Protein AF-A0A1Y3RC05-F1 (afdb_monomer_lite)

Secondary structure (DSSP, 8-state):
------------------PPPPPPP-PPBHHHHHHHHHHHTT-HHHHHHHHTS--SSTTS-TT-TTHHHHHHHHHTTSS--SSTT---TTSBPPHHHHHHHHHHHHT--HHHH-STTHHHHHHHHHTT---SSS--HHHHHHHHHHHHHHHHHHT-SS--PPEETTEE---S-GGG-EEEEEEEE-S--TT-SSB--EEEEEEEE-GGGTTT--EEEEEEE-GGGG---S---HHHHHHHHEEE-----SS-----GGGS-STTT-------B-----EE-PPB--TTHHHHSPP-GGGHHHHTTT-EEEEE--TTSTTS-S---SS-HHHHHHHHHHHHHHHT-TTS-EESSTTT-EEE--TTEEEEEEEEEETHHHHHHHHHHTTT-BTEEEEEEES--SBSHHHHEETTEEB-STT-TT--HHHHHHHH-GGGGSHHHHTTTHHHHHHHHHHHHHHS-TTT----HHHHHTBGGGGGGG--SEEEEEEETT--SS-THHHHHHHHHHHHHT--EEEEEES-SSS--TTBTT--HHHHHHHHHHHHHH---SSSTTS-SEEEE-TTT-PEEEESSSS-S-EEEEE--SSEEEEE--GGGSS--GGGSSSSS-HHHHHHHHHHHHHHHHHTT-SSS-EEEEEE-SS-EEEEE--EEEEEEEESSSS-EEEEEEEEE--TT-EEE--BPTTSSSB-EEEEEEEEE---TTPPPEEEEEE--EEESEEEEEEEEEETT-SSBTTB-----TT--EEEEEE---EEEEEPTT-EEEEEEES--TTTB-EESS--EEEEEGGG-EEEEEB--

Sequence (809 aa):
MRKLLSCGLTLALCGSLLTPAFAADQGLTRGELAQQLVELCGYTQELETYEAQPSVYTDVADDAACQGAANLLQAKGLMQGSGGGAFQPQRTATPLEAATALMRWAGLSDKQIGAWPNDYSALAHSLTLAGGDVLTESSLKEMAELAAQYRETIQAETPAPLFVNGEAQPIFPYDTIIREVVYVETPVDTDSDGKADLVKVLIQRPAATEEGMKAATIFEARPYSAGCTDAYDLDTWNAHIVDAKLTQAQQSTTTTKEDWDWTAAETEEAQLTRQTATGTGEAGDGGDVWTTTENVDSYDYWLVRGYAYVSCAGPGTLGSDGFETCASADETAAFAAVVQWLAGDESVKAYTDKTSGIEVKADWSNGNVAMTGQSYAGSTAFAVASTGVEGLKTIVPRAGIASWYDYYRSQGTAAGGLYYPGDDCNILADYCMSRQLEPADYSTIQLDYERYLSGMVEEQDALSGDYNFFWDERNYTNGAENLNCSALIIHGLNDFNVRPKQFNLMYDAFQSAGQEAKLVLHQGAHMTPDQIDGLDLNGILGRWYAHYLYGVDNGAEDEANVRIQSNTDLSWASYDSWGSDTTVRFDAGEGQAAFSSDLSATSFDTSLADVDEGWIEYCTDMAYAWENDVISGSTSASKVFTFDVEEDLHINGTPTVTIKASADQPTGILSAMLVDLAPEGGMKAVMLEQYSEAVATETLESGAVWQGGGLTAKDLQQFALTQTDHKIITRGWMDIQNRTSIYNVDTVTPGEFYTFQLELQPMDYTVEAGHQLALVLYSVDPEVTYWPETVTNFTVDCTGTYVTIPVME

Foldseek 3Di:
DDDDDDDDDDDDDDDDDDDDDPDDAAFAFLLRLLVLCCVLLPNPVVLVVQLPDAAQAPPAGNPHSSRSSQSVLVVLVLADDPPPRHNRRGHRDALLSLLSSLCVSLPADCLQQADPPVSSVVLCVQLVSHDDGGHDPVSSNVSSVSSVVSSCQLVPLQHEFDDDLLFTGLRFFLVQKQKFKWWKFFLDDQLVPQATKTWIKIKTFGPSLVSVAAAEEAEFAALPQLDWDPLPDLVVQLVDQPQHFFDFDPFWDPFDVVNFQLVVVDDDRRPGDYQDAPEADDAHSCPCSVVVTDDPVVCSLVRSRGHMYMYTSADLGAQIHHFQQFLFPRRLRRVLLVLCQLLFPPVMWIANHPPPNHTYGNSSHPLAYEQEDFECSLASNLSNLLQLRGSYAEYERELYAQFVLVAQAFAFAGFHFFLRARDDRLSVRNGSSNNVVVVVRCVVRVVVNVVSSVVRVVQCPNSGSFDHNVRSSNRSLVSLLSRDHEYEYEYALLARRSFQVRVVSSVVSCVVNVHHYAYHYFNKYRDDCPQEPPDPPVVLVRSVCSCRRVVRPNCNSVPARYWYQAFAPRHIDGHNDAFFPDKDKDFLDFDKDKAKLPCVQFQADSVPSPDPDDSLLNSLVSQVRRCCCQAVVVTRQKDKDKDAFQAKFWFTWKKKKKFKKFKQDFKFKKKKFKKWFADDPFGWGFDADRSDSTFDKDFPAALPQDSGSNDGRGTRIHTGTDGDRMDTSKMWMHMPQSQPHSRMGHTHDGPDIDIHITIIGGHGHIRHRGIMMMMMIGTDDPRTGRRHSDMMMMMTRSRRIMMMTTGDD

Structure (mmCIF, N/CA/C/O backbone):
data_AF-A0A1Y3RC05-F1
#
_entry.id   AF-A0A1Y3RC05-F1
#
loop_
_atom_site.group_PDB
_atom_site.id
_atom_site.type_symbol
_atom_site.label_atom_id
_atom_site.label_alt_id
_atom_site.label_comp_id
_atom_site.label_asym_id
_atom_site.label_entity_id
_atom_site.label_seq_id
_atom_site.pdbx_PDB_ins_code
_atom_site.Cartn_x
_atom_site.Cartn_y
_atom_site.Cartn_z
_atom_site.occupancy
_atom_site.B_iso_or_equiv
_atom_site.auth_seq_id
_atom_site.auth_comp_id
_atom_site.auth_asym_id
_atom_site.auth_atom_id
_atom_site.pdbx_PDB_model_num
ATOM 1 N N . MET A 1 1 ? 21.174 -61.731 10.246 1.00 33.72 1 MET A N 1
ATOM 2 C CA . MET A 1 1 ? 22.024 -62.952 10.185 1.00 33.72 1 MET A CA 1
ATOM 3 C C . MET A 1 1 ? 22.209 -63.390 8.724 1.00 33.72 1 MET A C 1
ATOM 5 O O . MET A 1 1 ? 21.554 -62.831 7.860 1.00 33.72 1 MET A O 1
ATOM 9 N N . ARG A 1 2 ? 23.117 -64.350 8.475 1.00 28.72 2 ARG A N 1
ATOM 10 C CA . ARG A 1 2 ? 23.464 -65.047 7.203 1.00 28.72 2 ARG A CA 1
ATOM 11 C C . ARG A 1 2 ? 22.252 -65.316 6.275 1.00 28.72 2 ARG A C 1
ATOM 13 O O . ARG A 1 2 ? 21.197 -65.636 6.801 1.00 28.72 2 ARG A O 1
ATOM 20 N N . LYS A 1 3 ? 22.303 -65.161 4.937 1.00 34.38 3 LYS A N 1
ATOM 21 C CA . LYS A 1 3 ? 23.173 -65.744 3.864 1.00 34.38 3 LYS A CA 1
ATOM 22 C C . LYS A 1 3 ? 23.036 -67.265 3.629 1.00 34.38 3 LYS A C 1
ATOM 24 O O . LYS A 1 3 ? 23.543 -68.025 4.445 1.00 34.38 3 LYS A O 1
ATOM 29 N N . LEU A 1 4 ? 22.507 -67.643 2.453 1.00 33.00 4 LEU A N 1
ATOM 30 C CA . LEU A 1 4 ? 22.664 -68.877 1.630 1.00 33.00 4 LEU A CA 1
ATOM 31 C C . LEU A 1 4 ? 21.842 -68.652 0.324 1.00 33.00 4 LEU A C 1
ATOM 33 O O . LEU A 1 4 ? 20.854 -67.935 0.418 1.00 33.00 4 LEU A O 1
ATOM 37 N N . LEU A 1 5 ? 22.066 -69.215 -0.878 1.00 33.94 5 LEU A N 1
ATOM 38 C CA . LEU A 1 5 ? 23.216 -69.698 -1.696 1.00 33.94 5 LEU A CA 1
ATOM 39 C C . LEU A 1 5 ? 22.642 -69.913 -3.149 1.00 33.94 5 LEU A C 1
ATOM 41 O O . LEU A 1 5 ? 21.427 -69.845 -3.291 1.00 33.94 5 LEU A O 1
ATOM 45 N N . SER A 1 6 ? 23.331 -70.161 -4.278 1.00 28.53 6 SER A N 1
ATOM 46 C CA . SER A 1 6 ? 24.737 -70.440 -4.645 1.00 28.53 6 SER A CA 1
ATOM 47 C C . SER A 1 6 ? 25.027 -70.093 -6.132 1.00 28.53 6 SER A C 1
ATOM 49 O O . SER A 1 6 ? 24.109 -69.878 -6.914 1.00 28.53 6 SER A O 1
ATOM 51 N N . CYS A 1 7 ? 26.303 -70.103 -6.541 1.00 26.36 7 CYS A N 1
ATOM 52 C CA . CYS A 1 7 ? 26.800 -69.909 -7.922 1.00 26.36 7 CYS A CA 1
ATOM 53 C C . CYS A 1 7 ? 26.493 -71.084 -8.893 1.00 26.36 7 CYS A C 1
ATOM 55 O O . CYS A 1 7 ? 26.211 -72.182 -8.415 1.00 26.36 7 CYS A O 1
ATOM 57 N N . GLY A 1 8 ? 26.636 -70.904 -10.229 1.00 26.89 8 GLY A N 1
ATOM 58 C CA . GLY A 1 8 ? 26.230 -71.951 -11.203 1.00 26.89 8 GLY A CA 1
ATOM 59 C C . GLY A 1 8 ? 26.753 -72.011 -12.666 1.00 26.89 8 GLY A C 1
ATOM 60 O O . GLY A 1 8 ? 26.197 -72.805 -13.408 1.00 26.89 8 GLY A O 1
ATOM 61 N N . LEU A 1 9 ? 27.812 -71.290 -13.072 1.00 26.89 9 LEU A N 1
ATOM 62 C CA . LEU A 1 9 ? 28.620 -71.501 -14.312 1.00 26.89 9 LEU A CA 1
ATOM 63 C C . LEU A 1 9 ? 27.999 -71.361 -15.739 1.00 26.89 9 LEU A C 1
ATOM 65 O O . LEU A 1 9 ? 26.819 -71.558 -15.994 1.00 26.89 9 LEU A O 1
ATOM 69 N N . THR A 1 10 ? 28.877 -71.023 -16.691 1.00 29.64 10 THR A N 1
ATOM 70 C CA . THR A 1 10 ? 28.657 -70.728 -18.122 1.00 29.64 10 THR A CA 1
ATOM 71 C C . THR A 1 10 ? 28.796 -71.935 -19.063 1.00 29.64 10 THR A C 1
ATOM 73 O O . THR A 1 10 ? 29.634 -72.802 -18.828 1.00 29.64 10 THR A O 1
ATOM 76 N N . LEU A 1 11 ? 28.123 -71.891 -20.228 1.00 27.81 11 LEU A N 1
ATOM 77 C CA . LEU A 1 11 ? 28.790 -71.987 -21.544 1.00 27.81 11 LEU A CA 1
ATOM 78 C C . LEU A 1 11 ? 27.911 -71.422 -22.685 1.00 27.81 11 LEU A C 1
ATOM 80 O O . LEU A 1 11 ? 26.720 -71.195 -22.498 1.00 27.81 11 LEU A O 1
ATOM 84 N N . ALA A 1 12 ? 28.517 -71.144 -23.844 1.00 29.00 12 ALA A N 1
ATOM 85 C CA . ALA A 1 12 ? 27.933 -70.336 -24.920 1.00 29.00 12 ALA A CA 1
ATOM 86 C C . ALA A 1 12 ? 27.252 -71.135 -26.050 1.00 29.00 12 ALA A C 1
ATOM 88 O O . ALA A 1 12 ? 27.621 -72.276 -26.330 1.00 29.00 12 ALA A O 1
ATOM 89 N N . LEU A 1 13 ? 26.368 -70.459 -26.793 1.00 28.64 13 LEU A N 1
ATOM 90 C CA . LEU A 1 13 ? 26.094 -70.737 -28.207 1.00 28.64 13 LEU A CA 1
ATOM 91 C C . LEU A 1 13 ? 25.874 -69.410 -28.962 1.00 28.64 13 LEU A C 1
ATOM 93 O O . LEU A 1 13 ? 25.354 -68.455 -28.389 1.00 28.64 13 LEU A O 1
ATOM 97 N N . CYS A 1 14 ? 26.277 -69.340 -30.231 1.00 29.83 14 CYS A N 1
ATOM 98 C CA . CYS A 1 14 ? 26.144 -68.140 -31.068 1.00 29.83 14 CYS A CA 1
ATOM 99 C C . CYS A 1 14 ? 24.806 -68.127 -31.830 1.00 29.83 14 CYS A C 1
ATOM 101 O O . CYS A 1 14 ? 24.337 -69.187 -32.241 1.00 29.83 14 CYS A O 1
ATOM 103 N N . GLY A 1 15 ? 24.244 -66.947 -32.117 1.00 28.45 15 GLY A N 1
ATOM 104 C CA . GLY A 1 15 ? 23.068 -66.840 -32.993 1.00 28.45 15 GLY A CA 1
ATOM 105 C C . GLY A 1 15 ? 22.367 -65.484 -32.944 1.00 28.45 15 GLY A C 1
ATOM 106 O O . GLY A 1 15 ? 21.428 -65.297 -32.183 1.00 28.45 15 GLY A O 1
ATOM 107 N N . SER A 1 16 ? 22.818 -64.554 -33.781 1.00 36.59 16 SER A N 1
ATOM 108 C CA . SER A 1 16 ? 22.232 -63.227 -34.012 1.00 36.59 16 SER A CA 1
ATOM 109 C C . SER A 1 16 ? 20.701 -63.203 -34.175 1.00 36.59 16 SER A C 1
ATOM 111 O O . SER A 1 16 ? 20.177 -63.773 -35.134 1.00 36.59 16 SER A O 1
ATOM 113 N N . LEU A 1 17 ? 20.021 -62.400 -33.354 1.00 33.72 17 LEU A N 1
ATOM 114 C CA . LEU A 1 17 ? 18.792 -61.696 -33.733 1.00 33.72 17 LEU A CA 1
ATOM 115 C C . LEU A 1 17 ? 18.920 -60.232 -33.303 1.00 33.72 17 LEU A C 1
ATOM 117 O O . LEU A 1 17 ? 19.327 -59.944 -32.181 1.00 33.72 17 LEU A O 1
ATOM 121 N N . LEU A 1 18 ? 18.614 -59.320 -34.225 1.00 35.19 18 LEU A N 1
ATOM 122 C CA . LEU A 1 18 ? 18.697 -57.878 -34.012 1.00 35.19 18 LEU A CA 1
ATOM 123 C C . LEU A 1 18 ? 17.422 -57.381 -33.327 1.00 35.19 18 LEU A C 1
ATOM 125 O O . LEU A 1 18 ? 16.377 -57.278 -33.964 1.00 35.19 18 LEU A O 1
ATOM 129 N N . THR A 1 19 ? 17.525 -57.008 -32.056 1.00 33.00 19 THR A N 1
ATOM 130 C CA . THR A 1 19 ? 16.739 -55.887 -31.530 1.00 33.00 19 THR A CA 1
ATOM 131 C C . THR A 1 19 ? 17.508 -54.606 -31.851 1.00 33.00 19 THR A C 1
ATOM 133 O O . THR A 1 19 ? 18.704 -54.566 -31.541 1.00 33.00 19 THR A O 1
ATOM 136 N N . PRO A 1 20 ? 16.897 -53.562 -32.439 1.00 36.47 20 PRO A N 1
ATOM 137 C CA . PRO A 1 20 ? 17.531 -52.253 -32.435 1.00 36.47 20 PRO A CA 1
ATOM 138 C C . PRO A 1 20 ? 17.707 -51.838 -30.972 1.00 36.47 20 PRO A C 1
ATOM 140 O O . PRO A 1 20 ? 16.750 -51.863 -30.197 1.00 36.47 20 PRO A O 1
ATOM 143 N N . ALA A 1 21 ? 18.933 -51.505 -30.577 1.00 34.91 21 ALA A N 1
ATOM 144 C CA . ALA A 1 21 ? 19.109 -50.737 -29.358 1.00 34.91 21 ALA A CA 1
ATOM 145 C C . ALA A 1 21 ? 18.466 -49.369 -29.602 1.00 34.91 21 ALA A C 1
ATOM 147 O O . ALA A 1 21 ? 18.705 -48.768 -30.651 1.00 34.91 21 ALA A O 1
ATOM 148 N N . PHE A 1 22 ? 17.677 -48.878 -28.646 1.00 36.16 22 PHE A N 1
ATOM 149 C CA . PHE A 1 22 ? 17.455 -47.441 -28.567 1.00 36.16 22 PHE A CA 1
ATOM 150 C C . PHE A 1 22 ? 18.836 -46.809 -28.393 1.00 36.16 22 PHE A C 1
ATOM 152 O O . PHE A 1 22 ? 19.544 -47.127 -27.433 1.00 36.16 22 PHE A O 1
ATOM 159 N N . ALA A 1 23 ? 19.246 -45.982 -29.352 1.00 37.84 23 ALA A N 1
ATOM 160 C CA . ALA A 1 23 ? 20.326 -45.052 -29.093 1.00 37.84 23 ALA A CA 1
ATOM 161 C C . ALA A 1 23 ? 19.828 -44.120 -27.984 1.00 37.84 23 ALA A C 1
ATOM 163 O O . ALA A 1 23 ? 18.715 -43.608 -28.074 1.00 37.84 23 ALA A O 1
ATOM 164 N N . ALA A 1 24 ? 20.618 -43.948 -26.928 1.00 44.50 24 ALA A N 1
ATOM 165 C CA . ALA A 1 24 ? 20.463 -42.758 -26.109 1.00 44.50 24 ALA A CA 1
ATOM 166 C C . ALA A 1 24 ? 20.921 -41.583 -26.976 1.00 44.50 24 ALA A C 1
ATOM 168 O O . ALA A 1 24 ? 21.998 -41.680 -27.577 1.00 44.50 24 ALA A O 1
ATOM 169 N N . ASP A 1 25 ? 20.114 -40.527 -27.063 1.00 55.59 25 ASP A N 1
ATOM 170 C CA . ASP A 1 25 ? 20.472 -39.339 -27.830 1.00 55.59 25 ASP A CA 1
ATOM 171 C C . ASP A 1 25 ? 21.789 -38.773 -27.294 1.00 55.59 25 ASP A C 1
ATOM 173 O O . ASP A 1 25 ? 21.925 -38.428 -26.118 1.00 55.59 25 ASP A O 1
ATOM 177 N N . GLN A 1 26 ? 22.807 -38.767 -28.154 1.00 71.81 26 GLN A N 1
ATOM 178 C CA . GLN A 1 26 ? 24.117 -38.246 -27.801 1.00 71.81 26 GLN A CA 1
ATOM 179 C C . GLN A 1 26 ? 24.061 -36.733 -27.968 1.00 71.81 26 GLN A C 1
ATOM 181 O O . GLN A 1 26 ? 23.965 -36.240 -29.089 1.00 71.81 26 GLN A O 1
ATOM 186 N N . GLY A 1 27 ? 24.080 -36.015 -26.844 1.00 87.50 27 GLY A N 1
ATOM 187 C CA . GLY A 1 27 ? 24.058 -34.556 -26.848 1.00 87.50 27 GLY A CA 1
ATOM 188 C C . GLY A 1 27 ? 25.209 -33.972 -27.663 1.00 87.50 27 GLY A C 1
ATOM 189 O O . GLY A 1 27 ? 26.328 -34.495 -27.616 1.00 87.50 27 GLY A O 1
ATOM 190 N N . LEU A 1 28 ? 24.918 -32.891 -28.389 1.00 93.94 28 LEU A N 1
ATOM 191 C CA . LEU A 1 28 ? 25.830 -32.266 -29.348 1.00 93.94 28 LEU A CA 1
ATOM 192 C C . LEU A 1 28 ? 27.196 -31.975 -28.719 1.00 93.94 28 LEU A C 1
ATOM 194 O O . LEU A 1 28 ? 27.288 -31.441 -27.610 1.00 93.94 28 LEU A O 1
ATOM 198 N N . THR A 1 29 ? 28.280 -32.250 -29.440 1.00 95.44 29 THR A N 1
ATOM 199 C CA . THR A 1 29 ? 29.593 -31.710 -29.072 1.00 95.44 29 THR A CA 1
ATOM 200 C C . THR A 1 29 ? 29.649 -30.206 -29.339 1.00 95.44 29 THR A C 1
ATOM 202 O O . THR A 1 29 ? 28.922 -29.669 -30.176 1.00 95.44 29 THR A O 1
ATOM 205 N N . ARG A 1 30 ? 30.560 -29.490 -28.672 1.00 94.56 30 ARG A N 1
ATOM 206 C CA . ARG A 1 30 ? 30.775 -28.054 -28.911 1.00 94.56 30 ARG A CA 1
ATOM 207 C C . ARG A 1 30 ? 31.158 -27.750 -30.364 1.00 94.56 30 ARG A C 1
ATOM 209 O O . ARG A 1 30 ? 30.813 -26.689 -30.876 1.00 94.56 30 ARG A O 1
ATOM 216 N N . GLY A 1 31 ? 31.854 -28.674 -31.031 1.00 95.50 31 GLY A N 1
ATOM 217 C CA . GLY A 1 31 ? 32.166 -28.569 -32.454 1.00 95.50 31 GLY A CA 1
ATOM 218 C C . GLY A 1 31 ? 30.926 -28.662 -33.348 1.00 95.50 31 GLY A C 1
ATOM 219 O O . GLY A 1 31 ? 30.837 -27.931 -34.331 1.00 95.50 31 GLY A O 1
ATOM 220 N N . GLU A 1 32 ? 29.960 -29.518 -33.014 1.00 96.38 32 GLU A N 1
ATOM 221 C CA . GLU A 1 32 ? 28.683 -29.641 -33.739 1.00 96.38 32 GLU A CA 1
ATOM 222 C C . GLU A 1 32 ? 27.758 -28.452 -33.453 1.00 96.38 32 GLU A C 1
ATOM 224 O O . GLU A 1 32 ? 27.237 -27.863 -34.396 1.00 96.38 32 GLU A O 1
ATOM 229 N N . LEU A 1 33 ? 27.657 -28.017 -32.189 1.00 96.50 33 LEU A N 1
ATOM 230 C CA . LEU A 1 33 ? 26.951 -26.789 -31.801 1.00 96.50 33 LEU A CA 1
ATOM 231 C C . LEU A 1 33 ? 27.443 -25.576 -32.609 1.00 96.50 33 LEU A C 1
ATOM 233 O O . LEU A 1 33 ? 26.633 -24.822 -33.138 1.00 96.50 33 LEU A O 1
ATOM 237 N N . ALA A 1 34 ? 28.761 -25.404 -32.752 1.00 97.12 34 ALA A N 1
ATOM 238 C CA . ALA A 1 34 ? 29.317 -24.298 -33.528 1.00 97.12 34 ALA A CA 1
ATOM 239 C C . ALA A 1 34 ? 28.928 -24.355 -35.016 1.00 97.12 34 ALA A C 1
ATOM 241 O O . ALA A 1 34 ? 28.617 -23.325 -35.606 1.00 97.12 34 ALA A O 1
ATOM 242 N N . GLN A 1 35 ? 28.915 -25.546 -35.624 1.00 96.50 35 GLN A N 1
ATOM 243 C CA . GLN A 1 35 ? 28.485 -25.716 -37.017 1.00 96.50 35 GLN A CA 1
ATOM 244 C C . GLN A 1 35 ? 26.987 -25.403 -37.178 1.00 96.50 35 GLN A C 1
ATOM 246 O O . GLN A 1 35 ? 26.628 -24.621 -38.056 1.00 96.50 35 GLN A O 1
ATOM 251 N N . GLN A 1 36 ? 26.126 -25.937 -36.302 1.00 96.94 36 GLN A N 1
ATOM 252 C CA . GLN A 1 36 ? 24.679 -25.699 -36.370 1.00 96.94 36 GLN A CA 1
ATOM 253 C C . GLN A 1 36 ? 24.316 -24.231 -36.090 1.00 96.94 36 GLN A C 1
ATOM 255 O O . GLN A 1 36 ? 23.483 -23.675 -36.798 1.00 96.94 36 GLN A O 1
ATOM 260 N N . LEU A 1 37 ? 24.984 -23.554 -35.148 1.00 97.56 37 LEU A N 1
ATOM 261 C CA . LEU A 1 37 ? 24.777 -22.118 -34.908 1.00 97.56 37 LEU A CA 1
ATOM 262 C C . LEU A 1 37 ? 25.151 -21.245 -36.115 1.00 97.56 37 LEU A C 1
ATOM 264 O O . LEU A 1 37 ? 24.493 -20.238 -36.344 1.00 97.56 37 LEU A O 1
ATOM 268 N N . VAL A 1 38 ? 26.161 -21.604 -36.917 1.00 97.44 38 VAL A N 1
ATOM 269 C CA . VAL A 1 38 ? 26.484 -20.837 -38.139 1.00 97.44 38 VAL A CA 1
ATOM 270 C C . VAL A 1 38 ? 25.359 -20.917 -39.176 1.00 97.44 38 VAL A C 1
ATOM 272 O O . VAL A 1 38 ? 25.088 -19.916 -39.838 1.00 97.44 38 VAL A O 1
ATOM 275 N N . GLU A 1 39 ? 24.676 -22.059 -39.292 1.00 95.81 39 GLU A N 1
ATOM 276 C CA . GLU A 1 39 ? 23.506 -22.207 -40.166 1.00 95.81 39 GLU A CA 1
ATOM 277 C C . GLU A 1 39 ? 22.265 -21.517 -39.579 1.00 95.81 39 GLU A C 1
ATOM 279 O O . GLU A 1 39 ? 21.673 -20.659 -40.236 1.00 95.81 39 GLU A O 1
ATOM 284 N N . LEU A 1 40 ? 21.914 -21.825 -38.326 1.00 97.00 40 LEU A N 1
ATOM 285 C CA . LEU A 1 40 ? 20.719 -21.315 -37.642 1.00 97.00 40 LEU A CA 1
ATOM 286 C C . LEU A 1 40 ? 20.738 -19.786 -37.472 1.00 97.00 40 LEU A C 1
ATOM 288 O O . LEU A 1 40 ? 19.717 -19.135 -37.674 1.00 97.00 40 LEU A O 1
ATOM 292 N N . CYS A 1 41 ? 21.899 -19.192 -37.174 1.00 96.62 41 CYS A N 1
ATOM 293 C CA . CYS A 1 41 ? 22.060 -17.738 -37.071 1.00 96.62 41 CYS A CA 1
ATOM 294 C C . CYS A 1 41 ? 22.239 -17.026 -38.431 1.00 96.62 41 CYS A C 1
ATOM 296 O O . CYS A 1 41 ? 22.441 -15.809 -38.461 1.00 96.62 41 CYS A O 1
ATOM 298 N N . GLY A 1 42 ? 22.185 -17.758 -39.553 1.00 95.44 42 GLY A N 1
ATOM 299 C CA . GLY A 1 42 ? 22.214 -17.208 -40.914 1.00 95.44 42 GLY A CA 1
ATOM 300 C C . GLY A 1 42 ? 23.599 -16.835 -41.467 1.00 95.44 42 GLY A C 1
ATOM 301 O O . GLY A 1 42 ? 23.682 -16.153 -42.489 1.00 95.44 42 GLY A O 1
ATOM 302 N N . TYR A 1 43 ? 24.693 -17.270 -40.834 1.00 96.00 43 TYR A N 1
ATOM 303 C CA . TYR A 1 43 ? 26.064 -16.859 -41.175 1.00 96.00 43 TYR A CA 1
ATOM 304 C C . TYR A 1 43 ? 26.790 -17.762 -42.189 1.00 96.00 43 TYR A C 1
ATOM 306 O O . TYR A 1 43 ? 27.970 -17.540 -42.466 1.00 96.00 43 TYR A O 1
ATOM 314 N N . THR A 1 44 ? 26.115 -18.739 -42.802 1.00 94.19 44 THR A N 1
ATOM 315 C CA . THR A 1 44 ? 26.704 -19.697 -43.763 1.00 94.19 44 THR A CA 1
ATOM 316 C C . THR A 1 44 ? 27.494 -19.037 -44.904 1.00 94.19 44 THR A C 1
ATOM 318 O O . THR A 1 44 ? 28.487 -19.594 -45.360 1.00 94.19 44 THR A O 1
ATOM 321 N N . GLN A 1 45 ? 27.106 -17.835 -45.353 1.00 92.75 45 GLN A N 1
ATOM 322 C CA . GLN A 1 45 ? 27.816 -17.103 -46.419 1.00 92.75 45 GLN A CA 1
ATOM 323 C C . GLN A 1 45 ? 29.144 -16.468 -45.966 1.00 92.75 45 GLN A C 1
ATOM 325 O O . GLN A 1 45 ? 29.977 -16.134 -46.805 1.00 92.75 45 GLN A O 1
ATOM 330 N N . GLU A 1 46 ? 29.363 -16.290 -44.661 1.00 94.31 46 GLU A N 1
ATOM 331 C CA . GLU A 1 46 ? 30.619 -15.754 -44.117 1.00 94.31 46 GLU A CA 1
ATOM 332 C C . GLU A 1 46 ? 31.643 -16.862 -43.821 1.00 94.31 46 GLU A C 1
ATOM 334 O O . GLU A 1 46 ? 32.848 -16.596 -43.798 1.00 94.31 46 GLU A O 1
ATOM 339 N N . LEU A 1 47 ? 31.179 -18.105 -43.636 1.00 93.62 47 LEU A N 1
ATOM 340 C CA . LEU A 1 47 ? 31.972 -19.258 -43.196 1.00 93.62 47 LEU A CA 1
ATOM 341 C C . LEU A 1 47 ? 33.211 -19.527 -44.068 1.00 93.62 47 LEU A C 1
ATOM 343 O O . LEU A 1 47 ? 34.299 -19.700 -43.517 1.00 93.62 47 LEU A O 1
ATOM 347 N N . GLU A 1 48 ? 33.083 -19.456 -45.400 1.00 90.19 48 GLU A N 1
ATOM 348 C CA . GLU A 1 48 ? 34.191 -19.677 -46.354 1.00 90.19 48 GLU A CA 1
ATOM 349 C C . GLU A 1 48 ? 35.425 -18.800 -46.050 1.00 90.19 48 GLU A C 1
ATOM 351 O O . GLU A 1 48 ? 36.569 -19.193 -46.287 1.00 90.19 48 GLU A O 1
ATOM 356 N N . THR A 1 49 ? 35.214 -17.599 -45.495 1.00 91.75 49 THR A N 1
ATOM 357 C CA . THR A 1 49 ? 36.302 -16.663 -45.161 1.00 91.75 49 THR A CA 1
ATOM 358 C C . THR A 1 49 ? 37.073 -17.089 -43.907 1.00 91.75 49 THR A C 1
ATOM 360 O O . THR A 1 49 ? 38.240 -16.725 -43.763 1.00 91.75 49 THR A O 1
ATOM 363 N N . TYR A 1 50 ? 36.462 -17.864 -43.007 1.00 93.19 50 TYR A N 1
ATOM 364 C CA . TYR A 1 50 ? 37.063 -18.317 -41.745 1.00 93.19 50 TYR A CA 1
ATOM 365 C C . TYR A 1 50 ? 37.627 -19.742 -41.826 1.00 93.19 50 TYR A C 1
ATOM 367 O O . TYR A 1 50 ? 38.629 -20.022 -41.169 1.00 93.19 50 TYR A O 1
ATOM 375 N N . GLU A 1 51 ? 37.075 -20.603 -42.687 1.00 90.56 51 GLU A N 1
ATOM 376 C CA . GLU A 1 51 ? 37.686 -21.890 -43.081 1.00 90.56 51 GLU A CA 1
ATOM 377 C C . GLU A 1 51 ? 39.042 -21.704 -43.791 1.00 90.56 51 GLU A C 1
ATOM 379 O O . GLU A 1 51 ? 39.920 -22.558 -43.732 1.00 90.56 51 GLU A O 1
ATOM 384 N N . ALA A 1 52 ? 39.250 -20.558 -44.448 1.00 89.38 52 ALA A N 1
ATOM 385 C CA . ALA A 1 52 ? 40.517 -20.207 -45.091 1.00 89.38 52 ALA A CA 1
ATOM 386 C C . ALA A 1 52 ? 41.600 -19.676 -44.120 1.00 89.38 52 ALA A C 1
ATOM 388 O O . ALA A 1 52 ? 42.701 -19.328 -44.560 1.00 89.38 52 ALA A O 1
ATOM 389 N N . GLN A 1 53 ? 41.301 -19.568 -42.820 1.00 92.75 53 GLN A N 1
ATOM 390 C CA . GLN A 1 53 ? 42.197 -19.039 -41.786 1.00 92.75 53 GLN A CA 1
ATOM 391 C C . GLN A 1 53 ? 42.649 -20.156 -40.832 1.00 92.75 53 GLN A C 1
ATOM 393 O O . GLN A 1 53 ? 41.865 -21.062 -40.572 1.00 92.75 53 GLN A O 1
ATOM 398 N N . PRO A 1 54 ? 43.860 -20.091 -40.244 1.00 92.69 54 PRO A N 1
ATOM 399 C CA . PRO A 1 54 ? 44.242 -20.991 -39.156 1.00 92.69 54 PRO A CA 1
ATOM 400 C C . PRO A 1 54 ? 43.290 -20.879 -37.958 1.00 92.69 54 PRO A C 1
ATOM 402 O O . PRO A 1 54 ? 42.662 -19.839 -37.740 1.00 92.69 54 PRO A O 1
ATOM 405 N N . SER A 1 55 ? 43.212 -21.927 -37.147 1.00 92.06 55 SER A N 1
ATOM 406 C CA . SER A 1 55 ? 42.418 -21.929 -35.917 1.00 92.06 55 SER A CA 1
ATOM 407 C C . SER A 1 55 ? 42.890 -20.859 -34.922 1.00 92.06 55 SER A C 1
ATOM 409 O O . SER A 1 55 ? 44.086 -20.742 -34.642 1.00 92.06 55 SER A O 1
ATOM 411 N N . VAL A 1 56 ? 41.956 -20.113 -34.318 1.00 93.75 56 VAL A N 1
ATOM 412 C CA . VAL A 1 56 ? 42.258 -19.222 -33.176 1.00 93.75 56 VAL A CA 1
ATOM 413 C C . VAL A 1 56 ? 42.422 -19.991 -31.854 1.00 93.75 56 VAL A C 1
ATOM 415 O O . VAL A 1 56 ? 42.796 -19.400 -30.839 1.00 93.75 56 VAL A O 1
ATOM 418 N N . TYR A 1 57 ? 42.169 -21.306 -31.860 1.00 94.75 57 TYR A N 1
ATOM 419 C CA . TYR A 1 57 ? 42.184 -22.180 -30.688 1.00 94.75 57 TYR A CA 1
ATOM 420 C C . TYR A 1 57 ? 43.245 -23.283 -30.782 1.00 94.75 57 TYR A C 1
ATOM 422 O O . TYR A 1 57 ? 43.384 -23.970 -31.790 1.00 94.75 57 TYR A O 1
ATOM 430 N N . THR A 1 58 ? 43.959 -23.495 -29.679 1.00 93.75 58 THR A N 1
ATOM 431 C CA . THR A 1 58 ? 45.138 -24.375 -29.568 1.00 93.75 58 THR A CA 1
ATOM 432 C C . THR A 1 58 ? 44.855 -25.881 -29.653 1.00 93.75 58 THR A C 1
ATOM 434 O O . THR A 1 58 ? 45.791 -26.661 -29.824 1.00 93.75 58 THR A O 1
ATOM 437 N N . ASP A 1 59 ? 43.593 -26.297 -29.532 1.00 93.81 59 ASP A N 1
ATOM 438 C CA . ASP A 1 59 ? 43.131 -27.692 -29.531 1.00 93.81 59 ASP A CA 1
ATOM 439 C C . ASP A 1 59 ? 42.156 -28.025 -30.680 1.00 93.81 59 ASP A C 1
ATOM 441 O O . ASP A 1 59 ? 41.639 -29.141 -30.756 1.00 93.81 59 ASP A O 1
ATOM 445 N N . VAL A 1 60 ? 41.934 -27.077 -31.594 1.00 92.25 60 VAL A N 1
ATOM 446 C CA . VAL A 1 60 ? 41.176 -27.258 -32.840 1.00 92.25 60 VAL A CA 1
ATOM 447 C C . VAL A 1 60 ? 42.179 -27.221 -33.991 1.00 92.25 60 VAL A C 1
ATOM 449 O O . VAL A 1 60 ? 42.891 -26.234 -34.155 1.00 92.25 60 VAL A O 1
ATOM 452 N N . ALA A 1 61 ? 42.261 -28.303 -34.766 1.00 89.62 61 ALA A N 1
ATOM 453 C CA . ALA A 1 61 ? 43.165 -28.391 -35.911 1.00 89.62 61 ALA A CA 1
ATOM 454 C C . ALA A 1 61 ? 42.666 -27.558 -37.105 1.00 89.62 61 ALA A C 1
ATOM 456 O O . ALA A 1 61 ? 41.458 -27.424 -37.302 1.00 89.62 61 ALA A O 1
ATOM 457 N N . ASP A 1 62 ? 43.597 -27.077 -37.935 1.00 85.44 62 ASP A N 1
ATOM 458 C CA . ASP A 1 62 ? 43.316 -26.291 -39.151 1.00 85.44 62 ASP A CA 1
ATOM 459 C C . ASP A 1 62 ? 42.515 -27.067 -40.228 1.00 85.44 62 ASP A C 1
ATOM 461 O O . ASP A 1 62 ? 42.105 -26.485 -41.226 1.00 85.44 62 ASP A O 1
ATOM 465 N N . ASP A 1 63 ? 42.303 -28.378 -40.054 1.00 83.31 63 ASP A N 1
ATOM 466 C CA . ASP A 1 63 ? 41.504 -29.256 -40.921 1.00 83.31 63 ASP A CA 1
ATOM 467 C C . ASP A 1 63 ? 40.273 -29.876 -40.219 1.00 83.31 63 ASP A C 1
ATOM 469 O O . ASP A 1 63 ? 39.616 -30.764 -40.768 1.00 83.31 63 ASP A O 1
ATOM 473 N N . ALA A 1 64 ? 39.931 -29.423 -39.007 1.00 88.19 64 ALA A N 1
ATOM 474 C CA . ALA A 1 64 ? 38.763 -29.907 -38.272 1.00 88.19 64 ALA A CA 1
ATOM 475 C C . ALA A 1 64 ? 37.456 -29.282 -38.798 1.00 88.19 64 ALA A C 1
ATOM 477 O O . ALA A 1 64 ? 37.365 -28.070 -38.944 1.00 88.19 64 ALA A O 1
ATOM 478 N N . ALA A 1 65 ? 36.393 -30.079 -38.969 1.00 88.12 65 ALA A N 1
ATOM 479 C CA . ALA A 1 65 ? 35.110 -29.618 -39.533 1.00 88.12 65 ALA A CA 1
ATOM 480 C C . ALA A 1 65 ? 34.461 -28.419 -38.799 1.00 88.12 65 ALA A C 1
ATOM 482 O O . ALA A 1 65 ? 33.729 -27.641 -39.397 1.00 88.12 65 ALA A O 1
ATOM 483 N N . CYS A 1 66 ? 34.753 -28.236 -37.508 1.00 93.06 66 CYS A N 1
ATOM 484 C CA . CYS A 1 66 ? 34.266 -27.100 -36.720 1.00 93.06 66 CYS A CA 1
ATOM 485 C C . CYS A 1 66 ? 35.185 -25.862 -36.721 1.00 93.06 66 CYS A C 1
ATOM 487 O O . CYS A 1 66 ? 34.841 -24.873 -36.082 1.00 93.06 66 CYS A O 1
ATOM 489 N N . GLN A 1 67 ? 36.345 -25.892 -37.388 1.00 95.25 67 GLN A N 1
ATOM 490 C CA . GLN A 1 67 ? 37.376 -24.850 -37.289 1.00 95.25 67 GLN A CA 1
ATOM 491 C C . GLN A 1 67 ? 36.889 -23.490 -37.806 1.00 95.25 67 GLN A C 1
ATOM 493 O O . GLN A 1 67 ? 36.930 -22.510 -37.059 1.00 95.25 67 GLN A O 1
ATOM 498 N N . GLY A 1 68 ? 36.374 -23.428 -39.040 1.00 95.62 68 GLY A N 1
ATOM 499 C CA . GLY A 1 68 ? 35.854 -22.182 -39.610 1.00 95.62 68 GLY A CA 1
ATOM 500 C C . GLY A 1 68 ? 34.686 -21.621 -38.798 1.00 95.62 68 GLY A C 1
ATOM 501 O O . GLY A 1 68 ? 34.628 -20.420 -38.544 1.00 95.62 68 GLY A O 1
ATOM 502 N N . ALA A 1 69 ? 33.807 -22.500 -38.307 1.00 96.44 69 ALA A N 1
ATOM 503 C CA . ALA A 1 69 ? 32.659 -22.126 -37.487 1.00 96.44 69 ALA A CA 1
ATOM 504 C C . ALA A 1 69 ? 33.065 -21.591 -36.102 1.00 96.44 69 ALA A C 1
ATOM 506 O O . ALA A 1 69 ? 32.553 -20.563 -35.665 1.00 96.44 69 ALA A O 1
ATOM 507 N N . ALA A 1 70 ? 34.028 -22.230 -35.431 1.00 95.50 70 ALA A N 1
ATOM 508 C CA . ALA A 1 70 ? 34.558 -21.770 -34.150 1.00 95.50 70 ALA A CA 1
ATOM 509 C C . ALA A 1 70 ? 35.276 -20.414 -34.288 1.00 95.50 70 ALA A C 1
ATOM 511 O O . ALA A 1 70 ? 35.058 -19.525 -33.468 1.00 95.50 70 ALA A O 1
ATOM 512 N N . ASN A 1 71 ? 36.065 -20.222 -35.354 1.00 95.94 71 ASN A N 1
ATOM 513 C CA . ASN A 1 71 ? 36.681 -18.933 -35.684 1.00 95.94 71 ASN A CA 1
ATOM 514 C C . ASN A 1 71 ? 35.622 -17.838 -35.949 1.00 95.94 71 ASN A C 1
ATOM 516 O O . ASN A 1 71 ? 35.728 -16.732 -35.420 1.00 95.94 71 ASN A O 1
ATOM 520 N N . LEU A 1 72 ? 34.588 -18.140 -36.742 1.00 96.88 72 LEU A N 1
ATOM 521 C CA . LEU A 1 72 ? 33.509 -17.208 -37.094 1.00 96.88 72 LEU A CA 1
ATOM 522 C C . LEU A 1 72 ? 32.676 -16.795 -35.870 1.00 96.88 72 LEU A C 1
ATOM 524 O O . LEU A 1 72 ? 32.477 -15.604 -35.639 1.00 96.88 72 LEU A O 1
ATOM 528 N N . LEU A 1 73 ? 32.224 -17.747 -35.049 1.00 96.56 73 LEU A N 1
ATOM 529 C CA . LEU A 1 73 ? 31.425 -17.444 -33.855 1.00 96.56 73 LEU A CA 1
ATOM 530 C C . LEU A 1 73 ? 32.235 -16.725 -32.765 1.00 96.56 73 LEU A C 1
ATOM 532 O O . LEU A 1 73 ? 31.654 -15.950 -32.005 1.00 96.56 73 LEU A O 1
ATOM 536 N N . GLN A 1 74 ? 33.559 -16.913 -32.727 1.00 95.38 74 GLN A N 1
ATOM 537 C CA . GLN A 1 74 ? 34.470 -16.124 -31.893 1.00 95.38 74 GLN A CA 1
ATOM 538 C C . GLN A 1 74 ? 34.580 -14.677 -32.389 1.00 95.38 74 GLN A C 1
ATOM 540 O O . GLN A 1 74 ? 34.449 -13.749 -31.590 1.00 95.38 74 GLN A O 1
ATOM 545 N N . ALA A 1 75 ? 34.732 -14.470 -33.701 1.00 95.25 75 ALA A N 1
ATOM 546 C CA . ALA A 1 75 ? 34.793 -13.139 -34.309 1.00 95.25 75 ALA A CA 1
ATOM 547 C C . ALA A 1 75 ? 33.459 -12.369 -34.215 1.00 95.25 75 ALA A C 1
ATOM 549 O O . ALA A 1 75 ? 33.460 -11.142 -34.129 1.00 95.25 75 ALA A O 1
ATOM 550 N N . LYS A 1 76 ? 32.325 -13.083 -34.183 1.00 94.94 76 LYS A N 1
ATOM 551 C CA . LYS A 1 76 ? 30.981 -12.540 -33.904 1.00 94.94 76 LYS A CA 1
ATOM 552 C C . LYS A 1 76 ? 30.695 -12.353 -32.404 1.00 94.94 76 LYS A C 1
ATOM 554 O O . LYS A 1 76 ? 29.633 -11.853 -32.057 1.00 94.94 76 LYS A O 1
ATOM 559 N N . GLY A 1 77 ? 31.593 -12.787 -31.514 1.00 93.88 77 GLY A N 1
ATOM 560 C CA . GLY A 1 77 ? 31.436 -12.723 -30.053 1.00 93.88 77 GLY A CA 1
ATOM 561 C C . GLY A 1 77 ? 30.484 -13.759 -29.434 1.00 93.88 77 GLY A C 1
ATOM 562 O O . GLY A 1 77 ? 30.435 -13.875 -28.211 1.00 93.88 77 GLY A O 1
ATOM 563 N N . LEU A 1 78 ? 29.765 -14.535 -30.251 1.00 94.38 78 LEU A N 1
ATOM 564 C CA . LEU A 1 78 ? 28.690 -15.438 -29.824 1.00 94.38 78 LEU A CA 1
ATOM 565 C C . LEU A 1 78 ? 29.211 -16.611 -28.979 1.00 94.38 78 LEU A C 1
ATOM 567 O O . LEU A 1 78 ? 28.637 -16.924 -27.936 1.00 94.38 78 LEU A O 1
ATOM 571 N N . MET A 1 79 ? 30.330 -17.221 -29.386 1.00 93.50 79 MET A N 1
ATOM 572 C CA . MET A 1 79 ? 30.987 -18.302 -28.640 1.00 93.50 79 MET A CA 1
ATOM 573 C C . MET A 1 79 ? 32.420 -17.933 -28.258 1.00 93.50 79 MET A C 1
ATOM 575 O O . MET A 1 79 ? 33.159 -17.349 -29.042 1.00 93.50 79 MET A O 1
ATOM 579 N N . GLN A 1 80 ? 32.835 -18.331 -27.054 1.00 88.06 80 GLN A N 1
ATOM 580 C CA . GLN A 1 80 ? 34.189 -18.112 -26.535 1.00 88.06 80 GLN A CA 1
ATOM 581 C C . GLN A 1 80 ? 34.908 -19.437 -26.237 1.00 88.06 80 GLN A C 1
ATOM 583 O O . GLN A 1 80 ? 34.295 -20.508 -26.200 1.00 88.06 80 GLN A O 1
ATOM 588 N N . GLY A 1 81 ? 36.226 -19.371 -26.030 1.00 86.38 81 GLY A N 1
ATOM 589 C CA . GLY A 1 81 ? 37.032 -20.526 -25.617 1.00 86.38 81 GLY A CA 1
ATOM 590 C C . GLY A 1 81 ? 36.855 -20.883 -24.136 1.00 86.38 81 GLY A C 1
ATOM 591 O O . GLY A 1 81 ? 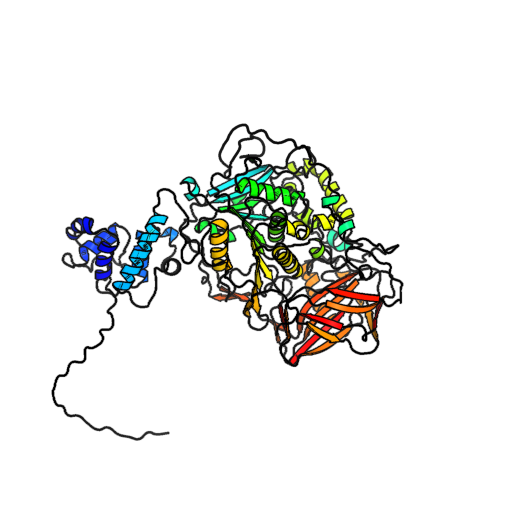36.480 -20.041 -23.325 1.00 86.38 81 GLY A O 1
ATOM 592 N N . SER A 1 82 ? 37.198 -22.113 -23.754 1.00 80.06 82 SER A N 1
ATOM 593 C CA . SER A 1 82 ? 37.119 -22.634 -22.377 1.00 80.06 82 SER A CA 1
ATOM 594 C C . SER A 1 82 ? 38.266 -22.149 -21.466 1.00 80.06 82 SER A C 1
ATOM 596 O O . SER A 1 82 ? 38.748 -22.898 -20.615 1.00 80.06 82 SER A O 1
ATOM 598 N N . GLY A 1 83 ? 38.788 -20.943 -21.700 1.00 77.81 83 GLY A N 1
ATOM 599 C CA . GLY A 1 83 ? 40.058 -20.481 -21.134 1.00 77.81 83 GLY A CA 1
ATOM 600 C C . GLY A 1 83 ? 41.294 -21.167 -21.741 1.00 77.81 83 GLY A C 1
ATOM 601 O O . GLY A 1 83 ? 41.202 -22.089 -22.552 1.00 77.81 83 GLY A O 1
ATOM 602 N N . GLY A 1 84 ? 42.486 -20.669 -21.395 1.00 80.06 84 GLY A N 1
ATOM 603 C CA . GLY A 1 84 ? 43.776 -21.238 -21.829 1.00 80.06 84 GLY A CA 1
ATOM 604 C C . GLY A 1 84 ? 44.070 -21.198 -23.339 1.00 80.06 84 GLY A C 1
ATOM 605 O O . GLY A 1 84 ? 45.092 -21.728 -23.761 1.00 80.06 84 GLY A O 1
ATOM 606 N N . GLY A 1 85 ? 43.198 -20.584 -24.147 1.00 84.81 85 GLY A N 1
ATOM 607 C CA . GLY A 1 85 ? 43.260 -20.637 -25.611 1.00 84.81 85 GLY A CA 1
ATOM 608 C C . GLY A 1 85 ? 42.690 -21.926 -26.215 1.00 84.81 85 GLY A C 1
ATOM 609 O O . GLY A 1 85 ? 42.985 -22.219 -27.370 1.00 84.81 85 GLY A O 1
ATOM 610 N N . ALA A 1 86 ? 41.921 -22.715 -25.460 1.00 92.88 86 ALA A N 1
ATOM 611 C CA . ALA A 1 86 ? 41.261 -23.933 -25.936 1.00 92.88 86 ALA A CA 1
ATOM 612 C C . ALA A 1 86 ? 39.771 -23.695 -26.245 1.00 92.88 86 ALA A C 1
ATOM 614 O O . ALA A 1 86 ? 39.147 -22.795 -25.680 1.00 92.88 86 ALA A O 1
ATOM 615 N N . PHE A 1 87 ? 39.192 -24.523 -27.112 1.00 93.75 87 PHE A N 1
ATOM 616 C CA . PHE A 1 87 ? 37.763 -24.556 -27.434 1.00 93.75 87 PHE A CA 1
ATOM 617 C C . PHE A 1 87 ? 37.068 -25.810 -26.893 1.00 93.75 87 PHE A C 1
ATOM 619 O O . PHE A 1 87 ? 35.903 -25.736 -26.519 1.00 93.75 87 PHE A O 1
ATOM 626 N N . GLN A 1 88 ? 37.771 -26.944 -26.801 1.00 93.94 88 GLN A N 1
ATOM 627 C CA . GLN A 1 88 ? 37.239 -28.267 -26.452 1.00 93.94 88 GLN A CA 1
ATOM 628 C C . GLN A 1 88 ? 36.165 -28.777 -27.438 1.00 93.94 88 GLN A C 1
ATOM 630 O O . GLN A 1 88 ? 35.050 -29.102 -27.023 1.00 93.94 88 GLN A O 1
ATOM 635 N N . PRO A 1 89 ? 36.476 -28.911 -28.746 1.00 93.69 89 PRO A N 1
ATOM 636 C CA . PRO A 1 89 ? 35.490 -29.249 -29.783 1.00 93.69 89 PRO A CA 1
ATOM 637 C C . PRO A 1 89 ? 34.781 -30.596 -29.574 1.00 93.69 89 PRO A C 1
ATOM 639 O O . PRO A 1 89 ? 33.703 -30.795 -30.117 1.00 93.69 89 PRO A O 1
ATOM 642 N N . GLN A 1 90 ? 35.376 -31.519 -28.812 1.00 93.62 90 GLN A N 1
ATOM 643 C CA . GLN A 1 90 ? 34.852 -32.867 -28.546 1.00 93.62 90 GLN A CA 1
ATOM 644 C C . GLN A 1 90 ? 34.113 -32.995 -27.200 1.00 93.62 90 GLN A C 1
ATOM 646 O O . GLN A 1 90 ? 33.660 -34.085 -26.857 1.00 93.62 90 GLN A O 1
ATOM 651 N N . ARG A 1 91 ? 34.002 -31.920 -26.406 1.00 93.44 91 ARG A N 1
ATOM 652 C CA . ARG A 1 91 ? 33.181 -31.929 -25.186 1.00 93.44 91 ARG A CA 1
ATOM 653 C C . ARG A 1 91 ? 31.710 -31.752 -25.567 1.00 93.44 91 ARG A C 1
ATOM 655 O O . ARG A 1 91 ? 31.408 -30.893 -26.391 1.00 93.44 91 ARG A O 1
ATOM 662 N N . THR A 1 92 ? 30.807 -32.498 -24.933 1.00 93.56 92 THR A N 1
ATOM 663 C CA . THR A 1 92 ? 29.355 -32.247 -24.979 1.00 93.56 92 THR A CA 1
ATOM 664 C C . THR A 1 92 ? 29.046 -30.810 -24.551 1.00 93.56 92 THR A C 1
ATOM 666 O O . THR A 1 92 ? 29.485 -30.370 -23.484 1.00 93.56 92 THR A O 1
ATOM 669 N N . ALA A 1 93 ? 28.333 -30.068 -25.392 1.00 93.25 93 ALA A N 1
ATOM 670 C CA . ALA A 1 93 ? 27.868 -28.721 -25.097 1.00 93.25 93 ALA A CA 1
ATOM 671 C C . ALA A 1 93 ? 26.664 -28.754 -24.144 1.00 93.25 93 ALA A C 1
ATOM 673 O O . ALA A 1 93 ? 25.894 -29.715 -24.144 1.00 93.25 93 ALA A O 1
ATOM 674 N N . THR A 1 94 ? 26.493 -27.707 -23.337 1.00 92.31 94 THR A N 1
ATOM 675 C CA . THR A 1 94 ? 25.304 -27.566 -22.480 1.00 92.31 94 THR A CA 1
ATOM 676 C C . THR A 1 94 ? 24.242 -26.680 -23.146 1.00 92.31 94 THR A C 1
ATOM 678 O O . THR A 1 94 ? 24.596 -25.832 -23.973 1.00 92.31 94 THR A O 1
ATOM 681 N N . PRO A 1 95 ? 22.953 -26.803 -22.771 1.00 93.19 95 PRO A N 1
ATOM 682 C CA . PRO A 1 95 ? 21.914 -25.877 -23.223 1.00 93.19 95 PRO A CA 1
ATOM 683 C C . PRO A 1 95 ? 22.252 -24.413 -22.926 1.00 93.19 95 PRO A C 1
ATOM 685 O O . PRO A 1 95 ? 22.104 -23.569 -23.802 1.00 93.19 95 PRO A O 1
ATOM 688 N N . LEU A 1 96 ? 22.830 -24.117 -21.755 1.00 93.31 96 LEU A N 1
ATOM 689 C CA . LEU A 1 96 ? 23.271 -22.764 -21.395 1.00 93.31 96 LEU A CA 1
ATOM 690 C C . LEU A 1 96 ? 24.328 -22.195 -22.359 1.00 93.31 96 LEU A C 1
ATOM 692 O O . LEU A 1 96 ? 24.324 -20.999 -22.644 1.00 93.31 96 LEU A O 1
ATOM 696 N N . GLU A 1 97 ? 25.223 -23.023 -22.905 1.00 93.12 97 GLU A N 1
ATOM 697 C CA . GLU A 1 97 ? 26.229 -22.568 -23.876 1.00 93.12 97 GLU A CA 1
ATOM 698 C C . GLU A 1 97 ? 25.617 -22.222 -25.240 1.00 93.12 97 GLU A C 1
ATOM 700 O O . GLU A 1 97 ? 26.085 -21.292 -25.899 1.00 93.12 97 GLU A O 1
ATOM 705 N N . ALA A 1 98 ? 24.552 -22.920 -25.639 1.00 95.38 98 ALA A N 1
ATOM 706 C CA . ALA A 1 98 ? 23.761 -22.570 -26.812 1.00 95.38 98 ALA A CA 1
ATOM 707 C C . ALA A 1 98 ? 22.891 -21.327 -26.563 1.00 95.38 98 ALA A C 1
ATOM 709 O O . ALA A 1 98 ? 22.928 -20.391 -27.359 1.00 95.38 98 ALA A O 1
ATOM 710 N N . ALA A 1 99 ? 22.186 -21.268 -25.429 1.00 96.19 99 ALA A N 1
ATOM 711 C CA . ALA A 1 99 ? 21.371 -20.123 -25.028 1.00 96.19 99 ALA A CA 1
ATOM 712 C C . ALA A 1 99 ? 22.205 -18.836 -24.947 1.00 96.19 99 ALA A C 1
ATOM 714 O O . ALA A 1 99 ? 21.798 -17.805 -25.462 1.00 96.19 99 ALA A O 1
ATOM 715 N N . THR A 1 100 ? 23.424 -18.908 -24.404 1.00 94.88 100 THR A N 1
ATOM 716 C CA . THR A 1 100 ? 24.377 -17.785 -24.366 1.00 94.88 100 THR A CA 1
ATOM 717 C C . THR A 1 100 ? 24.716 -17.256 -25.763 1.00 94.88 100 THR A C 1
ATOM 719 O O . THR A 1 100 ? 24.717 -16.045 -25.986 1.00 94.88 100 THR A O 1
ATOM 722 N N . ALA A 1 101 ? 24.995 -18.149 -26.718 1.00 96.06 101 ALA A N 1
ATOM 723 C CA . ALA A 1 101 ? 25.282 -17.753 -28.095 1.00 96.06 101 ALA A CA 1
ATOM 724 C C . ALA A 1 101 ? 24.045 -17.155 -28.787 1.00 96.06 101 ALA A C 1
ATOM 726 O O . ALA A 1 101 ? 24.173 -16.199 -29.551 1.00 96.06 101 ALA A O 1
ATOM 727 N N . LEU A 1 102 ? 22.854 -17.676 -28.481 1.00 97.56 102 LEU A N 1
ATOM 728 C CA . LEU A 1 102 ? 21.582 -17.219 -29.036 1.00 97.56 102 LEU A CA 1
ATOM 729 C C . LEU A 1 102 ? 21.089 -15.897 -28.425 1.00 97.56 102 LEU A C 1
ATOM 731 O O . LEU A 1 102 ? 20.596 -15.060 -29.171 1.00 97.56 102 LEU A O 1
ATOM 735 N N . MET A 1 103 ? 21.297 -15.639 -27.130 1.00 96.88 103 MET A N 1
ATOM 736 C CA . MET A 1 103 ? 21.022 -14.341 -26.489 1.00 96.88 103 MET A CA 1
ATOM 737 C C . MET A 1 103 ? 21.911 -13.231 -27.068 1.00 96.88 103 MET A C 1
ATOM 739 O O . MET A 1 103 ? 21.416 -12.172 -27.460 1.00 96.88 103 MET A O 1
ATOM 743 N N . ARG A 1 104 ? 23.217 -13.499 -27.223 1.00 96.31 104 ARG A N 1
ATOM 744 C CA . ARG A 1 104 ? 24.138 -12.579 -27.914 1.00 96.31 104 ARG A CA 1
ATOM 745 C C . ARG A 1 104 ? 23.769 -12.380 -29.384 1.00 96.31 104 ARG A C 1
ATOM 747 O O . ARG A 1 104 ? 23.925 -11.282 -29.910 1.00 96.31 104 ARG A O 1
ATOM 754 N N . TRP A 1 105 ? 23.251 -13.412 -30.053 1.00 97.25 105 TRP A N 1
ATOM 755 C CA . TRP A 1 105 ? 22.754 -13.290 -31.424 1.00 97.25 105 TRP A CA 1
ATOM 756 C C . TRP A 1 105 ? 21.439 -12.505 -31.503 1.00 97.25 105 TRP A C 1
ATOM 758 O O . TRP A 1 105 ? 21.263 -11.733 -32.445 1.00 97.25 105 TRP A O 1
ATOM 768 N N . ALA A 1 106 ? 20.555 -12.624 -30.510 1.00 96.75 106 ALA A N 1
ATOM 769 C CA . ALA A 1 106 ? 19.360 -11.795 -30.384 1.00 96.75 106 ALA A CA 1
ATOM 770 C C . ALA A 1 106 ? 19.707 -10.313 -30.164 1.00 96.75 106 ALA A C 1
ATOM 772 O O . ALA A 1 106 ? 18.969 -9.444 -30.612 1.00 96.75 106 ALA A O 1
ATOM 773 N N . GLY A 1 107 ? 20.887 -10.017 -29.610 1.00 94.94 107 GLY A N 1
ATOM 774 C CA . GLY A 1 107 ? 21.475 -8.672 -29.525 1.00 94.94 107 GLY A CA 1
ATOM 775 C C . GLY A 1 107 ? 21.892 -8.261 -28.114 1.00 94.94 107 GLY A C 1
ATOM 776 O O . GLY A 1 107 ? 22.443 -7.179 -27.936 1.00 94.94 107 GLY A O 1
ATOM 777 N N . LEU A 1 108 ? 21.653 -9.117 -27.119 1.00 93.75 108 LEU A N 1
ATOM 778 C CA . LEU A 1 108 ? 21.941 -8.829 -25.718 1.00 93.75 108 LEU A CA 1
ATOM 779 C C . LEU A 1 108 ? 23.453 -8.831 -25.470 1.00 93.75 108 LEU A C 1
ATOM 781 O O . LEU A 1 108 ? 24.146 -9.813 -25.749 1.00 93.75 108 LEU A O 1
ATOM 785 N N . SER A 1 109 ? 23.966 -7.728 -24.932 1.00 90.69 109 SER A N 1
ATOM 786 C CA . SER A 1 109 ? 25.357 -7.626 -24.499 1.00 90.69 109 SER A CA 1
ATOM 787 C C . SER A 1 109 ? 25.569 -8.284 -23.136 1.00 90.69 109 SER A C 1
ATOM 789 O O . SER A 1 109 ? 24.657 -8.360 -22.314 1.00 90.69 109 SER A O 1
ATOM 791 N N . ASP A 1 110 ? 26.812 -8.669 -22.847 1.00 87.12 110 ASP A N 1
ATOM 792 C CA . ASP A 1 110 ? 27.217 -9.224 -21.549 1.00 87.12 110 ASP A CA 1
ATOM 793 C C . ASP A 1 110 ? 26.850 -8.315 -20.352 1.00 87.12 110 ASP A C 1
ATOM 795 O O . ASP A 1 110 ? 26.704 -8.820 -19.245 1.00 87.12 110 ASP A O 1
ATOM 799 N N . LYS A 1 111 ? 26.649 -7.000 -20.558 1.00 84.06 111 LYS A N 1
ATOM 800 C CA . LYS A 1 111 ? 26.116 -6.083 -19.531 1.00 84.06 111 LYS A CA 1
ATOM 801 C C . LYS A 1 111 ? 24.638 -6.325 -19.218 1.00 84.06 111 LYS A C 1
ATOM 803 O O . LYS A 1 111 ? 24.276 -6.359 -18.052 1.00 84.06 111 LYS A O 1
ATOM 808 N N . GLN A 1 112 ? 23.801 -6.459 -20.250 1.00 88.62 112 GLN A N 1
ATOM 809 C CA . GLN A 1 112 ? 22.362 -6.718 -20.095 1.00 88.62 112 GLN A CA 1
ATOM 810 C C . GLN A 1 112 ? 22.126 -8.128 -19.537 1.00 88.62 112 GLN A C 1
ATOM 812 O O . GLN A 1 112 ? 21.213 -8.332 -18.745 1.00 88.62 112 GLN A O 1
ATOM 817 N N . ILE A 1 113 ? 22.976 -9.088 -19.927 1.00 89.56 113 ILE A N 1
ATOM 818 C CA . ILE A 1 113 ? 22.895 -10.472 -19.449 1.00 89.56 113 ILE A CA 1
ATOM 819 C C . ILE A 1 113 ? 23.367 -10.600 -17.991 1.00 89.56 113 ILE A C 1
ATOM 821 O O . ILE A 1 113 ? 22.765 -11.367 -17.253 1.00 89.56 113 ILE A O 1
ATOM 825 N N . GLY A 1 114 ? 24.403 -9.869 -17.560 1.00 89.38 114 GLY A N 1
ATOM 826 C CA . GLY A 1 114 ? 24.888 -9.868 -16.172 1.00 89.38 114 GLY A CA 1
ATOM 827 C C . GLY A 1 114 ? 26.121 -10.751 -15.925 1.00 89.38 114 GLY A C 1
ATOM 828 O O . GLY A 1 114 ? 27.001 -10.890 -16.779 1.00 89.38 114 GLY A O 1
ATOM 829 N N . ALA A 1 115 ? 26.235 -11.325 -14.726 1.00 89.56 115 ALA A N 1
ATOM 830 C CA . ALA A 1 115 ? 27.382 -12.112 -14.289 1.00 89.56 115 ALA A CA 1
ATOM 831 C C . ALA A 1 115 ? 27.287 -13.595 -14.694 1.00 89.56 115 ALA A C 1
ATOM 833 O O . ALA A 1 115 ? 26.276 -14.280 -14.522 1.00 89.56 115 ALA A O 1
ATOM 834 N N . TRP A 1 116 ? 28.398 -14.139 -15.200 1.00 87.19 116 TRP A N 1
ATOM 835 C CA . TRP A 1 116 ? 28.512 -15.564 -15.516 1.00 87.19 116 TRP A CA 1
ATOM 836 C C . TRP A 1 116 ? 28.817 -16.402 -14.255 1.00 87.19 116 TRP A C 1
ATOM 838 O O . TRP A 1 116 ? 29.758 -16.058 -13.534 1.00 87.19 116 TRP A O 1
ATOM 848 N N . PRO A 1 117 ? 28.146 -17.552 -14.026 1.00 89.50 117 PRO A N 1
ATOM 849 C CA . PRO A 1 117 ? 27.126 -18.174 -14.878 1.00 89.50 117 PRO A CA 1
ATOM 850 C C . PRO A 1 117 ? 25.676 -17.826 -14.498 1.00 89.50 117 PRO A C 1
ATOM 852 O O . PRO A 1 117 ? 24.781 -18.124 -15.284 1.00 89.50 117 PRO A O 1
ATOM 855 N N . ASN A 1 118 ? 25.437 -17.260 -13.311 1.00 90.31 118 ASN A N 1
ATOM 856 C CA . ASN A 1 118 ? 24.109 -17.227 -12.694 1.00 90.31 118 ASN A CA 1
ATOM 857 C C . ASN A 1 118 ? 23.092 -16.432 -13.522 1.00 90.31 118 ASN A C 1
ATOM 859 O O . ASN A 1 118 ? 22.071 -16.997 -13.908 1.00 90.31 118 ASN A O 1
ATOM 863 N N . ASP A 1 119 ? 23.392 -15.178 -13.873 1.00 91.62 119 ASP A N 1
ATOM 864 C CA . ASP A 1 119 ? 22.444 -14.333 -14.611 1.00 91.62 119 ASP A CA 1
ATOM 865 C C . ASP A 1 119 ? 22.246 -14.817 -16.054 1.00 91.62 119 ASP A C 1
ATOM 867 O O . ASP A 1 119 ? 21.141 -14.759 -16.587 1.00 91.62 119 ASP A O 1
ATOM 871 N N . TYR A 1 120 ? 23.284 -15.411 -16.659 1.00 93.00 120 TYR A N 1
ATOM 872 C CA . TYR A 1 120 ? 23.166 -16.094 -17.953 1.00 93.00 120 TYR A CA 1
ATOM 873 C C . TYR A 1 120 ? 22.183 -17.265 -17.881 1.00 93.00 120 TYR A C 1
ATOM 875 O O . TYR A 1 120 ? 21.458 -17.501 -18.844 1.00 93.00 120 TYR A O 1
ATOM 883 N N . SER A 1 121 ? 22.166 -18.014 -16.773 1.00 93.38 121 SER A N 1
ATOM 884 C CA . SER A 1 121 ? 21.227 -19.121 -16.586 1.00 93.38 121 SER A CA 1
ATOM 885 C C . SER A 1 121 ? 19.820 -18.609 -16.298 1.00 93.38 121 SER A C 1
ATOM 887 O O . SER A 1 121 ? 18.876 -19.075 -16.927 1.00 93.38 121 SER A O 1
ATOM 889 N N . ALA A 1 122 ? 19.677 -17.624 -15.408 1.00 93.69 122 ALA A N 1
ATOM 890 C CA . ALA A 1 122 ? 18.385 -17.050 -15.048 1.00 93.69 122 ALA A CA 1
ATOM 891 C C . ALA A 1 122 ? 17.697 -16.378 -16.251 1.00 93.69 122 ALA A C 1
ATOM 893 O O . ALA A 1 122 ? 16.561 -16.727 -16.567 1.00 93.69 122 ALA A O 1
ATOM 894 N N . LEU A 1 123 ? 18.411 -15.533 -17.006 1.00 94.94 123 LEU A N 1
ATOM 895 C CA . LEU A 1 123 ? 17.887 -14.910 -18.225 1.00 94.94 123 LEU A CA 1
ATOM 896 C C . LEU A 1 123 ? 17.604 -15.938 -19.329 1.00 94.94 123 LEU A C 1
ATOM 898 O O . LEU A 1 123 ? 16.611 -15.822 -20.042 1.00 94.94 123 LEU A O 1
ATOM 902 N N . ALA A 1 124 ? 18.427 -16.983 -19.465 1.00 95.12 124 ALA A N 1
ATOM 903 C CA . ALA A 1 124 ? 18.128 -18.060 -20.405 1.00 95.12 124 ALA A CA 1
ATOM 904 C C . ALA A 1 124 ? 16.874 -18.859 -20.002 1.00 95.12 124 ALA A C 1
ATOM 906 O O . ALA A 1 124 ? 16.170 -19.344 -20.886 1.00 95.12 124 ALA A O 1
ATOM 907 N N . HIS A 1 125 ? 16.564 -18.989 -18.709 1.00 93.94 125 HIS A N 1
ATOM 908 C CA . HIS A 1 125 ? 15.319 -19.605 -18.247 1.00 93.94 125 HIS A CA 1
ATOM 909 C C . HIS A 1 125 ? 14.108 -18.672 -18.403 1.00 93.94 125 HIS A C 1
ATOM 911 O O . HIS A 1 125 ? 13.082 -19.139 -18.894 1.00 93.94 125 HIS A O 1
ATOM 917 N N . SER A 1 126 ? 14.214 -17.372 -18.091 1.00 93.81 126 SER A N 1
ATOM 918 C CA . SER A 1 126 ? 13.102 -16.418 -18.271 1.00 93.81 126 SER A CA 1
ATOM 919 C C . SER A 1 126 ? 12.743 -16.226 -19.751 1.00 93.81 126 SER A C 1
ATOM 921 O O . SER A 1 126 ? 11.571 -16.215 -20.115 1.00 93.81 126 SER A O 1
ATOM 923 N N . LEU A 1 127 ? 13.749 -16.220 -20.633 1.00 95.50 127 LEU A N 1
ATOM 924 C CA . LEU A 1 127 ? 13.580 -16.263 -22.088 1.00 95.50 127 LEU A CA 1
ATOM 925 C C . LEU A 1 127 ? 13.174 -17.652 -22.624 1.00 95.50 127 LEU A C 1
ATOM 927 O O . LEU A 1 127 ? 13.024 -17.807 -23.834 1.00 95.50 127 LEU A O 1
ATOM 931 N N . THR A 1 128 ? 13.019 -18.673 -21.773 1.00 94.19 128 THR A N 1
ATOM 932 C CA . THR A 1 128 ? 12.760 -20.091 -22.123 1.00 94.19 128 THR A CA 1
ATOM 933 C C . THR A 1 128 ? 13.751 -20.718 -23.127 1.00 94.19 128 THR A C 1
ATOM 935 O O . THR A 1 128 ? 13.495 -21.762 -23.723 1.00 94.19 128 THR A O 1
ATOM 938 N N . LEU A 1 129 ? 14.946 -20.130 -23.254 1.00 92.31 129 LEU A N 1
ATOM 939 C CA . LEU A 1 129 ? 16.069 -20.611 -24.068 1.00 92.31 129 LEU A CA 1
ATOM 940 C C . LEU A 1 129 ? 16.914 -21.698 -23.377 1.00 92.31 129 LEU A C 1
ATOM 942 O O . LEU A 1 129 ? 17.776 -22.287 -24.025 1.00 92.31 129 LEU A O 1
ATOM 946 N N . ALA A 1 130 ? 16.713 -21.978 -22.088 1.00 80.62 130 ALA A N 1
ATOM 947 C CA . ALA A 1 130 ? 17.390 -23.063 -21.375 1.00 80.62 130 ALA A CA 1
ATOM 948 C C . ALA A 1 130 ? 16.390 -24.063 -20.776 1.00 80.62 130 ALA A C 1
ATOM 950 O O . ALA A 1 130 ? 15.610 -23.727 -19.884 1.00 80.62 130 ALA A O 1
ATOM 951 N N . GLY A 1 131 ? 16.473 -25.321 -21.219 1.00 69.56 131 GLY A N 1
ATOM 952 C CA . GLY A 1 131 ? 15.691 -26.438 -20.694 1.00 69.56 131 GLY A CA 1
ATOM 953 C C . GLY A 1 131 ? 16.312 -27.799 -21.032 1.00 69.56 131 GLY A C 1
ATOM 954 O O . GLY A 1 131 ? 16.993 -27.946 -22.047 1.00 69.56 131 GLY A O 1
ATOM 955 N N . GLY A 1 132 ? 16.064 -28.791 -20.170 1.00 72.00 132 GLY A N 1
ATOM 956 C CA . GLY A 1 132 ? 16.562 -30.167 -20.301 1.00 72.00 132 GLY A CA 1
ATOM 957 C C . GLY A 1 132 ? 18.037 -30.370 -19.914 1.00 72.00 132 GLY A C 1
ATOM 958 O O . GLY A 1 132 ? 18.840 -29.443 -19.919 1.00 72.00 132 GLY A O 1
ATOM 959 N N . ASP A 1 133 ? 18.407 -31.616 -19.598 1.00 78.19 133 ASP A N 1
ATOM 960 C CA . ASP A 1 133 ? 19.776 -31.979 -19.181 1.00 78.19 133 ASP A CA 1
ATOM 961 C C . ASP A 1 133 ? 20.779 -32.078 -20.350 1.00 78.19 133 ASP A C 1
ATOM 963 O O . ASP A 1 133 ? 21.996 -32.064 -20.147 1.00 78.19 133 ASP A O 1
ATOM 967 N N . VAL A 1 134 ? 20.285 -32.254 -21.581 1.00 87.56 134 VAL A N 1
ATOM 968 C CA . VAL A 1 134 ? 21.085 -32.642 -22.753 1.00 87.56 134 VAL A CA 1
ATOM 969 C C . VAL A 1 134 ? 20.684 -31.807 -23.964 1.00 87.56 134 VAL A C 1
ATOM 971 O O . VAL A 1 134 ? 19.541 -31.862 -24.409 1.00 87.56 134 VAL A O 1
ATOM 974 N N . LEU A 1 135 ? 21.643 -31.080 -24.542 1.00 93.00 135 LEU A N 1
ATOM 975 C CA . LEU A 1 135 ? 21.421 -30.316 -25.768 1.00 93.00 135 LEU A CA 1
ATOM 976 C C . LEU A 1 135 ? 21.375 -31.242 -26.994 1.00 93.00 135 LEU A C 1
ATOM 978 O O . LEU A 1 135 ? 22.360 -31.908 -27.316 1.00 93.00 135 LEU A O 1
ATOM 982 N N . THR A 1 136 ? 20.250 -31.234 -27.705 1.00 93.06 136 THR A N 1
ATOM 983 C CA . THR A 1 136 ? 20.033 -31.960 -28.968 1.00 93.06 136 THR A CA 1
ATOM 984 C C . THR A 1 136 ? 19.945 -31.000 -30.159 1.00 93.06 136 THR A C 1
ATOM 986 O O . THR A 1 136 ? 19.757 -29.798 -29.981 1.00 93.06 136 THR A O 1
ATOM 989 N N . GLU A 1 137 ? 20.033 -31.529 -31.383 1.00 92.38 137 GLU A N 1
ATOM 990 C CA . GLU A 1 137 ? 19.774 -30.775 -32.623 1.00 92.38 137 GLU A CA 1
ATOM 991 C C . GLU A 1 137 ? 18.344 -30.203 -32.666 1.00 92.38 137 GLU A C 1
ATOM 993 O O . GLU A 1 137 ? 18.150 -29.049 -33.042 1.00 92.38 137 GLU A O 1
ATOM 998 N N . SER A 1 138 ? 17.346 -30.972 -32.211 1.00 92.19 138 SER A N 1
ATOM 999 C CA . SER A 1 138 ? 15.949 -30.524 -32.132 1.00 92.19 138 SER A CA 1
ATOM 1000 C C . SER A 1 138 ? 15.784 -29.346 -31.172 1.00 92.19 138 SER A C 1
ATOM 1002 O O . SER A 1 138 ? 15.314 -28.290 -31.586 1.00 92.19 138 SER A O 1
ATOM 1004 N N . SER A 1 139 ? 16.261 -29.488 -29.932 1.00 92.69 139 SER A N 1
ATOM 1005 C CA . SER A 1 139 ? 16.162 -28.425 -28.925 1.00 92.69 139 SER A CA 1
ATOM 1006 C C . SER A 1 139 ? 16.985 -27.190 -29.305 1.00 92.69 139 SER A C 1
ATOM 1008 O O . SER A 1 139 ? 16.541 -26.071 -29.080 1.00 92.69 139 SER A O 1
ATOM 1010 N N . LEU A 1 140 ? 18.159 -27.356 -29.934 1.00 95.25 140 LEU A N 1
ATOM 1011 C CA . LEU A 1 140 ? 18.946 -26.221 -30.433 1.00 95.25 140 LEU A CA 1
ATOM 1012 C C . LEU A 1 140 ? 18.186 -25.438 -31.514 1.00 95.25 140 LEU A C 1
ATOM 1014 O O . LEU A 1 140 ? 18.243 -24.209 -31.538 1.00 95.25 140 LEU A O 1
ATOM 1018 N N . LYS A 1 141 ? 17.472 -26.140 -32.399 1.00 95.31 141 LYS A N 1
ATOM 1019 C CA . LYS A 1 141 ? 16.658 -25.521 -33.446 1.00 95.31 141 LYS A CA 1
ATOM 1020 C C . LYS A 1 141 ? 15.441 -24.795 -32.868 1.00 95.31 141 LYS A C 1
ATOM 1022 O O . LYS A 1 141 ? 15.177 -23.675 -33.286 1.00 95.31 141 LYS A O 1
ATOM 1027 N N . GLU A 1 142 ? 14.760 -25.382 -31.885 1.00 94.75 142 GLU A N 1
ATOM 1028 C CA . GLU A 1 142 ? 13.656 -24.744 -31.148 1.00 94.75 142 GLU A CA 1
ATOM 1029 C C . GLU A 1 142 ? 14.133 -23.465 -30.432 1.00 94.75 142 GLU A C 1
ATOM 1031 O O . GLU A 1 142 ? 13.552 -22.396 -30.617 1.00 94.75 142 GLU A O 1
ATOM 1036 N N . MET A 1 143 ? 15.263 -23.533 -29.718 1.00 96.25 143 MET A N 1
ATOM 1037 C CA . MET A 1 143 ? 15.904 -22.367 -29.096 1.00 96.25 143 MET A CA 1
ATOM 1038 C C . MET A 1 143 ? 16.283 -21.287 -30.123 1.00 96.25 143 MET A C 1
ATOM 1040 O O . MET A 1 143 ? 16.151 -20.098 -29.842 1.00 96.25 143 MET A O 1
ATOM 1044 N N . ALA A 1 144 ? 16.766 -21.669 -31.309 1.00 96.69 144 ALA A N 1
ATOM 1045 C CA . ALA A 1 144 ? 17.149 -20.717 -32.351 1.00 96.69 144 ALA A CA 1
ATOM 1046 C C . ALA A 1 144 ? 15.938 -20.059 -33.033 1.00 96.69 144 ALA A C 1
ATOM 1048 O O . ALA A 1 144 ? 15.973 -18.859 -33.297 1.00 96.69 144 ALA A O 1
ATOM 1049 N N . GLU A 1 145 ? 14.857 -20.807 -33.274 1.00 96.19 145 GLU A N 1
ATOM 1050 C CA . GLU A 1 145 ? 13.584 -20.270 -33.779 1.00 96.19 145 GLU A CA 1
ATOM 1051 C C . GLU A 1 145 ? 12.942 -19.299 -32.779 1.00 96.19 145 GLU A C 1
ATOM 1053 O O . GLU A 1 145 ? 12.340 -18.304 -33.183 1.00 96.19 145 GLU A O 1
ATOM 1058 N N . LEU A 1 146 ? 13.122 -19.536 -31.478 1.00 96.19 146 LEU A N 1
ATOM 1059 C CA . LEU A 1 146 ? 12.674 -18.643 -30.413 1.00 96.19 146 LEU A CA 1
ATOM 1060 C C . LEU A 1 146 ? 13.553 -17.384 -30.294 1.00 96.19 146 LEU A C 1
ATOM 1062 O O . LEU A 1 146 ? 13.050 -16.263 -30.330 1.00 96.19 146 LEU A O 1
ATOM 1066 N N . ALA A 1 147 ? 14.879 -17.544 -30.265 1.00 97.50 147 ALA A N 1
ATOM 1067 C CA . ALA A 1 147 ? 15.816 -16.419 -30.242 1.00 97.50 147 ALA A CA 1
ATOM 1068 C C . ALA A 1 147 ? 15.728 -15.533 -31.499 1.00 97.50 147 ALA A C 1
ATOM 1070 O O . ALA A 1 147 ? 16.010 -14.338 -31.422 1.00 97.50 147 ALA A O 1
ATOM 1071 N N . ALA A 1 148 ? 15.310 -16.089 -32.643 1.00 97.12 148 ALA A N 1
ATOM 1072 C CA . ALA A 1 148 ? 15.040 -15.324 -33.857 1.00 97.12 148 ALA A CA 1
ATOM 1073 C C . ALA A 1 148 ? 13.870 -14.344 -33.672 1.00 97.12 148 ALA A C 1
ATOM 1075 O O . ALA A 1 148 ? 13.980 -13.199 -34.095 1.00 97.12 148 ALA A O 1
ATOM 1076 N N . GLN A 1 149 ? 12.798 -14.756 -32.986 1.00 95.81 149 GLN A N 1
ATOM 1077 C CA . GLN A 1 149 ? 11.664 -13.879 -32.662 1.00 95.81 149 GLN A CA 1
ATOM 1078 C C . GLN A 1 149 ? 12.102 -12.758 -31.709 1.00 95.81 149 GLN A C 1
ATOM 1080 O O . GLN A 1 149 ? 11.832 -11.588 -31.958 1.00 95.81 149 GLN A O 1
ATOM 1085 N N . TYR A 1 150 ? 12.877 -13.084 -30.669 1.00 97.00 150 TYR A N 1
ATOM 1086 C CA . TYR A 1 150 ? 13.413 -12.076 -29.745 1.00 97.00 150 TYR A CA 1
ATOM 1087 C C . TYR A 1 150 ? 14.355 -11.081 -30.435 1.00 97.00 150 TYR A C 1
ATOM 1089 O O . TYR A 1 150 ? 14.367 -9.900 -30.091 1.00 97.00 150 TYR A O 1
ATOM 1097 N N . ARG A 1 151 ? 15.116 -11.538 -31.439 1.00 96.62 151 ARG A N 1
ATOM 1098 C CA . ARG A 1 151 ? 15.989 -10.693 -32.263 1.00 96.62 151 ARG A CA 1
ATOM 1099 C C . ARG A 1 151 ? 15.211 -9.627 -33.043 1.00 96.62 151 ARG A C 1
ATOM 1101 O O . ARG A 1 151 ? 15.758 -8.548 -33.250 1.00 96.62 151 ARG A O 1
ATOM 1108 N N . GLU A 1 152 ? 13.974 -9.902 -33.466 1.00 95.38 152 GLU A N 1
ATOM 1109 C CA . GLU A 1 152 ? 13.138 -8.918 -34.172 1.00 95.38 152 GLU A CA 1
ATOM 1110 C C . GLU A 1 152 ? 12.756 -7.739 -33.261 1.00 95.38 152 GLU A C 1
ATOM 1112 O O . GLU A 1 152 ? 12.822 -6.597 -33.708 1.00 95.38 152 GLU A O 1
ATOM 1117 N N . THR A 1 153 ? 12.464 -7.986 -31.977 1.00 95.00 153 THR A N 1
ATOM 1118 C CA . THR A 1 153 ? 12.207 -6.925 -30.983 1.00 95.00 153 THR A CA 1
ATOM 1119 C C . THR A 1 153 ? 13.494 -6.229 -30.530 1.00 95.00 153 THR A C 1
ATOM 1121 O O . THR A 1 153 ? 13.576 -5.004 -30.547 1.00 95.00 153 THR A O 1
ATOM 1124 N N . ILE A 1 154 ? 14.525 -6.994 -30.149 1.00 95.25 154 ILE A N 1
ATOM 1125 C CA . ILE A 1 154 ? 15.772 -6.464 -29.558 1.00 95.25 154 ILE A CA 1
ATOM 1126 C C . ILE A 1 154 ? 16.603 -5.652 -30.575 1.00 95.25 154 ILE A C 1
ATOM 1128 O O . ILE A 1 154 ? 17.414 -4.820 -30.175 1.00 95.25 154 ILE A O 1
ATOM 1132 N N . GLN A 1 155 ? 16.413 -5.867 -31.884 1.00 94.38 155 GLN A N 1
ATOM 1133 C CA . GLN A 1 155 ? 17.102 -5.130 -32.959 1.00 94.38 155 GLN A CA 1
ATOM 1134 C C . GLN A 1 155 ? 16.134 -4.358 -33.874 1.00 94.38 155 GLN A C 1
ATOM 1136 O O . GLN A 1 155 ? 16.448 -4.112 -35.042 1.00 94.38 155 GLN A O 1
ATOM 1141 N N . ALA A 1 156 ? 14.963 -3.976 -33.356 1.00 94.62 156 ALA A N 1
ATOM 1142 C CA . ALA A 1 156 ? 14.048 -3.060 -34.031 1.00 94.62 156 ALA A CA 1
ATOM 1143 C C . ALA A 1 156 ? 14.662 -1.651 -34.193 1.00 94.62 156 ALA A C 1
ATOM 1145 O O . ALA A 1 156 ? 15.487 -1.223 -33.391 1.00 94.62 156 ALA A O 1
ATOM 1146 N N . GLU A 1 157 ? 14.236 -0.905 -35.222 1.00 94.12 157 GLU A N 1
ATOM 1147 C CA . GLU A 1 157 ? 14.668 0.493 -35.455 1.00 94.12 157 GLU A CA 1
ATOM 1148 C C . GLU A 1 157 ? 14.120 1.469 -34.395 1.00 94.12 157 GLU A C 1
ATOM 1150 O O . GLU A 1 157 ? 14.696 2.526 -34.162 1.00 94.12 157 GLU A O 1
ATOM 1155 N N . THR A 1 158 ? 13.027 1.095 -33.727 1.00 95.75 158 THR A N 1
ATOM 1156 C CA . THR A 1 158 ? 12.507 1.751 -32.524 1.00 95.75 158 THR A CA 1
ATOM 1157 C C . THR A 1 158 ? 12.435 0.686 -31.431 1.00 95.75 158 THR A C 1
ATOM 1159 O O . THR A 1 158 ? 11.724 -0.303 -31.637 1.00 95.75 158 THR A O 1
ATOM 1162 N N . PRO A 1 159 ? 13.151 0.831 -30.302 1.00 95.12 159 PRO A N 1
ATOM 1163 C CA . PRO A 1 159 ? 13.115 -0.164 -29.237 1.00 95.12 159 PRO A CA 1
ATOM 1164 C C . PRO A 1 159 ? 11.722 -0.312 -28.612 1.00 95.12 159 PRO A C 1
ATOM 1166 O O . PRO A 1 159 ? 10.929 0.631 -28.580 1.00 95.12 159 PRO A O 1
ATOM 1169 N N . ALA A 1 160 ? 11.451 -1.494 -28.063 1.00 95.75 160 ALA A N 1
ATOM 1170 C CA . ALA A 1 160 ? 10.250 -1.801 -27.293 1.00 95.75 160 ALA A CA 1
ATOM 1171 C C . ALA A 1 160 ? 10.560 -2.884 -26.241 1.00 95.75 160 ALA A C 1
ATOM 1173 O O . ALA A 1 160 ? 11.505 -3.656 -26.438 1.00 95.75 160 ALA A O 1
ATOM 1174 N N . PRO A 1 161 ? 9.784 -2.987 -25.145 1.00 96.94 161 PRO A N 1
ATOM 1175 C CA . PRO A 1 161 ? 9.902 -4.104 -24.214 1.00 96.94 161 PRO A CA 1
ATOM 1176 C C . PRO A 1 161 ? 9.655 -5.448 -24.911 1.00 96.94 161 PRO A C 1
ATOM 1178 O O . PRO A 1 161 ? 8.738 -5.591 -25.722 1.00 96.94 161 PRO A O 1
ATOM 1181 N N . LEU A 1 162 ? 10.467 -6.451 -24.576 1.00 97.38 162 LEU A N 1
ATOM 1182 C CA . LEU A 1 162 ? 10.245 -7.835 -24.989 1.00 97.38 162 LEU A CA 1
ATOM 1183 C C . LEU A 1 162 ? 9.407 -8.545 -23.924 1.00 97.38 162 LEU A C 1
ATOM 1185 O O . LEU A 1 162 ? 9.829 -8.607 -22.774 1.00 97.38 162 LEU A O 1
ATOM 1189 N N . PHE A 1 163 ? 8.276 -9.131 -24.315 1.00 97.38 163 PHE A N 1
ATOM 1190 C CA . PHE A 1 163 ? 7.442 -9.948 -23.432 1.00 97.38 163 PHE A CA 1
ATOM 1191 C C . PHE A 1 163 ? 7.657 -11.441 -23.703 1.00 97.38 163 PHE A C 1
ATOM 1193 O O . PHE A 1 163 ? 7.607 -11.878 -24.853 1.00 97.38 163 PHE A O 1
ATOM 1200 N N . VAL A 1 164 ? 7.879 -12.224 -22.646 1.00 95.69 164 VAL A N 1
ATOM 1201 C CA . VAL A 1 164 ? 7.981 -13.695 -22.680 1.00 95.69 164 VAL A CA 1
ATOM 1202 C C . VAL A 1 164 ? 7.194 -14.248 -21.498 1.00 95.69 164 VAL A C 1
ATOM 1204 O O . VAL A 1 164 ? 7.243 -13.675 -20.415 1.00 95.69 164 VAL A O 1
ATOM 1207 N N . ASN A 1 165 ? 6.420 -15.317 -21.713 1.00 91.38 165 ASN A N 1
ATOM 1208 C CA . ASN A 1 165 ? 5.479 -15.879 -20.728 1.00 91.38 165 ASN A CA 1
ATOM 1209 C C . ASN A 1 165 ? 4.502 -14.845 -20.121 1.00 91.38 165 ASN A C 1
ATOM 1211 O O . ASN A 1 165 ? 3.999 -15.037 -19.021 1.00 91.38 165 ASN A O 1
ATOM 1215 N N . GLY A 1 166 ? 4.229 -13.751 -20.843 1.00 93.56 166 GLY A N 1
ATOM 1216 C CA . GLY A 1 166 ? 3.381 -12.652 -20.376 1.00 93.56 166 GLY A CA 1
ATOM 1217 C C . GLY A 1 166 ? 4.104 -11.532 -19.620 1.00 93.56 166 GLY A C 1
ATOM 1218 O O . GLY A 1 166 ? 3.449 -10.559 -19.265 1.00 93.56 166 GLY A O 1
ATOM 1219 N N . GLU A 1 167 ? 5.422 -11.631 -19.413 1.00 95.62 167 GLU A N 1
ATOM 1220 C CA . GLU A 1 167 ? 6.214 -10.715 -18.579 1.00 95.62 167 GLU A CA 1
ATOM 1221 C C . GLU A 1 167 ? 7.298 -9.977 -19.369 1.00 95.62 167 GLU A C 1
ATOM 1223 O O . GLU A 1 167 ? 7.990 -10.560 -20.212 1.00 95.62 167 GLU A O 1
ATOM 1228 N N . ALA A 1 168 ? 7.492 -8.695 -19.047 1.00 97.44 168 ALA A N 1
ATOM 1229 C CA . ALA A 1 168 ? 8.550 -7.870 -19.620 1.00 97.44 168 ALA A CA 1
ATOM 1230 C C . ALA A 1 168 ? 9.943 -8.361 -19.182 1.00 97.44 168 ALA A C 1
ATOM 1232 O O . ALA A 1 168 ? 10.226 -8.524 -17.995 1.00 97.44 168 ALA A O 1
ATOM 1233 N N . GLN A 1 169 ? 10.828 -8.586 -20.148 1.00 96.88 169 GLN A N 1
ATOM 1234 C CA . GLN A 1 169 ? 12.155 -9.159 -19.933 1.00 96.88 169 GLN A CA 1
ATOM 1235 C C . GLN A 1 169 ? 13.214 -8.067 -19.704 1.00 96.88 169 GLN A C 1
ATOM 1237 O O . GLN A 1 169 ? 13.125 -6.999 -20.317 1.00 96.88 169 GLN A O 1
ATOM 1242 N N . PRO A 1 170 ? 14.237 -8.305 -18.857 1.00 95.62 170 PRO A N 1
ATOM 1243 C CA . PRO A 1 170 ? 15.193 -7.278 -18.444 1.00 95.62 170 PRO A CA 1
ATOM 1244 C C . PRO A 1 170 ? 16.268 -7.017 -19.515 1.00 95.62 170 PRO A C 1
ATOM 1246 O O . PRO A 1 170 ? 17.437 -7.372 -19.357 1.00 95.62 170 PRO A O 1
ATOM 1249 N N . ILE A 1 171 ? 15.856 -6.439 -20.646 1.00 94.25 171 ILE A N 1
ATOM 1250 C CA . ILE A 1 171 ? 16.706 -6.206 -21.823 1.00 94.25 171 ILE A CA 1
ATOM 1251 C C . ILE A 1 171 ? 17.348 -4.809 -21.862 1.00 94.25 171 ILE A C 1
ATOM 1253 O O . ILE A 1 171 ? 18.186 -4.565 -22.731 1.00 94.25 171 ILE A O 1
ATOM 1257 N N . PHE A 1 172 ? 17.005 -3.896 -20.948 1.00 93.06 172 PHE A N 1
ATOM 1258 C CA . PHE A 1 172 ? 17.532 -2.525 -20.925 1.00 93.06 172 PHE A CA 1
ATOM 1259 C C . PHE A 1 172 ? 18.668 -2.376 -19.891 1.00 93.06 172 PHE A C 1
ATOM 1261 O O . PHE A 1 172 ? 18.513 -2.810 -18.750 1.00 93.06 172 PHE A O 1
ATOM 1268 N N . PRO A 1 173 ? 19.828 -1.788 -20.252 1.00 88.19 173 PRO A N 1
ATOM 1269 C CA . PRO A 1 173 ? 20.979 -1.703 -19.354 1.00 88.19 173 PRO A CA 1
ATOM 1270 C C . PRO A 1 173 ? 20.826 -0.589 -18.310 1.00 88.19 173 PRO A C 1
ATOM 1272 O O . PRO A 1 173 ? 20.702 0.590 -18.655 1.00 88.19 173 PRO A O 1
ATOM 1275 N N . TYR A 1 174 ? 20.917 -0.957 -17.029 1.00 88.75 174 TYR A N 1
ATOM 1276 C CA . TYR A 1 174 ? 20.720 -0.035 -15.905 1.00 88.75 174 TYR A CA 1
ATOM 1277 C C . TYR A 1 174 ? 21.683 1.166 -15.891 1.00 88.75 174 TYR A C 1
ATOM 1279 O O . TYR A 1 174 ? 21.304 2.276 -15.522 1.00 88.75 174 TYR A O 1
ATOM 1287 N N . ASP A 1 175 ? 22.917 0.999 -16.377 1.00 88.62 175 ASP A N 1
ATOM 1288 C CA . ASP A 1 175 ? 23.910 2.082 -16.415 1.00 88.62 175 ASP A CA 1
ATOM 1289 C C . ASP A 1 175 ? 23.650 3.154 -17.494 1.00 88.62 175 ASP A C 1
ATOM 1291 O O . ASP A 1 175 ? 24.512 3.987 -17.770 1.00 88.62 175 ASP A O 1
ATOM 1295 N N . THR A 1 176 ? 22.448 3.144 -18.084 1.00 90.81 176 THR A N 1
ATOM 1296 C CA . THR A 1 176 ? 21.953 4.138 -19.047 1.00 90.81 176 THR A CA 1
ATOM 1297 C C . THR A 1 176 ? 20.650 4.829 -18.628 1.00 90.81 176 THR A C 1
ATOM 1299 O O . THR A 1 176 ? 20.155 5.653 -19.392 1.00 90.81 176 THR A O 1
ATOM 1302 N N . ILE A 1 177 ? 20.074 4.528 -17.454 1.00 92.44 177 ILE A N 1
ATOM 1303 C CA . ILE A 1 177 ? 18.810 5.152 -17.020 1.00 92.44 177 ILE A CA 1
ATOM 1304 C C . ILE A 1 177 ? 18.942 6.682 -16.967 1.00 92.44 177 ILE A C 1
ATOM 1306 O O . ILE A 1 177 ? 19.800 7.227 -16.267 1.00 92.44 177 ILE A O 1
ATOM 1310 N N . ILE A 1 178 ? 18.062 7.355 -17.710 1.00 94.75 178 ILE A N 1
ATOM 1311 C CA . ILE A 1 178 ? 17.905 8.809 -17.730 1.00 94.75 178 ILE A CA 1
ATOM 1312 C C . ILE A 1 178 ? 17.180 9.228 -16.453 1.00 94.75 178 ILE A C 1
ATOM 1314 O O . ILE A 1 178 ? 16.235 8.562 -16.025 1.00 94.75 178 ILE A O 1
ATOM 1318 N N . ARG A 1 179 ? 17.643 10.324 -15.852 1.00 94.25 179 ARG A N 1
ATOM 1319 C CA . ARG A 1 179 ? 17.164 10.866 -14.581 1.00 94.25 179 ARG A CA 1
ATOM 1320 C C . ARG A 1 179 ? 16.886 12.355 -14.747 1.00 94.25 179 ARG A C 1
ATOM 1322 O O . ARG A 1 179 ? 17.780 13.100 -15.139 1.00 94.25 179 ARG A O 1
ATOM 1329 N N . GLU A 1 180 ? 15.641 12.755 -14.512 1.00 94.88 180 GLU A N 1
ATOM 1330 C CA . GLU A 1 180 ? 15.098 14.063 -14.895 1.00 94.88 180 GLU A CA 1
ATOM 1331 C C . GLU A 1 180 ? 14.143 14.641 -13.841 1.00 94.88 180 GLU A C 1
ATOM 1333 O O . GLU A 1 180 ? 13.477 13.902 -13.117 1.00 94.88 180 GLU A O 1
ATOM 1338 N N . VAL A 1 181 ? 14.043 15.970 -13.780 1.00 96.06 181 VAL A N 1
ATOM 1339 C CA . VAL A 1 181 ? 13.099 16.704 -12.925 1.00 96.06 181 VAL A CA 1
ATOM 1340 C C . VAL A 1 181 ? 12.291 17.701 -13.750 1.00 96.06 181 VAL A C 1
ATOM 1342 O O . VAL A 1 181 ? 12.840 18.436 -14.575 1.00 96.06 181 VAL A O 1
ATOM 1345 N N . VAL A 1 182 ? 10.988 17.751 -13.476 1.00 98.12 182 VAL A N 1
ATOM 1346 C CA . VAL A 1 182 ? 10.045 18.759 -13.984 1.00 98.12 182 VAL A CA 1
ATOM 1347 C C . VAL A 1 182 ? 9.158 19.276 -12.847 1.00 98.12 182 VAL A C 1
ATOM 1349 O O . VAL A 1 182 ? 9.122 18.697 -11.761 1.00 98.12 182 VAL A O 1
ATOM 1352 N N . TYR A 1 183 ? 8.424 20.357 -13.102 1.00 98.38 183 TYR A N 1
ATOM 1353 C CA . TYR A 1 183 ? 7.463 20.942 -12.163 1.00 98.38 183 TYR A CA 1
ATOM 1354 C C . TYR A 1 183 ? 6.071 20.943 -12.798 1.00 98.38 183 TYR A C 1
ATOM 1356 O O . TYR A 1 183 ? 5.866 21.677 -13.764 1.00 98.38 183 TYR A O 1
ATOM 1364 N N . VAL A 1 184 ? 5.152 20.106 -12.304 1.00 98.69 184 VAL A N 1
ATOM 1365 C CA . VAL A 1 184 ? 3.779 19.958 -12.828 1.00 98.69 184 VAL A CA 1
ATOM 1366 C C . VAL A 1 184 ? 2.854 21.004 -12.204 1.00 98.69 184 VAL A C 1
ATOM 1368 O O . VAL A 1 184 ? 2.876 21.216 -10.997 1.00 98.69 184 VAL A O 1
ATOM 1371 N N . GLU A 1 185 ? 2.033 21.645 -13.032 1.00 98.19 185 GLU A N 1
ATOM 1372 C CA . GLU A 1 185 ? 1.074 22.687 -12.660 1.00 98.19 185 GLU A CA 1
ATOM 1373 C C . GLU A 1 185 ? -0.286 22.076 -12.290 1.00 98.19 185 GLU A C 1
ATOM 1375 O O . GLU A 1 185 ? -1.073 21.693 -13.158 1.00 98.19 185 GLU A O 1
ATOM 1380 N N . THR A 1 186 ? -0.547 21.981 -10.988 1.00 97.44 186 THR A N 1
ATOM 1381 C CA . THR A 1 186 ? -1.724 21.322 -10.392 1.00 97.44 186 THR A CA 1
ATOM 1382 C C . THR A 1 186 ? -3.024 22.125 -10.573 1.00 97.44 186 THR A C 1
ATOM 1384 O O . THR A 1 186 ? -2.995 23.259 -11.059 1.00 97.44 186 THR A O 1
ATOM 1387 N N . PRO A 1 187 ? -4.205 21.587 -10.216 1.00 95.69 187 PRO A N 1
ATOM 1388 C CA . PRO A 1 187 ? -5.439 22.367 -10.149 1.00 95.69 187 PRO A CA 1
ATOM 1389 C C . PRO A 1 187 ? -5.625 23.217 -8.878 1.00 95.69 187 PRO A C 1
ATOM 1391 O O . PRO A 1 187 ? -6.636 23.911 -8.818 1.00 95.69 187 PRO A O 1
ATOM 1394 N N . VAL A 1 188 ? -4.687 23.203 -7.919 1.00 95.62 188 VAL A N 1
ATOM 1395 C CA . VAL A 1 188 ? -4.897 23.677 -6.532 1.00 95.62 188 VAL A CA 1
ATOM 1396 C C . VAL A 1 188 ? -4.050 24.906 -6.156 1.00 95.62 188 VAL A C 1
ATOM 1398 O O . VAL A 1 188 ? -3.115 25.259 -6.875 1.00 95.62 188 VAL A O 1
ATOM 1401 N N . ASP A 1 189 ? -4.416 25.568 -5.053 1.00 95.62 189 ASP A N 1
ATOM 1402 C CA . ASP A 1 189 ? -3.823 26.809 -4.500 1.00 95.62 189 ASP A CA 1
ATOM 1403 C C . ASP A 1 189 ? -3.750 26.683 -2.968 1.00 95.62 189 ASP A C 1
ATOM 1405 O O . ASP A 1 189 ? -4.410 27.406 -2.216 1.00 95.62 189 ASP A O 1
ATOM 1409 N N . THR A 1 190 ? -3.018 25.670 -2.500 1.00 95.38 190 THR A N 1
ATOM 1410 C CA . THR A 1 190 ? -3.050 25.224 -1.095 1.00 95.38 190 THR A CA 1
ATOM 1411 C C . THR A 1 190 ? -2.429 26.237 -0.130 1.00 95.38 190 THR A C 1
ATOM 1413 O O . THR A 1 190 ? -2.857 26.302 1.021 1.00 95.38 190 THR A O 1
ATOM 1416 N N . ASP A 1 191 ? -1.494 27.084 -0.592 1.00 94.56 191 ASP A N 1
ATOM 1417 C CA . ASP A 1 191 ? -0.988 28.234 0.180 1.00 94.56 191 ASP A CA 1
ATOM 1418 C C . ASP A 1 191 ? -1.782 29.551 -0.027 1.00 94.56 191 ASP A C 1
ATOM 1420 O O . ASP A 1 191 ? -1.491 30.566 0.614 1.00 94.56 191 ASP A O 1
ATOM 1424 N N . SER A 1 192 ? -2.882 29.506 -0.800 1.00 92.06 192 SER A N 1
ATOM 1425 C CA . SER A 1 192 ? -3.877 30.583 -0.986 1.00 92.06 192 SER A CA 1
ATOM 1426 C C . SER A 1 192 ? -3.306 31.918 -1.495 1.00 92.06 192 SER A C 1
ATOM 1428 O O . SER A 1 192 ? -3.789 33.006 -1.146 1.00 92.06 192 SER A O 1
ATOM 1430 N N . ASP A 1 193 ? -2.276 31.857 -2.337 1.00 93.62 193 ASP A N 1
ATOM 1431 C CA . ASP A 1 193 ? -1.592 33.018 -2.917 1.00 93.62 193 ASP A CA 1
ATOM 1432 C C . ASP A 1 193 ? -2.243 33.512 -4.231 1.00 93.62 193 ASP A C 1
ATOM 1434 O O . ASP A 1 193 ? -2.007 34.654 -4.654 1.00 93.62 193 ASP A O 1
ATOM 1438 N N . GLY A 1 194 ? -3.126 32.708 -4.837 1.00 93.50 194 GLY A N 1
ATOM 1439 C CA . GLY A 1 194 ? -3.857 33.032 -6.065 1.00 93.50 194 GLY A CA 1
ATOM 1440 C C . GLY A 1 194 ? -3.232 32.471 -7.347 1.00 93.50 194 GLY A C 1
ATOM 1441 O O . GLY A 1 194 ? -3.606 32.907 -8.449 1.00 93.50 194 GLY A O 1
ATOM 1442 N N . LYS A 1 195 ? -2.273 31.548 -7.233 1.00 95.00 195 LYS A N 1
ATOM 1443 C CA . LYS A 1 195 ? -1.622 30.815 -8.335 1.00 95.00 195 LYS A CA 1
ATOM 1444 C C . LYS A 1 195 ? -1.979 29.327 -8.275 1.00 95.00 195 LYS A C 1
ATOM 1446 O O . LYS A 1 195 ? -2.571 28.867 -7.317 1.00 95.00 195 LYS A O 1
ATOM 1451 N N . ALA A 1 196 ? -1.644 28.587 -9.330 1.00 96.50 196 ALA A N 1
ATOM 1452 C CA . ALA A 1 196 ? -1.641 27.128 -9.265 1.00 96.50 196 ALA A CA 1
ATOM 1453 C C . ALA A 1 196 ? -0.324 26.628 -8.654 1.00 96.50 196 ALA A C 1
ATOM 1455 O O . ALA A 1 196 ? 0.744 27.099 -9.060 1.00 96.50 196 ALA A O 1
ATOM 1456 N N . ASP A 1 197 ? -0.397 25.666 -7.734 1.00 97.62 197 ASP A N 1
ATOM 1457 C CA . ASP A 1 197 ? 0.779 25.046 -7.126 1.00 97.62 197 ASP A CA 1
ATOM 1458 C C . ASP A 1 197 ? 1.590 24.262 -8.169 1.00 97.62 197 ASP A C 1
ATOM 1460 O O . ASP A 1 197 ? 1.043 23.475 -8.954 1.00 97.62 197 ASP A O 1
ATOM 1464 N N . LEU A 1 198 ? 2.912 24.454 -8.160 1.00 98.38 198 LEU A N 1
ATOM 1465 C CA . LEU A 1 198 ? 3.860 23.682 -8.961 1.00 98.38 198 LEU A CA 1
ATOM 1466 C C . LEU A 1 198 ? 4.480 22.572 -8.110 1.00 98.38 198 LEU A C 1
ATOM 1468 O O . LEU A 1 198 ? 5.303 22.845 -7.235 1.00 98.38 198 LEU A O 1
ATOM 1472 N N . VAL A 1 199 ? 4.139 21.315 -8.393 1.00 98.44 199 VAL A N 1
ATOM 1473 C CA . VAL A 1 199 ? 4.696 20.155 -7.680 1.00 98.44 199 VAL A CA 1
ATOM 1474 C C . VAL A 1 199 ? 5.919 19.591 -8.395 1.00 98.44 199 VAL A C 1
ATOM 1476 O O . VAL A 1 199 ? 5.925 19.390 -9.612 1.00 98.44 199 VAL A O 1
ATOM 1479 N N . LYS A 1 200 ? 6.986 19.339 -7.634 1.00 97.50 200 LYS A N 1
ATOM 1480 C CA . LYS A 1 200 ? 8.243 18.774 -8.141 1.00 97.50 200 LYS A CA 1
ATOM 1481 C C . LYS A 1 200 ? 8.064 17.281 -8.449 1.00 97.50 200 LYS A C 1
ATOM 1483 O O . LYS A 1 200 ? 7.711 16.500 -7.564 1.00 97.50 200 LYS A O 1
ATOM 1488 N N . VAL A 1 201 ? 8.361 16.875 -9.682 1.00 97.69 201 VAL A N 1
ATOM 1489 C CA . VAL A 1 201 ? 8.251 15.487 -10.160 1.00 97.69 201 VAL A CA 1
ATOM 1490 C C . VAL A 1 201 ? 9.619 14.975 -10.606 1.00 97.69 201 VAL A C 1
ATOM 1492 O O . VAL A 1 201 ? 10.294 15.605 -11.421 1.00 97.69 201 VAL A O 1
ATOM 1495 N N . LEU A 1 202 ? 10.020 13.824 -10.065 1.00 95.81 202 LEU A N 1
ATOM 1496 C CA . LEU A 1 202 ? 11.245 13.094 -10.389 1.00 95.81 202 LEU A CA 1
ATOM 1497 C C . LEU A 1 202 ? 10.917 11.965 -11.373 1.00 95.81 202 LEU A C 1
ATOM 1499 O O . LEU A 1 202 ? 9.973 11.209 -11.160 1.00 95.81 202 LEU A O 1
ATOM 1503 N N . ILE A 1 203 ? 11.719 11.819 -12.424 1.00 96.56 203 ILE A N 1
ATOM 1504 C CA . ILE A 1 203 ? 11.521 10.849 -13.506 1.00 96.56 203 ILE A CA 1
ATOM 1505 C C . ILE A 1 203 ? 12.786 9.999 -13.655 1.00 96.56 203 ILE A C 1
ATOM 1507 O O . ILE A 1 203 ? 13.885 10.531 -13.811 1.00 96.56 203 ILE A O 1
ATOM 1511 N N . GLN A 1 204 ? 12.630 8.676 -13.661 1.00 95.94 204 GLN A N 1
ATOM 1512 C CA . GLN A 1 204 ? 13.649 7.713 -14.076 1.00 95.94 204 GLN A CA 1
ATOM 1513 C C . GLN A 1 204 ? 13.121 6.942 -15.295 1.00 95.94 204 GLN A C 1
ATOM 1515 O O . GLN A 1 204 ? 12.078 6.295 -15.206 1.00 95.94 204 GLN A O 1
ATOM 1520 N N . ARG A 1 205 ? 13.813 6.984 -16.442 1.00 96.81 205 ARG A N 1
ATOM 1521 C CA . ARG A 1 205 ? 13.351 6.314 -17.678 1.00 96.81 205 ARG A CA 1
ATOM 1522 C C . ARG A 1 205 ? 14.470 5.602 -18.454 1.00 96.81 205 ARG A C 1
ATOM 1524 O O . ARG A 1 205 ? 15.614 6.058 -18.436 1.00 96.81 205 ARG A O 1
ATOM 1531 N N . PRO A 1 206 ? 14.180 4.501 -19.174 1.00 95.88 206 PRO A N 1
ATOM 1532 C CA . PRO A 1 206 ? 15.173 3.822 -20.009 1.00 95.88 206 PRO A CA 1
ATOM 1533 C C . PRO A 1 206 ? 15.658 4.717 -21.158 1.00 95.88 206 PRO A C 1
ATOM 1535 O O . PRO A 1 206 ? 14.835 5.324 -21.846 1.00 95.88 206 PRO A O 1
ATOM 1538 N N . ALA A 1 207 ? 16.969 4.734 -21.439 1.00 95.44 207 ALA A N 1
ATOM 1539 C CA . ALA A 1 207 ? 17.561 5.527 -22.533 1.00 95.44 207 ALA A CA 1
ATOM 1540 C C . ALA A 1 207 ? 16.912 5.285 -23.907 1.00 95.44 207 ALA A C 1
ATOM 1542 O O . ALA A 1 207 ? 16.820 6.198 -24.720 1.00 95.44 207 ALA A O 1
ATOM 1543 N N . ALA A 1 208 ? 16.387 4.078 -24.130 1.00 95.62 208 ALA A N 1
ATOM 1544 C CA . ALA A 1 208 ? 15.625 3.690 -25.313 1.00 95.62 208 ALA A CA 1
ATOM 1545 C C . ALA A 1 208 ? 14.429 4.614 -25.645 1.00 95.62 208 ALA A C 1
ATOM 1547 O O . ALA A 1 208 ? 13.950 4.619 -26.780 1.00 95.62 208 ALA A O 1
ATOM 1548 N N . THR A 1 209 ? 13.948 5.411 -24.686 1.00 97.56 209 THR A N 1
ATOM 1549 C CA . THR A 1 209 ? 12.919 6.437 -24.924 1.00 97.56 209 THR A CA 1
ATOM 1550 C C . THR A 1 209 ? 13.411 7.597 -25.808 1.00 97.56 209 THR A C 1
ATOM 1552 O O . THR A 1 209 ? 12.626 8.115 -26.600 1.00 97.56 209 THR A O 1
ATOM 1555 N N . GLU A 1 210 ? 14.711 7.926 -25.795 1.00 96.12 210 GLU A N 1
ATOM 1556 C CA . GLU A 1 210 ? 15.342 8.848 -26.765 1.00 96.12 210 GLU A CA 1
ATOM 1557 C C . GLU A 1 210 ? 15.402 8.254 -28.183 1.00 96.12 210 GLU A C 1
ATOM 1559 O O . GLU A 1 210 ? 15.383 8.973 -29.181 1.00 96.12 210 GLU A O 1
ATOM 1564 N N . GLU A 1 211 ? 15.420 6.924 -28.285 1.00 95.88 211 GLU A N 1
ATOM 1565 C CA . GLU A 1 211 ? 15.359 6.172 -29.546 1.00 95.88 211 GLU A CA 1
ATOM 1566 C C . GLU A 1 211 ? 13.903 5.938 -30.013 1.00 95.88 211 GLU A C 1
ATOM 1568 O O . GLU A 1 211 ? 13.642 5.183 -30.950 1.00 95.88 211 GLU A O 1
ATOM 1573 N N . GLY A 1 212 ? 12.939 6.622 -29.384 1.00 96.62 212 GLY A N 1
ATOM 1574 C CA . GLY A 1 212 ? 11.533 6.665 -29.782 1.00 96.62 212 GLY A CA 1
ATOM 1575 C C . GLY A 1 212 ? 10.612 5.678 -29.061 1.00 96.62 212 GLY A C 1
ATOM 1576 O O . GLY A 1 212 ? 9.402 5.726 -29.303 1.00 96.62 212 GLY A O 1
ATOM 1577 N N . MET A 1 213 ? 11.137 4.825 -28.171 1.00 97.75 213 MET A N 1
ATOM 1578 C CA . MET A 1 213 ? 10.316 3.940 -27.336 1.00 97.75 213 MET A CA 1
ATOM 1579 C C . MET A 1 213 ? 9.318 4.756 -26.503 1.00 97.75 213 MET A C 1
ATOM 1581 O O . MET A 1 213 ? 9.663 5.813 -25.975 1.00 97.75 213 MET A O 1
ATOM 1585 N N . LYS A 1 214 ? 8.091 4.246 -26.350 1.00 98.00 214 LYS A N 1
ATOM 1586 C CA . LYS A 1 214 ? 7.092 4.800 -25.426 1.00 98.00 214 LYS A CA 1
ATOM 1587 C C . LYS A 1 214 ? 6.981 3.906 -24.198 1.00 98.00 214 LYS A C 1
ATOM 1589 O O . LYS A 1 214 ? 6.601 2.739 -24.313 1.00 98.00 214 LYS A O 1
ATOM 1594 N N . ALA A 1 215 ? 7.370 4.438 -23.045 1.00 98.50 215 ALA A N 1
ATOM 1595 C CA . ALA A 1 215 ? 7.379 3.708 -21.784 1.00 98.50 215 ALA A CA 1
ATOM 1596 C C . ALA A 1 215 ? 6.035 3.856 -21.058 1.00 98.50 215 ALA A C 1
ATOM 1598 O O . ALA A 1 215 ? 5.488 4.954 -20.978 1.00 98.50 215 ALA A O 1
ATOM 1599 N N . ALA A 1 216 ? 5.523 2.759 -20.506 1.00 98.62 216 ALA A N 1
ATOM 1600 C CA . ALA A 1 216 ? 4.510 2.819 -19.461 1.00 98.62 216 ALA A CA 1
ATOM 1601 C C . ALA A 1 216 ? 5.118 3.380 -18.174 1.00 98.62 216 ALA A C 1
ATOM 1603 O O . ALA A 1 216 ? 6.299 3.144 -17.905 1.00 98.62 216 ALA A O 1
ATOM 1604 N N . THR A 1 217 ? 4.316 4.077 -17.369 1.00 98.75 217 THR A N 1
ATOM 1605 C CA . THR A 1 217 ? 4.792 4.681 -16.118 1.00 98.75 217 THR A CA 1
ATOM 1606 C C . THR A 1 217 ? 4.285 3.927 -14.895 1.00 98.75 217 THR A C 1
ATOM 1608 O O . THR A 1 217 ? 3.090 3.667 -14.773 1.00 98.75 217 THR A O 1
ATOM 1611 N N . ILE A 1 218 ? 5.194 3.636 -13.967 1.00 98.62 218 ILE A N 1
ATOM 1612 C CA . ILE A 1 218 ? 4.894 3.279 -12.579 1.00 98.62 218 ILE A CA 1
ATOM 1613 C C . ILE A 1 218 ? 5.136 4.541 -11.741 1.00 98.62 218 ILE A C 1
ATOM 1615 O O . ILE A 1 218 ? 6.258 5.045 -11.696 1.00 98.62 218 ILE A O 1
ATOM 1619 N N . PHE A 1 219 ? 4.082 5.083 -11.135 1.00 98.50 219 PHE A N 1
ATOM 1620 C CA . PHE A 1 219 ? 4.092 6.346 -10.396 1.00 98.50 219 PHE A CA 1
ATOM 1621 C C . PHE A 1 219 ? 3.926 6.101 -8.888 1.00 98.50 219 PHE A C 1
ATOM 1623 O O . PHE A 1 219 ? 2.983 5.432 -8.472 1.00 98.50 219 PHE A O 1
ATOM 1630 N N . GLU A 1 220 ? 4.824 6.658 -8.073 1.00 96.75 220 GLU A N 1
ATOM 1631 C CA . GLU A 1 220 ? 4.733 6.665 -6.609 1.00 96.75 220 GLU A CA 1
ATOM 1632 C C . GLU A 1 220 ? 4.542 8.104 -6.089 1.00 96.75 220 GLU A C 1
ATOM 1634 O O . GLU A 1 220 ? 5.446 8.943 -6.156 1.00 96.75 220 GLU A O 1
ATOM 1639 N N . ALA A 1 221 ? 3.343 8.388 -5.575 1.00 96.31 221 ALA A N 1
ATOM 1640 C CA . ALA A 1 221 ? 2.985 9.650 -4.931 1.00 96.31 221 ALA A CA 1
ATOM 1641 C C . ALA A 1 221 ? 3.249 9.538 -3.420 1.00 96.31 221 ALA A C 1
ATOM 1643 O O . ALA A 1 221 ? 2.475 8.906 -2.704 1.00 96.31 221 ALA A O 1
ATOM 1644 N N . ARG A 1 222 ? 4.378 10.077 -2.947 1.00 92.38 222 ARG A N 1
ATOM 1645 C CA . ARG A 1 222 ? 4.939 9.792 -1.615 1.00 92.38 222 ARG A CA 1
ATOM 1646 C C . ARG A 1 222 ? 5.502 11.058 -0.954 1.00 92.38 222 ARG A C 1
ATOM 1648 O O . ARG A 1 222 ? 6.667 11.373 -1.208 1.00 92.38 222 ARG A O 1
ATOM 1655 N N . PRO A 1 223 ? 4.735 11.740 -0.082 1.00 93.88 223 PRO A N 1
ATOM 1656 C CA . PRO A 1 223 ? 5.168 12.978 0.577 1.00 93.88 223 PRO A CA 1
ATOM 1657 C C . PRO A 1 223 ? 6.524 12.885 1.291 1.00 93.88 223 PRO A C 1
ATOM 1659 O O . PRO A 1 223 ? 7.379 13.756 1.124 1.00 93.88 223 PRO A O 1
ATOM 1662 N N . TYR A 1 224 ? 6.792 11.759 1.964 1.00 90.62 224 TYR A N 1
ATOM 1663 C CA . TYR A 1 224 ? 8.057 11.497 2.664 1.00 90.62 224 TYR A CA 1
ATOM 1664 C C . TYR A 1 224 ? 9.328 11.623 1.802 1.00 90.62 224 TYR A C 1
ATOM 1666 O O . TYR A 1 224 ? 10.405 11.908 2.327 1.00 90.62 224 TYR A O 1
ATOM 1674 N N . SER A 1 225 ? 9.251 11.378 0.486 1.00 90.25 225 SER A N 1
ATOM 1675 C CA . SER A 1 225 ? 10.454 11.139 -0.327 1.00 90.25 225 SER A CA 1
ATOM 1676 C C . SER A 1 225 ? 11.328 12.389 -0.503 1.00 90.25 225 SER A C 1
ATOM 1678 O O . SER A 1 225 ? 12.525 12.278 -0.773 1.00 90.25 225 SER A O 1
ATOM 1680 N N . ALA A 1 226 ? 10.756 13.580 -0.289 1.00 90.31 226 ALA A N 1
ATOM 1681 C CA . ALA A 1 226 ? 11.445 14.870 -0.297 1.00 90.31 226 ALA A CA 1
ATOM 1682 C C . ALA A 1 226 ? 12.212 15.198 1.007 1.00 90.31 226 ALA A C 1
ATOM 1684 O O . ALA A 1 226 ? 12.829 16.265 1.089 1.00 90.31 226 ALA A O 1
ATOM 1685 N N . GLY A 1 227 ? 12.193 14.298 1.995 1.00 90.69 227 GLY A N 1
ATOM 1686 C CA . GLY A 1 227 ? 12.630 14.542 3.370 1.00 90.69 227 GLY A CA 1
ATOM 1687 C C . GLY A 1 227 ? 11.440 14.802 4.298 1.00 90.69 227 GLY A C 1
ATOM 1688 O O . GLY A 1 227 ? 10.323 15.028 3.837 1.00 90.69 227 GLY A O 1
ATOM 1689 N N . CYS A 1 228 ? 11.685 14.784 5.608 1.00 92.75 228 CYS A N 1
ATOM 1690 C CA . CYS A 1 228 ? 10.669 15.008 6.642 1.00 92.75 228 CYS A CA 1
ATOM 1691 C C . CYS A 1 228 ? 11.224 15.908 7.759 1.00 92.75 228 CYS A C 1
ATOM 1693 O O . CYS A 1 228 ? 12.442 16.100 7.853 1.00 92.75 228 CYS A O 1
ATOM 1695 N N . THR A 1 229 ? 10.342 16.476 8.579 1.00 92.69 229 THR A N 1
ATOM 1696 C CA . THR A 1 229 ? 10.689 17.346 9.718 1.00 92.69 229 THR A CA 1
ATOM 1697 C C . THR A 1 229 ? 10.841 16.549 11.025 1.00 92.69 229 THR A C 1
ATOM 1699 O O . THR A 1 229 ? 10.779 15.319 11.034 1.00 92.69 229 THR A O 1
ATOM 1702 N N . ASP A 1 230 ? 11.064 17.245 12.140 1.00 86.88 230 ASP A N 1
ATOM 1703 C CA . ASP A 1 230 ? 11.103 16.713 13.504 1.00 86.88 230 ASP A CA 1
ATOM 1704 C C . ASP A 1 230 ? 9.760 16.846 14.266 1.00 86.88 230 ASP A C 1
ATOM 1706 O O . ASP A 1 230 ? 9.743 16.789 15.491 1.00 86.88 230 ASP A O 1
ATOM 1710 N N . ALA A 1 231 ? 8.626 16.956 13.554 1.00 84.50 231 ALA A N 1
ATOM 1711 C CA . ALA A 1 231 ? 7.279 17.129 14.129 1.00 84.50 231 ALA A CA 1
ATOM 1712 C C . ALA A 1 231 ? 6.833 16.046 15.141 1.00 84.50 231 ALA A C 1
ATOM 1714 O O . ALA A 1 231 ? 6.039 16.330 16.040 1.00 84.50 231 ALA A O 1
ATOM 1715 N N . TYR A 1 232 ? 7.350 14.816 15.030 1.00 76.56 232 TYR A N 1
ATOM 1716 C CA . TYR A 1 232 ? 7.123 13.732 15.996 1.00 76.56 232 TYR A CA 1
ATOM 1717 C C . TYR A 1 232 ? 7.987 13.917 17.266 1.00 76.56 232 TYR A C 1
ATOM 1719 O O . TYR A 1 232 ? 8.887 13.122 17.543 1.00 76.56 232 TYR A O 1
ATOM 1727 N N . ASP A 1 233 ? 7.712 14.975 18.038 1.00 70.31 233 ASP A N 1
ATOM 1728 C CA . ASP A 1 233 ? 8.329 15.240 19.348 1.00 70.31 233 ASP A CA 1
ATOM 1729 C C . ASP A 1 233 ? 7.461 14.717 20.512 1.00 70.31 233 ASP A C 1
ATOM 1731 O O . ASP A 1 233 ? 6.246 14.942 20.566 1.00 70.31 233 ASP A O 1
ATOM 1735 N N . LEU A 1 234 ? 8.107 14.054 21.475 1.00 62.34 234 LEU A N 1
ATOM 1736 C CA . LEU A 1 234 ? 7.496 13.404 22.642 1.00 62.34 234 LEU A CA 1
ATOM 1737 C C . LEU A 1 234 ? 6.700 14.377 23.524 1.00 62.34 234 LEU A C 1
ATOM 1739 O O . LEU A 1 234 ? 5.630 14.016 24.019 1.00 62.34 234 LEU A O 1
ATOM 1743 N N . ASP A 1 235 ? 7.199 15.603 23.707 1.00 62.25 235 ASP A N 1
ATOM 1744 C CA . ASP A 1 235 ? 6.536 16.642 24.512 1.00 62.25 235 ASP A CA 1
ATOM 1745 C C . ASP A 1 235 ? 5.168 17.024 23.914 1.00 62.25 235 ASP A C 1
ATOM 1747 O O . ASP A 1 235 ? 4.193 17.223 24.644 1.00 62.25 235 ASP A O 1
ATOM 1751 N N . THR A 1 236 ? 5.082 17.100 22.582 1.00 62.47 236 THR A N 1
ATOM 1752 C CA . THR A 1 236 ? 3.849 17.428 21.846 1.00 62.47 236 THR A CA 1
ATOM 1753 C C . THR A 1 236 ? 2.883 16.244 21.845 1.00 62.47 236 THR A C 1
ATOM 1755 O O . THR A 1 236 ? 1.686 16.417 22.065 1.00 62.47 236 THR A O 1
ATOM 1758 N N . TRP A 1 237 ? 3.413 15.035 21.657 1.00 66.75 237 TRP A N 1
ATOM 1759 C CA . TRP A 1 237 ? 2.660 13.782 21.616 1.00 66.75 237 TRP A CA 1
ATOM 1760 C C . TRP A 1 237 ? 1.922 13.485 22.930 1.00 66.75 237 TRP A C 1
ATOM 1762 O O . TRP A 1 237 ? 0.699 13.326 22.978 1.00 66.75 237 TRP A O 1
ATOM 1772 N N . ASN A 1 238 ? 2.670 13.476 24.036 1.00 65.56 238 ASN A N 1
ATOM 1773 C CA . ASN A 1 238 ? 2.157 13.104 25.352 1.00 65.56 238 ASN A CA 1
ATOM 1774 C C . ASN A 1 238 ? 1.121 14.096 25.901 1.00 65.56 238 ASN A C 1
ATOM 1776 O O . ASN A 1 238 ? 0.215 13.702 26.642 1.00 65.56 238 ASN A O 1
ATOM 1780 N N . ALA A 1 239 ? 1.219 15.376 25.526 1.00 64.50 239 ALA A N 1
ATOM 1781 C CA . ALA A 1 239 ? 0.384 16.457 26.051 1.00 64.50 239 ALA A CA 1
ATOM 1782 C C . ALA A 1 239 ? -1.125 16.307 25.768 1.00 64.50 239 ALA A C 1
ATOM 1784 O O . ALA A 1 239 ? -1.931 17.000 26.398 1.00 64.50 239 ALA A O 1
ATOM 1785 N N . HIS A 1 240 ? -1.511 15.425 24.839 1.00 72.50 240 HIS A N 1
ATOM 1786 C CA . HIS A 1 240 ? -2.898 15.253 24.398 1.00 72.50 240 HIS A CA 1
ATOM 1787 C C . HIS A 1 240 ? -3.516 13.887 24.740 1.00 72.50 240 HIS A C 1
ATOM 1789 O O . HIS A 1 240 ? -4.744 13.797 24.825 1.00 72.50 240 HIS A O 1
ATOM 1795 N N . ILE A 1 241 ? -2.702 12.856 24.995 1.00 84.94 241 ILE A N 1
ATOM 1796 C CA . ILE A 1 241 ? -3.175 11.492 25.298 1.00 84.94 241 ILE A CA 1
ATOM 1797 C C . ILE A 1 241 ? -3.318 11.198 26.794 1.00 84.94 241 ILE A C 1
ATOM 1799 O O . ILE A 1 241 ? -4.197 10.421 27.165 1.00 84.94 241 ILE A O 1
ATOM 1803 N N . VAL A 1 242 ? -2.493 11.809 27.653 1.00 86.38 242 VAL A N 1
ATOM 1804 C CA . VAL A 1 242 ? -2.514 11.584 29.110 1.00 86.38 242 VAL A CA 1
ATOM 1805 C C . VAL A 1 242 ? -3.584 12.459 29.774 1.00 86.38 242 VAL A C 1
ATOM 1807 O O . VAL A 1 242 ? -3.732 13.633 29.438 1.00 86.38 242 VAL A O 1
ATOM 1810 N N . ASP A 1 243 ? -4.333 11.903 30.735 1.00 89.12 243 ASP A N 1
ATOM 1811 C CA . ASP A 1 243 ? -5.467 12.567 31.406 1.00 89.12 243 ASP A CA 1
ATOM 1812 C C . ASP A 1 243 ? -6.507 13.142 30.411 1.00 89.12 243 ASP A C 1
ATOM 1814 O O . ASP A 1 243 ? -7.123 14.194 30.639 1.00 89.12 243 ASP A O 1
ATOM 1818 N N . ALA A 1 244 ? -6.718 12.430 29.296 1.00 91.56 244 ALA A N 1
ATOM 1819 C CA . ALA A 1 244 ? -7.556 12.859 28.181 1.00 91.56 244 ALA A CA 1
ATOM 1820 C C . ALA A 1 244 ? -9.020 13.114 28.589 1.00 91.56 244 ALA A C 1
ATOM 1822 O O . ALA A 1 244 ? -9.575 12.497 29.507 1.00 91.56 244 ALA A O 1
ATOM 1823 N N . LYS A 1 245 ? -9.666 14.057 27.893 1.00 94.44 245 LYS A N 1
ATOM 1824 C CA . LYS A 1 245 ? -10.974 14.622 28.269 1.00 94.44 245 LYS A CA 1
ATOM 1825 C C . LYS A 1 245 ? -12.009 14.414 27.180 1.00 94.44 245 LYS A C 1
ATOM 1827 O O . LYS A 1 245 ? -12.406 15.362 26.512 1.00 94.44 245 LYS A O 1
ATOM 1832 N N . LEU A 1 246 ? -12.430 13.154 27.060 1.00 95.50 246 LEU A N 1
ATOM 1833 C CA . LEU A 1 246 ? -13.461 12.704 26.125 1.00 95.50 246 LEU A CA 1
ATOM 1834 C C . LEU A 1 246 ? -14.708 13.600 26.196 1.00 95.50 246 LEU A C 1
ATOM 1836 O O . LEU A 1 246 ? -15.255 13.853 27.278 1.00 95.50 246 LEU A O 1
ATOM 1840 N N . THR A 1 247 ? -15.150 14.078 25.038 1.00 96.25 247 THR A N 1
ATOM 1841 C CA . THR A 1 247 ? -16.249 15.029 24.889 1.00 96.25 247 THR A CA 1
ATOM 1842 C C . THR A 1 247 ? -17.577 14.367 25.241 1.00 96.25 247 THR A C 1
ATOM 1844 O O . THR A 1 247 ? -18.049 13.466 24.554 1.00 96.25 247 THR A O 1
ATOM 1847 N N . GLN A 1 248 ? -18.232 14.842 26.304 1.00 97.19 248 GLN A N 1
ATOM 1848 C CA . GLN A 1 248 ? -19.570 14.365 26.653 1.00 97.19 248 GLN A CA 1
ATOM 1849 C C . GLN A 1 248 ? -20.640 15.008 25.758 1.00 97.19 248 GLN A C 1
ATOM 1851 O O . GLN A 1 248 ? -20.915 16.212 25.862 1.00 97.19 248 GLN A O 1
ATOM 1856 N N . ALA A 1 249 ? -21.342 14.185 24.982 1.00 96.06 249 ALA A N 1
ATOM 1857 C CA . ALA A 1 249 ? -22.523 14.565 24.222 1.00 96.06 249 ALA A CA 1
ATOM 1858 C C . ALA A 1 249 ? -23.595 15.198 25.127 1.00 96.06 249 ALA A C 1
ATOM 1860 O O . ALA A 1 249 ? -24.024 14.632 26.136 1.00 96.06 249 ALA A O 1
ATOM 1861 N N . GLN A 1 250 ? -24.059 16.395 24.756 1.00 96.44 250 GLN A N 1
ATOM 1862 C CA . GLN A 1 250 ? -25.090 17.130 25.509 1.00 96.44 250 GLN A CA 1
ATOM 1863 C C . GLN A 1 250 ? -26.523 16.789 25.054 1.00 96.44 250 GLN A C 1
ATOM 1865 O O . GLN A 1 250 ? -27.492 17.102 25.748 1.00 96.44 250 GLN A O 1
ATOM 1870 N N . GLN A 1 251 ? -26.660 16.162 23.884 1.00 96.38 251 GLN A N 1
ATOM 1871 C CA . GLN A 1 251 ? -27.903 15.680 23.277 1.00 96.38 251 GLN A CA 1
ATOM 1872 C C . GLN A 1 251 ? -27.552 14.600 22.243 1.00 96.38 251 GLN A C 1
ATOM 1874 O O . GLN A 1 251 ? -26.504 14.705 21.611 1.00 96.38 251 GLN A O 1
ATOM 1879 N N . SER A 1 252 ? -28.411 13.597 22.039 1.00 97.00 252 SER A N 1
ATOM 1880 C CA . SER A 1 252 ? -28.251 12.684 20.897 1.00 97.00 252 SER A CA 1
ATOM 1881 C C . SER A 1 252 ? -28.536 13.425 19.586 1.00 97.00 252 SER A C 1
ATOM 1883 O O . SER A 1 252 ? -29.486 14.216 19.522 1.00 97.00 252 SER A O 1
ATOM 1885 N N . THR A 1 253 ? -27.755 13.156 18.542 1.00 96.88 253 THR A N 1
ATOM 1886 C CA . THR A 1 253 ? -28.050 13.588 17.169 1.00 96.88 253 THR A CA 1
ATOM 1887 C C . THR A 1 253 ? -28.883 12.528 16.439 1.00 96.88 253 THR A C 1
ATOM 1889 O O . THR A 1 253 ? -29.155 11.446 16.960 1.00 96.88 253 THR A O 1
ATOM 1892 N N . THR A 1 254 ? -29.340 12.851 15.230 1.00 95.00 254 THR A N 1
ATOM 1893 C CA . THR A 1 254 ? -29.978 11.896 14.304 1.00 95.00 254 THR A CA 1
ATOM 1894 C C . THR A 1 254 ? -29.382 12.035 12.903 1.00 95.00 254 THR A C 1
ATOM 1896 O O . THR A 1 254 ? -30.115 11.974 11.918 1.00 95.00 254 THR A O 1
ATOM 1899 N N . THR A 1 255 ? -28.087 12.339 12.849 1.00 95.75 255 THR A N 1
ATOM 1900 C CA . THR A 1 255 ? -27.307 12.551 11.627 1.00 95.75 255 THR A CA 1
ATOM 1901 C C . THR A 1 255 ? -27.023 11.227 10.917 1.00 95.75 255 THR A C 1
ATOM 1903 O O . THR A 1 255 ? -26.921 10.181 11.561 1.00 95.75 255 THR A O 1
ATOM 1906 N N . THR A 1 256 ? -26.929 11.261 9.593 1.00 95.06 256 THR A N 1
ATOM 1907 C CA . THR A 1 256 ? -26.606 10.113 8.731 1.00 95.06 256 THR A CA 1
ATOM 1908 C C . THR A 1 256 ? -25.353 10.397 7.899 1.00 95.06 256 THR A C 1
ATOM 1910 O O . THR A 1 256 ? -24.754 11.461 8.042 1.00 95.06 256 THR A O 1
ATOM 1913 N N . LYS A 1 257 ? -24.920 9.464 7.036 1.00 93.94 257 LYS A N 1
ATOM 1914 C CA . LYS A 1 257 ? -23.775 9.716 6.140 1.00 93.94 257 LYS A CA 1
ATOM 1915 C C . LYS A 1 257 ? -24.044 10.930 5.244 1.00 93.94 257 LYS A C 1
ATOM 1917 O O . LYS A 1 257 ? -23.183 11.773 5.049 1.00 93.94 257 LYS A O 1
ATOM 1922 N N . GLU A 1 258 ? -25.278 11.045 4.767 1.00 93.81 258 GLU A N 1
ATOM 1923 C CA . GLU A 1 258 ? -25.750 12.115 3.888 1.00 93.81 258 GLU A CA 1
ATOM 1924 C C . GLU A 1 258 ? -25.822 13.502 4.563 1.00 93.81 258 GLU A C 1
ATOM 1926 O O . GLU A 1 258 ? -25.985 14.498 3.863 1.00 93.81 258 GLU A O 1
ATOM 1931 N N . ASP A 1 259 ? -25.699 13.593 5.895 1.00 95.06 259 ASP A N 1
ATOM 1932 C CA . ASP A 1 259 ? -25.536 14.873 6.607 1.00 95.06 259 ASP A CA 1
ATOM 1933 C C . ASP A 1 259 ? -24.061 15.338 6.667 1.00 95.06 259 ASP A C 1
ATOM 1935 O O . ASP A 1 259 ? -23.809 16.482 7.048 1.00 95.06 259 ASP A O 1
ATOM 1939 N N . TRP A 1 260 ? -23.108 14.470 6.296 1.00 95.38 260 TRP A N 1
ATOM 1940 C CA . TRP A 1 260 ? -21.655 14.701 6.351 1.00 95.38 260 TRP A CA 1
ATOM 1941 C C . TRP A 1 260 ? -20.960 14.731 4.981 1.00 95.38 260 TRP A C 1
ATOM 1943 O O . TRP A 1 260 ? -19.753 14.944 4.942 1.00 95.38 260 TRP A O 1
ATOM 1953 N N . ASP A 1 261 ? -21.708 14.559 3.885 1.00 93.44 261 ASP A N 1
ATOM 1954 C CA . ASP A 1 261 ? -21.215 14.588 2.498 1.00 93.44 261 ASP A CA 1
ATOM 1955 C C . ASP A 1 261 ? -20.452 15.892 2.200 1.00 93.44 261 ASP A C 1
ATOM 1957 O O . ASP A 1 261 ? -21.046 16.965 2.033 1.00 93.44 261 ASP A O 1
ATOM 1961 N N . TRP A 1 262 ? -19.122 15.789 2.140 1.00 91.75 262 TRP A N 1
ATOM 1962 C CA . TRP A 1 262 ? -18.225 16.912 1.868 1.00 91.75 262 TRP A CA 1
ATOM 1963 C C . TRP A 1 262 ? -18.401 17.446 0.437 1.00 91.75 262 TRP A C 1
ATOM 1965 O O . TRP A 1 262 ? -18.424 18.660 0.224 1.00 91.75 262 TRP A O 1
ATOM 1975 N N . THR A 1 263 ? -18.634 16.564 -0.540 1.00 85.25 263 THR A N 1
ATOM 1976 C CA . THR A 1 263 ? -18.781 16.942 -1.960 1.00 85.25 263 THR A CA 1
ATOM 1977 C C . THR A 1 263 ? -20.049 17.759 -2.219 1.00 85.25 263 THR A C 1
ATOM 1979 O O . THR A 1 263 ? -20.073 18.635 -3.083 1.00 85.25 263 THR A O 1
ATOM 1982 N N . ALA A 1 264 ? -21.106 17.535 -1.432 1.00 76.00 264 ALA A N 1
ATOM 1983 C CA . ALA A 1 264 ? -22.325 18.339 -1.461 1.00 76.00 264 ALA A CA 1
ATOM 1984 C C . ALA A 1 264 ? -22.190 19.698 -0.741 1.00 76.00 264 ALA A C 1
ATOM 1986 O O . ALA A 1 264 ? -23.068 20.558 -0.898 1.00 76.00 264 ALA A O 1
ATOM 1987 N N . ALA A 1 265 ? -21.127 19.896 0.047 1.00 67.06 265 ALA A N 1
ATOM 1988 C CA . ALA A 1 265 ? -20.827 21.137 0.761 1.00 67.06 265 ALA A CA 1
ATOM 1989 C C . ALA A 1 265 ? -19.846 22.059 0.005 1.00 67.06 265 ALA A C 1
ATOM 1991 O O . ALA A 1 265 ? -19.873 23.273 0.226 1.00 67.06 265 ALA A O 1
ATOM 1992 N N . GLU A 1 266 ? -19.018 21.511 -0.889 1.00 69.69 266 GLU A N 1
ATOM 1993 C CA . GLU A 1 266 ? -18.052 22.251 -1.711 1.00 69.69 266 GLU A CA 1
ATOM 1994 C C . GLU A 1 266 ? -18.736 23.229 -2.699 1.00 69.69 266 GLU A C 1
ATOM 1996 O O . GLU A 1 266 ? -19.765 22.919 -3.309 1.00 69.69 266 GLU A O 1
ATOM 2001 N N . THR A 1 267 ? -18.179 24.439 -2.886 1.00 48.31 267 THR A N 1
ATOM 2002 C CA . THR A 1 267 ? -18.745 25.438 -3.819 1.00 48.31 267 THR A CA 1
ATOM 2003 C C . THR A 1 267 ? -17.709 26.298 -4.560 1.00 48.31 267 THR A C 1
ATOM 2005 O O . THR A 1 267 ? -17.052 27.131 -3.942 1.00 48.31 267 THR A O 1
ATOM 2008 N N . GLU A 1 268 ? -17.745 26.215 -5.897 1.00 59.03 268 GLU A N 1
ATOM 2009 C CA . GLU A 1 268 ? -17.021 27.022 -6.910 1.00 59.03 268 GLU A CA 1
ATOM 2010 C C . GLU A 1 268 ? -15.496 26.780 -7.042 1.00 59.03 268 GLU A C 1
ATOM 2012 O O . GLU A 1 268 ? -14.713 27.143 -6.173 1.00 59.03 268 GLU A O 1
ATOM 2017 N N . GLU A 1 269 ? -15.068 26.277 -8.214 1.00 64.06 269 GLU A N 1
ATOM 2018 C CA . GLU A 1 269 ? -13.653 26.175 -8.618 1.00 64.06 269 GLU A CA 1
ATOM 2019 C C . GLU A 1 269 ? -12.925 27.533 -8.539 1.00 64.06 269 GLU A C 1
ATOM 2021 O O . GLU A 1 269 ? -13.337 28.527 -9.158 1.00 64.06 269 GLU A O 1
ATOM 2026 N N . ALA A 1 270 ? -11.774 27.563 -7.865 1.00 67.12 270 ALA A N 1
ATOM 2027 C CA . ALA A 1 270 ? -10.935 28.752 -7.784 1.00 67.12 270 ALA A CA 1
ATOM 2028 C C . ALA A 1 270 ? -10.347 29.146 -9.161 1.00 67.12 270 ALA A C 1
ATOM 2030 O O . ALA A 1 270 ? -9.818 28.333 -9.919 1.00 67.12 270 ALA A O 1
ATOM 2031 N N . GLN A 1 271 ? -10.410 30.437 -9.506 1.00 81.25 271 GLN A N 1
ATOM 2032 C CA . GLN A 1 271 ? -9.881 30.960 -10.777 1.00 81.25 271 GLN A CA 1
ATOM 2033 C C . GLN A 1 271 ? -8.387 31.299 -10.667 1.00 81.25 271 GLN A C 1
ATOM 2035 O O . GLN A 1 271 ? -8.006 32.470 -10.589 1.00 81.25 271 GLN A O 1
ATOM 2040 N N . LEU A 1 272 ? -7.554 30.257 -10.660 1.00 90.25 272 LEU A N 1
ATOM 2041 C CA . LEU A 1 272 ? -6.120 30.346 -10.367 1.00 90.25 272 LEU A CA 1
ATOM 2042 C C . LEU A 1 272 ? -5.285 31.025 -11.462 1.00 90.25 272 LEU A C 1
ATOM 2044 O O . LEU A 1 272 ? -5.518 30.865 -12.666 1.00 90.25 272 LEU A O 1
ATOM 2048 N N . THR A 1 273 ? -4.236 31.738 -11.043 1.00 93.12 273 THR A N 1
ATOM 2049 C CA . THR A 1 273 ? -3.259 32.347 -11.954 1.00 93.12 273 THR A CA 1
ATOM 2050 C C . THR A 1 273 ? -2.270 31.298 -12.461 1.00 93.12 273 THR A C 1
ATOM 2052 O O . THR A 1 273 ? -1.308 30.952 -11.779 1.00 93.12 273 THR A O 1
ATOM 2055 N N . ARG A 1 274 ? -2.490 30.825 -13.692 1.00 92.81 274 ARG A N 1
ATOM 2056 C CA . ARG A 1 274 ? -1.625 29.852 -14.378 1.00 92.81 274 ARG A CA 1
ATOM 2057 C C . ARG A 1 274 ? -0.341 30.465 -14.949 1.00 92.81 274 ARG A C 1
ATOM 2059 O O . ARG A 1 274 ? -0.338 31.609 -15.423 1.00 92.81 274 ARG A O 1
ATOM 2066 N N . GLN A 1 275 ? 0.738 29.686 -14.985 1.00 91.50 275 GLN A N 1
ATOM 2067 C CA . GLN A 1 275 ? 1.990 30.050 -15.642 1.00 91.50 275 GLN A CA 1
ATOM 2068 C C . GLN A 1 275 ? 1.801 30.118 -17.171 1.00 91.50 275 GLN A C 1
ATOM 2070 O O . GLN A 1 275 ? 1.024 29.393 -17.794 1.00 91.50 275 GLN A O 1
ATOM 2075 N N . THR A 1 276 ? 2.488 31.066 -17.814 1.00 90.06 276 THR A N 1
ATOM 2076 C CA . THR A 1 276 ? 2.418 31.243 -19.271 1.00 90.06 276 THR A CA 1
ATOM 2077 C C . THR A 1 276 ? 3.605 30.561 -19.933 1.00 90.06 276 THR A C 1
ATOM 2079 O O . THR A 1 276 ? 4.734 31.025 -19.778 1.00 90.06 276 THR A O 1
ATOM 2082 N N . ALA A 1 277 ? 3.341 29.519 -20.724 1.00 90.56 277 ALA A N 1
ATOM 2083 C CA . ALA A 1 277 ? 4.351 28.860 -21.547 1.00 90.56 277 ALA A CA 1
ATOM 2084 C C . ALA A 1 277 ? 5.052 29.869 -22.485 1.00 90.56 277 ALA A C 1
ATOM 2086 O O . ALA A 1 277 ? 4.410 30.538 -23.302 1.00 90.56 277 ALA A O 1
ATOM 2087 N N . THR A 1 278 ? 6.373 29.995 -22.353 1.00 91.81 278 THR A N 1
ATOM 2088 C CA . THR A 1 278 ? 7.225 30.929 -23.115 1.00 91.81 278 THR A CA 1
ATOM 2089 C C . THR A 1 278 ? 7.933 30.253 -24.294 1.00 91.81 278 THR A C 1
ATOM 2091 O O . THR A 1 278 ? 8.346 30.925 -25.244 1.00 91.81 278 THR A O 1
ATOM 2094 N N . GLY A 1 279 ? 8.028 28.923 -24.256 1.00 93.38 279 GLY A N 1
ATOM 2095 C CA . GLY A 1 279 ? 8.603 28.038 -25.264 1.00 93.38 279 GLY A CA 1
ATOM 2096 C C . GLY A 1 279 ? 8.531 26.583 -24.790 1.00 93.38 279 GLY A C 1
ATOM 2097 O O . GLY A 1 279 ? 7.981 26.319 -23.727 1.00 93.38 279 GLY A O 1
ATOM 2098 N N . THR A 1 280 ? 9.097 25.659 -25.562 1.00 92.81 280 THR A N 1
ATOM 2099 C CA . THR A 1 280 ? 9.222 24.229 -25.219 1.00 92.81 280 THR A CA 1
ATOM 2100 C C . THR A 1 280 ? 10.686 23.866 -24.985 1.00 92.81 280 THR A C 1
ATOM 2102 O O . THR A 1 280 ? 11.550 24.405 -25.686 1.00 92.81 280 THR A O 1
ATOM 2105 N N . GLY A 1 281 ? 10.976 22.938 -24.073 1.00 92.25 281 GLY A N 1
ATOM 2106 C CA . GLY A 1 281 ? 12.346 22.518 -23.767 1.00 92.25 281 GLY A CA 1
ATOM 2107 C C . GLY A 1 281 ? 12.468 21.110 -23.190 1.00 92.25 281 GLY A C 1
ATOM 2108 O O . GLY A 1 281 ? 11.545 20.304 -23.262 1.00 92.25 281 GLY A O 1
ATOM 2109 N N . GLU A 1 282 ? 13.652 20.834 -22.651 1.00 91.00 282 GLU A N 1
ATOM 2110 C CA . GLU A 1 282 ? 14.030 19.574 -22.003 1.00 91.00 282 GLU A CA 1
ATOM 2111 C C . GLU A 1 282 ? 13.810 19.676 -20.478 1.00 91.00 282 GLU A C 1
ATOM 2113 O O . GLU A 1 282 ? 13.697 20.778 -19.924 1.00 91.00 282 GLU A O 1
ATOM 2118 N N . ALA A 1 283 ? 13.733 18.535 -19.791 1.00 92.62 283 ALA A N 1
ATOM 2119 C CA . ALA A 1 283 ? 13.679 18.486 -18.331 1.00 92.62 283 ALA A CA 1
ATOM 2120 C C . ALA A 1 283 ? 15.025 18.900 -17.698 1.00 92.62 283 ALA A C 1
ATOM 2122 O O . ALA A 1 283 ? 16.067 18.908 -18.358 1.00 92.62 283 ALA A O 1
ATOM 2123 N N . GLY A 1 284 ? 15.021 19.245 -16.408 1.00 89.50 284 GLY A N 1
ATOM 2124 C CA . GLY A 1 284 ? 16.265 19.440 -15.659 1.00 89.50 284 GLY A CA 1
ATOM 2125 C C . GLY A 1 284 ? 16.925 18.098 -15.332 1.00 89.50 284 GLY A C 1
ATOM 2126 O O . GLY A 1 284 ? 16.227 17.112 -15.125 1.00 89.50 284 GLY A O 1
ATOM 2127 N N . ASP A 1 285 ? 18.254 18.050 -15.203 1.00 88.06 285 ASP A N 1
ATOM 2128 C CA . ASP A 1 285 ? 18.974 16.832 -14.776 1.00 88.06 285 ASP A CA 1
ATOM 2129 C C . ASP A 1 285 ? 18.776 16.492 -13.281 1.00 88.06 285 ASP A C 1
ATOM 2131 O O . ASP A 1 285 ? 19.205 15.442 -12.809 1.00 88.06 285 ASP A O 1
ATOM 2135 N N . GLY A 1 286 ? 18.128 17.381 -12.521 1.00 83.38 286 GLY A N 1
ATOM 2136 C CA . GLY A 1 286 ? 17.899 17.273 -11.077 1.00 83.38 286 GLY A CA 1
ATOM 2137 C C . GLY A 1 286 ? 19.127 17.565 -10.204 1.00 83.38 286 GLY A C 1
ATOM 2138 O O . GLY A 1 286 ? 18.977 17.776 -9.000 1.00 83.38 286 GLY A O 1
ATOM 2139 N N . GLY A 1 287 ? 20.332 17.622 -10.779 1.00 85.44 287 GLY A N 1
ATOM 2140 C CA . GLY A 1 287 ? 21.582 17.814 -10.047 1.00 85.44 287 GLY A CA 1
ATOM 2141 C C . GLY A 1 287 ? 21.747 16.851 -8.863 1.00 85.44 287 GLY A C 1
ATOM 2142 O O . GLY A 1 287 ? 21.641 15.633 -9.007 1.00 85.44 287 GLY A O 1
ATOM 2143 N N . ASP A 1 288 ? 21.995 17.412 -7.678 1.00 80.75 288 ASP A N 1
ATOM 2144 C CA . ASP A 1 288 ? 22.275 16.651 -6.453 1.00 80.75 288 ASP A CA 1
ATOM 2145 C C . ASP A 1 288 ? 21.051 15.882 -5.901 1.00 80.75 288 ASP A C 1
ATOM 2147 O O . ASP A 1 288 ? 21.229 15.024 -5.036 1.00 80.75 288 ASP A O 1
ATOM 2151 N N . VAL A 1 289 ? 19.828 16.123 -6.412 1.00 83.38 289 VAL A N 1
ATOM 2152 C CA . VAL A 1 289 ? 18.572 15.507 -5.921 1.00 83.38 289 VAL A CA 1
ATOM 2153 C C . VAL A 1 289 ? 18.642 13.976 -5.898 1.00 83.38 289 VAL A C 1
ATOM 2155 O O . VAL A 1 289 ? 18.195 13.348 -4.943 1.00 83.38 289 VAL A O 1
ATOM 2158 N N . TRP A 1 290 ? 19.316 13.368 -6.878 1.00 83.31 290 TRP A N 1
ATOM 2159 C CA . TRP A 1 290 ? 19.527 11.916 -6.990 1.00 83.31 290 TRP A CA 1
ATOM 2160 C C . TRP A 1 290 ? 20.513 11.338 -5.963 1.00 83.31 290 TRP A C 1
ATOM 2162 O O . TRP A 1 290 ? 20.813 10.148 -5.992 1.00 83.31 290 TRP A O 1
ATOM 2172 N N . THR A 1 291 ? 21.047 12.185 -5.082 1.00 77.19 291 THR A N 1
ATOM 2173 C CA . THR A 1 291 ? 21.937 11.816 -3.972 1.00 77.19 291 THR A CA 1
ATOM 2174 C C . THR A 1 291 ? 21.447 12.318 -2.611 1.00 77.19 291 THR A C 1
ATOM 2176 O O . THR A 1 291 ? 22.070 12.007 -1.597 1.00 77.19 291 THR A O 1
ATOM 2179 N N . THR A 1 292 ? 20.350 13.084 -2.582 1.00 71.19 292 THR A N 1
ATOM 2180 C CA . THR A 1 292 ? 19.752 13.654 -1.361 1.00 71.19 292 THR A CA 1
ATOM 2181 C C . THR A 1 292 ? 18.283 13.273 -1.147 1.00 71.19 292 THR A C 1
ATOM 2183 O O . THR A 1 292 ? 17.781 13.457 -0.044 1.00 71.19 292 THR A O 1
ATOM 2186 N N . THR A 1 293 ? 17.609 12.734 -2.167 1.00 69.56 293 THR A N 1
ATOM 2187 C CA . THR A 1 293 ? 16.278 12.101 -2.065 1.00 69.56 293 THR A CA 1
ATOM 2188 C C . THR A 1 293 ? 16.425 10.676 -1.517 1.00 69.56 293 THR A C 1
ATOM 2190 O O . THR A 1 293 ? 17.515 10.100 -1.556 1.00 69.56 293 THR A O 1
ATOM 2193 N N . GLU A 1 294 ? 15.337 10.099 -1.009 1.00 67.75 294 GLU A N 1
ATOM 2194 C CA . GLU A 1 294 ? 15.298 8.716 -0.522 1.00 67.75 294 GLU A CA 1
ATOM 2195 C C . GLU A 1 294 ? 15.704 7.667 -1.587 1.00 67.75 294 GLU A C 1
ATOM 2197 O O . GLU A 1 294 ? 15.656 7.911 -2.795 1.00 67.75 294 GLU A O 1
ATOM 2202 N N . ASN A 1 295 ? 16.104 6.475 -1.132 1.00 69.69 295 ASN A N 1
ATOM 2203 C CA . ASN A 1 295 ? 16.458 5.347 -1.993 1.00 69.69 295 ASN A CA 1
ATOM 2204 C C . ASN A 1 295 ? 15.229 4.824 -2.764 1.00 69.69 295 ASN A C 1
ATOM 2206 O O . ASN A 1 295 ? 14.177 4.578 -2.179 1.00 69.69 295 ASN A O 1
ATOM 2210 N N . VAL A 1 296 ? 15.390 4.618 -4.075 1.00 73.69 296 VAL A N 1
ATOM 2211 C CA . VAL A 1 296 ? 14.344 4.131 -4.996 1.00 73.69 296 VAL A CA 1
ATOM 2212 C C . VAL A 1 296 ? 14.788 2.886 -5.783 1.00 73.69 296 VAL A C 1
ATOM 2214 O O . VAL A 1 296 ? 14.188 2.546 -6.803 1.00 73.69 296 VAL A O 1
ATOM 2217 N N . ASP A 1 297 ? 15.820 2.180 -5.303 1.00 81.38 297 ASP A N 1
ATOM 2218 C CA . ASP A 1 297 ? 16.423 1.001 -5.953 1.00 81.38 297 ASP A CA 1
ATOM 2219 C C . ASP A 1 297 ? 15.411 -0.159 -6.096 1.00 81.38 297 ASP A C 1
ATOM 2221 O O . ASP A 1 297 ? 15.545 -1.037 -6.949 1.00 81.38 297 ASP A O 1
ATOM 2225 N N . SER A 1 298 ? 14.343 -0.153 -5.289 1.00 79.62 298 SER A N 1
ATOM 2226 C CA . SER A 1 298 ? 13.198 -1.068 -5.393 1.00 79.62 298 SER A CA 1
ATOM 2227 C C . SER A 1 298 ? 12.506 -1.030 -6.763 1.00 79.62 298 SER A C 1
ATOM 2229 O O . SER A 1 298 ? 11.925 -2.036 -7.175 1.00 79.62 298 SER A O 1
ATOM 2231 N N . TYR A 1 299 ? 12.610 0.084 -7.497 1.00 90.06 299 TYR A N 1
ATOM 2232 C CA . TYR A 1 299 ? 12.022 0.258 -8.826 1.00 90.06 299 TYR A CA 1
ATOM 2233 C C . TYR A 1 299 ? 12.976 -0.070 -9.986 1.00 90.06 299 TYR A C 1
ATOM 2235 O O . TYR A 1 299 ? 12.534 -0.163 -11.137 1.00 90.06 299 TYR A O 1
ATOM 2243 N N . ASP A 1 300 ? 14.256 -0.344 -9.710 1.00 93.38 300 ASP A N 1
ATOM 2244 C CA . ASP A 1 300 ? 15.254 -0.710 -10.725 1.00 93.38 300 ASP A CA 1
ATOM 2245 C C . ASP A 1 300 ? 14.835 -1.941 -11.544 1.00 93.38 300 ASP A C 1
ATOM 2247 O O . ASP A 1 300 ? 15.069 -1.997 -12.756 1.00 93.38 300 ASP A O 1
ATOM 2251 N N . TYR A 1 301 ? 14.150 -2.899 -10.904 1.00 94.62 301 TYR A N 1
ATOM 2252 C CA . TYR A 1 301 ? 13.595 -4.100 -11.536 1.00 94.62 301 TYR A CA 1
ATOM 2253 C C . TYR A 1 301 ? 12.700 -3.766 -12.744 1.00 94.62 301 TYR A C 1
ATOM 2255 O O . TYR A 1 301 ? 12.741 -4.468 -13.760 1.00 94.62 301 TYR A O 1
ATOM 2263 N N . TRP A 1 302 ? 11.928 -2.680 -12.664 1.00 97.00 302 TRP A N 1
ATOM 2264 C CA . TRP A 1 302 ? 11.016 -2.228 -13.719 1.00 97.00 302 TRP A CA 1
ATOM 2265 C C . TRP A 1 302 ? 11.734 -1.394 -14.783 1.00 97.00 302 TRP A C 1
ATOM 2267 O O . TRP A 1 302 ? 11.472 -1.561 -15.978 1.00 97.00 302 TRP A O 1
ATOM 2277 N N . LEU A 1 303 ? 12.706 -0.576 -14.368 1.00 96.38 303 LEU A N 1
ATOM 2278 C CA . LEU A 1 303 ? 13.541 0.232 -15.261 1.00 96.38 303 LEU A CA 1
ATOM 2279 C C . LEU A 1 303 ? 14.315 -0.636 -16.266 1.00 96.38 303 LEU A C 1
ATOM 2281 O O . LEU A 1 303 ? 14.290 -0.366 -17.468 1.00 96.38 303 LEU A O 1
ATOM 2285 N N . VAL A 1 304 ? 14.930 -1.741 -15.823 1.00 95.56 304 VAL A N 1
ATOM 2286 C CA . VAL A 1 304 ? 15.633 -2.672 -16.736 1.00 95.56 304 VAL A CA 1
ATOM 2287 C C . VAL A 1 304 ? 14.690 -3.462 -17.659 1.00 95.56 304 VAL A C 1
ATOM 2289 O O . VAL A 1 304 ? 15.147 -4.062 -18.633 1.00 95.56 304 VAL A O 1
ATOM 2292 N N . ARG A 1 305 ? 13.376 -3.442 -17.388 1.00 97.38 305 ARG A N 1
ATOM 2293 C CA . ARG A 1 305 ? 12.308 -4.111 -18.159 1.00 97.38 305 ARG A CA 1
ATOM 2294 C C . ARG A 1 305 ? 11.548 -3.184 -19.114 1.00 97.38 305 ARG A C 1
ATOM 2296 O O . ARG A 1 305 ? 10.726 -3.666 -19.887 1.00 97.38 305 ARG A O 1
ATOM 2303 N N . GLY A 1 306 ? 11.861 -1.887 -19.128 1.00 96.69 306 GLY A N 1
ATOM 2304 C CA . GLY A 1 306 ? 11.326 -0.932 -20.107 1.00 96.69 306 GLY A CA 1
ATOM 2305 C C . GLY A 1 306 ? 10.185 -0.043 -19.606 1.00 96.69 306 GLY A C 1
ATOM 2306 O O . GLY A 1 306 ? 9.668 0.752 -20.389 1.00 96.69 306 GLY A O 1
ATOM 2307 N N . TYR A 1 307 ? 9.826 -0.138 -18.324 1.00 98.44 307 TYR A N 1
ATOM 2308 C CA . TYR A 1 307 ? 8.940 0.823 -17.665 1.00 98.44 307 TYR A CA 1
ATOM 2309 C C . TYR A 1 307 ? 9.728 2.080 -17.271 1.00 98.44 307 TYR A C 1
ATOM 2311 O O . TYR A 1 307 ? 10.933 2.014 -17.019 1.00 98.44 307 TYR A O 1
ATOM 2319 N N . ALA A 1 308 ? 9.049 3.219 -17.188 1.00 98.38 308 ALA A N 1
ATOM 2320 C CA . ALA A 1 308 ? 9.535 4.392 -16.473 1.00 98.38 308 ALA A CA 1
ATOM 2321 C C . ALA A 1 308 ? 9.048 4.346 -15.018 1.00 98.38 308 ALA A C 1
ATOM 2323 O O . ALA A 1 308 ? 7.948 3.866 -14.742 1.00 98.38 308 ALA A O 1
ATOM 2324 N N . TYR A 1 309 ? 9.852 4.881 -14.105 1.00 97.69 309 TYR A N 1
ATOM 2325 C CA . TYR A 1 309 ? 9.448 5.167 -12.733 1.00 97.69 309 TYR A CA 1
ATOM 2326 C C . TYR A 1 309 ? 9.338 6.678 -12.543 1.00 97.69 309 TYR A C 1
ATOM 2328 O O . TYR A 1 309 ? 10.226 7.423 -12.961 1.00 97.69 309 TYR A O 1
ATOM 2336 N N . VAL A 1 310 ? 8.268 7.130 -11.901 1.00 97.56 310 VAL A N 1
ATOM 2337 C CA . VAL A 1 310 ? 8.041 8.540 -11.579 1.00 97.56 310 VAL A CA 1
ATOM 2338 C C . VAL A 1 310 ? 7.714 8.665 -10.100 1.00 97.56 310 VAL A C 1
ATOM 2340 O O . VAL A 1 310 ? 6.994 7.835 -9.553 1.00 97.56 310 VAL A O 1
ATOM 2343 N N . SER A 1 311 ? 8.224 9.710 -9.455 1.0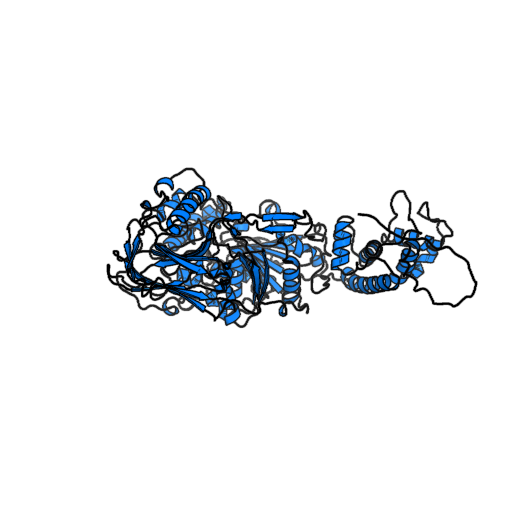0 95.69 311 SER A N 1
ATOM 2344 C CA . SER A 1 311 ? 7.911 10.031 -8.065 1.00 95.69 311 SER A CA 1
ATOM 2345 C C . SER A 1 311 ? 7.523 11.496 -7.920 1.00 95.69 311 SER A C 1
ATOM 2347 O O . SER A 1 311 ? 8.123 12.376 -8.540 1.00 95.69 311 SER A O 1
ATOM 2349 N N . CYS A 1 312 ? 6.522 11.766 -7.090 1.00 96.50 312 CYS A N 1
ATOM 2350 C CA . CYS A 1 312 ? 6.156 13.114 -6.679 1.00 96.50 312 CYS A CA 1
ATOM 2351 C C . CYS A 1 312 ? 5.862 13.108 -5.182 1.00 96.50 312 CYS A C 1
ATOM 2353 O O . CYS A 1 312 ? 5.216 12.189 -4.687 1.00 96.50 312 CYS A O 1
ATOM 2355 N N . ALA A 1 313 ? 6.324 14.139 -4.482 1.00 96.12 313 ALA A N 1
ATOM 2356 C CA . ALA A 1 313 ? 6.052 14.319 -3.061 1.00 96.12 313 ALA A CA 1
ATOM 2357 C C . ALA A 1 313 ? 4.860 15.266 -2.799 1.00 96.12 313 ALA A C 1
ATOM 2359 O O . ALA A 1 313 ? 4.407 15.363 -1.674 1.00 96.12 313 ALA A O 1
ATOM 2360 N N . GLY A 1 314 ? 4.302 15.914 -3.829 1.00 97.44 314 GLY A N 1
ATOM 2361 C CA . GLY A 1 314 ? 3.093 16.740 -3.705 1.00 97.44 314 GLY A CA 1
ATOM 2362 C C . GLY A 1 314 ? 3.360 18.193 -3.281 1.00 97.44 314 GLY A C 1
ATOM 2363 O O . GLY A 1 314 ? 4.520 18.633 -3.295 1.00 97.44 314 GLY A O 1
ATOM 2364 N N . PRO A 1 315 ? 2.301 18.969 -2.979 1.00 97.94 315 PRO A N 1
ATOM 2365 C CA . PRO A 1 315 ? 2.401 20.326 -2.431 1.00 97.94 315 PRO A CA 1
ATOM 2366 C C . PRO A 1 315 ? 3.097 20.336 -1.057 1.00 97.94 315 PRO A C 1
ATOM 2368 O O . PRO A 1 315 ? 3.269 19.293 -0.440 1.00 97.94 315 PRO A O 1
ATOM 2371 N N . GLY A 1 316 ? 3.598 21.482 -0.587 1.00 97.25 316 GLY A N 1
ATOM 2372 C CA . GLY A 1 316 ? 4.243 21.596 0.738 1.00 97.25 316 GLY A CA 1
ATOM 2373 C C . GLY A 1 316 ? 5.625 20.949 0.893 1.00 97.25 316 GLY A C 1
ATOM 2374 O O . GLY A 1 316 ? 6.354 21.247 1.844 1.00 97.25 316 GLY A O 1
ATOM 2375 N N . THR A 1 317 ? 6.034 20.106 -0.053 1.00 96.31 317 THR A N 1
ATOM 2376 C CA . THR A 1 317 ? 7.292 19.354 0.016 1.00 96.31 317 THR A CA 1
ATOM 2377 C C . THR A 1 317 ? 8.477 20.076 -0.629 1.00 96.31 317 THR A C 1
ATOM 2379 O O . THR A 1 317 ? 8.316 20.989 -1.442 1.00 96.31 317 THR A O 1
ATOM 2382 N N . LEU A 1 318 ? 9.706 19.696 -0.254 1.00 94.06 318 LEU A N 1
ATOM 2383 C CA . LEU A 1 318 ? 10.936 20.432 -0.579 1.00 94.06 318 LEU A CA 1
ATOM 2384 C C . LEU A 1 318 ? 11.114 20.686 -2.090 1.00 94.06 318 LEU A C 1
ATOM 2386 O O . LEU A 1 318 ? 11.549 19.812 -2.848 1.00 94.06 318 LEU A O 1
ATOM 2390 N N . GLY A 1 319 ? 10.841 21.921 -2.515 1.00 92.62 319 GLY A N 1
ATOM 2391 C CA . GLY A 1 319 ? 10.961 22.387 -3.899 1.00 92.62 319 GLY A CA 1
ATOM 2392 C C . GLY A 1 319 ? 9.640 22.505 -4.668 1.00 92.62 319 GLY A C 1
ATOM 2393 O O . GLY A 1 319 ? 9.646 23.128 -5.727 1.00 92.62 319 GLY A O 1
ATOM 2394 N N . SER A 1 320 ? 8.524 21.987 -4.151 1.00 97.06 320 SER A N 1
ATOM 2395 C CA . SER A 1 320 ? 7.172 22.302 -4.643 1.00 97.06 320 SER A CA 1
ATOM 2396 C C . SER A 1 320 ? 6.737 23.719 -4.211 1.00 97.06 320 SER A C 1
ATOM 2398 O O . SER A 1 320 ? 7.503 24.439 -3.566 1.00 97.06 320 SER A O 1
ATOM 2400 N N . ASP A 1 321 ? 5.555 24.171 -4.626 1.00 97.81 321 ASP A N 1
ATOM 2401 C CA . ASP A 1 321 ? 4.785 25.234 -3.948 1.00 97.81 321 ASP A CA 1
ATOM 2402 C C . ASP A 1 321 ? 3.763 24.612 -2.965 1.00 97.81 321 ASP A C 1
ATOM 2404 O O . ASP A 1 321 ? 3.820 23.405 -2.706 1.00 97.81 321 ASP A O 1
ATOM 2408 N N . GLY A 1 322 ? 2.869 25.415 -2.383 1.00 97.00 322 GLY A N 1
ATOM 2409 C CA . GLY A 1 322 ? 1.747 24.943 -1.572 1.00 97.00 322 GLY A CA 1
ATOM 2410 C C . GLY A 1 322 ? 2.064 24.537 -0.129 1.00 97.00 322 GLY A C 1
ATOM 2411 O O . GLY A 1 322 ? 3.188 24.706 0.362 1.00 97.00 322 GLY A O 1
ATOM 2412 N N . PHE A 1 323 ? 1.055 23.981 0.541 1.00 97.69 323 PHE A N 1
ATOM 2413 C CA . PHE A 1 323 ? 1.105 23.388 1.882 1.00 97.69 323 PHE A CA 1
ATOM 2414 C C . PHE A 1 323 ? 0.963 21.870 1.819 1.00 97.69 323 PHE A C 1
ATOM 2416 O O . PHE A 1 323 ? 0.283 21.342 0.946 1.00 97.69 323 PHE A O 1
ATOM 2423 N N . GLU A 1 324 ? 1.532 21.173 2.799 1.00 97.06 324 GLU A N 1
ATOM 2424 C CA . GLU A 1 324 ? 1.102 19.812 3.092 1.00 97.06 324 GLU A CA 1
ATOM 2425 C C . GLU A 1 324 ? -0.265 19.889 3.782 1.00 97.06 324 GLU A C 1
ATOM 2427 O O . GLU A 1 324 ? -0.447 20.635 4.747 1.00 97.06 324 GLU A O 1
ATOM 2432 N N . THR A 1 325 ? -1.230 19.140 3.261 1.00 96.12 325 THR A N 1
ATOM 2433 C CA . THR A 1 325 ? -2.650 19.202 3.641 1.00 96.12 325 THR A CA 1
ATOM 2434 C C . THR A 1 325 ? -3.189 17.880 4.189 1.00 96.12 325 THR A C 1
ATOM 2436 O O . THR A 1 325 ? -4.354 17.823 4.591 1.00 96.12 325 THR A O 1
ATOM 2439 N N . CYS A 1 326 ? -2.334 16.848 4.234 1.00 96.50 326 CYS A N 1
ATOM 2440 C CA . CYS A 1 326 ? -2.573 15.511 4.769 1.00 96.50 326 CYS A CA 1
ATOM 2441 C C . CYS A 1 326 ? -3.890 14.886 4.300 1.00 96.50 326 CYS A C 1
ATOM 2443 O O . CYS A 1 326 ? -4.954 15.125 4.876 1.00 96.50 326 CYS A O 1
ATOM 2445 N N . ALA A 1 327 ? -3.801 14.040 3.276 1.00 96.25 327 ALA A N 1
ATOM 2446 C CA . ALA A 1 327 ? -4.869 13.201 2.740 1.00 96.25 327 ALA A CA 1
ATOM 2447 C C . ALA A 1 327 ? -6.024 13.921 2.021 1.00 96.25 327 ALA A C 1
ATOM 2449 O O . ALA A 1 327 ? -7.009 13.267 1.665 1.00 96.25 327 ALA A O 1
ATOM 2450 N N . SER A 1 328 ? -5.913 15.235 1.821 1.00 96.69 328 SER A N 1
ATOM 2451 C CA . SER A 1 328 ? -6.983 16.124 1.354 1.00 96.69 328 SER A CA 1
ATOM 2452 C C . SER A 1 328 ? -7.457 15.854 -0.083 1.00 96.69 328 SER A C 1
ATOM 2454 O O . SER A 1 328 ? -6.806 15.162 -0.881 1.00 96.69 328 SER A O 1
ATOM 2456 N N . ALA A 1 329 ? -8.578 16.480 -0.448 1.00 96.12 329 ALA A N 1
ATOM 2457 C CA . ALA A 1 329 ? -9.017 16.565 -1.837 1.00 96.12 329 ALA A CA 1
ATOM 2458 C C . ALA A 1 329 ? -7.986 17.309 -2.714 1.00 96.12 329 ALA A C 1
ATOM 2460 O O . ALA A 1 329 ? -7.729 16.890 -3.845 1.00 96.12 329 ALA A O 1
ATOM 2461 N N . ASP A 1 330 ? -7.333 18.348 -2.179 1.00 95.62 330 ASP A N 1
ATOM 2462 C CA . ASP A 1 330 ? -6.315 19.129 -2.894 1.00 95.62 330 ASP A CA 1
ATOM 2463 C C . ASP A 1 330 ? -5.034 18.322 -3.179 1.00 95.62 330 ASP A C 1
ATOM 2465 O O . ASP A 1 330 ? -4.516 18.342 -4.298 1.00 95.62 330 ASP A O 1
ATOM 2469 N N . GLU A 1 331 ? -4.529 17.564 -2.199 1.00 97.69 331 GLU A N 1
ATOM 2470 C CA . GLU A 1 331 ? -3.369 16.673 -2.360 1.00 97.69 331 GLU A CA 1
ATOM 2471 C C . GLU A 1 331 ? -3.673 15.601 -3.421 1.00 97.69 331 GLU A C 1
ATOM 2473 O O . GLU A 1 331 ? -2.886 15.353 -4.342 1.00 97.69 331 GLU A O 1
ATOM 2478 N N . THR A 1 332 ? -4.875 15.025 -3.346 1.00 98.38 332 THR A N 1
ATOM 2479 C CA . THR A 1 332 ? -5.375 14.044 -4.313 1.00 98.38 332 THR A CA 1
ATOM 2480 C C . THR A 1 332 ? -5.440 14.636 -5.727 1.00 98.38 332 THR A C 1
ATOM 2482 O O . THR A 1 332 ? -4.970 14.014 -6.685 1.00 98.38 332 THR A O 1
ATOM 2485 N N . ALA A 1 333 ? -5.954 15.859 -5.877 1.00 97.81 333 ALA A N 1
ATOM 2486 C CA . ALA A 1 333 ? -6.040 16.553 -7.159 1.00 97.81 333 ALA A CA 1
ATOM 2487 C C . ALA A 1 333 ? -4.656 16.963 -7.707 1.00 97.81 333 ALA A C 1
ATOM 2489 O O . ALA A 1 333 ? -4.421 16.904 -8.920 1.00 97.81 333 ALA A O 1
ATOM 2490 N N . ALA A 1 334 ? -3.705 17.309 -6.834 1.00 98.38 334 ALA A N 1
ATOM 2491 C CA . ALA A 1 334 ? -2.316 17.570 -7.203 1.00 98.38 334 ALA A CA 1
ATOM 2492 C C . ALA A 1 334 ? -1.621 16.323 -7.779 1.00 98.38 334 ALA A C 1
ATOM 2494 O O . ALA A 1 334 ? -0.941 16.419 -8.805 1.00 98.38 334 ALA A O 1
ATOM 2495 N N . PHE A 1 335 ? -1.828 15.139 -7.192 1.00 98.75 335 PHE A N 1
ATOM 2496 C CA . PHE A 1 335 ? -1.292 13.889 -7.744 1.00 98.75 335 PHE A CA 1
ATOM 2497 C C . PHE A 1 335 ? -2.037 13.409 -8.997 1.00 98.75 335 PHE A C 1
ATOM 2499 O O . PHE A 1 335 ? -1.395 12.911 -9.927 1.00 98.75 335 PHE A O 1
ATOM 2506 N N . ALA A 1 336 ? -3.354 13.617 -9.085 1.00 98.69 336 ALA A N 1
ATOM 2507 C CA . ALA A 1 336 ? -4.124 13.347 -10.301 1.00 98.69 336 ALA A CA 1
ATOM 2508 C C . ALA A 1 336 ? -3.597 14.159 -11.503 1.00 98.69 336 ALA A C 1
ATOM 2510 O O . ALA A 1 336 ? -3.464 13.616 -12.601 1.00 98.69 336 ALA A O 1
ATOM 2511 N N . ALA A 1 337 ? -3.175 15.411 -11.292 1.00 98.69 337 ALA A N 1
ATOM 2512 C CA . ALA A 1 337 ? -2.545 16.228 -12.332 1.00 98.69 337 ALA A CA 1
ATOM 2513 C C . ALA A 1 337 ? -1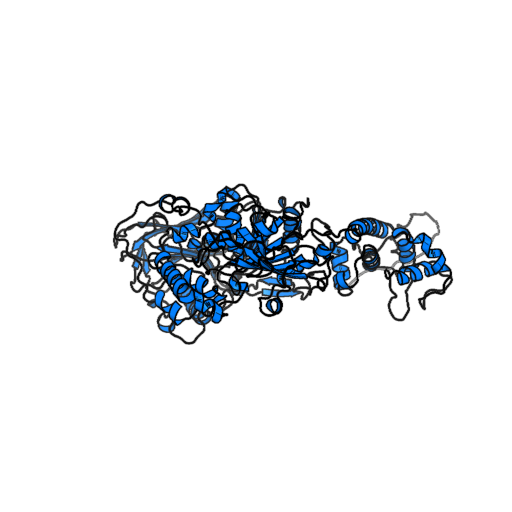.244 15.607 -12.879 1.00 98.69 337 ALA A C 1
ATOM 2515 O O . ALA A 1 337 ? -0.991 15.649 -14.085 1.00 98.69 337 ALA A O 1
ATOM 2516 N N . VAL A 1 338 ? -0.430 14.969 -12.027 1.00 98.88 338 VAL A N 1
ATOM 2517 C CA . VAL A 1 338 ? 0.775 14.247 -12.477 1.00 98.88 338 VAL A CA 1
ATOM 2518 C C . VAL A 1 338 ? 0.388 13.064 -13.373 1.00 98.88 338 VAL A C 1
ATOM 2520 O O . VAL A 1 338 ? 1.010 12.874 -14.418 1.00 98.88 338 VAL A O 1
ATOM 2523 N N . VAL A 1 339 ? -0.679 12.326 -13.040 1.00 98.88 339 VAL A N 1
ATOM 2524 C CA . VAL A 1 339 ? -1.224 11.262 -13.906 1.00 98.88 339 VAL A CA 1
ATOM 2525 C C . VAL A 1 339 ? -1.696 11.822 -15.251 1.00 98.88 339 VAL A C 1
ATOM 2527 O O . VAL A 1 339 ? -1.335 11.266 -16.285 1.00 98.88 339 VAL A O 1
ATOM 2530 N N . GLN A 1 340 ? -2.428 12.939 -15.270 1.00 98.75 340 GLN A N 1
ATOM 2531 C CA . GLN A 1 340 ? -2.903 13.577 -16.508 1.00 98.75 340 GLN A CA 1
ATOM 2532 C C . GLN A 1 340 ? -1.752 14.060 -17.405 1.00 98.75 340 GLN A C 1
ATOM 2534 O O . GLN A 1 340 ? -1.771 13.839 -18.618 1.00 98.75 340 GLN A O 1
ATOM 2539 N N . TRP A 1 341 ? -0.706 14.660 -16.826 1.00 98.81 341 TRP A N 1
ATOM 2540 C CA . TRP A 1 341 ? 0.490 15.050 -17.579 1.00 98.81 341 TRP A CA 1
ATOM 2541 C C . TRP A 1 341 ? 1.212 13.829 -18.175 1.00 98.81 341 TRP A C 1
ATOM 2543 O O . TRP A 1 341 ? 1.586 13.848 -19.348 1.00 98.81 341 TRP A O 1
ATOM 2553 N N . LEU A 1 342 ? 1.334 12.733 -17.413 1.00 98.81 342 LEU A N 1
ATOM 2554 C CA . LEU A 1 342 ? 1.874 11.451 -17.892 1.00 98.81 342 LEU A CA 1
ATOM 2555 C C . LEU A 1 342 ? 0.981 10.770 -18.946 1.00 98.81 342 LEU A C 1
ATOM 2557 O O . LEU A 1 342 ? 1.495 10.034 -19.793 1.00 98.81 342 LEU A O 1
ATOM 2561 N N . ALA A 1 343 ? -0.330 11.022 -18.914 1.00 98.38 343 ALA A N 1
ATOM 2562 C CA . ALA A 1 343 ? -1.304 10.584 -19.913 1.00 98.38 343 ALA A CA 1
ATOM 2563 C C . ALA A 1 343 ? -1.218 11.385 -21.229 1.00 98.38 343 ALA A C 1
ATOM 2565 O O . ALA A 1 343 ? -1.694 10.921 -22.267 1.00 98.38 343 ALA A O 1
ATOM 2566 N N . GLY A 1 344 ? -0.593 12.568 -21.199 1.00 97.50 344 GLY A N 1
ATOM 2567 C CA . GLY A 1 344 ? -0.483 13.485 -22.335 1.00 97.50 344 GLY A CA 1
ATOM 2568 C C . GLY A 1 344 ? -1.649 14.472 -22.475 1.00 97.50 344 GLY A C 1
ATOM 2569 O O . GLY A 1 344 ? -1.873 14.982 -23.575 1.00 97.50 344 GLY A O 1
ATOM 2570 N N . ASP A 1 345 ? -2.390 14.746 -21.396 1.00 97.31 345 ASP A N 1
ATOM 2571 C CA . ASP A 1 345 ? -3.455 15.755 -21.369 1.00 97.31 345 ASP A CA 1
ATOM 2572 C C . ASP A 1 345 ? -2.876 17.165 -21.606 1.00 97.31 345 ASP A C 1
ATOM 2574 O O . ASP A 1 345 ? -2.080 17.666 -20.816 1.00 97.31 345 ASP A O 1
ATOM 2578 N N . GLU A 1 346 ? -3.274 17.834 -22.696 1.00 94.00 346 GLU A N 1
ATOM 2579 C CA . GLU A 1 346 ? -2.779 19.180 -23.032 1.00 94.00 346 GLU A CA 1
ATOM 2580 C C . GLU A 1 346 ? -3.323 20.300 -22.119 1.00 94.00 346 GLU A C 1
ATOM 2582 O O . GLU A 1 346 ? -2.924 21.460 -22.274 1.00 94.00 346 GLU A O 1
ATOM 2587 N N . SER A 1 347 ? -4.238 19.991 -21.192 1.00 93.44 347 SER A N 1
ATOM 2588 C CA . SER A 1 347 ? -4.705 20.934 -20.171 1.00 93.44 347 SER A CA 1
ATOM 2589 C C . SER A 1 347 ? -3.751 21.045 -18.977 1.00 93.44 347 SER A C 1
ATOM 2591 O O . SER A 1 347 ? -3.631 22.138 -18.416 1.00 93.44 347 SER A O 1
ATOM 2593 N N . VAL A 1 348 ? -3.019 19.973 -18.648 1.00 96.56 348 VAL A N 1
ATOM 2594 C CA . VAL A 1 348 ? -2.021 19.950 -17.569 1.00 96.56 348 VAL A CA 1
ATOM 2595 C C . VAL A 1 348 ? -0.619 20.125 -18.145 1.00 96.56 348 VAL A C 1
ATOM 2597 O O . VAL A 1 348 ? -0.256 19.554 -19.172 1.00 96.56 348 VAL A O 1
ATOM 2600 N N . LYS A 1 349 ? 0.200 20.943 -17.485 1.00 97.44 349 LYS A N 1
ATOM 2601 C CA . LYS A 1 349 ? 1.539 21.300 -17.961 1.00 97.44 349 LYS A CA 1
ATOM 2602 C C . LYS A 1 349 ? 2.599 20.926 -16.954 1.00 97.44 349 LYS A C 1
ATOM 2604 O O . LYS A 1 349 ? 2.349 20.945 -15.754 1.00 97.44 349 LYS A O 1
ATOM 2609 N N . ALA A 1 350 ? 3.800 20.682 -17.462 1.00 98.25 350 ALA A N 1
ATOM 2610 C CA . ALA A 1 350 ? 5.005 20.723 -16.658 1.00 98.25 350 ALA A CA 1
ATOM 2611 C C . ALA A 1 350 ? 6.004 21.716 -17.248 1.00 98.25 350 ALA A C 1
ATOM 2613 O O . ALA A 1 350 ? 5.975 22.008 -18.448 1.00 98.25 350 ALA A O 1
ATOM 2614 N N . TYR A 1 351 ? 6.905 22.209 -16.405 1.00 98.12 351 TYR A N 1
ATOM 2615 C CA . TYR A 1 351 ? 7.951 23.151 -16.787 1.00 98.12 351 TYR A CA 1
ATOM 2616 C C . TYR A 1 351 ? 9.338 22.667 -16.348 1.00 98.12 351 TYR A C 1
ATOM 2618 O O . TYR A 1 351 ? 9.465 21.933 -15.366 1.00 98.12 351 TYR A O 1
ATOM 2626 N N . THR A 1 352 ? 10.389 23.102 -17.054 1.00 96.12 352 THR A N 1
ATOM 2627 C CA . THR A 1 352 ? 11.796 22.809 -16.702 1.00 96.12 352 THR A CA 1
ATOM 2628 C C . THR A 1 352 ? 12.166 23.349 -15.312 1.00 96.12 352 THR A C 1
ATOM 2630 O O . THR A 1 352 ? 12.953 22.740 -14.590 1.00 96.12 352 THR A O 1
ATOM 2633 N N . ASP A 1 353 ? 11.598 24.495 -14.927 1.00 93.62 353 ASP A N 1
ATOM 2634 C CA . ASP A 1 353 ? 11.769 25.135 -13.622 1.00 93.62 353 ASP A CA 1
ATOM 2635 C C . ASP A 1 353 ? 10.568 26.038 -13.289 1.00 93.62 353 ASP A C 1
ATOM 2637 O O . ASP A 1 353 ? 9.850 26.484 -14.189 1.00 93.62 353 ASP A O 1
ATOM 2641 N N . LYS A 1 354 ? 10.402 26.378 -12.003 1.00 93.00 354 LYS A N 1
ATOM 2642 C CA . LYS A 1 354 ? 9.288 27.193 -11.474 1.00 93.00 354 LYS A CA 1
ATOM 2643 C C . LYS A 1 354 ? 9.187 28.624 -12.037 1.00 93.00 354 LYS A C 1
ATOM 2645 O O . LYS A 1 354 ? 8.253 29.345 -11.707 1.00 93.00 354 LYS A O 1
ATOM 2650 N N . THR A 1 355 ? 10.135 29.092 -12.855 1.00 92.81 355 THR A N 1
ATOM 2651 C CA . THR A 1 355 ? 10.267 30.519 -13.209 1.00 92.81 355 THR A CA 1
ATOM 2652 C C . THR A 1 355 ? 10.337 30.820 -14.707 1.00 92.81 355 THR A C 1
ATOM 2654 O O . THR A 1 355 ? 9.839 31.865 -15.130 1.00 92.81 355 THR A O 1
ATOM 2657 N N . SER A 1 356 ? 10.924 29.947 -15.530 1.00 92.44 356 SER A N 1
ATOM 2658 C CA . SER A 1 356 ? 11.156 30.232 -16.956 1.00 92.44 356 SER A CA 1
ATOM 2659 C C . SER A 1 356 ? 9.908 30.116 -17.838 1.00 92.44 356 SER A C 1
ATOM 2661 O O . SER A 1 356 ? 9.833 30.753 -18.896 1.00 92.44 356 SER A O 1
ATOM 2663 N N . GLY A 1 357 ? 8.931 29.305 -17.421 1.00 93.69 357 GLY A N 1
ATOM 2664 C CA . GLY A 1 357 ? 7.773 28.940 -18.237 1.00 93.69 357 GLY A CA 1
ATOM 2665 C C . GLY A 1 357 ? 8.149 28.143 -19.492 1.00 93.69 357 GLY A C 1
ATOM 2666 O O . GLY A 1 357 ? 7.422 28.197 -20.481 1.00 93.69 357 GLY A O 1
ATOM 2667 N N . ILE A 1 358 ? 9.296 27.458 -19.501 1.00 97.19 358 ILE A N 1
ATOM 2668 C CA . ILE A 1 358 ? 9.671 26.532 -20.576 1.00 97.19 358 ILE A CA 1
ATOM 2669 C C . ILE A 1 358 ? 8.894 25.231 -20.362 1.00 97.19 358 ILE A C 1
ATOM 2671 O O . ILE A 1 358 ? 9.132 24.531 -19.384 1.00 97.19 358 ILE A O 1
ATOM 2675 N N . GLU A 1 359 ? 7.939 24.949 -21.247 1.00 97.75 359 GLU A N 1
ATOM 2676 C CA . GLU A 1 359 ? 7.042 23.789 -21.193 1.00 97.75 359 GLU A CA 1
ATOM 2677 C C . GLU A 1 359 ? 7.795 22.492 -21.531 1.00 97.75 359 GLU A C 1
ATOM 2679 O O . GLU A 1 359 ? 8.550 22.437 -22.509 1.00 97.75 359 GLU A O 1
ATOM 2684 N N . VAL A 1 360 ? 7.557 21.446 -20.740 1.00 97.75 360 VAL A N 1
ATOM 2685 C CA . VAL A 1 360 ? 8.080 20.088 -20.931 1.00 97.75 360 VAL A CA 1
ATOM 2686 C C . VAL A 1 360 ? 6.898 19.121 -21.002 1.00 97.75 360 VAL A C 1
ATOM 2688 O O . VAL A 1 360 ? 6.014 19.127 -20.142 1.00 97.75 360 VAL A O 1
ATOM 2691 N N . LYS A 1 361 ? 6.875 18.276 -22.035 1.00 97.06 361 LYS A N 1
ATOM 2692 C CA . LYS A 1 361 ? 5.839 17.254 -22.237 1.00 97.06 361 LYS A CA 1
ATOM 2693 C C . LYS A 1 361 ? 6.360 15.869 -21.870 1.00 97.06 361 LYS A C 1
ATOM 2695 O O . LYS A 1 361 ? 7.528 15.567 -22.113 1.00 97.06 361 LYS A O 1
ATOM 2700 N N . ALA A 1 362 ? 5.480 14.999 -21.378 1.00 97.50 362 ALA A N 1
ATOM 2701 C CA . ALA A 1 362 ? 5.761 13.578 -21.169 1.00 97.50 362 ALA A CA 1
ATOM 2702 C C . ALA A 1 362 ? 5.814 12.791 -22.501 1.00 97.50 362 ALA A C 1
ATOM 2704 O O . ALA A 1 362 ? 5.294 11.684 -22.597 1.00 97.50 362 ALA A O 1
ATOM 2705 N N . ASP A 1 363 ? 6.441 13.340 -23.550 1.00 96.12 363 ASP A N 1
ATOM 2706 C CA . ASP A 1 363 ? 6.442 12.772 -24.909 1.00 96.12 363 ASP A CA 1
ATOM 2707 C C . ASP A 1 363 ? 7.101 11.376 -24.981 1.00 96.12 363 ASP A C 1
ATOM 2709 O O . ASP A 1 363 ? 6.939 10.667 -25.975 1.00 96.12 363 ASP A O 1
ATOM 2713 N N . TRP A 1 364 ? 7.845 10.957 -23.951 1.00 98.00 364 TRP A N 1
ATOM 2714 C CA . TRP A 1 364 ? 8.409 9.610 -23.785 1.00 98.00 364 TRP A CA 1
ATOM 2715 C C . TRP A 1 364 ? 7.407 8.572 -23.236 1.00 98.00 364 TRP A C 1
ATOM 2717 O O . TRP A 1 364 ? 7.674 7.371 -23.322 1.00 98.00 364 TRP A O 1
ATOM 2727 N N . SER A 1 365 ? 6.275 9.007 -22.679 1.00 98.44 365 SER A N 1
ATOM 2728 C CA . SER A 1 365 ? 5.228 8.152 -22.105 1.00 98.44 365 SER A CA 1
ATOM 2729 C C . SER A 1 365 ? 4.413 7.445 -23.197 1.00 98.44 365 SER A C 1
ATOM 2731 O O . SER A 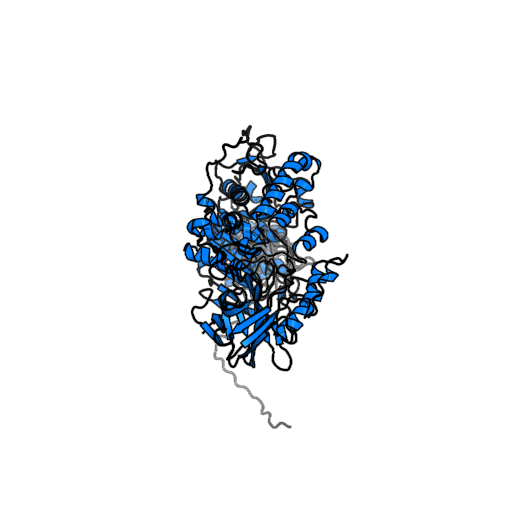1 365 ? 4.301 7.930 -24.326 1.00 98.44 365 SER A O 1
ATOM 2733 N N . ASN A 1 366 ? 3.820 6.292 -22.875 1.00 98.50 366 ASN A N 1
ATOM 2734 C CA . ASN A 1 366 ? 2.783 5.655 -23.696 1.00 98.50 366 ASN A CA 1
ATOM 2735 C C . ASN A 1 366 ? 1.348 6.075 -23.307 1.00 98.50 366 ASN A C 1
ATOM 2737 O O . ASN A 1 366 ? 0.402 5.646 -23.966 1.00 98.50 366 ASN A O 1
ATOM 2741 N N . GLY A 1 367 ? 1.193 6.898 -22.264 1.00 98.44 367 GLY A N 1
ATOM 2742 C CA . GLY A 1 367 ? -0.089 7.384 -21.746 1.00 98.44 367 GLY A CA 1
ATOM 2743 C C . GLY A 1 367 ? -0.775 6.472 -20.717 1.00 98.44 367 GLY A C 1
ATOM 2744 O O . GLY A 1 367 ? -1.824 6.838 -20.189 1.00 98.44 367 GLY A O 1
ATOM 2745 N N . ASN A 1 368 ? -0.198 5.304 -20.412 1.00 98.88 368 ASN A N 1
ATOM 2746 C CA . ASN A 1 368 ? -0.705 4.372 -19.406 1.00 98.88 368 ASN A CA 1
ATOM 2747 C C . ASN A 1 368 ? 0.118 4.478 -18.115 1.00 98.88 368 ASN A C 1
ATOM 2749 O O . ASN A 1 368 ? 1.336 4.264 -18.115 1.00 98.88 368 ASN A O 1
ATOM 2753 N N . VAL A 1 369 ? -0.572 4.757 -17.009 1.00 98.94 369 VAL A N 1
ATOM 2754 C CA . VAL A 1 369 ? 0.017 4.886 -15.672 1.00 98.94 369 VAL A CA 1
ATOM 2755 C C . VAL A 1 369 ? -0.521 3.786 -14.756 1.00 98.94 369 VAL A C 1
ATOM 2757 O O . VAL A 1 369 ? -1.728 3.538 -14.715 1.00 98.94 369 VAL A O 1
ATOM 2760 N N . ALA A 1 370 ? 0.367 3.150 -13.995 1.00 98.94 370 ALA A N 1
ATOM 2761 C CA . ALA A 1 370 ? 0.015 2.484 -12.746 1.00 98.94 370 ALA A CA 1
ATOM 2762 C C . ALA A 1 370 ? 0.467 3.349 -11.571 1.00 98.94 370 ALA A C 1
ATOM 2764 O O . ALA A 1 370 ? 1.567 3.900 -11.625 1.00 98.94 370 ALA A O 1
ATOM 2765 N N . MET A 1 371 ? -0.330 3.430 -10.505 1.00 98.88 371 MET A N 1
ATOM 2766 C CA . MET A 1 371 ? 0.138 3.990 -9.232 1.00 98.88 371 MET A CA 1
ATOM 2767 C C . MET A 1 371 ? 0.477 2.886 -8.235 1.00 98.88 371 MET A C 1
ATOM 2769 O O . MET A 1 371 ? -0.198 1.862 -8.176 1.00 98.88 371 MET A O 1
ATOM 2773 N N . THR A 1 372 ? 1.531 3.080 -7.451 1.00 97.62 372 THR A N 1
ATOM 2774 C CA . THR A 1 372 ? 1.962 2.144 -6.408 1.00 97.62 372 THR A CA 1
ATOM 2775 C C . THR A 1 372 ? 2.682 2.891 -5.293 1.00 97.62 372 THR A C 1
ATOM 2777 O O . THR A 1 372 ? 3.153 4.006 -5.485 1.00 97.62 372 THR A O 1
ATOM 2780 N N . GLY A 1 373 ? 2.785 2.261 -4.131 1.00 94.94 373 GLY A N 1
ATOM 2781 C CA . GLY A 1 373 ? 3.484 2.802 -2.975 1.00 94.94 373 GLY A CA 1
ATOM 2782 C C . GLY A 1 373 ? 3.315 1.890 -1.771 1.00 94.94 373 GLY A C 1
ATOM 2783 O O . GLY A 1 373 ? 2.646 0.860 -1.882 1.00 94.94 373 GLY A O 1
ATOM 2784 N N . GLN A 1 374 ? 3.954 2.227 -0.652 1.00 95.56 374 GLN A N 1
ATOM 2785 C CA . GLN A 1 374 ? 3.626 1.651 0.654 1.00 95.56 374 GLN A CA 1
ATOM 2786 C C . GLN A 1 374 ? 3.109 2.751 1.591 1.00 95.56 374 GLN A C 1
ATOM 2788 O O . GLN A 1 374 ? 3.495 3.912 1.427 1.00 95.56 374 GLN A O 1
ATOM 2793 N N . SER A 1 375 ? 2.277 2.402 2.577 1.00 96.56 375 SER A N 1
ATOM 2794 C CA . SER A 1 375 ? 1.768 3.345 3.582 1.00 96.56 375 SER A CA 1
ATOM 2795 C C . SER A 1 375 ? 0.942 4.453 2.920 1.00 96.56 375 SER A C 1
ATOM 2797 O O . SER A 1 375 ? 0.171 4.170 2.002 1.00 96.56 375 SER A O 1
ATOM 2799 N N . TYR A 1 376 ? 1.162 5.715 3.296 1.00 97.25 376 TYR A N 1
ATOM 2800 C CA . TYR A 1 376 ? 0.661 6.915 2.614 1.00 97.25 376 TYR A CA 1
ATOM 2801 C C . TYR A 1 376 ? 0.754 6.815 1.074 1.00 97.25 376 TYR A C 1
ATOM 2803 O O . TYR A 1 376 ? -0.209 7.122 0.380 1.00 97.25 376 TYR A O 1
ATOM 2811 N N . ALA A 1 377 ? 1.840 6.278 0.505 1.00 96.25 377 ALA A N 1
ATOM 2812 C CA . ALA A 1 377 ? 1.965 6.140 -0.952 1.00 96.25 377 ALA A CA 1
ATOM 2813 C C . ALA A 1 377 ? 1.096 5.016 -1.564 1.00 96.25 377 ALA A C 1
ATOM 2815 O O . ALA A 1 377 ? 0.850 4.986 -2.769 1.00 96.25 377 ALA A O 1
ATOM 2816 N N . GLY A 1 378 ? 0.618 4.076 -0.744 1.00 97.69 378 GLY A N 1
ATOM 2817 C CA . GLY A 1 378 ? -0.488 3.184 -1.093 1.00 97.69 378 GLY A CA 1
ATOM 2818 C C . GLY A 1 378 ? -1.847 3.888 -0.980 1.00 97.69 378 GLY A C 1
ATOM 2819 O O . GLY A 1 378 ? -2.717 3.669 -1.822 1.00 97.69 378 GLY A O 1
ATOM 2820 N N . SER A 1 379 ? -2.014 4.769 0.011 1.00 98.75 379 SER A N 1
ATOM 2821 C CA . SER A 1 379 ? -3.217 5.594 0.203 1.00 98.75 379 SER A CA 1
ATOM 2822 C C . SER A 1 379 ? -3.458 6.542 -0.974 1.00 98.75 379 SER A C 1
ATOM 2824 O O . SER A 1 379 ? -4.546 6.547 -1.543 1.00 98.75 379 SER A O 1
ATOM 2826 N N . THR A 1 380 ? -2.436 7.291 -1.405 1.00 98.38 380 THR A N 1
ATOM 2827 C CA . THR A 1 380 ? -2.515 8.247 -2.528 1.00 98.38 380 THR A CA 1
ATOM 2828 C C . THR A 1 380 ? -2.856 7.564 -3.853 1.00 98.38 380 THR A C 1
ATOM 2830 O O . THR A 1 380 ? -3.582 8.132 -4.667 1.00 98.38 380 THR A O 1
ATOM 2833 N N . ALA A 1 381 ? -2.402 6.323 -4.066 1.00 98.75 381 ALA A N 1
ATOM 2834 C CA . ALA A 1 381 ? -2.784 5.526 -5.228 1.00 98.75 381 ALA A CA 1
ATOM 2835 C C . ALA A 1 381 ? -4.300 5.263 -5.269 1.00 98.75 381 ALA A C 1
ATOM 2837 O O . ALA A 1 381 ? -4.920 5.422 -6.321 1.00 98.75 381 ALA A O 1
ATOM 2838 N N . PHE A 1 382 ? -4.914 4.915 -4.134 1.00 98.88 382 PHE A N 1
ATOM 2839 C CA . PHE A 1 382 ? -6.363 4.722 -4.054 1.00 98.88 382 PHE A CA 1
ATOM 2840 C C . PHE A 1 382 ? -7.141 6.047 -4.063 1.00 98.88 382 PHE A C 1
ATOM 2842 O O . PHE A 1 382 ? -8.164 6.136 -4.740 1.00 98.88 382 PHE A O 1
ATOM 2849 N N . ALA A 1 383 ? -6.623 7.095 -3.415 1.00 98.75 383 ALA A N 1
ATOM 2850 C CA . ALA A 1 383 ? -7.183 8.443 -3.466 1.00 98.75 383 ALA A CA 1
ATOM 2851 C C . ALA A 1 383 ? -7.335 8.922 -4.918 1.00 98.75 383 ALA A C 1
ATOM 2853 O O . ALA A 1 383 ? -8.439 9.225 -5.370 1.00 98.75 383 ALA A O 1
ATOM 2854 N N . VAL A 1 384 ? -6.248 8.881 -5.696 1.00 98.81 384 VAL A N 1
ATOM 2855 C CA . VAL A 1 384 ? -6.255 9.273 -7.112 1.00 98.81 384 VAL A CA 1
ATOM 2856 C C . VAL A 1 384 ? -7.135 8.341 -7.953 1.00 98.81 384 VAL A C 1
ATOM 2858 O O . VAL A 1 384 ? -7.849 8.826 -8.830 1.00 98.81 384 VAL A O 1
ATOM 2861 N N . ALA A 1 385 ? -7.182 7.034 -7.666 1.00 98.81 385 ALA A N 1
ATOM 2862 C CA . ALA A 1 385 ? -8.129 6.128 -8.323 1.00 98.81 385 ALA A CA 1
ATOM 2863 C C . ALA A 1 385 ? -9.596 6.530 -8.085 1.00 98.81 385 ALA A C 1
ATOM 2865 O O . ALA A 1 385 ? -10.387 6.521 -9.028 1.00 98.81 385 ALA A O 1
ATOM 2866 N N . SER A 1 386 ? -9.947 6.958 -6.868 1.00 98.38 386 SER A N 1
ATOM 2867 C CA . SER A 1 386 ? -11.305 7.390 -6.498 1.00 98.38 386 SER A CA 1
ATOM 2868 C C . SER A 1 386 ? -11.784 8.679 -7.197 1.00 98.38 386 SER A C 1
ATOM 2870 O O . SER A 1 386 ? -12.967 9.018 -7.136 1.00 98.38 386 SER A O 1
ATOM 2872 N N . THR A 1 387 ? -10.899 9.373 -7.927 1.00 97.88 387 THR A N 1
ATOM 2873 C CA . THR A 1 387 ? -11.262 10.483 -8.833 1.00 97.88 387 THR A CA 1
ATOM 2874 C C . THR A 1 387 ? -11.692 10.022 -10.232 1.00 97.88 387 THR A C 1
ATOM 2876 O O . THR A 1 387 ? -12.290 10.796 -10.977 1.00 97.88 387 THR A O 1
ATOM 2879 N N . GLY A 1 388 ? -11.366 8.784 -10.626 1.00 98.06 388 GLY A N 1
ATOM 2880 C CA . GLY A 1 388 ? -11.567 8.285 -11.990 1.00 98.06 388 GLY A CA 1
ATOM 2881 C C . GLY A 1 388 ? -10.664 8.936 -13.053 1.00 98.06 388 GLY A C 1
ATOM 2882 O O . GLY A 1 388 ? -11.032 8.956 -14.230 1.00 98.06 388 GLY A O 1
ATOM 2883 N N . VAL A 1 389 ? -9.507 9.492 -12.672 1.00 98.12 389 VAL A N 1
ATOM 2884 C CA . VAL A 1 389 ? -8.611 10.246 -13.572 1.00 98.12 389 VAL A CA 1
ATOM 2885 C C . VAL A 1 389 ? -8.218 9.485 -14.852 1.00 98.12 389 VAL A C 1
ATOM 2887 O O . VAL A 1 389 ? -7.794 8.326 -14.825 1.00 98.12 389 VAL A O 1
ATOM 2890 N N . GLU A 1 390 ? -8.309 10.154 -16.008 1.00 96.50 390 GLU A N 1
ATOM 2891 C CA . GLU A 1 390 ? -7.865 9.566 -17.275 1.00 96.50 390 GLU A CA 1
ATOM 2892 C C . GLU A 1 390 ? -6.340 9.343 -17.292 1.00 96.50 390 GLU A C 1
ATOM 2894 O O . GLU A 1 390 ? -5.549 10.202 -16.912 1.00 96.50 390 GLU A O 1
ATOM 2899 N N . GLY A 1 391 ? -5.927 8.164 -17.765 1.00 97.69 391 GLY A N 1
ATOM 2900 C CA . GLY A 1 391 ? -4.515 7.764 -17.876 1.00 97.69 391 GLY A CA 1
ATOM 2901 C C . GLY A 1 391 ? -4.098 6.695 -16.870 1.00 97.69 391 GLY A C 1
ATOM 2902 O O . GLY A 1 391 ? -3.362 5.777 -17.239 1.00 97.69 391 GLY A O 1
ATOM 2903 N N . LEU A 1 392 ? -4.670 6.716 -15.663 1.00 98.88 392 LEU A N 1
ATOM 2904 C CA . LEU A 1 392 ? -4.557 5.600 -14.726 1.00 98.88 392 LEU A CA 1
ATOM 2905 C C . LEU A 1 392 ? -5.180 4.341 -15.360 1.00 98.88 392 LEU A C 1
ATOM 2907 O O . LEU A 1 392 ? -6.188 4.419 -16.073 1.00 98.88 392 LEU A O 1
ATOM 2911 N N . LYS A 1 393 ? -4.528 3.189 -15.185 1.00 98.88 393 LYS A N 1
ATOM 2912 C CA . LYS A 1 393 ? -4.998 1.878 -15.680 1.00 98.88 393 LYS A CA 1
ATOM 2913 C C . LYS A 1 393 ? -5.105 0.842 -14.578 1.00 98.88 393 LYS A C 1
ATOM 2915 O O . LYS A 1 393 ? -5.979 -0.015 -14.638 1.00 98.88 393 LYS A O 1
ATOM 2920 N N . THR A 1 394 ? -4.245 0.939 -13.569 1.00 98.94 394 THR A N 1
ATOM 2921 C CA . THR A 1 394 ? -4.275 0.055 -12.408 1.00 98.94 394 THR A CA 1
ATOM 2922 C C . THR A 1 394 ? -3.605 0.699 -11.197 1.00 98.94 394 THR A C 1
ATOM 2924 O O . THR A 1 394 ? -2.798 1.620 -11.357 1.00 98.94 394 THR A O 1
ATOM 2927 N N . ILE A 1 395 ? -3.901 0.204 -9.998 1.00 98.94 395 ILE A N 1
ATOM 2928 C CA . ILE A 1 395 ? -3.167 0.537 -8.777 1.00 98.94 395 ILE A CA 1
ATOM 2929 C C . ILE A 1 395 ? -2.591 -0.709 -8.100 1.00 98.94 395 ILE A C 1
ATOM 2931 O O . ILE A 1 395 ? -3.191 -1.781 -8.115 1.00 98.94 395 ILE A O 1
ATOM 2935 N N . VAL A 1 396 ? -1.426 -0.552 -7.474 1.00 98.75 396 VAL A N 1
ATOM 2936 C CA . VAL A 1 396 ? -0.787 -1.559 -6.617 1.00 98.75 396 VAL A CA 1
ATOM 2937 C C . VAL A 1 396 ? -0.477 -0.932 -5.249 1.00 98.75 396 VAL A C 1
ATOM 2939 O O . VAL A 1 396 ? 0.680 -0.599 -4.961 1.00 98.75 396 VAL A O 1
ATOM 2942 N N . PRO A 1 397 ? -1.507 -0.677 -4.424 1.00 98.44 397 PRO A N 1
ATOM 2943 C CA . PRO A 1 397 ? -1.346 -0.138 -3.082 1.00 98.44 397 PRO A CA 1
ATOM 2944 C C . PRO A 1 397 ? -0.852 -1.239 -2.138 1.00 98.44 397 PRO A C 1
ATOM 2946 O O . PRO A 1 397 ? -1.408 -2.339 -2.095 1.00 98.44 397 PRO A O 1
ATOM 2949 N N . ARG A 1 398 ? 0.203 -0.940 -1.376 1.00 97.69 398 ARG A N 1
ATOM 2950 C CA . ARG A 1 398 ? 0.768 -1.838 -0.362 1.00 97.69 398 ARG A CA 1
ATOM 2951 C C . ARG A 1 398 ? 0.554 -1.208 1.007 1.00 97.69 398 ARG A C 1
ATOM 2953 O O . ARG A 1 398 ? 0.980 -0.074 1.198 1.00 97.69 398 ARG A O 1
ATOM 2960 N N . ALA A 1 399 ? -0.095 -1.895 1.941 1.00 97.94 399 ALA A N 1
ATOM 2961 C CA . ALA A 1 399 ? -0.378 -1.348 3.272 1.00 97.94 399 ALA A CA 1
ATOM 2962 C C . ALA A 1 399 ? -0.958 0.091 3.226 1.00 97.94 399 ALA A C 1
ATOM 2964 O O . ALA A 1 399 ? -0.441 0.993 3.881 1.00 97.94 399 ALA A O 1
ATOM 2965 N N . GLY A 1 400 ? -1.945 0.335 2.352 1.00 98.25 400 GLY A N 1
ATOM 2966 C CA . GLY A 1 400 ? -2.478 1.675 2.052 1.00 98.25 400 GLY A CA 1
ATOM 2967 C C . GLY A 1 400 ? -3.784 1.991 2.784 1.00 98.25 400 GLY A C 1
ATOM 2968 O O . GLY A 1 400 ? -4.575 1.087 3.046 1.00 98.25 400 GLY A O 1
ATOM 2969 N N . ILE A 1 401 ? -4.023 3.271 3.085 1.00 98.81 401 ILE A N 1
ATOM 2970 C CA . ILE A 1 401 ? -5.222 3.770 3.782 1.00 98.81 401 ILE A CA 1
ATOM 2971 C C . ILE A 1 401 ? -6.340 4.064 2.767 1.00 98.81 401 ILE A C 1
ATOM 2973 O O . ILE A 1 401 ? -6.126 4.742 1.763 1.00 98.81 401 ILE A O 1
ATOM 2977 N N . ALA A 1 402 ? -7.546 3.570 3.048 1.00 98.69 402 ALA A N 1
ATOM 2978 C CA . ALA A 1 402 ? -8.775 3.799 2.287 1.00 98.69 402 ALA A CA 1
ATOM 2979 C C . ALA A 1 402 ? -9.725 4.819 2.942 1.00 98.69 402 ALA A C 1
ATOM 2981 O O . ALA A 1 402 ? -10.480 5.501 2.249 1.00 98.69 402 ALA A O 1
ATOM 2982 N N . SER A 1 403 ? -9.678 4.920 4.272 1.00 98.50 403 SER A N 1
ATOM 2983 C CA . SER A 1 403 ? -10.428 5.867 5.099 1.00 98.50 403 SER A CA 1
ATOM 2984 C C . SER A 1 403 ? -9.508 6.350 6.213 1.00 98.50 403 SER A C 1
ATOM 2986 O O . SER A 1 403 ? -9.105 5.557 7.067 1.00 98.50 403 SER A O 1
ATOM 2988 N N . TRP A 1 404 ? -9.162 7.638 6.227 1.00 98.56 404 TRP A N 1
ATOM 2989 C CA . TRP A 1 404 ? -8.289 8.183 7.274 1.00 98.56 404 TRP A CA 1
ATOM 2990 C C . TRP A 1 404 ? -8.995 8.291 8.628 1.00 98.56 404 TRP A C 1
ATOM 2992 O O . TRP A 1 404 ? -8.342 8.186 9.666 1.00 98.56 404 TRP A O 1
ATOM 3002 N N . TYR A 1 405 ? -10.333 8.344 8.633 1.00 98.50 405 TYR A N 1
ATOM 3003 C CA . TYR A 1 405 ? -11.115 8.109 9.846 1.00 98.50 405 TYR A CA 1
ATOM 3004 C C . TYR A 1 405 ? -10.817 6.723 10.428 1.00 98.50 405 TYR A C 1
ATOM 3006 O O . TYR A 1 405 ? -10.481 6.605 11.597 1.00 98.50 405 TYR A O 1
ATOM 3014 N N . ASP A 1 406 ? -10.828 5.663 9.618 1.00 97.81 406 ASP A N 1
ATOM 3015 C CA . ASP A 1 406 ? -10.476 4.309 10.075 1.00 97.81 406 ASP A CA 1
ATOM 3016 C C . ASP A 1 406 ? -8.952 4.098 10.264 1.00 97.81 406 ASP A C 1
ATOM 3018 O O . ASP A 1 406 ? -8.511 2.969 10.495 1.00 97.81 406 ASP A O 1
ATOM 3022 N N . TYR A 1 407 ? -8.130 5.154 10.148 1.00 98.00 407 TYR A N 1
ATOM 3023 C CA . TYR A 1 407 ? -6.695 5.149 10.471 1.00 98.00 407 TYR A CA 1
ATOM 3024 C C . TYR A 1 407 ? -6.390 5.893 11.782 1.00 98.00 407 TYR A C 1
ATOM 3026 O O . TYR A 1 407 ? -5.679 5.335 12.614 1.00 98.00 407 TYR A O 1
ATOM 3034 N N . TYR A 1 408 ? -7.007 7.056 12.029 1.00 97.38 408 TYR A N 1
ATOM 3035 C CA . TYR A 1 408 ? -6.826 7.843 13.263 1.00 97.38 408 TYR A CA 1
ATOM 3036 C C . TYR A 1 408 ? -7.955 7.717 14.299 1.00 97.38 408 TYR A C 1
ATOM 3038 O O . TYR A 1 408 ? -7.832 8.197 15.433 1.00 97.38 408 TYR A O 1
ATOM 3046 N N . ARG A 1 409 ? -9.067 7.072 13.939 1.00 97.50 409 ARG A N 1
ATOM 3047 C CA . ARG A 1 409 ? -10.231 6.814 14.796 1.00 97.50 409 ARG A CA 1
ATOM 3048 C C . ARG A 1 409 ? -10.628 5.333 14.750 1.00 97.50 409 ARG A C 1
ATOM 3050 O O . ARG A 1 409 ? -10.064 4.510 14.023 1.00 97.50 409 ARG A O 1
ATOM 3057 N N . SER A 1 410 ? -11.599 4.963 15.579 1.00 97.44 410 SER A N 1
ATOM 3058 C CA . SER A 1 410 ? -12.347 3.709 15.483 1.00 97.44 410 SER A CA 1
ATOM 3059 C C . SER A 1 410 ? -13.702 3.874 16.166 1.00 97.44 410 SER A C 1
ATOM 3061 O O . SER A 1 410 ? -13.760 4.187 17.351 1.00 97.44 410 SER A O 1
ATOM 3063 N N . GLN A 1 411 ? -14.791 3.699 15.411 1.00 97.75 411 GLN A N 1
ATOM 3064 C CA . GLN A 1 411 ? -16.176 3.658 15.912 1.00 97.75 411 GLN A CA 1
ATOM 3065 C C . GLN A 1 411 ? -16.506 4.733 16.977 1.00 97.75 411 GLN A C 1
ATOM 3067 O O . GLN A 1 411 ? -17.050 4.426 18.039 1.00 97.75 411 GLN A O 1
ATOM 3072 N N . GLY A 1 412 ? -16.161 5.995 16.701 1.00 96.88 412 GLY A N 1
ATOM 3073 C CA . GLY A 1 412 ? -16.417 7.128 17.597 1.00 96.88 412 GLY A CA 1
ATOM 3074 C C . GLY A 1 412 ? -15.318 7.467 18.603 1.00 96.88 412 GLY A C 1
ATOM 3075 O O . GLY A 1 412 ? -15.538 8.328 19.435 1.00 96.88 412 GLY A O 1
ATOM 3076 N N . THR A 1 413 ? -14.150 6.817 18.589 1.00 96.44 413 THR A N 1
ATOM 3077 C CA . THR A 1 413 ? -13.049 7.167 19.506 1.00 96.44 413 THR A CA 1
ATOM 3078 C C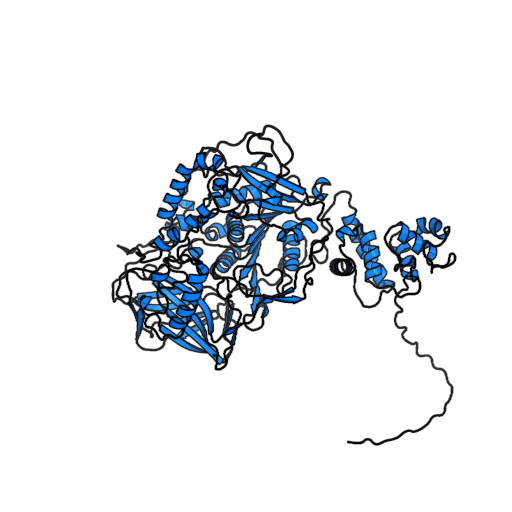 . THR A 1 413 ? -11.720 7.366 18.786 1.00 96.44 413 THR A C 1
ATOM 3080 O O . THR A 1 413 ? -11.503 6.804 17.712 1.00 96.44 413 THR A O 1
ATOM 3083 N N . ALA A 1 414 ? -10.818 8.158 19.371 1.00 95.31 414 ALA A N 1
ATOM 3084 C CA . ALA A 1 414 ? -9.462 8.323 18.860 1.00 95.31 414 ALA A CA 1
ATOM 3085 C C . ALA A 1 414 ? -8.634 7.051 19.095 1.00 95.31 414 ALA A C 1
ATOM 3087 O O . ALA A 1 414 ? -8.494 6.575 20.225 1.00 95.31 414 ALA A O 1
ATOM 3088 N N . ALA A 1 415 ? -8.143 6.483 17.995 1.00 93.81 415 ALA A N 1
ATOM 3089 C CA . ALA A 1 415 ? -7.516 5.171 17.933 1.00 93.81 415 ALA A CA 1
ATOM 3090 C C . ALA A 1 415 ? -6.589 5.147 16.711 1.00 93.81 415 ALA A C 1
ATOM 3092 O O . ALA A 1 415 ? -7.085 5.006 15.593 1.00 93.81 415 ALA A O 1
ATOM 3093 N N . GLY A 1 416 ? -5.287 5.339 16.927 1.00 88.19 416 GLY A N 1
ATOM 3094 C CA . GLY A 1 416 ? -4.282 5.445 15.864 1.00 88.19 416 GLY A CA 1
ATOM 3095 C C . GLY A 1 416 ? -3.777 4.094 15.345 1.00 88.19 416 GLY A C 1
ATOM 3096 O O . GLY A 1 416 ? -4.454 3.064 15.450 1.00 88.19 416 GLY A O 1
ATOM 3097 N N . GLY A 1 417 ? -2.556 4.103 14.810 1.00 89.75 417 GLY A N 1
ATOM 3098 C CA . GLY A 1 417 ? -1.763 2.889 14.613 1.00 89.75 417 GLY A CA 1
ATOM 3099 C C . GLY A 1 417 ? -1.264 2.310 15.945 1.00 89.75 417 GLY A C 1
ATOM 3100 O O . GLY A 1 417 ? -1.202 2.997 16.965 1.00 89.75 417 GLY A O 1
ATOM 3101 N N . LEU A 1 418 ? -0.895 1.031 15.940 1.00 88.94 418 LEU A N 1
ATOM 3102 C CA . LEU A 1 418 ? -0.259 0.346 17.069 1.00 88.94 418 LEU A CA 1
ATOM 3103 C C . LEU A 1 418 ? 1.075 1.007 17.451 1.00 88.94 418 LEU A C 1
ATOM 3105 O O . LEU A 1 418 ? 1.933 1.198 16.599 1.00 88.94 418 LEU A O 1
ATOM 3109 N N . TYR A 1 419 ? 1.230 1.326 18.740 1.00 84.75 419 TYR A N 1
ATOM 3110 C CA . TYR A 1 419 ? 2.303 2.145 19.328 1.00 84.75 419 TYR A CA 1
ATOM 3111 C C . TYR A 1 419 ? 2.219 3.640 18.991 1.00 84.75 419 TYR A C 1
ATOM 3113 O O . TYR A 1 419 ? 3.074 4.410 19.427 1.00 84.75 419 TYR A O 1
ATOM 3121 N N . TYR A 1 420 ? 1.151 4.079 18.320 1.00 84.31 420 TYR A N 1
ATOM 3122 C CA . TYR A 1 420 ? 0.918 5.475 17.954 1.00 84.31 420 TYR A CA 1
ATOM 3123 C C . TYR A 1 420 ? -0.418 6.046 18.495 1.00 84.31 420 TYR A C 1
ATOM 3125 O O . TYR A 1 420 ? -1.185 6.650 17.737 1.00 84.31 420 TYR A O 1
ATOM 3133 N N . PRO A 1 421 ? -0.730 5.912 19.805 1.00 84.75 421 PRO A N 1
ATOM 3134 C CA . PRO A 1 421 ? -1.865 6.614 20.392 1.00 84.75 421 PRO A CA 1
ATOM 3135 C C . PRO A 1 421 ? -1.547 8.113 20.411 1.00 84.75 421 PRO A C 1
ATOM 3137 O O . PRO A 1 421 ? -0.526 8.509 20.967 1.00 84.75 421 PRO A O 1
ATOM 3140 N N . GLY A 1 422 ? -2.410 8.941 19.823 1.00 84.69 422 GLY A N 1
ATOM 3141 C CA . GLY A 1 422 ? -2.188 10.389 19.713 1.00 84.69 422 GLY A CA 1
ATOM 3142 C C . GLY A 1 422 ? -1.703 10.877 18.348 1.00 84.69 422 GLY A C 1
ATOM 3143 O O . GLY A 1 422 ? -1.661 12.090 18.156 1.00 84.69 422 GLY A O 1
ATOM 3144 N N . ASP A 1 423 ? -1.396 9.977 17.404 1.00 88.62 423 ASP A N 1
ATOM 3145 C CA . ASP A 1 423 ? -1.152 10.384 16.016 1.00 88.62 423 ASP A CA 1
ATOM 3146 C C . ASP A 1 423 ? -2.430 10.930 15.377 1.00 88.62 423 ASP A C 1
ATOM 3148 O O . ASP A 1 423 ? -3.539 10.459 15.659 1.00 88.62 423 ASP A O 1
ATOM 3152 N N . ASP A 1 424 ? -2.269 11.912 14.497 1.00 92.56 424 ASP A N 1
ATOM 3153 C CA . ASP A 1 424 ? -3.381 12.538 13.791 1.00 92.56 424 ASP A CA 1
ATOM 3154 C C . ASP A 1 424 ? -2.899 13.290 12.545 1.00 92.56 424 ASP A C 1
ATOM 3156 O O . ASP A 1 424 ? -1.703 13.559 12.380 1.00 92.56 424 ASP A O 1
ATOM 3160 N N . CYS A 1 425 ? -3.839 13.688 11.684 1.00 94.75 425 CYS A N 1
ATOM 3161 C CA . CYS A 1 425 ? -3.534 14.316 10.398 1.00 94.75 425 CYS A CA 1
ATOM 3162 C C . CYS A 1 425 ? -2.594 15.528 10.515 1.00 94.75 425 CYS A C 1
ATOM 3164 O O . CYS A 1 425 ? -1.743 15.704 9.645 1.00 94.75 425 CYS A O 1
ATOM 3166 N N . ASN A 1 426 ? -2.694 16.328 11.585 1.00 94.06 426 ASN A N 1
ATOM 3167 C CA . ASN A 1 426 ? -1.828 17.492 11.778 1.00 94.06 426 ASN A CA 1
ATOM 3168 C C . ASN A 1 426 ? -0.352 17.120 12.007 1.00 94.06 426 ASN A C 1
ATOM 3170 O O . ASN A 1 426 ? 0.529 17.836 11.541 1.00 94.06 426 ASN A O 1
ATOM 3174 N N . ILE A 1 427 ? -0.057 16.019 12.705 1.00 92.88 427 ILE A N 1
ATOM 3175 C CA . ILE A 1 427 ? 1.334 15.644 13.006 1.00 92.88 427 ILE A CA 1
ATOM 3176 C C . ILE A 1 427 ? 1.992 15.100 11.737 1.00 92.88 427 ILE A C 1
ATOM 3178 O O . ILE A 1 427 ? 3.094 15.516 11.378 1.00 92.88 427 ILE A O 1
ATOM 3182 N N . LEU A 1 428 ? 1.267 14.263 10.989 1.00 94.69 428 LEU A N 1
ATOM 3183 C CA . LEU A 1 428 ? 1.726 13.762 9.697 1.00 94.69 428 LEU A CA 1
ATOM 3184 C C . LEU A 1 428 ? 1.870 14.879 8.646 1.00 94.69 428 LEU A C 1
ATOM 3186 O O . LEU A 1 428 ? 2.804 14.830 7.840 1.00 94.69 428 LEU A O 1
ATOM 3190 N N . ALA A 1 429 ? 1.005 15.902 8.679 1.00 96.25 429 ALA A N 1
ATOM 3191 C CA . ALA A 1 429 ? 1.128 17.078 7.819 1.00 96.25 429 ALA A CA 1
ATOM 3192 C C . ALA A 1 429 ? 2.435 17.840 8.087 1.00 96.25 429 ALA A C 1
ATOM 3194 O O . ALA A 1 429 ? 3.225 18.066 7.172 1.00 96.25 429 ALA A O 1
ATOM 3195 N N . ASP A 1 430 ? 2.696 18.199 9.347 1.00 95.69 430 ASP A N 1
ATOM 3196 C CA . ASP A 1 430 ? 3.898 18.954 9.718 1.00 95.69 430 ASP A CA 1
ATOM 3197 C C . ASP A 1 430 ? 5.179 18.125 9.500 1.00 95.69 430 ASP A C 1
ATOM 3199 O O . ASP A 1 430 ? 6.210 18.664 9.087 1.00 95.69 430 ASP A O 1
ATOM 3203 N N . TYR A 1 431 ? 5.096 16.796 9.660 1.00 94.88 431 TYR A N 1
ATOM 3204 C CA . TYR A 1 431 ? 6.165 15.852 9.321 1.00 94.88 431 TYR A CA 1
ATOM 3205 C C . TYR A 1 431 ? 6.518 15.854 7.828 1.00 94.88 431 TYR A C 1
ATOM 3207 O O . TYR A 1 431 ? 7.701 15.893 7.476 1.00 94.88 431 TYR A O 1
ATOM 3215 N N . CYS A 1 432 ? 5.515 15.834 6.945 1.00 96.06 432 CYS A N 1
ATOM 3216 C CA . CYS A 1 432 ? 5.724 15.774 5.496 1.00 96.06 432 CYS A CA 1
ATOM 3217 C C . CYS A 1 432 ? 5.978 17.150 4.848 1.00 96.06 432 CYS A C 1
ATOM 3219 O O . CYS A 1 432 ? 6.502 17.194 3.732 1.00 96.06 432 CYS A O 1
ATOM 3221 N N . MET A 1 433 ? 5.716 18.262 5.556 1.00 96.75 433 MET A N 1
ATOM 3222 C CA . MET A 1 433 ? 5.921 19.663 5.132 1.00 96.75 433 MET A CA 1
ATOM 3223 C C . MET A 1 433 ? 7.408 20.042 4.937 1.00 96.75 433 MET A C 1
ATOM 3225 O O . MET A 1 433 ? 7.973 20.940 5.566 1.00 96.75 433 MET A O 1
ATOM 3229 N N . SER A 1 434 ? 8.094 19.356 4.027 1.00 95.62 434 SER A N 1
ATOM 3230 C CA . SER A 1 434 ? 9.542 19.446 3.835 1.00 95.62 434 SER A CA 1
ATOM 3231 C C . SER A 1 434 ? 10.025 20.739 3.168 1.00 95.62 434 SER A C 1
ATOM 3233 O O . SER A 1 434 ? 11.235 20.974 3.137 1.00 95.62 434 SER A O 1
ATOM 3235 N N . ARG A 1 435 ? 9.135 21.660 2.753 1.00 95.31 435 ARG A N 1
ATOM 3236 C CA . ARG A 1 435 ? 9.507 23.075 2.521 1.00 95.31 435 ARG A CA 1
ATOM 3237 C C . ARG A 1 435 ? 10.183 23.698 3.753 1.00 95.31 435 ARG A C 1
ATOM 3239 O O . ARG A 1 435 ? 11.072 24.529 3.581 1.00 95.31 435 ARG A O 1
ATOM 3246 N N . GLN A 1 436 ? 9.869 23.245 4.975 1.00 95.75 436 GLN A N 1
ATOM 3247 C CA . GLN A 1 436 ? 10.549 23.676 6.212 1.00 95.75 436 GLN A CA 1
ATOM 3248 C C . GLN A 1 436 ? 12.071 23.431 6.201 1.00 95.75 436 GLN A C 1
ATOM 3250 O O . GLN A 1 436 ? 12.819 24.168 6.846 1.00 95.75 436 GLN A O 1
ATOM 3255 N N . LEU A 1 437 ? 12.550 22.456 5.416 1.00 94.06 437 LEU A N 1
ATOM 3256 C CA . LEU A 1 437 ? 13.975 22.134 5.276 1.00 94.06 437 LEU A CA 1
ATOM 3257 C C . LEU A 1 437 ? 14.761 23.167 4.439 1.00 94.06 437 LEU A C 1
ATOM 3259 O O . LEU A 1 437 ? 15.992 23.137 4.445 1.00 94.06 437 LEU A O 1
ATOM 3263 N N . GLU A 1 438 ? 14.084 24.112 3.771 1.00 94.00 438 GLU A N 1
ATOM 3264 C CA . GLU A 1 438 ? 14.685 25.308 3.162 1.00 94.00 438 GLU A CA 1
ATOM 3265 C C . GLU A 1 438 ? 14.152 26.579 3.860 1.00 94.00 438 GLU A C 1
ATOM 3267 O O . GLU A 1 438 ? 13.164 27.180 3.423 1.00 94.00 438 GLU A O 1
ATOM 3272 N N . PRO A 1 439 ? 14.801 27.039 4.952 1.00 95.12 439 PRO A N 1
ATOM 3273 C CA . PRO A 1 439 ? 14.293 28.138 5.772 1.00 95.12 439 PRO A CA 1
ATOM 3274 C C . PRO A 1 439 ? 14.114 29.466 5.025 1.00 95.12 439 PRO A C 1
ATOM 3276 O O . PRO A 1 439 ? 13.363 30.325 5.489 1.00 95.12 439 PRO A O 1
ATOM 3279 N N . ALA A 1 440 ? 14.796 29.674 3.891 1.00 95.81 440 ALA A N 1
ATOM 3280 C CA . ALA A 1 440 ? 14.590 30.870 3.080 1.00 95.81 440 ALA A CA 1
ATOM 3281 C C . ALA A 1 440 ? 13.224 30.867 2.371 1.00 95.81 440 ALA A C 1
ATOM 3283 O O . ALA A 1 440 ? 12.602 31.926 2.287 1.00 95.81 440 ALA A O 1
ATOM 3284 N N . ASP A 1 441 ? 12.754 29.703 1.911 1.00 93.88 441 ASP A N 1
ATOM 3285 C CA . ASP A 1 441 ? 11.435 29.523 1.295 1.00 93.88 441 ASP A CA 1
ATOM 3286 C C . ASP A 1 441 ? 10.338 29.499 2.366 1.00 93.88 441 ASP A C 1
ATOM 3288 O O . ASP A 1 441 ? 9.447 30.349 2.351 1.00 93.88 441 ASP A O 1
ATOM 3292 N N . TYR A 1 442 ? 10.459 28.627 3.375 1.00 95.69 442 TYR A N 1
ATOM 3293 C CA . TYR A 1 442 ? 9.434 28.482 4.416 1.00 95.69 442 TYR A CA 1
ATOM 3294 C C . TYR A 1 442 ? 9.134 29.787 5.171 1.00 95.69 442 TYR A C 1
ATOM 3296 O O . TYR A 1 442 ? 7.976 30.083 5.468 1.00 95.69 442 TYR A O 1
ATOM 3304 N N . SER A 1 443 ? 10.140 30.646 5.389 1.00 96.69 443 SER A N 1
ATOM 3305 C CA . SER A 1 443 ? 9.939 31.962 6.023 1.00 96.69 443 SER A CA 1
ATOM 3306 C C . SER A 1 443 ? 8.994 32.914 5.265 1.00 96.69 443 SER A C 1
ATOM 3308 O O . SER A 1 443 ? 8.623 33.958 5.806 1.00 96.69 443 SER A O 1
ATOM 3310 N N . THR A 1 444 ? 8.602 32.581 4.029 1.00 94.94 444 THR A N 1
ATOM 3311 C CA . THR A 1 444 ? 7.599 33.324 3.252 1.00 94.94 444 THR A CA 1
ATOM 3312 C C . THR A 1 444 ? 6.157 32.897 3.540 1.00 94.94 444 THR A C 1
ATOM 3314 O O . THR A 1 444 ? 5.267 33.730 3.375 1.00 94.94 444 THR A O 1
ATOM 3317 N N . ILE A 1 445 ? 5.938 31.666 4.022 1.00 95.69 445 ILE A N 1
ATOM 3318 C CA . ILE A 1 445 ? 4.609 31.054 4.218 1.00 95.69 445 ILE A CA 1
ATOM 3319 C C . ILE A 1 445 ? 4.284 30.649 5.668 1.00 95.69 445 ILE A C 1
ATOM 3321 O O . ILE A 1 445 ? 3.115 30.460 5.999 1.00 95.69 445 ILE A O 1
ATOM 3325 N N . GLN A 1 446 ? 5.291 30.544 6.544 1.00 96.00 446 GLN A N 1
ATOM 3326 C CA . GLN A 1 446 ? 5.187 30.012 7.912 1.00 96.00 446 GLN A CA 1
ATOM 3327 C C . GLN A 1 446 ? 3.931 30.461 8.687 1.00 96.00 446 GLN A C 1
ATOM 3329 O O . GLN A 1 446 ? 3.208 29.628 9.217 1.00 96.00 446 GLN A O 1
ATOM 3334 N N . LEU A 1 447 ? 3.633 31.765 8.735 1.00 96.94 447 LEU A N 1
ATOM 3335 C CA . LEU A 1 447 ? 2.526 32.317 9.541 1.00 96.94 447 LEU A CA 1
ATOM 3336 C C . LEU A 1 447 ? 1.118 31.981 9.020 1.00 96.94 447 LEU A C 1
ATOM 3338 O O . LEU A 1 447 ? 0.129 32.225 9.722 1.00 96.94 447 LEU A O 1
ATOM 3342 N N . ASP A 1 448 ? 1.013 31.505 7.783 1.00 97.06 448 ASP A N 1
ATOM 3343 C CA . ASP A 1 448 ? -0.230 31.047 7.170 1.00 97.06 448 ASP A CA 1
ATOM 3344 C C . ASP A 1 448 ? -0.327 29.511 7.256 1.00 97.06 448 ASP A C 1
ATOM 3346 O O . ASP A 1 448 ? -1.393 29.015 7.621 1.00 97.06 448 ASP A O 1
ATOM 3350 N N . TYR A 1 449 ? 0.791 28.780 7.122 1.00 97.12 449 TYR A N 1
ATOM 3351 C CA . TYR A 1 449 ? 0.853 27.335 7.402 1.00 97.12 449 TYR A CA 1
ATOM 3352 C C . TYR A 1 449 ? 0.574 26.997 8.880 1.00 97.12 449 TYR A C 1
ATOM 3354 O O . TYR A 1 449 ? -0.303 26.188 9.167 1.00 97.12 449 TYR A O 1
ATOM 3362 N N . GLU A 1 450 ? 1.204 27.696 9.835 1.00 95.69 450 GLU A N 1
ATOM 3363 C CA . GLU A 1 450 ? 0.926 27.569 11.282 1.00 95.69 450 GLU A CA 1
ATOM 3364 C C . GLU A 1 450 ? -0.572 27.755 11.606 1.00 95.69 450 GLU A C 1
ATOM 3366 O O . GLU A 1 450 ? -1.098 27.189 12.567 1.00 95.69 450 GLU A O 1
ATOM 3371 N N . ARG A 1 451 ? -1.282 28.557 10.799 1.00 97.06 451 ARG A N 1
ATOM 3372 C CA . ARG A 1 451 ? -2.715 28.830 10.960 1.00 97.06 451 ARG A CA 1
ATOM 3373 C C . ARG A 1 451 ? -3.591 27.762 10.313 1.00 97.06 451 ARG A C 1
ATOM 3375 O O . ARG A 1 451 ? -4.618 27.428 10.892 1.00 97.06 451 ARG A O 1
ATOM 3382 N N . TYR A 1 452 ? -3.188 27.242 9.155 1.00 96.38 452 TYR A N 1
ATOM 3383 C CA . TYR A 1 452 ? -3.811 26.079 8.526 1.00 96.38 452 TYR A CA 1
ATOM 3384 C C . TYR A 1 452 ? -3.740 24.863 9.463 1.00 96.38 452 TYR A C 1
ATOM 3386 O O . TYR A 1 452 ? -4.768 24.285 9.809 1.00 96.38 452 TYR A O 1
ATOM 3394 N N . LEU A 1 453 ? -2.548 24.580 9.997 1.00 95.31 453 LEU A N 1
ATOM 3395 C CA . LEU A 1 453 ? -2.303 23.506 10.959 1.00 95.31 453 LEU A CA 1
ATOM 3396 C C . LEU A 1 453 ? -3.130 23.670 12.248 1.00 95.31 453 LEU A C 1
ATOM 3398 O O . LEU A 1 453 ? -3.694 22.705 12.758 1.00 95.31 453 LEU A O 1
ATOM 3402 N N . SER A 1 454 ? -3.273 24.907 12.742 1.00 95.19 454 SER A N 1
ATOM 3403 C CA . SER A 1 454 ? -4.157 25.213 13.880 1.00 95.19 454 SER A CA 1
ATOM 3404 C C . SER A 1 454 ? -5.637 24.928 13.584 1.00 95.19 454 SER A C 1
ATOM 3406 O O . SER A 1 454 ? -6.367 24.551 14.494 1.00 95.19 454 SER A O 1
ATOM 3408 N N . GLY A 1 455 ? -6.085 25.116 12.336 1.00 96.81 455 GLY A N 1
ATOM 3409 C CA . GLY A 1 455 ? -7.443 24.777 11.900 1.00 96.81 455 GLY A CA 1
ATOM 3410 C C . GLY A 1 455 ? -7.667 23.267 11.848 1.00 96.81 455 GLY A C 1
ATOM 3411 O O . GLY A 1 455 ? -8.637 22.781 12.418 1.00 96.81 455 GLY A O 1
ATOM 3412 N N . MET A 1 456 ? -6.713 22.523 11.278 1.00 95.62 456 MET A N 1
ATOM 3413 C CA . MET A 1 456 ? -6.738 21.056 11.230 1.00 95.62 456 MET A CA 1
ATOM 3414 C C . MET A 1 456 ? -6.921 20.434 12.627 1.00 95.62 456 MET A C 1
ATOM 3416 O O . MET A 1 456 ? -7.779 19.574 12.808 1.00 95.62 456 MET A O 1
ATOM 3420 N N . VAL A 1 457 ? -6.213 20.954 13.639 1.00 93.88 457 VAL A N 1
ATOM 3421 C CA . VAL A 1 457 ? -6.345 20.524 15.046 1.00 93.88 457 VAL A CA 1
ATOM 3422 C C . VAL A 1 457 ? -7.742 20.793 15.637 1.00 93.88 457 VAL A C 1
ATOM 3424 O O . VAL A 1 457 ? -8.199 20.025 16.485 1.00 93.88 457 VAL A O 1
ATOM 3427 N N . GLU A 1 458 ? -8.445 21.848 15.207 1.00 95.38 458 GLU A N 1
ATOM 3428 C CA . GLU A 1 458 ? -9.846 22.089 15.598 1.00 95.38 458 GLU A CA 1
ATOM 3429 C C . GLU A 1 458 ? -10.831 21.192 14.817 1.00 95.38 458 GLU A C 1
ATOM 3431 O O . GLU A 1 458 ? -11.847 20.775 15.373 1.00 95.38 458 GLU A O 1
ATOM 3436 N N . GLU A 1 459 ? -10.539 20.868 13.554 1.00 96.69 459 GLU A N 1
ATOM 3437 C CA . GLU A 1 459 ? -11.437 20.145 12.638 1.00 96.69 459 GLU A CA 1
ATOM 3438 C C . GLU A 1 459 ? -11.361 18.612 12.761 1.00 96.69 459 GLU A C 1
ATOM 3440 O O . GLU A 1 459 ? -12.375 17.930 12.597 1.00 96.69 459 GLU A O 1
ATOM 3445 N N . GLN A 1 460 ? -10.205 18.053 13.132 1.00 95.44 460 GLN A N 1
ATOM 3446 C CA . GLN A 1 460 ? -10.027 16.610 13.352 1.00 95.44 460 GLN A CA 1
ATOM 3447 C C . GLN A 1 460 ? -10.768 16.086 14.608 1.00 95.44 460 GLN A C 1
ATOM 3449 O O . GLN A 1 460 ? -11.009 14.880 14.721 1.00 95.44 460 GLN A O 1
ATOM 3454 N N . ASP A 1 461 ? -11.124 16.978 15.546 1.00 94.81 461 ASP A N 1
ATOM 3455 C CA . ASP A 1 461 ? -11.900 16.757 16.787 1.00 94.81 461 ASP A CA 1
ATOM 3456 C C . ASP A 1 461 ? -11.542 15.473 17.573 1.00 94.81 461 ASP A C 1
ATOM 3458 O O . ASP A 1 461 ? -12.376 14.618 17.881 1.00 94.81 461 ASP A O 1
ATOM 3462 N N . ALA A 1 462 ? -10.258 15.324 17.913 1.00 91.12 462 ALA A N 1
ATOM 3463 C CA . ALA A 1 462 ? -9.722 14.116 18.551 1.00 91.12 462 ALA A CA 1
ATOM 3464 C C . ALA A 1 462 ? -10.337 13.767 19.922 1.00 91.12 462 ALA A C 1
ATOM 3466 O O . ALA A 1 462 ? -10.268 12.615 20.347 1.00 91.12 462 ALA A O 1
ATOM 3467 N N . LEU A 1 463 ? -10.940 14.734 20.627 1.00 92.12 463 LEU A N 1
ATOM 3468 C CA . LEU A 1 463 ? -11.559 14.490 21.934 1.00 92.12 463 LEU A CA 1
ATOM 3469 C C . LEU A 1 463 ? -13.023 14.041 21.850 1.00 92.12 463 LEU A C 1
ATOM 3471 O O . LEU A 1 463 ? -13.510 13.483 22.833 1.00 92.12 463 LEU A O 1
ATOM 3475 N N . SER A 1 464 ? -13.725 14.245 20.729 1.00 93.31 464 SER A N 1
ATOM 3476 C CA . SER A 1 4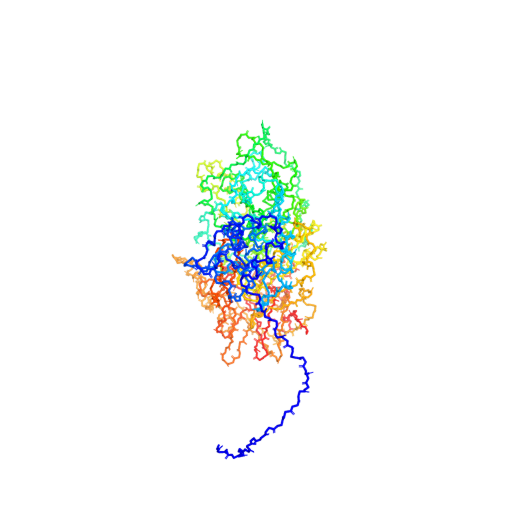64 ? -14.960 13.496 20.458 1.00 93.31 464 SER A CA 1
ATOM 3477 C C . SER A 1 464 ? -14.646 12.149 19.811 1.00 93.31 464 SER A C 1
ATOM 3479 O O . SER A 1 464 ? -15.130 11.132 20.286 1.00 93.31 464 SER A O 1
ATOM 3481 N N . GLY A 1 465 ? -13.796 12.132 18.777 1.00 94.06 465 GLY A N 1
ATOM 3482 C CA . GLY A 1 465 ? -13.609 10.971 17.904 1.00 94.06 465 GLY A CA 1
ATOM 3483 C C . GLY A 1 465 ? -14.758 10.749 16.905 1.00 94.06 465 GLY A C 1
ATOM 3484 O O . GLY A 1 465 ? -14.777 9.727 16.208 1.00 94.06 465 GLY A O 1
ATOM 3485 N N . ASP A 1 466 ? -15.703 11.691 16.822 1.00 96.25 466 ASP A N 1
ATOM 3486 C CA . ASP A 1 466 ? -16.873 11.640 15.943 1.00 96.25 466 ASP A CA 1
ATOM 3487 C C . ASP A 1 466 ? -16.499 11.750 14.453 1.00 96.25 466 ASP A C 1
ATOM 3489 O O . ASP A 1 466 ? -15.497 12.359 14.073 1.00 96.25 466 ASP A O 1
ATOM 3493 N N . TYR A 1 467 ? -17.337 11.177 13.583 1.00 98.00 467 TYR A N 1
ATOM 3494 C CA . TYR A 1 467 ? -17.236 11.398 12.138 1.00 98.00 467 TYR A CA 1
ATOM 3495 C C . TYR A 1 467 ? -17.745 12.800 11.775 1.00 98.00 467 TYR A C 1
ATOM 3497 O O . TYR A 1 467 ? -18.778 13.234 12.287 1.00 98.00 467 TYR A O 1
ATOM 3505 N N . ASN A 1 468 ? -17.044 13.501 10.881 1.00 96.94 468 ASN A N 1
ATOM 3506 C CA . ASN A 1 468 ? -17.377 14.865 10.466 1.00 96.94 468 ASN A CA 1
ATOM 3507 C C . ASN A 1 468 ? -16.891 15.156 9.023 1.00 96.94 468 ASN A C 1
ATOM 3509 O O . ASN A 1 468 ? -16.321 14.282 8.374 1.00 96.94 468 ASN A O 1
ATOM 3513 N N . PHE A 1 469 ? -17.079 16.384 8.523 1.00 96.94 469 PHE A N 1
ATOM 3514 C CA . PHE A 1 469 ? -16.678 16.779 7.159 1.00 96.94 469 PHE A CA 1
ATOM 3515 C C . PHE A 1 469 ? -15.170 16.655 6.860 1.00 96.94 469 PHE A C 1
ATOM 3517 O O . PHE A 1 469 ? -14.815 16.307 5.738 1.00 96.94 469 PHE A O 1
ATOM 3524 N N . PHE A 1 470 ? -14.288 16.902 7.836 1.00 97.56 470 PHE A N 1
ATOM 3525 C CA . PHE A 1 470 ? -12.833 16.743 7.675 1.00 97.56 470 PHE A CA 1
ATOM 3526 C C . PHE A 1 470 ? -12.455 15.272 7.429 1.00 97.56 470 PHE A C 1
ATOM 3528 O O . PHE A 1 470 ? -11.537 14.969 6.662 1.00 97.56 470 PHE A O 1
ATOM 3535 N N . TRP A 1 471 ? -13.213 14.363 8.049 1.00 98.19 471 TRP A N 1
ATOM 3536 C CA . TRP A 1 471 ? -13.095 12.915 7.892 1.00 98.19 471 TRP A CA 1
ATOM 3537 C C . TRP A 1 471 ? -13.808 12.355 6.653 1.00 98.19 471 TRP A C 1
ATOM 3539 O O . TRP A 1 471 ? -13.384 11.316 6.145 1.00 98.19 471 TRP A O 1
ATOM 3549 N N . ASP A 1 472 ? -14.848 13.024 6.145 1.00 98.00 472 ASP A N 1
ATOM 3550 C CA . ASP A 1 472 ? -15.538 12.641 4.902 1.00 98.00 472 ASP A CA 1
ATOM 3551 C C . ASP A 1 472 ? -14.748 13.028 3.642 1.00 98.00 472 ASP A C 1
ATOM 3553 O O . ASP A 1 472 ? -14.663 12.231 2.708 1.00 98.00 472 ASP A O 1
ATOM 3557 N N . GLU A 1 473 ? -14.062 14.179 3.663 1.00 97.12 473 GLU A N 1
ATOM 3558 C CA . GLU A 1 473 ? -13.065 14.559 2.647 1.00 97.12 473 GLU A CA 1
ATOM 3559 C C . GLU A 1 473 ? -11.992 13.468 2.472 1.00 97.12 473 GLU A C 1
ATOM 3561 O O . GLU A 1 473 ? -11.626 13.091 1.360 1.00 97.12 473 GLU A O 1
ATOM 3566 N N . ARG A 1 474 ? -11.513 12.921 3.597 1.00 98.12 474 ARG A N 1
ATOM 3567 C CA . ARG A 1 474 ? -10.402 11.957 3.677 1.00 98.12 474 ARG A CA 1
ATOM 3568 C C . ARG A 1 474 ? -10.884 10.499 3.663 1.00 98.12 474 ARG A C 1
ATOM 3570 O O . ARG A 1 474 ? -10.217 9.601 4.185 1.00 98.12 474 ARG A O 1
ATOM 3577 N N . ASN A 1 475 ? -12.056 10.249 3.077 1.00 98.31 475 ASN A N 1
ATOM 3578 C CA . ASN A 1 475 ? -12.641 8.921 2.927 1.00 98.31 475 ASN A CA 1
ATOM 3579 C C . ASN A 1 475 ? -12.787 8.548 1.445 1.00 98.31 475 ASN A C 1
ATOM 3581 O O . ASN A 1 475 ? -13.850 8.691 0.843 1.00 98.31 475 ASN A O 1
ATOM 3585 N N . TYR A 1 476 ? -11.724 7.999 0.857 1.00 98.44 476 TYR A N 1
ATOM 3586 C CA . TYR A 1 476 ? -11.659 7.669 -0.573 1.00 98.44 476 TYR A CA 1
ATOM 3587 C C . TYR A 1 476 ? -12.687 6.609 -1.010 1.00 98.44 476 TYR A C 1
ATOM 3589 O O . TYR A 1 476 ? -13.009 6.511 -2.194 1.00 98.44 476 TYR A O 1
ATOM 3597 N N . THR A 1 477 ? -13.285 5.862 -0.070 1.00 97.94 477 THR A N 1
ATOM 3598 C CA . THR A 1 477 ? -14.428 4.977 -0.371 1.00 97.94 477 THR A CA 1
ATOM 3599 C C . THR A 1 477 ? -15.664 5.742 -0.869 1.00 97.94 477 THR A C 1
ATOM 3601 O O . THR A 1 477 ? -16.503 5.157 -1.553 1.00 97.94 477 THR A O 1
ATOM 3604 N N . ASN A 1 478 ? -15.763 7.052 -0.606 1.00 96.06 478 ASN A N 1
ATOM 3605 C CA . ASN A 1 478 ? -16.799 7.925 -1.166 1.00 96.06 478 ASN A CA 1
ATOM 3606 C C . ASN A 1 478 ? -16.704 8.032 -2.698 1.00 96.06 478 ASN A C 1
ATOM 3608 O O . ASN A 1 478 ? -17.732 8.092 -3.367 1.00 96.06 478 ASN A O 1
ATOM 3612 N N . GLY A 1 479 ? -15.495 7.975 -3.267 1.00 95.69 479 GLY A N 1
ATOM 3613 C CA . GLY A 1 479 ? -15.263 8.016 -4.715 1.00 95.69 479 GLY A CA 1
ATOM 3614 C C . GLY A 1 479 ? -15.361 6.658 -5.423 1.00 95.69 479 GLY A C 1
ATOM 3615 O O . GLY A 1 479 ? -14.971 6.553 -6.586 1.00 95.69 479 GLY A O 1
ATOM 3616 N N . ALA A 1 480 ? -15.868 5.607 -4.763 1.00 96.81 480 ALA A N 1
ATOM 3617 C CA . ALA A 1 480 ? -15.929 4.254 -5.327 1.00 96.81 480 ALA A CA 1
ATOM 3618 C C . ALA A 1 480 ? -16.650 4.192 -6.690 1.00 96.81 480 ALA A C 1
ATOM 3620 O O . ALA A 1 480 ? -16.218 3.466 -7.582 1.00 96.81 480 ALA A O 1
ATOM 3621 N N . GLU A 1 481 ? -17.707 4.984 -6.897 1.00 96.50 481 GLU A N 1
ATOM 3622 C CA . GLU A 1 481 ? -18.458 5.004 -8.162 1.00 96.50 481 GLU A CA 1
ATOM 3623 C C . GLU A 1 481 ? -17.708 5.638 -9.353 1.00 96.50 481 GLU A C 1
ATOM 3625 O O . GLU A 1 481 ? -18.130 5.462 -10.498 1.00 96.50 481 GLU A O 1
ATOM 3630 N N . ASN A 1 482 ? -16.570 6.300 -9.110 1.00 97.75 482 ASN A N 1
ATOM 3631 C CA . ASN A 1 482 ? -15.685 6.836 -10.150 1.00 97.75 482 ASN A CA 1
ATOM 3632 C C . ASN A 1 482 ? -14.607 5.835 -10.608 1.00 97.75 482 ASN A C 1
ATOM 3634 O O . ASN A 1 482 ? -13.961 6.070 -11.633 1.00 97.75 482 ASN A O 1
ATOM 3638 N N . LEU A 1 483 ? -14.382 4.742 -9.861 1.00 98.69 483 LEU A N 1
ATOM 3639 C CA . LEU A 1 483 ? -13.304 3.784 -10.128 1.00 98.69 483 LEU A CA 1
ATOM 3640 C C . LEU A 1 483 ? -13.435 3.200 -11.544 1.00 98.69 483 LEU A C 1
ATOM 3642 O O . LEU A 1 483 ? -14.442 2.581 -11.895 1.00 98.69 483 LEU A O 1
ATOM 3646 N N . ASN A 1 484 ? -12.393 3.389 -12.356 1.00 97.81 484 ASN A N 1
ATOM 3647 C CA . ASN A 1 484 ? -12.330 2.992 -13.768 1.00 97.81 484 ASN A CA 1
ATOM 3648 C C . ASN A 1 484 ? -11.012 2.283 -14.151 1.00 97.81 484 ASN A C 1
ATOM 3650 O O . ASN A 1 484 ? -10.705 2.115 -15.334 1.00 97.81 484 ASN A O 1
ATOM 3654 N N . CYS A 1 485 ? -10.249 1.869 -13.140 1.00 98.75 485 CYS A N 1
ATOM 3655 C CA . CYS A 1 485 ? -8.993 1.133 -13.216 1.00 98.75 485 CYS A CA 1
ATOM 3656 C C . CYS A 1 485 ? -9.089 -0.163 -12.389 1.00 98.75 485 CYS A C 1
ATOM 3658 O O . CYS A 1 485 ? -10.019 -0.325 -11.600 1.00 98.75 485 CYS A O 1
ATOM 3660 N N . SER A 1 486 ? -8.135 -1.083 -12.557 1.00 98.81 486 SER A N 1
ATOM 3661 C CA . SER A 1 486 ? -8.034 -2.297 -11.729 1.00 98.81 486 SER A CA 1
ATOM 3662 C C . SER A 1 486 ? -7.178 -2.088 -10.470 1.00 98.81 486 SER A C 1
ATOM 3664 O O . SER A 1 486 ? -6.461 -1.091 -10.363 1.00 98.81 486 SER A O 1
ATOM 3666 N N . ALA A 1 487 ? -7.183 -3.045 -9.536 1.00 98.81 487 ALA A N 1
ATOM 3667 C CA . ALA A 1 487 ? -6.311 -3.026 -8.357 1.00 98.81 487 ALA A CA 1
ATOM 3668 C C . ALA A 1 487 ? -5.657 -4.380 -8.035 1.00 98.81 487 ALA A C 1
ATOM 3670 O O . ALA A 1 487 ? -6.295 -5.428 -8.098 1.00 98.81 487 ALA A O 1
ATOM 3671 N N . LEU A 1 488 ? -4.397 -4.350 -7.605 1.00 98.75 488 LEU A N 1
ATOM 3672 C CA . LEU A 1 488 ? -3.720 -5.470 -6.947 1.00 98.75 488 LEU A CA 1
ATOM 3673 C C . LEU A 1 488 ? -3.269 -5.007 -5.559 1.00 98.75 488 LEU A C 1
ATOM 3675 O O . LEU A 1 488 ? -2.207 -4.406 -5.400 1.00 98.75 488 LEU A O 1
ATOM 3679 N N . ILE A 1 489 ? -4.122 -5.236 -4.565 1.00 98.81 489 ILE A N 1
ATOM 3680 C CA . ILE A 1 489 ? -3.964 -4.730 -3.199 1.00 98.81 489 ILE A CA 1
ATOM 3681 C C . ILE A 1 489 ? -3.100 -5.717 -2.406 1.00 98.81 489 ILE A C 1
ATOM 3683 O O . ILE A 1 489 ? -3.343 -6.926 -2.429 1.00 98.81 489 ILE A O 1
ATOM 3687 N N . ILE A 1 490 ? -2.086 -5.214 -1.703 1.00 98.75 490 ILE A N 1
ATOM 3688 C CA . ILE A 1 490 ? -1.123 -6.031 -0.954 1.00 98.75 490 ILE A CA 1
ATOM 3689 C C . ILE A 1 490 ? -1.114 -5.572 0.505 1.00 98.75 490 ILE A C 1
ATOM 3691 O O . ILE A 1 490 ? -0.936 -4.383 0.763 1.00 98.75 490 ILE A O 1
ATOM 3695 N N . HIS A 1 491 ? -1.295 -6.480 1.467 1.00 98.81 491 HIS A N 1
ATOM 3696 C CA . HIS A 1 491 ? -1.416 -6.079 2.876 1.00 98.81 491 HIS A CA 1
ATOM 3697 C C . HIS A 1 491 ? -0.902 -7.124 3.870 1.00 98.81 491 HIS A C 1
ATOM 3699 O O . HIS A 1 491 ? -1.071 -8.330 3.672 1.00 98.81 491 HIS A O 1
ATOM 3705 N N . GLY A 1 492 ? -0.308 -6.649 4.966 1.00 98.38 492 GLY A N 1
ATOM 3706 C CA . GLY A 1 492 ? 0.137 -7.489 6.074 1.00 98.38 492 GLY A CA 1
ATOM 3707 C C . GLY A 1 492 ? -1.012 -7.818 7.024 1.00 98.38 492 GLY A C 1
ATOM 3708 O O . GLY A 1 492 ? -1.652 -6.923 7.565 1.00 98.38 492 GLY A O 1
ATOM 3709 N N . LEU A 1 493 ? -1.263 -9.100 7.281 1.00 98.19 493 LEU A N 1
ATOM 3710 C CA . LEU A 1 493 ? -2.264 -9.546 8.258 1.00 98.19 493 LEU A CA 1
ATOM 3711 C C . LEU A 1 493 ? -1.855 -9.235 9.707 1.00 98.19 493 LEU A C 1
ATOM 3713 O O . LEU A 1 493 ? -2.703 -9.218 10.590 1.00 98.19 493 LEU A O 1
ATOM 3717 N N . ASN A 1 494 ? -0.576 -8.948 9.958 1.00 97.25 494 ASN A N 1
ATOM 3718 C CA . ASN A 1 494 ? -0.089 -8.471 11.253 1.00 97.25 494 ASN A CA 1
ATOM 3719 C C . ASN A 1 494 ? 0.211 -6.958 11.240 1.00 97.25 494 ASN A C 1
ATOM 3721 O O . ASN A 1 494 ? 0.827 -6.453 12.174 1.00 97.25 494 ASN A O 1
ATOM 3725 N N . ASP A 1 495 ? -0.209 -6.225 10.199 1.00 97.44 495 ASP A N 1
ATOM 3726 C CA . ASP A 1 495 ? -0.067 -4.768 10.131 1.00 97.44 495 ASP A CA 1
ATOM 3727 C C . ASP A 1 495 ? -1.161 -4.098 10.967 1.00 97.44 495 ASP A C 1
ATOM 3729 O O . ASP A 1 495 ? -2.298 -3.943 10.528 1.00 97.44 495 ASP A O 1
ATOM 3733 N N . PHE A 1 496 ? -0.818 -3.717 12.197 1.00 93.94 496 PHE A N 1
ATOM 3734 C CA . PHE A 1 496 ? -1.680 -2.909 13.063 1.00 93.94 496 PHE A CA 1
ATOM 3735 C C . PHE A 1 496 ? -1.292 -1.423 13.083 1.00 93.94 496 PHE A C 1
ATOM 3737 O O . PHE A 1 496 ? -1.900 -0.657 13.831 1.00 93.94 496 PHE A O 1
ATOM 3744 N N . ASN A 1 497 ? -0.345 -1.002 12.240 1.00 94.44 497 ASN A N 1
ATOM 3745 C CA . ASN A 1 497 ? -0.124 0.404 11.923 1.00 94.44 497 ASN A CA 1
ATOM 3746 C C . ASN A 1 497 ? -1.205 0.830 10.912 1.00 94.44 497 ASN A C 1
ATOM 3748 O O . ASN A 1 497 ? -2.247 1.366 11.304 1.00 94.44 497 ASN A O 1
ATOM 3752 N N . VAL A 1 498 ? -1.073 0.434 9.640 1.00 97.50 498 VAL A N 1
ATOM 3753 C CA . VAL A 1 498 ? -2.159 0.572 8.660 1.00 97.50 498 VAL A CA 1
ATOM 3754 C C . VAL A 1 498 ? -3.067 -0.651 8.775 1.00 97.50 498 VAL A C 1
ATOM 3756 O O . VAL A 1 498 ? -2.928 -1.642 8.064 1.00 97.50 498 VAL A O 1
ATOM 3759 N N . ARG A 1 499 ? -3.999 -0.572 9.727 1.00 97.25 499 ARG A N 1
ATOM 3760 C CA . ARG A 1 499 ? -4.838 -1.686 10.203 1.00 97.25 499 ARG A CA 1
ATOM 3761 C C . ARG A 1 499 ? -5.602 -2.429 9.075 1.00 97.25 499 ARG A C 1
ATOM 3763 O O . ARG A 1 499 ? -6.029 -1.790 8.108 1.00 97.25 499 ARG A O 1
ATOM 3770 N N . PRO A 1 500 ? -5.877 -3.750 9.197 1.00 98.25 500 PRO A N 1
ATOM 3771 C CA . PRO A 1 500 ? -6.430 -4.584 8.114 1.00 98.25 500 PRO A CA 1
ATOM 3772 C C . PRO A 1 500 ? -7.753 -4.104 7.498 1.00 98.25 500 PRO A C 1
ATOM 3774 O O . PRO A 1 500 ? -8.026 -4.379 6.329 1.00 98.25 500 PRO A O 1
ATOM 3777 N N . LYS A 1 501 ? -8.577 -3.346 8.238 1.00 98.31 501 LYS A N 1
ATOM 3778 C CA . LYS A 1 501 ? -9.816 -2.750 7.708 1.00 98.31 501 LYS A CA 1
ATOM 3779 C C . LYS A 1 501 ? -9.572 -1.902 6.455 1.00 98.31 501 LYS A C 1
ATOM 3781 O O . LYS A 1 501 ? -10.459 -1.817 5.610 1.00 98.31 501 LYS A O 1
ATOM 3786 N N . GLN A 1 502 ? -8.378 -1.337 6.291 1.00 98.75 502 GLN A N 1
ATOM 3787 C CA . GLN A 1 502 ? -8.044 -0.479 5.158 1.00 98.75 502 GLN A CA 1
ATOM 3788 C C . GLN A 1 502 ? -8.025 -1.230 3.814 1.00 98.75 502 GLN A C 1
ATOM 3790 O O . GLN A 1 502 ? -8.657 -0.762 2.866 1.00 98.75 502 GLN A O 1
ATOM 3795 N N . PHE A 1 503 ? -7.422 -2.427 3.722 1.00 98.62 503 PHE A N 1
ATOM 3796 C CA . PHE A 1 503 ? -7.508 -3.216 2.479 1.00 98.62 503 PHE A CA 1
ATOM 3797 C C . PHE A 1 503 ? -8.924 -3.733 2.225 1.00 98.62 503 PHE A C 1
ATOM 3799 O O . PHE A 1 503 ? -9.338 -3.824 1.072 1.00 98.62 503 PHE A O 1
ATOM 3806 N N . ASN A 1 504 ? -9.675 -4.050 3.285 1.00 98.56 504 ASN A N 1
ATOM 3807 C CA . ASN A 1 504 ? -11.050 -4.527 3.170 1.00 98.56 504 ASN A CA 1
ATOM 3808 C C . ASN A 1 504 ? -11.957 -3.437 2.578 1.00 98.56 504 ASN A C 1
ATOM 3810 O O . ASN A 1 504 ? -12.624 -3.677 1.579 1.00 98.56 504 ASN A O 1
ATOM 3814 N N . LEU A 1 505 ? -11.924 -2.223 3.143 1.00 98.69 505 LEU A N 1
ATOM 3815 C CA . LEU A 1 505 ? -12.645 -1.053 2.627 1.00 98.69 505 LEU A CA 1
ATOM 3816 C C . LEU A 1 505 ? -12.277 -0.742 1.169 1.00 98.69 505 LEU A C 1
ATOM 3818 O O . LEU A 1 505 ? -13.146 -0.409 0.363 1.00 98.69 505 LEU A O 1
ATOM 3822 N N . MET A 1 506 ? -10.994 -0.869 0.824 1.00 98.75 506 MET A N 1
ATOM 3823 C CA . MET A 1 506 ? -10.509 -0.670 -0.538 1.00 98.75 506 MET A CA 1
ATOM 3824 C C . MET A 1 506 ? -11.056 -1.738 -1.496 1.00 98.75 506 MET A C 1
ATOM 3826 O O . MET A 1 506 ? -11.603 -1.402 -2.542 1.00 98.75 506 MET A O 1
ATOM 3830 N N . TYR A 1 507 ? -10.966 -3.018 -1.131 1.00 98.56 507 TYR A N 1
ATOM 3831 C CA . TYR A 1 507 ? -11.480 -4.128 -1.936 1.00 98.56 507 TYR A CA 1
ATOM 3832 C C . TYR A 1 507 ? -12.996 -4.025 -2.144 1.00 98.56 507 TYR A C 1
ATOM 3834 O O . TYR A 1 507 ? -13.463 -4.106 -3.281 1.00 98.56 507 TYR A O 1
ATOM 3842 N N . ASP A 1 508 ? -13.752 -3.748 -1.079 1.00 98.12 508 ASP A N 1
ATOM 3843 C CA . ASP A 1 508 ? -15.205 -3.560 -1.130 1.00 98.12 508 ASP A CA 1
ATOM 3844 C C . ASP A 1 508 ? -15.608 -2.404 -2.061 1.00 98.12 508 ASP A C 1
ATOM 3846 O O . ASP A 1 508 ? -16.629 -2.497 -2.748 1.00 98.12 508 ASP A O 1
ATOM 3850 N N . ALA A 1 509 ? -14.798 -1.341 -2.150 1.00 98.62 509 ALA A N 1
ATOM 3851 C CA . ALA A 1 509 ? -15.011 -0.243 -3.093 1.00 98.62 509 ALA A CA 1
ATOM 3852 C C . ALA A 1 509 ? -14.844 -0.688 -4.560 1.00 98.62 509 ALA A C 1
ATOM 3854 O O . ALA A 1 509 ? -15.737 -0.433 -5.370 1.00 98.62 509 ALA A O 1
ATOM 3855 N N . PHE A 1 510 ? -13.768 -1.410 -4.907 1.00 98.56 510 PHE A N 1
ATOM 3856 C CA . PHE A 1 510 ? -13.583 -1.943 -6.270 1.00 98.56 510 PHE A CA 1
ATOM 3857 C C . PHE A 1 510 ? -14.662 -2.975 -6.642 1.00 98.56 510 PHE A C 1
ATOM 3859 O O . PHE A 1 510 ? -15.218 -2.909 -7.741 1.00 98.56 510 PHE A O 1
ATOM 3866 N N . GLN A 1 511 ? -15.028 -3.872 -5.717 1.00 96.81 511 GLN A N 1
ATOM 3867 C CA . GLN A 1 511 ? -16.121 -4.833 -5.915 1.00 96.81 511 GLN A CA 1
ATOM 3868 C C . GLN A 1 511 ? -17.469 -4.123 -6.129 1.00 96.81 511 GLN A C 1
ATOM 3870 O O . GLN A 1 511 ? -18.226 -4.491 -7.029 1.00 96.81 511 GLN A O 1
ATOM 3875 N N . SER A 1 512 ? -17.754 -3.064 -5.363 1.00 97.25 512 SER A N 1
ATOM 3876 C CA . SER A 1 512 ? -18.973 -2.250 -5.513 1.00 97.25 512 SER A CA 1
ATOM 3877 C C . SER A 1 512 ? -19.018 -1.486 -6.840 1.00 97.25 512 SER A C 1
ATOM 3879 O O . SER A 1 512 ? -20.089 -1.346 -7.432 1.00 97.25 512 SER A O 1
ATOM 3881 N N . ALA A 1 513 ? -17.862 -1.036 -7.336 1.00 97.88 513 ALA A N 1
ATOM 3882 C CA . ALA A 1 513 ? -17.711 -0.410 -8.648 1.00 97.88 513 ALA A CA 1
ATOM 3883 C C . ALA A 1 513 ? -17.797 -1.409 -9.821 1.00 97.88 513 ALA A C 1
ATOM 3885 O O . ALA A 1 513 ? -17.970 -1.003 -10.971 1.00 97.88 513 ALA A O 1
ATOM 3886 N N . GLY A 1 514 ? -17.677 -2.714 -9.549 1.00 97.00 514 GLY A N 1
ATOM 3887 C CA . GLY A 1 514 ? -17.584 -3.757 -10.573 1.00 97.00 514 GLY A CA 1
ATOM 3888 C C . GLY A 1 514 ? -16.261 -3.733 -11.347 1.00 97.00 514 GLY A C 1
ATOM 3889 O O . GLY A 1 514 ? -16.239 -4.136 -12.511 1.00 97.00 514 GLY A O 1
ATOM 3890 N N . GLN A 1 515 ? -15.192 -3.234 -10.722 1.00 97.88 515 GLN A N 1
ATOM 3891 C CA . GLN A 1 515 ? -13.840 -3.197 -11.278 1.00 97.88 515 GLN A CA 1
ATOM 3892 C C . GLN A 1 515 ? -13.025 -4.417 -10.835 1.00 97.88 515 GLN A C 1
ATOM 3894 O O . GLN A 1 515 ? -13.249 -4.976 -9.761 1.00 97.88 515 GLN A O 1
ATOM 3899 N N . GLU A 1 516 ? -12.054 -4.816 -11.657 1.00 97.75 516 GLU A N 1
ATOM 3900 C CA . GLU A 1 516 ? -11.188 -5.960 -11.364 1.00 97.75 516 GLU A CA 1
ATOM 3901 C C . GLU A 1 516 ? -10.231 -5.639 -10.207 1.00 97.75 516 GLU A C 1
ATOM 3903 O O . GLU A 1 516 ? -9.410 -4.723 -10.303 1.00 97.75 516 GLU A O 1
ATOM 3908 N N . ALA A 1 517 ? -10.319 -6.401 -9.116 1.00 98.06 517 ALA A N 1
ATOM 3909 C CA . ALA A 1 517 ? -9.451 -6.248 -7.956 1.00 98.06 517 ALA A CA 1
ATOM 3910 C C . ALA A 1 517 ? -9.020 -7.603 -7.393 1.00 98.06 517 ALA A C 1
ATOM 3912 O O . ALA A 1 517 ? -9.857 -8.477 -7.162 1.00 98.06 517 ALA A O 1
ATOM 3913 N N . LYS A 1 518 ? -7.719 -7.745 -7.120 1.00 98.38 518 LYS A N 1
ATOM 3914 C CA . LYS A 1 518 ? -7.119 -8.941 -6.516 1.00 98.38 518 LYS A CA 1
ATOM 3915 C C . LYS A 1 518 ? -6.335 -8.602 -5.240 1.00 98.38 518 LYS A C 1
ATOM 3917 O O . LYS A 1 518 ? -5.821 -7.492 -5.103 1.00 98.38 518 LYS A O 1
ATOM 3922 N N . LEU A 1 519 ? -6.234 -9.559 -4.315 1.00 98.62 519 LEU A N 1
ATOM 3923 C CA . LEU A 1 519 ? -5.568 -9.431 -3.012 1.00 98.62 519 LEU A CA 1
ATOM 3924 C C . LEU A 1 519 ? -4.331 -10.332 -2.891 1.00 98.62 519 LEU A C 1
ATOM 3926 O O . LEU A 1 519 ? -4.381 -11.516 -3.234 1.00 98.62 519 LEU A O 1
ATOM 3930 N N . VAL A 1 520 ? -3.260 -9.806 -2.288 1.00 98.56 520 VAL A N 1
ATOM 3931 C CA . VAL A 1 520 ? -2.119 -10.585 -1.775 1.00 98.56 520 VAL A CA 1
ATOM 3932 C C . VAL A 1 520 ? -1.914 -10.265 -0.293 1.00 98.56 520 VAL A C 1
ATOM 3934 O O . VAL A 1 520 ? -1.386 -9.210 0.058 1.00 98.56 520 VAL A O 1
ATOM 3937 N N . LEU A 1 521 ? -2.328 -11.181 0.582 1.00 98.62 521 LEU A N 1
ATOM 3938 C CA . LEU A 1 521 ? -2.288 -11.008 2.036 1.00 98.62 521 LEU A CA 1
ATOM 3939 C C . LEU A 1 521 ? -1.176 -11.876 2.644 1.00 98.62 521 LEU A C 1
ATOM 3941 O O . LEU A 1 521 ? -1.154 -13.089 2.441 1.00 98.62 521 LEU A O 1
ATOM 3945 N N . HIS A 1 522 ? -0.238 -11.268 3.370 1.00 98.50 522 HIS A N 1
ATOM 3946 C CA . HIS A 1 522 ? 0.957 -11.937 3.912 1.00 98.50 522 HIS A CA 1
ATOM 3947 C C . HIS A 1 522 ? 0.998 -11.893 5.442 1.00 98.50 522 HIS A C 1
ATOM 3949 O O . HIS A 1 522 ? 0.410 -11.009 6.053 1.00 98.50 522 HIS A O 1
ATOM 3955 N N . GLN A 1 523 ? 1.764 -12.782 6.083 1.00 98.12 523 GLN A N 1
ATOM 3956 C CA . GLN A 1 523 ? 1.939 -12.761 7.546 1.00 98.12 523 GLN A CA 1
ATOM 3957 C C . GLN A 1 523 ? 2.891 -11.652 8.049 1.00 98.12 523 GLN A C 1
ATOM 3959 O O . GLN A 1 523 ? 3.255 -11.634 9.222 1.00 98.12 523 GLN A O 1
ATOM 3964 N N . GLY A 1 524 ? 3.278 -10.697 7.204 1.00 97.06 524 GLY A N 1
ATOM 3965 C CA . GLY A 1 524 ? 4.057 -9.536 7.646 1.00 97.06 524 GLY A CA 1
ATOM 3966 C C . GLY A 1 524 ? 3.209 -8.505 8.397 1.00 97.06 524 GLY A C 1
ATOM 3967 O O . GLY A 1 524 ? 1.978 -8.575 8.394 1.00 97.06 524 GLY A O 1
ATOM 3968 N N . ALA A 1 525 ? 3.892 -7.535 9.003 1.00 95.62 525 ALA A N 1
ATOM 3969 C CA . ALA A 1 525 ? 3.302 -6.268 9.427 1.00 95.62 525 ALA A CA 1
ATOM 3970 C C . ALA A 1 525 ? 3.470 -5.214 8.314 1.00 95.62 525 ALA A C 1
ATOM 3972 O O . ALA A 1 525 ? 3.281 -5.547 7.141 1.00 95.62 525 ALA A O 1
ATOM 3973 N N . HIS A 1 526 ? 3.840 -3.977 8.659 1.00 95.88 526 HIS A N 1
ATOM 3974 C CA . HIS A 1 526 ? 3.888 -2.827 7.753 1.00 95.88 526 HIS A CA 1
ATOM 3975 C C . HIS A 1 526 ? 5.046 -2.881 6.726 1.00 95.88 526 HIS A C 1
ATOM 3977 O O . HIS A 1 526 ? 6.028 -2.139 6.793 1.00 95.88 526 HIS A O 1
ATOM 3983 N N . MET A 1 527 ? 4.973 -3.808 5.764 1.00 93.50 527 MET A N 1
ATOM 3984 C CA . MET A 1 527 ? 6.054 -4.109 4.815 1.00 93.50 527 MET A CA 1
ATOM 3985 C C . MET A 1 527 ? 5.562 -4.644 3.462 1.00 93.50 527 MET A C 1
ATOM 3987 O O . MET A 1 527 ? 4.437 -5.112 3.329 1.00 93.50 527 MET A O 1
ATOM 3991 N N . THR A 1 528 ? 6.453 -4.668 2.467 1.00 91.88 528 THR A N 1
ATOM 3992 C CA . THR A 1 528 ? 6.233 -5.336 1.172 1.00 91.88 528 THR A CA 1
ATOM 3993 C C . THR A 1 528 ? 6.808 -6.766 1.197 1.00 91.88 528 THR A C 1
ATOM 3995 O O . THR A 1 528 ? 7.975 -6.923 1.555 1.00 91.88 528 THR A O 1
ATOM 3998 N N . PRO A 1 529 ? 6.076 -7.816 0.770 1.00 93.69 529 PRO A N 1
ATOM 3999 C CA . PRO A 1 529 ? 6.552 -9.205 0.789 1.00 93.69 529 PRO A CA 1
ATOM 4000 C C . PRO A 1 529 ? 7.364 -9.578 -0.474 1.00 93.69 529 PRO A C 1
ATOM 4002 O O . PRO A 1 529 ? 7.079 -10.573 -1.133 1.00 93.69 529 PRO A O 1
ATOM 4005 N N . ASP A 1 530 ? 8.364 -8.779 -0.859 1.00 87.06 530 ASP A N 1
ATOM 4006 C CA . ASP A 1 530 ? 9.046 -8.905 -2.166 1.00 87.06 530 ASP A CA 1
ATOM 4007 C C . ASP A 1 530 ? 10.032 -10.084 -2.298 1.00 87.06 530 ASP A C 1
ATOM 4009 O O . ASP A 1 530 ? 10.460 -10.412 -3.406 1.00 87.06 530 ASP A O 1
ATOM 4013 N N . GLN A 1 531 ? 10.394 -10.703 -1.175 1.00 91.31 531 GLN A N 1
ATOM 4014 C CA . GLN A 1 531 ? 11.415 -11.753 -1.053 1.00 91.31 531 GLN A CA 1
ATOM 4015 C C . GLN A 1 531 ? 10.899 -13.014 -0.330 1.00 91.31 531 GLN A C 1
ATOM 4017 O O . GLN A 1 531 ? 11.696 -13.878 0.034 1.00 91.31 531 GLN A O 1
ATOM 4022 N N . ILE A 1 532 ? 9.585 -13.127 -0.096 1.00 96.75 532 ILE A N 1
ATOM 4023 C CA . ILE A 1 532 ? 8.988 -14.191 0.729 1.00 96.75 532 ILE A CA 1
ATOM 4024 C C . ILE A 1 532 ? 8.825 -15.502 -0.054 1.00 96.75 532 ILE A C 1
ATOM 4026 O O . ILE A 1 532 ? 8.237 -15.535 -1.135 1.00 96.75 532 ILE A O 1
ATOM 4030 N N . ASP A 1 533 ? 9.305 -16.605 0.522 1.00 96.62 533 ASP A N 1
ATOM 4031 C CA . ASP A 1 533 ? 9.200 -17.940 -0.068 1.00 96.62 533 ASP A CA 1
ATOM 4032 C C . ASP A 1 533 ? 7.743 -18.365 -0.328 1.00 96.62 533 ASP A C 1
ATOM 4034 O O . ASP A 1 533 ? 6.811 -18.046 0.418 1.00 96.62 533 ASP A O 1
ATOM 4038 N N . GLY A 1 534 ? 7.559 -19.065 -1.447 1.00 94.81 534 GLY A N 1
ATOM 4039 C CA . GLY A 1 534 ? 6.263 -19.388 -2.040 1.00 94.81 534 GLY A CA 1
ATOM 4040 C C . GLY A 1 534 ? 5.578 -18.254 -2.823 1.00 94.81 534 GLY A C 1
ATOM 4041 O O . GLY A 1 534 ? 4.628 -18.553 -3.547 1.00 94.81 534 GLY A O 1
ATOM 4042 N N . LEU A 1 535 ? 6.052 -16.998 -2.758 1.00 95.56 535 LEU A N 1
ATOM 4043 C CA . LEU A 1 535 ? 5.455 -15.859 -3.471 1.00 95.56 535 LEU A CA 1
ATOM 4044 C C . LEU A 1 535 ? 6.369 -15.292 -4.571 1.00 95.56 535 LEU A C 1
ATOM 4046 O O . LEU A 1 535 ? 7.295 -14.527 -4.316 1.00 95.56 535 LEU A O 1
ATOM 4050 N N . ASP A 1 536 ? 6.031 -15.565 -5.832 1.00 92.88 536 ASP A N 1
ATOM 4051 C CA . ASP A 1 536 ? 6.603 -14.865 -6.993 1.00 92.88 536 ASP A CA 1
ATOM 4052 C C . ASP A 1 536 ? 5.948 -13.480 -7.181 1.00 92.88 536 ASP A C 1
ATOM 4054 O O . ASP A 1 536 ? 5.209 -13.240 -8.138 1.00 92.88 536 ASP A O 1
ATOM 4058 N N . LEU A 1 537 ? 6.172 -12.558 -6.235 1.00 94.62 537 LEU A N 1
ATOM 4059 C CA . LEU A 1 537 ? 5.546 -11.231 -6.285 1.00 94.62 537 LEU A CA 1
ATOM 4060 C C . LEU A 1 537 ? 5.963 -10.456 -7.543 1.00 94.62 537 LEU A C 1
ATOM 4062 O O . LEU A 1 537 ? 5.137 -9.801 -8.176 1.00 94.62 537 LEU A O 1
ATOM 4066 N N . ASN A 1 538 ? 7.235 -10.562 -7.927 1.00 93.94 538 ASN A N 1
ATOM 4067 C CA . ASN A 1 538 ? 7.773 -9.884 -9.100 1.00 93.94 538 ASN A CA 1
ATOM 4068 C C . ASN A 1 538 ? 7.168 -10.403 -10.415 1.00 93.94 538 ASN A C 1
ATOM 4070 O O . ASN A 1 538 ? 6.879 -9.585 -11.286 1.00 93.94 538 ASN A O 1
ATOM 4074 N N . GLY A 1 539 ? 6.925 -11.709 -10.567 1.00 93.88 539 GLY A N 1
ATOM 4075 C CA . GLY A 1 539 ? 6.223 -12.242 -11.736 1.00 93.88 539 GLY A CA 1
ATOM 4076 C C . GLY A 1 539 ? 4.733 -11.891 -11.743 1.00 93.88 539 GLY A C 1
ATOM 4077 O O . GLY A 1 539 ? 4.215 -11.494 -12.786 1.00 93.88 539 GLY A O 1
ATOM 4078 N N . ILE A 1 540 ? 4.048 -11.934 -10.589 1.00 95.44 540 ILE A N 1
ATOM 4079 C CA . ILE A 1 540 ? 2.646 -11.478 -10.460 1.00 95.44 540 ILE A CA 1
ATOM 4080 C C . ILE A 1 540 ? 2.525 -10.018 -10.928 1.00 95.44 540 ILE A C 1
ATOM 4082 O O . ILE A 1 540 ? 1.751 -9.717 -11.838 1.00 95.44 540 ILE A O 1
ATOM 4086 N N . LEU A 1 541 ? 3.352 -9.120 -10.380 1.00 96.56 541 LEU A N 1
ATOM 4087 C CA . LEU A 1 541 ? 3.421 -7.716 -10.797 1.00 96.56 541 LEU A CA 1
ATOM 4088 C C . LEU A 1 541 ? 3.849 -7.568 -12.266 1.00 96.56 541 LEU A C 1
ATOM 4090 O O . LEU A 1 541 ? 3.318 -6.725 -12.986 1.00 96.56 541 LEU A O 1
ATOM 4094 N N . GLY A 1 542 ? 4.773 -8.406 -12.738 1.00 96.38 542 GLY A N 1
ATOM 4095 C CA . GLY A 1 542 ? 5.262 -8.405 -14.114 1.00 96.38 542 GLY A CA 1
ATOM 4096 C C . GLY A 1 542 ? 4.181 -8.730 -15.141 1.00 96.38 542 GLY A C 1
ATOM 4097 O O . GLY A 1 542 ? 4.122 -8.068 -16.180 1.00 96.38 542 GLY A O 1
ATOM 4098 N N . ARG A 1 543 ? 3.302 -9.693 -14.836 1.00 97.62 543 ARG A N 1
ATOM 4099 C CA . ARG A 1 543 ? 2.128 -10.037 -15.652 1.00 97.62 543 ARG A CA 1
ATOM 4100 C C . ARG A 1 543 ? 1.051 -8.958 -15.540 1.00 97.62 543 ARG A C 1
ATOM 4102 O O . ARG A 1 543 ? 0.532 -8.519 -16.566 1.00 97.62 543 ARG A O 1
ATOM 4109 N N . TRP A 1 544 ? 0.783 -8.469 -14.331 1.00 98.44 544 TRP A N 1
ATOM 4110 C CA . TRP A 1 544 ? -0.205 -7.422 -14.057 1.00 98.44 544 TRP A CA 1
ATOM 4111 C C . TRP A 1 544 ? 0.095 -6.107 -14.800 1.00 98.44 544 TRP A C 1
ATOM 4113 O O . TRP A 1 544 ? -0.747 -5.597 -15.542 1.00 98.44 544 TRP A O 1
ATOM 4123 N N . TYR A 1 545 ? 1.324 -5.590 -14.692 1.00 98.62 545 TYR A N 1
ATOM 4124 C CA . TYR A 1 545 ? 1.748 -4.379 -15.401 1.00 98.62 545 TYR A CA 1
ATOM 4125 C C . TYR A 1 545 ? 1.835 -4.582 -16.921 1.00 98.62 545 TYR A C 1
ATOM 4127 O O . TYR A 1 545 ? 1.449 -3.687 -17.675 1.00 98.62 545 TYR A O 1
ATOM 4135 N N . ALA A 1 546 ? 2.276 -5.752 -17.398 1.00 98.62 546 ALA A N 1
ATOM 4136 C CA . ALA A 1 546 ? 2.276 -6.056 -18.830 1.00 98.62 546 ALA A CA 1
ATOM 4137 C C . ALA A 1 546 ? 0.850 -6.059 -19.409 1.00 98.62 546 ALA A C 1
ATOM 4139 O O . ALA A 1 546 ? 0.624 -5.547 -20.509 1.00 98.62 546 ALA A O 1
ATOM 4140 N N . HIS A 1 547 ? -0.117 -6.574 -18.649 1.00 98.69 547 HIS A N 1
ATOM 4141 C CA . HIS A 1 547 ? -1.522 -6.565 -19.022 1.00 98.69 547 HIS A CA 1
ATOM 4142 C C . HIS A 1 547 ? -2.081 -5.134 -19.069 1.00 98.69 547 HIS A C 1
ATOM 4144 O O . HIS A 1 547 ? -2.371 -4.623 -20.152 1.00 98.69 547 HIS A O 1
ATOM 4150 N N . TYR A 1 548 ? -2.156 -4.439 -17.929 1.00 98.62 548 TYR A N 1
ATOM 4151 C CA . TYR A 1 548 ? -2.859 -3.153 -17.842 1.00 98.62 548 TYR A CA 1
ATOM 4152 C C . TYR A 1 548 ? -2.127 -1.969 -18.490 1.00 98.62 548 TYR A C 1
ATOM 4154 O O . TYR A 1 548 ? -2.781 -1.005 -18.889 1.00 98.62 548 TYR A O 1
ATOM 4162 N N . LEU A 1 549 ? -0.795 -2.015 -18.637 1.00 98.75 549 LEU A N 1
ATOM 4163 C CA . LEU A 1 549 ? -0.019 -0.888 -19.177 1.00 98.75 549 LEU A CA 1
ATOM 4164 C C . LEU A 1 549 ? 0.464 -1.075 -20.621 1.00 98.75 549 LEU A C 1
ATOM 4166 O O . LEU A 1 549 ? 0.782 -0.082 -21.284 1.00 98.75 549 LEU A O 1
ATOM 4170 N N . TYR A 1 550 ? 0.494 -2.313 -21.124 1.00 98.50 550 TYR A N 1
ATOM 4171 C CA . TYR A 1 550 ? 0.913 -2.635 -22.495 1.00 98.50 550 TYR A CA 1
ATOM 4172 C C . TYR A 1 550 ? -0.096 -3.482 -23.290 1.00 98.50 550 TYR A C 1
ATOM 4174 O O . TYR A 1 550 ? 0.107 -3.682 -24.488 1.00 98.50 550 TYR A O 1
ATOM 4182 N N . GLY A 1 551 ? -1.201 -3.930 -22.683 1.00 97.88 551 GLY A N 1
ATOM 4183 C CA . GLY A 1 551 ? -2.251 -4.699 -23.359 1.00 97.88 551 GLY A CA 1
ATOM 4184 C C . GLY A 1 551 ? -1.855 -6.143 -23.670 1.00 97.88 551 GLY A C 1
ATOM 4185 O O . GLY A 1 551 ? -2.308 -6.698 -24.673 1.00 97.88 551 GLY A O 1
ATOM 4186 N N . VAL A 1 552 ? -0.968 -6.740 -22.867 1.00 98.12 552 VAL A N 1
ATOM 4187 C CA . VAL A 1 552 ? -0.496 -8.114 -23.077 1.00 98.12 552 VAL A CA 1
ATOM 4188 C C . VAL A 1 552 ? -1.536 -9.119 -22.576 1.00 98.12 552 VAL A C 1
ATOM 4190 O O . VAL A 1 552 ? -1.833 -9.200 -21.387 1.00 98.12 552 VAL A O 1
ATOM 4193 N N . ASP A 1 553 ? -2.063 -9.922 -23.498 1.00 96.50 553 ASP A N 1
ATOM 4194 C CA . ASP A 1 553 ? -2.915 -11.077 -23.203 1.00 96.50 553 ASP A CA 1
ATOM 4195 C C . ASP A 1 553 ? -2.060 -12.201 -22.583 1.00 96.50 553 ASP A C 1
ATOM 4197 O O . ASP A 1 553 ? -1.273 -12.860 -23.271 1.00 96.50 553 ASP A O 1
ATOM 4201 N N . ASN A 1 554 ? -2.137 -12.338 -21.257 1.00 96.31 554 ASN A N 1
ATOM 4202 C CA . ASN A 1 554 ? -1.295 -13.224 -20.445 1.00 96.31 554 ASN A CA 1
ATOM 4203 C C . ASN A 1 554 ? -2.039 -13.938 -19.299 1.00 96.31 554 ASN A C 1
ATOM 4205 O O . ASN A 1 554 ? -1.395 -14.640 -18.520 1.00 96.31 554 ASN A O 1
ATOM 4209 N N . GLY A 1 555 ? -3.360 -13.771 -19.184 1.00 94.38 555 GLY A N 1
ATOM 4210 C CA . GLY A 1 555 ? -4.154 -14.361 -18.102 1.00 94.38 555 GLY A CA 1
ATOM 4211 C C . GLY A 1 555 ? -3.970 -13.712 -16.723 1.00 94.38 555 GLY A C 1
ATOM 4212 O O . GLY A 1 555 ? -4.297 -14.347 -15.728 1.00 94.38 555 GLY A O 1
ATOM 4213 N N . ALA A 1 556 ? -3.475 -12.469 -16.623 1.00 95.00 556 ALA A N 1
ATOM 4214 C CA . ALA A 1 556 ? -3.405 -11.756 -15.337 1.00 95.00 556 ALA A CA 1
ATOM 4215 C C . ALA A 1 556 ? -4.787 -11.603 -14.660 1.00 95.00 556 ALA A C 1
ATOM 4217 O O . ALA A 1 556 ? -4.885 -11.671 -13.436 1.00 95.00 556 ALA A O 1
ATOM 4218 N N . GLU A 1 557 ? -5.856 -11.464 -15.451 1.00 94.12 557 GLU A N 1
ATOM 4219 C CA . GLU A 1 557 ? -7.249 -11.442 -14.972 1.00 94.12 557 GLU A CA 1
ATOM 4220 C C . GLU A 1 557 ? -7.742 -12.838 -14.529 1.00 94.12 557 GLU A C 1
ATOM 4222 O O . GLU A 1 557 ? -8.569 -12.933 -13.626 1.00 94.12 557 GLU A O 1
ATOM 4227 N N . ASP A 1 558 ? -7.184 -13.919 -15.094 1.00 92.81 558 ASP A N 1
ATOM 4228 C CA . ASP A 1 558 ? -7.482 -15.318 -14.732 1.00 92.81 558 ASP A CA 1
ATOM 4229 C C . ASP A 1 558 ? -6.716 -15.803 -13.475 1.00 92.81 558 ASP A C 1
ATOM 4231 O O . ASP A 1 558 ? -6.947 -16.923 -13.007 1.00 92.81 558 ASP A O 1
ATOM 4235 N N . GLU A 1 559 ? -5.786 -15.012 -12.915 1.00 90.75 559 GLU A N 1
ATOM 4236 C CA . GLU A 1 559 ? -5.158 -15.343 -11.627 1.00 90.75 559 GLU A CA 1
ATOM 4237 C C . GLU A 1 559 ? -6.171 -15.277 -10.470 1.00 90.75 559 GLU A C 1
ATOM 4239 O O . GLU A 1 559 ? -7.123 -14.497 -10.490 1.00 90.75 559 GLU A O 1
ATOM 4244 N N . ALA A 1 560 ? -5.950 -16.091 -9.431 1.00 91.62 560 ALA A N 1
ATOM 4245 C CA . ALA A 1 560 ? -6.842 -16.161 -8.275 1.00 91.62 560 ALA A CA 1
ATOM 4246 C C . ALA A 1 560 ? -7.039 -14.784 -7.621 1.00 91.62 560 ALA A C 1
ATOM 4248 O O . ALA A 1 560 ? -6.068 -14.079 -7.335 1.00 91.62 560 ALA A O 1
ATOM 4249 N N . ASN A 1 561 ? -8.299 -14.432 -7.359 1.00 95.19 561 ASN A N 1
ATOM 4250 C CA . ASN A 1 561 ? -8.687 -13.119 -6.841 1.00 95.19 561 ASN A CA 1
ATOM 4251 C C . ASN A 1 561 ? -8.095 -12.831 -5.463 1.00 95.19 561 ASN A C 1
ATOM 4253 O O . ASN A 1 561 ? -7.855 -11.679 -5.126 1.00 95.19 561 ASN A O 1
ATOM 4257 N N . VAL A 1 562 ? -7.846 -13.864 -4.661 1.00 97.62 562 VAL A N 1
ATOM 4258 C CA . VAL A 1 562 ? -7.292 -13.718 -3.319 1.00 97.62 562 VAL A CA 1
ATOM 4259 C C . VAL A 1 562 ? -6.191 -14.751 -3.116 1.00 97.62 562 VAL A C 1
ATOM 4261 O O . VAL A 1 562 ? -6.409 -15.945 -3.309 1.00 97.62 562 VAL A O 1
ATOM 4264 N N . ARG A 1 563 ? -5.004 -14.301 -2.706 1.00 97.81 563 ARG A N 1
ATOM 4265 C CA . ARG A 1 563 ? -3.838 -15.135 -2.387 1.00 97.81 563 ARG A CA 1
ATOM 4266 C C . ARG A 1 563 ? -3.375 -14.805 -0.968 1.00 97.81 563 ARG A C 1
ATOM 4268 O O . ARG A 1 563 ? -3.020 -13.660 -0.702 1.00 97.81 563 ARG A O 1
ATOM 4275 N N . ILE A 1 564 ? -3.398 -15.784 -0.062 1.00 97.62 564 ILE A N 1
ATOM 4276 C CA . ILE A 1 564 ? -3.173 -15.566 1.382 1.00 97.62 564 ILE A CA 1
ATOM 4277 C C . ILE A 1 564 ? -2.070 -16.476 1.904 1.00 97.62 564 ILE A C 1
ATOM 4279 O O . ILE A 1 564 ? -2.021 -17.652 1.545 1.00 97.62 564 ILE A O 1
ATOM 4283 N N . GLN A 1 565 ? -1.222 -15.948 2.782 1.00 98.31 565 GLN A N 1
ATOM 4284 C CA . GLN A 1 565 ? -0.258 -16.733 3.538 1.00 98.31 565 GLN A CA 1
ATOM 4285 C C . GLN A 1 565 ? -0.831 -17.223 4.879 1.00 98.31 565 GLN A C 1
ATOM 4287 O O . GLN A 1 565 ? -1.228 -16.428 5.732 1.00 98.31 565 GLN A O 1
ATOM 4292 N N . SER A 1 566 ? -0.803 -18.540 5.073 1.00 97.69 566 SER A N 1
ATOM 4293 C CA . SER A 1 566 ? -1.192 -19.268 6.287 1.00 97.69 566 SER A CA 1
ATOM 4294 C C . SER A 1 566 ? -0.457 -18.779 7.541 1.00 97.69 566 SER A C 1
ATOM 4296 O O . SER A 1 566 ? 0.761 -18.591 7.522 1.00 97.69 566 SER A O 1
ATOM 4298 N N . ASN A 1 567 ? -1.177 -18.625 8.658 1.00 97.94 567 ASN A N 1
ATOM 4299 C CA . ASN A 1 567 ? -0.600 -18.254 9.957 1.00 97.94 567 ASN A CA 1
ATOM 4300 C C . ASN A 1 567 ? 0.113 -19.414 10.678 1.00 97.94 567 ASN A C 1
ATOM 4302 O O . ASN A 1 567 ? 0.917 -19.150 11.572 1.00 97.94 567 ASN A O 1
ATOM 4306 N N . THR A 1 568 ? -0.180 -20.671 10.319 1.00 95.75 568 THR A N 1
ATOM 4307 C CA . THR A 1 568 ? 0.295 -21.871 11.035 1.00 95.75 568 THR A CA 1
ATOM 4308 C C . THR A 1 568 ? 1.547 -22.487 10.404 1.00 95.75 568 THR A C 1
ATOM 4310 O O . THR A 1 568 ? 2.462 -22.904 11.115 1.00 95.75 568 THR A O 1
ATOM 4313 N N . ASP A 1 569 ? 1.622 -22.521 9.069 1.00 95.38 569 ASP A N 1
ATOM 4314 C CA . ASP A 1 569 ? 2.702 -23.181 8.317 1.00 95.38 569 ASP A CA 1
ATOM 4315 C C . ASP A 1 569 ? 3.379 -22.305 7.247 1.00 95.38 569 ASP A C 1
ATOM 4317 O O . ASP A 1 569 ? 4.297 -22.771 6.571 1.00 95.38 569 ASP A O 1
ATOM 4321 N N . LEU A 1 570 ? 2.964 -21.037 7.119 1.00 97.44 570 LEU A N 1
ATOM 4322 C CA . LEU A 1 570 ? 3.475 -20.048 6.155 1.00 97.44 570 LEU A CA 1
ATOM 4323 C C . LEU A 1 570 ? 3.297 -20.423 4.674 1.00 97.44 570 LEU A C 1
ATOM 4325 O O . LEU A 1 570 ? 3.854 -19.748 3.802 1.00 97.44 570 LEU A O 1
ATOM 4329 N N . SER A 1 571 ? 2.506 -21.459 4.377 1.00 97.25 571 SER A N 1
ATOM 4330 C CA . SER A 1 571 ? 2.139 -21.833 3.012 1.00 97.25 571 SER A CA 1
ATOM 4331 C C . SER A 1 571 ? 1.186 -20.814 2.376 1.00 97.25 571 SER A C 1
ATOM 4333 O O . SER A 1 571 ? 0.515 -20.044 3.063 1.00 97.25 571 SER A O 1
ATOM 4335 N N . TRP A 1 572 ? 1.126 -20.802 1.043 1.00 97.62 572 TRP A N 1
ATOM 4336 C CA . TRP A 1 572 ? 0.274 -19.887 0.284 1.00 97.62 572 TRP A CA 1
ATOM 4337 C C . TRP A 1 572 ? -0.977 -20.592 -0.246 1.00 97.62 572 TRP A C 1
ATOM 4339 O O . TRP A 1 572 ? -0.892 -21.509 -1.066 1.00 97.62 572 TRP A O 1
ATOM 4349 N N . ALA A 1 573 ? -2.137 -20.124 0.205 1.00 95.50 573 ALA A N 1
ATOM 4350 C CA . ALA A 1 573 ? -3.455 -20.514 -0.272 1.00 95.50 573 ALA A CA 1
ATOM 4351 C C . ALA A 1 573 ? -3.953 -19.570 -1.381 1.00 95.50 573 ALA A C 1
ATOM 4353 O O . ALA A 1 573 ? -3.361 -18.523 -1.672 1.00 95.50 573 ALA A O 1
ATOM 4354 N N . SER A 1 574 ? -5.055 -19.937 -2.035 1.00 95.50 574 SER A N 1
ATOM 4355 C CA . SER A 1 574 ? -5.721 -19.091 -3.030 1.00 95.50 574 SER A CA 1
ATOM 4356 C C . SER A 1 574 ? -7.226 -19.350 -3.044 1.00 95.50 574 SER A C 1
ATOM 4358 O O . SER A 1 574 ? -7.646 -20.505 -2.978 1.00 95.50 574 SER A O 1
ATOM 4360 N N . TYR A 1 575 ? -8.014 -18.280 -3.144 1.00 92.62 575 TYR A N 1
ATOM 4361 C CA . TYR A 1 575 ? -9.474 -18.288 -3.053 1.00 92.62 575 TYR A CA 1
ATOM 4362 C C . TYR A 1 575 ? -10.106 -17.434 -4.165 1.00 92.62 575 TYR A C 1
ATOM 4364 O O . TYR A 1 575 ? -9.497 -16.484 -4.666 1.00 92.62 575 TYR A O 1
ATOM 4372 N N . ASP A 1 576 ? -11.346 -17.765 -4.531 1.00 90.75 576 ASP A N 1
ATOM 4373 C CA . ASP A 1 576 ? -12.116 -17.056 -5.565 1.00 90.75 576 ASP A CA 1
ATOM 4374 C C . ASP A 1 576 ? -12.693 -15.711 -5.064 1.00 90.75 576 ASP A C 1
ATOM 4376 O O . ASP A 1 576 ? -13.068 -14.855 -5.868 1.00 90.75 576 ASP A O 1
ATOM 4380 N N . SER A 1 577 ? -12.770 -15.514 -3.743 1.00 91.25 577 SER A N 1
ATOM 4381 C CA . SER A 1 577 ? -13.331 -14.328 -3.082 1.00 91.25 577 SER A CA 1
ATOM 4382 C C . SER A 1 577 ? -12.705 -14.085 -1.703 1.00 91.25 577 SER A C 1
ATOM 4384 O O . SER A 1 577 ? -12.055 -14.966 -1.141 1.00 91.25 577 SER A O 1
ATOM 4386 N N . TRP A 1 578 ? -12.926 -12.885 -1.161 1.00 95.62 578 TRP A N 1
ATOM 4387 C CA . TRP A 1 578 ? -12.565 -12.482 0.201 1.00 95.62 578 TRP A CA 1
ATOM 4388 C C . TRP A 1 578 ? -13.820 -12.395 1.079 1.00 95.62 578 TRP A C 1
ATOM 4390 O O . TRP A 1 578 ? -14.851 -11.914 0.608 1.00 95.62 578 TRP A O 1
ATOM 4400 N N . GLY A 1 579 ? -13.717 -12.826 2.339 1.00 93.25 579 GLY A N 1
ATOM 4401 C CA . GLY A 1 579 ? -14.813 -12.851 3.306 1.00 93.25 579 GLY A CA 1
ATOM 4402 C C . GLY A 1 579 ? -15.735 -14.068 3.161 1.00 93.25 579 GLY A C 1
ATOM 4403 O O . GLY A 1 579 ? -15.911 -14.619 2.072 1.00 93.25 579 GLY A O 1
ATOM 4404 N N . SER A 1 580 ? -16.363 -14.464 4.273 1.00 93.75 580 SER A N 1
ATOM 4405 C CA . SER A 1 580 ? -17.346 -15.555 4.322 1.00 93.75 580 SER A CA 1
ATOM 4406 C C . SER A 1 580 ? -18.705 -15.117 4.883 1.00 93.75 580 SER A C 1
ATOM 4408 O O . SER A 1 580 ? -18.788 -14.478 5.932 1.00 93.75 580 SER A O 1
ATOM 4410 N N . ASP A 1 581 ? -19.786 -15.538 4.215 1.00 92.62 581 ASP A N 1
ATOM 4411 C CA . ASP A 1 581 ? -21.167 -15.457 4.725 1.00 92.62 581 ASP A CA 1
ATOM 4412 C C . ASP A 1 581 ? -21.431 -16.462 5.873 1.00 92.62 581 ASP A C 1
ATOM 4414 O O . ASP A 1 581 ? -22.356 -16.283 6.678 1.00 92.62 581 ASP A O 1
ATOM 4418 N N . THR A 1 582 ? -20.649 -17.548 5.954 1.00 96.69 582 THR A N 1
ATOM 4419 C CA . THR A 1 582 ? -20.798 -18.580 6.988 1.00 96.69 582 THR A CA 1
ATOM 4420 C C . THR A 1 582 ? -20.199 -18.070 8.294 1.00 96.69 582 THR A C 1
ATOM 4422 O O . THR A 1 582 ? -19.043 -17.661 8.355 1.00 96.69 582 THR A O 1
ATOM 4425 N N . THR A 1 583 ? -20.999 -18.081 9.365 1.00 97.50 583 THR A N 1
ATOM 4426 C CA . THR A 1 583 ? -20.630 -17.490 10.658 1.00 97.50 583 THR A CA 1
ATOM 4427 C C . THR A 1 583 ? -20.845 -18.444 11.831 1.00 97.50 583 THR A C 1
ATOM 4429 O O . THR A 1 583 ? -21.869 -19.125 11.933 1.00 97.50 583 THR A O 1
ATOM 4432 N N . VAL A 1 584 ? -19.893 -18.443 12.766 1.00 97.75 584 VAL A N 1
ATOM 4433 C CA . VAL A 1 584 ? -19.969 -19.141 14.059 1.00 97.75 584 VAL A CA 1
ATOM 4434 C C . VAL A 1 584 ? -20.177 -18.118 15.179 1.00 97.75 584 VAL A C 1
ATOM 4436 O O . VAL A 1 584 ? -19.720 -16.979 15.094 1.00 97.75 584 VAL A O 1
ATOM 4439 N N . ARG A 1 585 ? -20.896 -18.510 16.236 1.00 97.94 585 ARG A N 1
ATOM 4440 C CA . ARG A 1 585 ? -21.226 -17.665 17.392 1.00 97.94 585 ARG A CA 1
ATOM 4441 C C . ARG A 1 585 ? -20.702 -18.289 18.680 1.00 97.94 585 ARG A C 1
ATOM 4443 O O . ARG A 1 585 ? -20.997 -19.450 18.953 1.00 97.94 585 ARG A O 1
ATOM 4450 N N . PHE A 1 586 ? -20.043 -17.481 19.507 1.00 98.56 586 PHE A N 1
ATOM 4451 C CA . PHE A 1 586 ? -19.601 -17.856 20.850 1.00 98.56 586 PHE A CA 1
ATOM 4452 C C . PHE A 1 586 ? -20.249 -16.940 21.902 1.00 98.56 586 PHE A C 1
ATOM 4454 O O . PHE A 1 586 ? -20.082 -15.720 21.877 1.00 98.56 586 PHE A O 1
ATOM 4461 N N . ASP A 1 587 ? -21.029 -17.530 22.811 1.00 98.38 587 ASP A N 1
ATOM 4462 C CA . ASP A 1 587 ? -21.828 -16.832 23.829 1.00 98.38 587 ASP A CA 1
ATOM 4463 C C . ASP A 1 587 ? -21.080 -16.680 25.165 1.00 98.38 587 ASP A C 1
ATOM 4465 O O . ASP A 1 587 ? -20.561 -17.654 25.708 1.00 98.38 587 ASP A O 1
ATOM 4469 N N . ALA A 1 588 ? -21.116 -15.487 25.772 1.00 97.62 588 ALA A N 1
ATOM 4470 C CA . ALA A 1 588 ? -20.422 -15.179 27.032 1.00 97.62 588 ALA A CA 1
ATOM 4471 C C . ALA A 1 588 ? -21.030 -15.848 28.294 1.00 97.62 588 ALA A C 1
ATOM 4473 O O . ALA A 1 588 ? -20.540 -15.655 29.411 1.00 97.62 588 ALA A O 1
ATOM 4474 N N . GLY A 1 589 ? -22.092 -16.647 28.139 1.00 96.50 589 GLY A N 1
ATOM 4475 C CA . GLY A 1 589 ? -22.730 -17.424 29.206 1.00 96.50 589 GLY A CA 1
ATOM 4476 C C . GLY A 1 589 ? -23.829 -16.676 29.971 1.00 96.50 589 GLY A C 1
ATOM 4477 O O . GLY A 1 589 ? -24.461 -15.759 29.458 1.00 96.50 589 GLY A O 1
ATOM 4478 N N . GLU A 1 590 ? -24.099 -17.091 31.212 1.00 96.69 590 GLU A N 1
ATOM 4479 C CA . GLU A 1 590 ? -25.140 -16.494 32.065 1.00 96.69 590 GLU A CA 1
ATOM 4480 C C . GLU A 1 590 ? -24.559 -15.557 33.136 1.00 96.69 590 GLU A C 1
ATOM 4482 O O . GLU A 1 590 ? -23.476 -15.788 33.676 1.00 96.69 590 GLU A O 1
ATOM 4487 N N . GLY A 1 591 ? -25.345 -14.551 33.531 1.00 97.12 591 GLY A N 1
ATOM 4488 C CA . GLY A 1 591 ? -25.071 -13.712 34.700 1.00 97.12 591 GLY A CA 1
ATOM 4489 C C . GLY A 1 591 ? -24.502 -12.340 34.349 1.00 97.12 591 GLY A C 1
ATOM 4490 O O . GLY A 1 591 ? -24.811 -11.778 33.302 1.00 97.12 591 GLY A O 1
ATOM 4491 N N . GLN A 1 592 ? -23.709 -11.780 35.265 1.00 97.12 592 GLN A N 1
ATOM 4492 C CA . GLN A 1 592 ? -23.066 -10.480 35.083 1.00 97.12 592 GLN A CA 1
ATOM 4493 C C . GLN A 1 592 ? -21.564 -10.560 35.339 1.00 97.12 592 GLN A C 1
ATOM 4495 O O . GLN A 1 592 ? -21.115 -11.274 36.239 1.00 97.12 592 GLN A O 1
ATOM 4500 N N . ALA A 1 593 ? -20.815 -9.771 34.578 1.00 97.19 593 ALA A N 1
ATOM 4501 C CA . ALA A 1 593 ? -19.395 -9.515 34.777 1.00 97.19 593 ALA A CA 1
ATOM 4502 C C . ALA A 1 593 ? -19.139 -8.003 34.874 1.00 97.19 593 ALA A C 1
ATOM 4504 O O . ALA A 1 593 ? -20.035 -7.201 34.608 1.00 97.19 593 ALA A O 1
ATOM 4505 N N . ALA A 1 594 ? -17.927 -7.613 35.258 1.00 97.62 594 ALA A N 1
ATOM 4506 C CA . ALA A 1 594 ? -17.506 -6.219 35.283 1.00 97.62 594 ALA A CA 1
ATOM 4507 C C . ALA A 1 594 ? -16.014 -6.094 34.959 1.00 97.62 594 ALA A C 1
ATOM 4509 O O . ALA A 1 594 ? -15.257 -7.027 35.227 1.00 97.62 594 ALA A O 1
ATOM 4510 N N . PHE A 1 595 ? -15.632 -4.945 34.409 1.00 98.31 595 PHE A N 1
ATOM 4511 C CA . PHE A 1 595 ? -14.254 -4.503 34.180 1.00 98.31 595 PHE A CA 1
ATOM 4512 C C . PHE A 1 595 ? -14.197 -2.966 34.273 1.00 98.31 595 PHE A C 1
ATOM 4514 O O . PHE A 1 595 ? -15.238 -2.312 34.390 1.00 98.31 595 PHE A O 1
ATOM 4521 N N . SER A 1 596 ? -13.001 -2.382 34.269 1.00 97.88 596 SER A N 1
ATOM 4522 C CA . SER A 1 596 ? -12.776 -0.951 34.504 1.00 97.88 596 SER A CA 1
ATOM 4523 C C . SER A 1 596 ? -11.762 -0.366 33.523 1.00 97.88 596 SER A C 1
ATOM 4525 O O . SER A 1 596 ? -10.875 -1.072 33.060 1.00 97.88 596 SER A O 1
ATOM 4527 N N . SER A 1 597 ? -11.860 0.933 33.244 1.00 96.62 597 SER A N 1
ATOM 4528 C CA . SER A 1 597 ? -10.869 1.687 32.464 1.00 96.62 597 SER A CA 1
ATOM 4529 C C . SER A 1 597 ? -9.652 2.147 33.284 1.00 96.62 597 SER A C 1
ATOM 4531 O O . SER A 1 597 ? -8.856 2.951 32.807 1.00 96.62 597 SER A O 1
ATOM 4533 N N . ASP A 1 598 ? -9.526 1.691 34.533 1.00 94.75 598 ASP A N 1
ATOM 4534 C CA . ASP A 1 598 ? -8.423 2.023 35.436 1.00 94.75 598 ASP A CA 1
ATOM 4535 C C . ASP A 1 598 ? -7.119 1.314 35.021 1.00 94.75 598 ASP A C 1
ATOM 4537 O O . ASP A 1 598 ? -6.855 0.182 35.434 1.00 94.75 598 ASP A O 1
ATOM 4541 N N . LEU A 1 599 ? -6.284 1.993 34.222 1.00 90.62 599 LEU A N 1
ATOM 4542 C CA . LEU A 1 599 ? -4.953 1.498 33.843 1.00 90.62 599 LEU A CA 1
ATOM 4543 C C . LEU A 1 599 ? -4.063 1.199 35.063 1.00 90.62 599 LEU A C 1
ATOM 4545 O O . LEU A 1 599 ? -3.245 0.286 34.990 1.00 90.62 599 LEU A O 1
ATOM 4549 N N . SER A 1 600 ? -4.266 1.864 36.212 1.00 91.38 600 SER A N 1
ATOM 4550 C CA . SER A 1 600 ? -3.484 1.608 37.436 1.00 91.38 600 SER A CA 1
ATOM 4551 C C . SER A 1 600 ? -3.806 0.266 38.113 1.00 91.38 600 SER A C 1
ATOM 4553 O O . SER A 1 600 ? -3.135 -0.134 39.068 1.00 91.38 600 SER A O 1
ATOM 4555 N N . ALA A 1 601 ? -4.806 -0.464 37.602 1.00 92.44 601 ALA A N 1
ATOM 4556 C CA . ALA A 1 601 ? -5.045 -1.866 37.926 1.00 92.44 601 ALA A CA 1
ATOM 4557 C C . ALA A 1 601 ? -4.174 -2.849 37.111 1.00 92.44 601 ALA A C 1
ATOM 4559 O O . ALA A 1 601 ? -4.267 -4.052 37.359 1.00 92.44 601 ALA A O 1
ATOM 4560 N N . THR A 1 602 ? -3.366 -2.360 36.164 1.00 92.19 602 THR A N 1
ATOM 4561 C CA . THR A 1 602 ? -2.462 -3.135 35.291 1.00 92.19 602 THR A CA 1
ATOM 4562 C C . THR A 1 602 ? -0.992 -2.773 35.529 1.00 92.19 602 THR A C 1
ATOM 4564 O O . THR A 1 602 ? -0.675 -1.891 36.327 1.00 92.19 602 THR A O 1
ATOM 4567 N N . SER A 1 603 ? -0.083 -3.428 34.810 1.00 89.31 603 SER A N 1
ATOM 4568 C CA . SER A 1 603 ? 1.336 -3.075 34.730 1.00 89.31 603 SER A CA 1
ATOM 4569 C C . SER A 1 603 ? 1.659 -1.769 33.991 1.00 89.31 603 SER A C 1
ATOM 4571 O O . SER A 1 603 ? 2.813 -1.350 34.046 1.00 89.31 603 SER A O 1
ATOM 4573 N N . PHE A 1 604 ? 0.711 -1.148 33.275 1.00 86.38 604 PHE A N 1
ATOM 4574 C CA . PHE A 1 604 ? 0.970 0.057 32.478 1.00 86.38 604 PHE A CA 1
ATOM 4575 C C . PHE A 1 604 ? 1.101 1.303 33.372 1.00 86.38 604 PHE A C 1
ATOM 4577 O O . PHE A 1 604 ? 0.139 1.709 34.027 1.00 86.38 604 PHE A O 1
ATOM 4584 N N . ASP A 1 605 ? 2.284 1.924 33.397 1.00 81.62 605 ASP A N 1
ATOM 4585 C CA . ASP A 1 605 ? 2.574 3.105 34.220 1.00 81.62 605 ASP A CA 1
ATOM 4586 C C . ASP A 1 605 ? 2.588 4.376 33.357 1.00 81.62 605 ASP A C 1
ATOM 4588 O O . ASP A 1 605 ? 3.597 4.744 32.748 1.00 81.62 605 ASP A O 1
ATOM 4592 N N . THR A 1 606 ? 1.452 5.075 33.329 1.00 77.06 606 THR A N 1
ATOM 4593 C CA . THR A 1 606 ? 1.289 6.337 32.587 1.00 77.06 606 THR A CA 1
ATOM 4594 C C . THR A 1 606 ? 2.180 7.470 33.109 1.00 77.06 606 THR A C 1
ATOM 4596 O O . THR A 1 606 ? 2.351 8.469 32.417 1.00 77.06 606 THR A O 1
ATOM 4599 N N . SER A 1 607 ? 2.784 7.339 34.301 1.00 73.94 607 SER A N 1
ATOM 4600 C CA . SER A 1 607 ? 3.731 8.334 34.827 1.00 73.94 607 SER A CA 1
ATOM 4601 C C . SER A 1 607 ? 5.144 8.208 34.248 1.00 73.94 607 SER A C 1
ATOM 4603 O O . SER A 1 607 ? 5.977 9.079 34.494 1.00 73.94 607 SER A O 1
ATOM 4605 N N . LEU A 1 608 ? 5.405 7.157 33.463 1.00 65.56 608 LEU A N 1
ATOM 4606 C CA . LEU A 1 608 ? 6.665 6.930 32.754 1.00 65.56 608 LEU A CA 1
ATOM 4607 C C . LEU A 1 608 ? 6.650 7.411 31.293 1.00 65.56 608 LEU A C 1
ATOM 4609 O O . LEU A 1 608 ? 7.645 7.229 30.608 1.00 65.56 608 LEU A O 1
ATOM 4613 N N . ALA A 1 609 ? 5.580 8.058 30.823 1.00 62.34 609 ALA A N 1
ATOM 4614 C CA . ALA A 1 609 ? 5.539 8.651 29.481 1.00 62.34 609 ALA A CA 1
ATOM 4615 C C . ALA A 1 609 ? 6.442 9.906 29.331 1.00 62.34 609 ALA A C 1
ATOM 4617 O O . ALA A 1 609 ? 6.798 10.291 28.222 1.00 62.34 609 ALA A O 1
ATOM 4618 N N . ASP A 1 610 ? 6.834 10.521 30.455 1.00 59.00 610 ASP A N 1
ATOM 4619 C CA . ASP A 1 610 ? 7.664 11.736 30.597 1.00 59.00 610 ASP A CA 1
ATOM 4620 C C . ASP A 1 610 ? 9.173 11.389 30.711 1.00 59.00 610 ASP A C 1
ATOM 4622 O O . ASP A 1 610 ? 9.842 11.770 31.676 1.00 59.00 610 ASP A O 1
ATOM 4626 N N . VAL A 1 611 ? 9.711 10.571 29.789 1.00 54.66 611 VAL A N 1
ATOM 4627 C CA . VAL A 1 611 ? 11.107 10.065 29.836 1.00 54.66 611 VAL A CA 1
ATOM 4628 C C . VAL A 1 611 ? 11.902 10.314 28.549 1.00 54.66 611 VAL A C 1
ATOM 4630 O O . VAL A 1 611 ? 11.371 10.217 27.450 1.00 54.66 611 VAL A O 1
ATOM 4633 N N . ASP A 1 612 ? 13.217 10.542 28.689 1.00 57.12 612 ASP A N 1
ATOM 4634 C CA . ASP A 1 612 ? 14.195 10.711 27.590 1.00 57.12 612 ASP A CA 1
ATOM 4635 C C . ASP A 1 612 ? 14.440 9.420 26.744 1.00 57.12 612 ASP A C 1
ATOM 4637 O O . ASP A 1 612 ? 15.453 9.317 26.044 1.00 57.12 612 ASP A O 1
ATOM 4641 N N . GLU A 1 613 ? 13.589 8.393 26.854 1.00 54.78 613 GLU A N 1
ATOM 4642 C CA . GLU A 1 613 ? 13.745 7.079 26.202 1.00 54.78 613 GLU A CA 1
ATOM 4643 C C . GLU A 1 613 ? 12.831 6.971 24.962 1.00 54.78 613 GLU A C 1
ATOM 4645 O O . GLU A 1 613 ? 11.892 7.746 24.792 1.00 54.78 613 GLU A O 1
ATOM 4650 N N . GLY A 1 614 ? 13.137 6.066 24.025 1.00 65.56 614 GLY A N 1
ATOM 4651 C CA . GLY A 1 614 ? 12.448 6.036 22.729 1.00 65.56 614 GLY A CA 1
ATOM 4652 C C . GLY A 1 614 ? 10.973 5.645 22.857 1.00 65.56 614 GLY A C 1
ATOM 4653 O O . GLY A 1 614 ? 10.680 4.604 23.435 1.00 65.56 614 GLY A O 1
ATOM 4654 N N . TRP A 1 615 ? 10.056 6.422 22.263 1.00 71.06 615 TRP A N 1
ATOM 4655 C CA . TRP A 1 615 ? 8.600 6.209 22.372 1.00 71.06 615 TRP A CA 1
ATOM 4656 C C . TRP A 1 615 ? 8.169 4.753 22.141 1.00 71.06 615 TRP A C 1
ATOM 4658 O O . TRP A 1 615 ? 7.488 4.163 22.972 1.00 71.06 615 TRP A O 1
ATOM 4668 N N . ILE A 1 616 ? 8.636 4.142 21.047 1.00 68.06 616 ILE A N 1
ATOM 4669 C CA . ILE A 1 616 ? 8.313 2.752 20.689 1.00 68.06 616 ILE A CA 1
ATOM 4670 C C . ILE A 1 616 ? 8.910 1.761 21.703 1.00 68.06 616 ILE A C 1
ATOM 4672 O O . ILE A 1 616 ? 8.267 0.766 22.026 1.00 68.06 616 ILE A O 1
ATOM 4676 N N . GLU A 1 617 ? 10.104 2.028 22.245 1.00 68.00 617 GLU A N 1
ATOM 4677 C CA . GLU A 1 617 ? 10.745 1.191 23.273 1.00 68.00 617 GLU A CA 1
ATOM 4678 C C . GLU A 1 617 ? 9.941 1.238 24.585 1.00 68.00 617 GLU A C 1
ATOM 4680 O O . GLU A 1 617 ? 9.588 0.190 25.121 1.00 68.00 617 GLU A O 1
ATOM 4685 N N . TYR A 1 618 ? 9.541 2.438 25.027 1.00 72.19 618 TYR A N 1
ATOM 4686 C CA . TYR A 1 618 ? 8.638 2.645 26.165 1.00 72.19 618 TYR A CA 1
ATOM 4687 C C . TYR A 1 618 ? 7.284 1.945 25.964 1.00 72.19 618 TYR A C 1
ATOM 4689 O O . TYR A 1 618 ? 6.870 1.137 26.802 1.00 72.19 618 TYR A O 1
ATOM 4697 N N . CYS A 1 619 ? 6.608 2.219 24.843 1.00 69.56 619 CYS A N 1
ATOM 4698 C CA . CYS A 1 619 ? 5.297 1.656 24.549 1.00 69.56 619 CYS A CA 1
ATOM 4699 C C . CYS A 1 619 ? 5.338 0.131 24.492 1.00 69.56 619 CYS A C 1
ATOM 4701 O O . CYS A 1 619 ? 4.519 -0.495 25.149 1.00 69.56 619 CYS A O 1
ATOM 4703 N N . THR A 1 620 ? 6.284 -0.479 23.775 1.00 68.12 620 THR A N 1
ATOM 4704 C CA . THR A 1 620 ? 6.346 -1.946 23.620 1.00 68.12 620 THR A CA 1
ATOM 4705 C C . THR A 1 620 ? 6.670 -2.688 24.923 1.00 68.12 620 THR A C 1
ATOM 4707 O O . THR A 1 620 ? 6.038 -3.710 25.196 1.00 68.12 620 THR A O 1
ATOM 4710 N N . ASP A 1 621 ? 7.589 -2.191 25.763 1.00 70.06 621 ASP A N 1
ATOM 4711 C CA . ASP A 1 621 ? 7.932 -2.844 27.043 1.00 70.06 621 ASP A CA 1
ATOM 4712 C C . ASP A 1 621 ? 6.762 -2.755 28.048 1.00 70.06 621 ASP A C 1
ATOM 4714 O O . ASP A 1 621 ? 6.445 -3.727 28.743 1.00 70.06 621 ASP A O 1
ATOM 4718 N N . MET A 1 622 ? 6.066 -1.610 28.089 1.00 70.88 622 MET A N 1
ATOM 4719 C CA . MET A 1 622 ? 4.860 -1.419 28.909 1.00 70.88 622 MET A CA 1
ATOM 4720 C C . MET A 1 622 ? 3.658 -2.207 28.366 1.00 70.88 622 MET A C 1
ATOM 4722 O O . MET A 1 622 ? 2.896 -2.788 29.146 1.00 70.88 622 MET A O 1
ATOM 4726 N N . ALA A 1 623 ? 3.494 -2.243 27.041 1.00 72.31 623 ALA A N 1
ATOM 4727 C CA . ALA A 1 623 ? 2.393 -2.903 26.354 1.00 72.31 623 ALA A CA 1
ATOM 4728 C C . ALA A 1 623 ? 2.451 -4.418 26.490 1.00 72.31 623 ALA A C 1
ATOM 4730 O O . ALA A 1 623 ? 1.464 -5.002 26.914 1.00 72.31 623 ALA A O 1
ATOM 4731 N N . TYR A 1 624 ? 3.597 -5.059 26.243 1.00 80.06 624 TYR A N 1
ATOM 4732 C CA . TYR A 1 624 ? 3.698 -6.517 26.357 1.00 80.06 624 TYR A CA 1
ATOM 4733 C C . TYR A 1 624 ? 3.371 -7.007 27.780 1.00 80.06 624 TYR A C 1
ATOM 4735 O O . TYR A 1 624 ? 2.759 -8.061 27.978 1.00 80.06 624 TYR A O 1
ATOM 4743 N N . ALA A 1 625 ? 3.720 -6.223 28.806 1.00 84.88 625 ALA A N 1
ATOM 4744 C CA . ALA A 1 625 ? 3.290 -6.492 30.175 1.00 84.88 625 ALA A CA 1
ATOM 4745 C C . ALA A 1 625 ? 1.766 -6.305 30.353 1.00 84.88 625 ALA A C 1
ATOM 4747 O O . ALA A 1 625 ? 1.107 -7.164 30.946 1.00 84.88 625 ALA A O 1
ATOM 4748 N N . TRP A 1 626 ? 1.200 -5.226 29.798 1.00 90.81 626 TRP A N 1
ATOM 4749 C CA . TRP A 1 626 ? -0.232 -4.914 29.854 1.00 90.81 626 TRP A CA 1
ATOM 4750 C C . TRP A 1 626 ? -1.101 -5.944 29.113 1.00 90.81 626 TRP A C 1
ATOM 4752 O O . TRP A 1 626 ? -2.114 -6.378 29.665 1.00 90.81 626 TRP A O 1
ATOM 4762 N N . GLU A 1 627 ? -0.685 -6.400 27.926 1.00 92.25 627 GLU A N 1
ATOM 4763 C CA . GLU A 1 627 ? -1.322 -7.473 27.153 1.00 92.25 627 GLU A CA 1
ATOM 4764 C C . GLU A 1 627 ? -1.484 -8.720 28.026 1.00 92.25 627 GLU A C 1
ATOM 4766 O O . GLU A 1 627 ? -2.584 -9.250 28.177 1.00 92.25 627 GLU A O 1
ATOM 4771 N N . ASN A 1 628 ? -0.409 -9.150 28.694 1.00 92.44 628 ASN A N 1
ATOM 4772 C CA . ASN A 1 628 ? -0.437 -10.300 29.595 1.00 92.44 628 ASN A CA 1
ATOM 4773 C C . ASN A 1 628 ? -1.399 -10.090 30.787 1.00 92.44 628 ASN A C 1
ATOM 4775 O O . ASN A 1 628 ? -2.115 -11.019 31.178 1.00 92.44 628 ASN A O 1
ATOM 4779 N N . ASP A 1 629 ? -1.482 -8.880 31.346 1.00 93.69 629 ASP A N 1
ATOM 4780 C CA . ASP A 1 629 ? -2.426 -8.539 32.420 1.00 93.69 629 ASP A CA 1
ATOM 4781 C C . ASP A 1 629 ? -3.898 -8.576 31.957 1.00 93.69 629 ASP A C 1
ATOM 4783 O O . ASP A 1 629 ? -4.754 -9.103 32.682 1.00 93.69 629 ASP A O 1
ATOM 4787 N N . VAL A 1 630 ? -4.217 -8.071 30.755 1.00 95.38 630 VAL A N 1
ATOM 4788 C CA . VAL A 1 630 ? -5.598 -8.068 30.231 1.00 95.38 630 VAL A CA 1
ATOM 4789 C C . VAL A 1 630 ? -6.019 -9.422 29.653 1.00 95.38 630 VAL A C 1
ATOM 4791 O O . VAL A 1 630 ? -7.153 -9.843 29.894 1.00 95.38 630 VAL A O 1
ATOM 4794 N N . ILE A 1 631 ? -5.125 -10.150 28.981 1.00 96.56 631 ILE A N 1
ATOM 4795 C CA . ILE A 1 631 ? -5.386 -11.481 28.404 1.00 96.56 631 ILE A CA 1
ATOM 4796 C C . ILE A 1 631 ? -5.504 -12.545 29.502 1.00 96.56 631 ILE A C 1
ATOM 4798 O O . ILE A 1 631 ? -6.348 -13.437 29.410 1.00 96.56 631 ILE A O 1
ATOM 4802 N N . SER A 1 632 ? -4.733 -12.435 30.592 1.00 94.38 632 SER A N 1
ATOM 4803 C CA . SER A 1 632 ? -4.872 -13.342 31.743 1.00 94.38 632 SER A CA 1
ATOM 4804 C C . SER A 1 632 ? -6.168 -13.137 32.538 1.00 94.38 632 SER A C 1
ATOM 4806 O O . SER A 1 632 ? -6.562 -14.024 33.301 1.00 94.38 632 SER A O 1
ATOM 4808 N N . GLY A 1 633 ? -6.827 -11.977 32.403 1.00 92.69 633 GLY A N 1
ATOM 4809 C CA . GLY A 1 633 ? -8.023 -11.626 33.176 1.00 92.69 633 GLY A CA 1
ATOM 4810 C C . GLY A 1 633 ? -7.780 -11.619 34.688 1.00 92.69 633 GLY A C 1
ATOM 4811 O O . GLY A 1 633 ? -8.689 -11.923 35.465 1.00 92.69 633 GLY A O 1
ATOM 4812 N N . SER A 1 634 ? -6.536 -11.358 35.103 1.00 90.56 634 SER A N 1
ATOM 4813 C CA . SER A 1 634 ? -6.100 -11.410 36.503 1.00 90.56 634 SER A CA 1
ATOM 4814 C C . SER A 1 634 ? -6.296 -10.083 37.250 1.00 90.56 634 SER A C 1
ATOM 4816 O O . SER A 1 634 ? -6.370 -10.073 38.483 1.00 90.56 634 SER A O 1
ATOM 4818 N N . THR A 1 635 ? -6.428 -8.986 36.502 1.00 93.56 635 THR A N 1
ATOM 4819 C CA . THR A 1 635 ? -6.691 -7.623 36.979 1.00 93.56 635 THR A CA 1
ATOM 4820 C C . THR A 1 635 ? -8.193 -7.296 36.959 1.00 93.56 635 THR A C 1
ATOM 4822 O O . THR A 1 635 ? -9.030 -8.137 36.634 1.00 93.56 635 THR A O 1
ATOM 4825 N N . SER A 1 636 ? -8.565 -6.061 37.313 1.00 95.69 636 SER A N 1
ATOM 4826 C CA . SER A 1 636 ? -9.923 -5.531 37.095 1.00 95.69 636 SER A CA 1
ATOM 4827 C C . SER A 1 636 ? -10.089 -4.756 35.780 1.00 95.69 636 SER A C 1
ATOM 4829 O O . SER A 1 636 ? -11.173 -4.227 35.538 1.00 95.69 636 SER A O 1
ATOM 4831 N N . ALA A 1 637 ? -9.047 -4.663 34.946 1.00 95.81 637 ALA A N 1
ATOM 4832 C CA . ALA A 1 637 ? -9.075 -3.885 33.705 1.00 95.81 637 ALA A CA 1
ATOM 4833 C C . ALA A 1 637 ? -9.787 -4.609 32.546 1.00 95.81 637 ALA A C 1
ATOM 4835 O O . ALA A 1 637 ? -10.280 -3.967 31.619 1.00 95.81 637 ALA A O 1
ATOM 4836 N N . SER A 1 638 ? -9.892 -5.941 32.609 1.00 97.94 638 SER A N 1
ATOM 4837 C CA . SER A 1 638 ? -10.512 -6.757 31.563 1.00 97.94 638 SER A CA 1
ATOM 4838 C C . SER A 1 638 ? -11.497 -7.797 32.103 1.00 97.94 638 SER A C 1
ATOM 4840 O O . SER A 1 638 ? -11.564 -8.096 33.298 1.00 97.94 638 SER A O 1
ATOM 4842 N N . LYS A 1 639 ? -12.261 -8.393 31.185 1.00 98.12 639 LYS A N 1
ATOM 4843 C CA . LYS A 1 639 ? -13.031 -9.613 31.406 1.00 98.12 639 LYS A CA 1
ATOM 4844 C C . LYS A 1 639 ? -12.843 -10.579 30.235 1.00 98.12 639 LYS A C 1
ATOM 4846 O O . LYS A 1 639 ? -13.347 -10.346 29.142 1.00 98.12 639 LYS A O 1
ATOM 4851 N N . VAL A 1 640 ? -12.196 -11.708 30.514 1.00 98.44 640 VAL A N 1
ATOM 4852 C CA . VAL A 1 640 ? -11.934 -12.787 29.547 1.00 98.44 640 VAL A CA 1
ATOM 4853 C C . VAL A 1 640 ? -13.056 -13.834 29.559 1.00 98.44 640 VAL A C 1
ATOM 4855 O O . VAL A 1 640 ? -13.513 -14.243 30.633 1.00 98.44 640 VAL A O 1
ATOM 4858 N N . PHE A 1 641 ? -13.470 -14.311 28.389 1.00 98.50 641 PHE A N 1
ATOM 4859 C CA . PHE A 1 641 ? -14.311 -15.493 28.178 1.00 98.50 641 PHE A CA 1
ATOM 4860 C C . PHE A 1 641 ? -13.580 -16.438 27.218 1.00 98.50 641 PHE A C 1
ATOM 4862 O O . PHE A 1 641 ? -13.157 -15.988 26.159 1.00 98.50 641 PHE A O 1
ATOM 4869 N N . THR A 1 642 ? -13.416 -17.714 27.573 1.00 98.12 642 THR A N 1
ATOM 4870 C CA . THR A 1 642 ? -12.710 -18.704 26.740 1.00 98.12 642 THR A CA 1
ATOM 4871 C C . THR A 1 642 ? -13.656 -19.760 26.179 1.00 98.12 642 THR A C 1
ATOM 4873 O O . THR A 1 642 ? -14.648 -20.128 26.817 1.00 98.12 642 THR A O 1
ATOM 4876 N N . PHE A 1 643 ? -13.330 -20.250 24.985 1.00 98.25 643 PHE A N 1
ATOM 4877 C CA . PHE A 1 643 ? -14.098 -21.226 24.223 1.00 98.25 643 PHE A CA 1
ATOM 4878 C C . PHE A 1 643 ? -13.155 -22.313 23.691 1.00 98.25 643 PHE A C 1
ATOM 4880 O O . PHE A 1 643 ? -12.133 -21.997 23.083 1.00 98.25 643 PHE A O 1
ATOM 4887 N N . ASP A 1 644 ? -13.485 -23.583 23.925 1.00 98.00 644 ASP A N 1
ATOM 4888 C CA . ASP A 1 644 ? -12.702 -24.718 23.424 1.00 98.00 644 ASP A CA 1
ATOM 4889 C C . ASP A 1 644 ? -12.882 -24.869 21.901 1.00 98.00 644 ASP A C 1
ATOM 4891 O O . ASP A 1 644 ? -14.015 -24.878 21.410 1.00 98.00 644 ASP A O 1
ATOM 4895 N N . VAL A 1 645 ? -11.780 -25.014 21.158 1.00 97.88 645 VAL A N 1
ATOM 4896 C CA . VAL A 1 645 ? -11.782 -25.222 19.699 1.00 97.88 645 VAL A CA 1
ATOM 4897 C C . VAL A 1 645 ? -11.569 -26.715 19.416 1.00 97.88 645 VAL A C 1
ATOM 4899 O O . VAL A 1 645 ? -10.453 -27.217 19.515 1.00 97.88 645 VAL A O 1
ATOM 4902 N N . GLU A 1 646 ? -12.647 -27.464 19.142 1.00 95.75 646 GLU A N 1
ATOM 4903 C CA . GLU A 1 646 ? -12.583 -28.932 18.946 1.00 95.75 646 GLU A CA 1
ATOM 4904 C C . GLU A 1 646 ? -12.102 -29.358 17.540 1.00 95.75 646 GLU A C 1
ATOM 4906 O O . GLU A 1 646 ? -11.540 -30.445 17.394 1.00 95.75 646 GLU A O 1
ATOM 4911 N N . GLU A 1 647 ? -12.308 -28.512 16.529 1.00 96.44 647 GLU A N 1
ATOM 4912 C CA . GLU A 1 647 ? -11.886 -28.662 15.125 1.00 96.44 647 GLU A CA 1
ATOM 4913 C C . GLU A 1 647 ? -11.372 -27.288 14.637 1.00 96.44 647 GLU A C 1
ATOM 4915 O O . GLU A 1 647 ? -11.781 -26.271 15.199 1.00 96.44 647 GLU A O 1
ATOM 4920 N N . ASP A 1 648 ? -10.466 -27.249 13.649 1.00 97.62 648 ASP A N 1
ATOM 4921 C CA . ASP A 1 648 ? -9.747 -26.027 13.238 1.00 97.62 648 ASP A CA 1
ATOM 4922 C C . ASP A 1 648 ? -10.708 -24.876 12.870 1.00 97.62 648 ASP A C 1
ATOM 4924 O O . ASP A 1 648 ? -11.553 -25.010 11.983 1.00 97.62 648 ASP A O 1
ATOM 4928 N N . LEU A 1 649 ? -10.573 -23.725 13.538 1.00 98.12 649 LEU A N 1
ATOM 4929 C CA . LEU A 1 649 ? -11.435 -22.558 13.332 1.00 98.12 649 LEU A CA 1
ATOM 4930 C C . LEU A 1 649 ? -10.737 -21.557 12.402 1.00 98.12 649 LEU A C 1
ATOM 4932 O O . LEU A 1 649 ? -10.022 -20.666 12.865 1.00 98.12 649 LEU A O 1
ATOM 4936 N N . HIS A 1 650 ? -10.946 -21.708 11.092 1.00 97.94 650 HIS A N 1
ATOM 4937 C CA . HIS A 1 650 ? -10.417 -20.789 10.078 1.00 97.94 650 HIS A CA 1
ATOM 4938 C C . HIS A 1 650 ? -11.326 -19.567 9.902 1.00 97.94 650 HIS A C 1
ATOM 4940 O O . HIS A 1 650 ? -12.366 -19.627 9.246 1.00 97.94 650 HIS A O 1
ATOM 4946 N N . ILE A 1 651 ? -10.921 -18.459 10.518 1.00 98.38 651 ILE A N 1
ATOM 4947 C CA . ILE A 1 651 ? -11.536 -17.132 10.417 1.00 98.38 651 ILE A CA 1
ATOM 4948 C C . ILE A 1 651 ? -11.196 -16.524 9.053 1.00 98.38 651 ILE A C 1
ATOM 4950 O O . ILE A 1 651 ? -10.025 -16.517 8.681 1.00 98.38 651 ILE A O 1
ATOM 4954 N N . ASN A 1 652 ? -12.192 -15.980 8.346 1.00 97.31 652 ASN A N 1
ATOM 4955 C CA . ASN A 1 652 ? -11.999 -15.238 7.094 1.00 97.31 652 ASN A CA 1
ATOM 4956 C C . ASN A 1 652 ? -13.038 -14.103 6.960 1.00 97.31 652 ASN A C 1
ATOM 4958 O O . ASN A 1 652 ? -14.201 -14.339 6.623 1.00 97.31 652 ASN A O 1
ATOM 4962 N N . GLY A 1 653 ? -12.623 -12.868 7.261 1.00 97.38 653 GLY A N 1
ATOM 4963 C CA . GLY A 1 653 ? -13.470 -11.664 7.251 1.00 97.38 653 GLY A CA 1
ATOM 4964 C C . GLY A 1 653 ? -13.470 -10.913 8.590 1.00 97.38 653 GLY A C 1
ATOM 4965 O O . GLY A 1 653 ? -12.539 -11.055 9.379 1.00 97.38 653 GLY A O 1
ATOM 4966 N N . THR A 1 654 ? -14.503 -10.102 8.846 1.00 98.19 654 THR A N 1
ATOM 4967 C CA . THR A 1 654 ? -14.621 -9.204 10.019 1.00 98.19 654 THR A CA 1
ATOM 4968 C C . THR A 1 654 ? -15.417 -9.825 11.176 1.00 98.19 654 THR A C 1
ATOM 4970 O O . THR A 1 654 ? -16.635 -9.976 11.054 1.00 98.19 654 THR A O 1
ATOM 4973 N N . PRO A 1 655 ? -14.807 -10.136 12.337 1.00 98.62 655 PRO A N 1
ATOM 4974 C CA . PRO A 1 655 ? -15.559 -10.534 13.525 1.00 98.62 655 PRO A CA 1
ATOM 4975 C C . PRO A 1 655 ? -16.305 -9.352 14.161 1.00 98.62 655 PRO A C 1
ATOM 4977 O O . PRO A 1 655 ? -15.800 -8.228 14.206 1.00 98.62 655 PRO A O 1
ATOM 4980 N N . THR A 1 656 ? -17.487 -9.614 14.721 1.00 98.50 656 THR A N 1
ATOM 4981 C CA . THR A 1 656 ? -18.311 -8.603 15.405 1.00 98.50 656 THR A CA 1
ATOM 4982 C C . THR A 1 656 ? -18.680 -9.065 16.810 1.00 98.50 656 THR A C 1
ATOM 4984 O O . THR A 1 656 ? -19.270 -10.134 16.992 1.00 98.50 656 THR A O 1
ATOM 4987 N N . VAL A 1 657 ? -18.396 -8.242 17.819 1.00 98.81 657 VAL A N 1
ATOM 4988 C CA . VAL A 1 657 ? -18.778 -8.496 19.212 1.00 98.81 657 VAL A CA 1
ATOM 4989 C C . VAL A 1 657 ? -20.054 -7.722 19.537 1.00 98.81 657 VAL A C 1
ATOM 4991 O O . VAL A 1 657 ? -20.072 -6.494 19.548 1.00 98.81 657 VAL A O 1
ATOM 4994 N N . THR A 1 658 ? -21.141 -8.431 19.842 1.00 98.88 658 THR A N 1
ATOM 4995 C CA . THR A 1 658 ? -22.313 -7.814 20.475 1.00 98.88 658 THR A CA 1
ATOM 4996 C C . THR A 1 658 ? -22.081 -7.771 21.978 1.00 98.88 658 THR A C 1
ATOM 4998 O O . THR A 1 658 ? -21.932 -8.817 22.610 1.00 98.88 658 THR A O 1
ATOM 5001 N N . ILE A 1 659 ? -22.084 -6.576 22.567 1.00 98.75 659 ILE A N 1
ATOM 5002 C CA . ILE A 1 659 ? -21.846 -6.368 24.000 1.00 98.75 659 ILE A CA 1
ATOM 5003 C C . ILE A 1 659 ? -23.078 -5.713 24.614 1.00 98.75 659 ILE A C 1
ATOM 5005 O O . ILE A 1 659 ? -23.517 -4.657 24.164 1.00 98.75 659 ILE A O 1
ATOM 5009 N N . LYS A 1 660 ? -23.631 -6.298 25.679 1.00 98.69 660 LYS A N 1
ATOM 5010 C CA . LYS A 1 660 ? -24.732 -5.691 26.436 1.00 98.69 660 LYS A CA 1
ATOM 5011 C C . LYS A 1 660 ? -24.230 -5.219 27.795 1.00 98.69 660 LYS A C 1
ATOM 5013 O O . LYS A 1 660 ? -24.045 -6.031 28.701 1.00 98.69 660 LYS A O 1
ATOM 5018 N N . ALA A 1 661 ? -24.028 -3.913 27.952 1.00 98.62 661 ALA A N 1
ATOM 5019 C CA . ALA A 1 661 ? -23.379 -3.347 29.132 1.00 98.62 661 ALA A CA 1
ATOM 5020 C C . ALA A 1 661 ? -23.964 -1.997 29.575 1.00 98.62 661 ALA A C 1
ATOM 5022 O O . ALA A 1 661 ? -24.649 -1.316 28.812 1.00 98.62 661 ALA A O 1
ATOM 5023 N N . SER A 1 662 ? -23.660 -1.616 30.816 1.00 98.62 662 SER A N 1
ATOM 5024 C CA . SER A 1 662 ? -23.868 -0.278 31.378 1.00 98.62 662 SER A CA 1
ATOM 5025 C C . SER A 1 662 ? -22.547 0.285 31.907 1.00 98.62 662 SER A C 1
ATOM 5027 O O . SER A 1 662 ? -21.870 -0.412 32.670 1.00 98.62 662 SER A O 1
ATOM 5029 N N . ALA A 1 663 ? -22.226 1.534 31.576 1.00 98.62 663 ALA A N 1
ATOM 5030 C CA . ALA A 1 663 ? -21.143 2.303 32.196 1.00 98.62 663 ALA A CA 1
ATOM 5031 C C . ALA A 1 663 ? -21.653 3.078 33.428 1.00 98.62 663 ALA A C 1
ATOM 5033 O O . ALA A 1 663 ? -22.838 3.419 33.495 1.00 98.62 663 ALA A O 1
ATOM 5034 N N . ASP A 1 664 ? -20.786 3.383 34.398 1.00 98.56 664 ASP A N 1
ATOM 5035 C CA . ASP A 1 664 ? -21.093 4.290 35.521 1.00 98.56 664 ASP A CA 1
ATOM 5036 C C . ASP A 1 664 ? -20.750 5.771 35.250 1.00 98.56 664 ASP A C 1
ATOM 5038 O O . ASP A 1 664 ? -21.060 6.630 36.078 1.00 98.56 664 ASP A O 1
ATOM 5042 N N . GLN A 1 665 ? -20.208 6.070 34.065 1.00 98.50 665 GLN A N 1
ATOM 5043 C CA . GLN A 1 665 ? -19.917 7.408 33.537 1.00 98.50 665 GLN A CA 1
ATOM 5044 C C . GLN A 1 665 ? -20.719 7.680 32.246 1.00 98.50 665 GLN A C 1
ATOM 5046 O O . GLN A 1 665 ? -21.255 6.742 31.650 1.00 98.50 665 GLN A O 1
ATOM 5051 N N . PRO A 1 666 ? -20.860 8.951 31.813 1.00 97.81 666 PRO A N 1
ATOM 5052 C CA . PRO A 1 666 ? -21.572 9.308 30.582 1.00 97.81 666 PRO A CA 1
ATOM 5053 C C . PRO A 1 666 ? -20.698 9.279 29.311 1.00 97.81 666 PRO A C 1
ATOM 5055 O O . PRO A 1 666 ? -21.221 9.527 28.230 1.00 97.81 666 PRO A O 1
ATOM 5058 N N . THR A 1 667 ? -19.399 9.006 29.439 1.00 98.00 667 THR A N 1
ATOM 5059 C CA . THR A 1 667 ? -18.420 8.809 28.355 1.00 98.00 667 THR A CA 1
ATOM 5060 C C . THR A 1 667 ? -17.587 7.565 28.672 1.00 98.00 667 THR A C 1
ATOM 5062 O O . THR A 1 667 ? -17.567 7.127 29.825 1.00 98.00 667 THR A O 1
ATOM 5065 N N . GLY A 1 668 ? -16.913 6.979 27.680 1.00 97.62 668 GLY A N 1
ATOM 5066 C CA . GLY A 1 668 ? -15.963 5.892 27.922 1.00 97.62 668 GLY A CA 1
ATOM 5067 C C . GLY A 1 668 ? -15.691 5.016 26.702 1.00 97.62 668 GLY A C 1
ATOM 5068 O O . GLY A 1 668 ? -16.578 4.754 25.895 1.00 97.62 668 GLY A O 1
ATOM 5069 N N . ILE A 1 669 ? -14.462 4.514 26.604 1.00 98.31 669 ILE A N 1
ATOM 5070 C CA . ILE A 1 669 ? -14.043 3.621 25.520 1.00 98.31 669 ILE A CA 1
ATOM 5071 C C . ILE A 1 669 ? -14.458 2.184 25.855 1.00 98.31 669 ILE A C 1
ATOM 5073 O O . ILE A 1 669 ? -14.226 1.714 26.972 1.00 98.31 669 ILE A O 1
ATOM 5077 N N . LEU A 1 670 ? -15.064 1.485 24.899 1.00 98.38 670 LEU A N 1
ATOM 5078 C CA . LEU A 1 670 ? -15.414 0.070 24.968 1.00 98.38 670 LEU A CA 1
ATOM 5079 C C . LEU A 1 670 ? -14.621 -0.697 23.906 1.00 98.38 670 LEU A C 1
ATOM 5081 O O . LEU A 1 670 ? -14.765 -0.432 22.714 1.00 98.38 670 LEU A O 1
ATOM 5085 N N . SER A 1 671 ? -13.823 -1.666 24.349 1.00 98.69 671 SER A N 1
ATOM 5086 C CA . SER A 1 671 ? -12.866 -2.377 23.499 1.00 98.69 671 SER A CA 1
ATOM 5087 C C . SER A 1 671 ? -12.986 -3.887 23.660 1.00 98.69 671 SER A C 1
ATOM 5089 O O . SER A 1 671 ? -13.383 -4.398 24.716 1.00 98.69 671 SER A O 1
ATOM 5091 N N . ALA A 1 672 ? -12.624 -4.621 22.613 1.00 98.69 672 ALA A N 1
ATOM 5092 C CA . ALA A 1 672 ? -12.500 -6.068 22.678 1.00 98.69 672 ALA A CA 1
ATOM 5093 C C . ALA A 1 672 ? -11.401 -6.590 21.755 1.00 98.69 672 ALA A C 1
ATOM 5095 O O . ALA A 1 672 ? -11.100 -5.999 20.719 1.00 98.69 672 ALA A O 1
ATOM 5096 N N . MET A 1 673 ? -10.839 -7.737 22.129 1.00 98.50 673 MET A N 1
ATOM 5097 C CA . MET A 1 673 ? -9.890 -8.491 21.316 1.00 98.50 673 MET A CA 1
ATOM 5098 C C . MET A 1 673 ? -10.263 -9.975 21.291 1.00 98.50 673 MET A C 1
ATOM 5100 O O . MET A 1 673 ? -10.821 -10.510 22.257 1.00 98.50 673 MET A O 1
ATOM 5104 N N . LEU A 1 674 ? -9.943 -10.629 20.176 1.00 98.88 674 LEU A N 1
ATOM 5105 C CA . LEU A 1 674 ? -9.909 -12.079 20.043 1.00 98.88 674 LEU A CA 1
ATOM 5106 C C . LEU A 1 674 ? -8.462 -12.552 20.130 1.00 98.88 674 LEU A C 1
ATOM 5108 O O . LEU A 1 674 ? -7.586 -11.999 19.465 1.00 98.88 674 LEU A O 1
ATOM 5112 N N . VAL A 1 675 ? -8.225 -13.579 20.941 1.00 98.81 675 VAL A N 1
ATOM 5113 C CA . VAL A 1 675 ? -6.890 -14.114 21.226 1.00 98.81 675 VAL A CA 1
ATOM 5114 C C . VAL A 1 675 ? -6.908 -15.628 21.060 1.00 98.81 675 VAL A C 1
ATOM 5116 O O . VAL A 1 675 ? -7.802 -16.304 21.568 1.00 98.81 675 VAL A O 1
ATOM 5119 N N . ASP A 1 676 ? -5.913 -16.148 20.355 1.00 98.75 676 ASP A N 1
ATOM 5120 C CA . ASP A 1 676 ? -5.589 -17.567 20.272 1.00 98.75 676 ASP A CA 1
ATOM 5121 C C . ASP A 1 676 ? -4.756 -17.947 21.507 1.00 98.75 676 ASP A C 1
ATOM 5123 O O . ASP A 1 676 ? -3.681 -17.380 21.720 1.00 98.75 676 ASP A O 1
ATOM 5127 N N . LEU A 1 677 ? -5.267 -18.848 22.352 1.00 98.56 677 LEU A N 1
ATOM 5128 C CA . LEU A 1 677 ? -4.577 -19.363 23.536 1.00 98.56 677 LEU A CA 1
ATOM 5129 C C . LEU A 1 677 ? -4.102 -20.799 23.290 1.00 98.56 677 LEU A C 1
ATOM 5131 O O . LEU A 1 677 ? -4.907 -21.714 23.086 1.00 98.56 677 LEU A O 1
ATOM 5135 N N . ALA A 1 678 ? -2.790 -21.003 23.385 1.00 97.31 678 ALA A N 1
ATOM 5136 C CA . ALA A 1 678 ? -2.157 -22.278 23.088 1.00 97.31 678 ALA A CA 1
ATOM 5137 C C . ALA A 1 678 ? -2.352 -23.335 24.204 1.00 97.31 678 ALA A C 1
ATOM 5139 O O . ALA A 1 678 ? -2.493 -22.997 25.385 1.00 97.31 678 ALA A O 1
ATOM 5140 N N . PRO A 1 679 ? -2.302 -24.638 23.867 1.00 96.25 679 PRO A N 1
ATOM 5141 C CA . PRO A 1 679 ? -2.327 -25.736 24.835 1.00 96.25 679 PRO A CA 1
ATOM 5142 C C . PRO A 1 679 ? -1.021 -25.854 25.651 1.00 96.25 679 PRO A C 1
ATOM 5144 O O . PRO A 1 679 ? -0.029 -25.169 25.401 1.00 96.25 679 PRO A O 1
ATOM 5147 N N . GLU A 1 680 ? -0.989 -26.770 26.634 1.00 95.06 680 GLU A N 1
ATOM 5148 C CA . GLU A 1 680 ? 0.196 -27.021 27.480 1.00 95.06 680 GLU A CA 1
ATOM 5149 C C . GLU A 1 680 ? 1.435 -27.380 26.634 1.00 95.06 680 GLU A C 1
ATOM 5151 O O . GLU A 1 680 ? 1.566 -28.496 26.127 1.00 95.06 680 GLU A O 1
ATOM 5156 N N . GLY A 1 681 ? 2.367 -26.428 26.529 1.00 93.81 681 GLY A N 1
ATOM 5157 C CA . GLY A 1 681 ? 3.559 -26.510 25.681 1.00 93.81 681 GLY A CA 1
ATOM 5158 C C . GLY A 1 681 ? 3.759 -25.290 24.778 1.00 93.81 681 GLY A C 1
ATOM 5159 O O . GLY A 1 681 ? 4.873 -25.105 24.287 1.00 93.81 681 GLY A O 1
ATOM 5160 N N . GLY A 1 682 ? 2.722 -24.464 24.609 1.00 96.50 682 GLY A N 1
ATOM 5161 C CA . GLY A 1 682 ? 2.729 -23.288 23.744 1.00 96.50 682 GLY A CA 1
ATOM 5162 C C . GLY A 1 682 ? 2.652 -23.647 22.256 1.00 96.50 682 GLY A C 1
ATOM 5163 O O . GLY A 1 682 ? 2.794 -24.806 21.861 1.00 96.50 682 GLY A O 1
ATOM 5164 N N . MET A 1 683 ? 2.472 -22.628 21.423 1.00 97.25 683 MET A N 1
ATOM 5165 C CA . MET A 1 683 ? 2.410 -22.728 19.964 1.00 97.25 683 MET A CA 1
ATOM 5166 C C . MET A 1 683 ? 3.569 -21.986 19.292 1.00 97.25 683 MET A C 1
ATOM 5168 O O . MET A 1 683 ? 4.388 -21.325 19.938 1.00 97.25 683 MET A O 1
ATOM 5172 N N . LYS A 1 684 ? 3.626 -22.086 17.965 1.00 97.06 684 LYS A N 1
ATOM 5173 C CA . LYS A 1 684 ? 4.486 -21.269 17.112 1.00 97.06 684 LYS A CA 1
ATOM 5174 C C . LYS A 1 684 ? 3.617 -20.330 16.295 1.00 97.06 684 LYS A C 1
ATOM 5176 O O . LYS A 1 684 ? 2.731 -20.799 15.597 1.00 97.06 684 LYS A O 1
ATOM 5181 N N . ALA A 1 685 ? 3.903 -19.037 16.354 1.00 97.31 685 ALA A N 1
ATOM 5182 C CA . ALA A 1 685 ? 3.169 -18.029 15.604 1.00 97.31 685 ALA A CA 1
ATOM 5183 C C . ALA A 1 685 ? 4.118 -16.971 15.038 1.00 97.31 685 ALA A C 1
ATOM 5185 O O . ALA A 1 685 ? 5.216 -16.748 15.557 1.00 97.31 685 ALA A O 1
ATOM 5186 N N . VAL A 1 686 ? 3.672 -16.299 13.980 1.00 96.75 686 VAL A N 1
ATOM 5187 C CA . VAL A 1 686 ? 4.288 -15.047 13.535 1.00 96.75 686 VAL A CA 1
ATOM 5188 C C . VAL A 1 686 ? 3.885 -13.946 14.512 1.00 96.75 686 VAL A C 1
ATOM 5190 O O . VAL A 1 686 ? 2.692 -13.742 14.746 1.00 96.75 686 VAL A O 1
ATOM 5193 N N . MET A 1 687 ? 4.876 -13.267 15.083 1.00 94.19 687 MET A N 1
ATOM 5194 C CA . MET A 1 687 ? 4.725 -12.212 16.089 1.00 94.19 687 MET A CA 1
ATOM 5195 C C . MET A 1 687 ? 5.497 -10.968 15.636 1.00 94.19 687 MET A C 1
ATOM 5197 O O . MET A 1 687 ? 6.432 -11.088 14.840 1.00 94.19 687 MET A O 1
ATOM 5201 N N . LEU A 1 688 ? 5.142 -9.802 16.177 1.00 90.69 688 LEU A N 1
ATOM 5202 C CA . LEU A 1 688 ? 5.987 -8.611 16.070 1.00 90.69 688 LEU A CA 1
ATOM 5203 C C . LEU A 1 688 ? 7.309 -8.829 16.828 1.00 90.69 688 LEU A C 1
ATOM 5205 O O . LEU A 1 688 ? 7.374 -9.626 17.771 1.00 90.69 688 LEU A O 1
ATOM 5209 N N . GLU A 1 689 ? 8.375 -8.151 16.410 1.00 85.94 689 GLU A N 1
ATOM 5210 C CA . GLU A 1 689 ? 9.641 -8.155 17.144 1.00 85.94 689 GLU A CA 1
ATOM 5211 C C . GLU A 1 689 ? 9.537 -7.329 18.431 1.00 85.94 689 GLU A C 1
ATOM 5213 O O . GLU A 1 689 ? 8.885 -6.288 18.480 1.00 85.94 689 GLU A O 1
ATOM 5218 N N . GLN A 1 690 ? 10.226 -7.770 19.487 1.00 76.75 690 GLN A N 1
ATOM 5219 C CA . GLN A 1 690 ? 10.324 -6.978 20.711 1.00 76.75 690 GLN A CA 1
ATOM 5220 C C . GLN A 1 690 ? 10.977 -5.625 20.382 1.00 76.75 690 GLN A C 1
ATOM 5222 O O . GLN A 1 690 ? 12.046 -5.596 19.771 1.00 76.75 690 GLN A O 1
ATOM 5227 N N . TYR A 1 691 ? 10.342 -4.528 20.803 1.00 73.31 691 TYR A N 1
ATOM 5228 C CA . TYR A 1 691 ? 10.728 -3.149 20.473 1.00 73.31 691 TYR A CA 1
ATOM 5229 C C . TYR A 1 691 ? 10.506 -2.730 19.003 1.00 73.31 691 TYR A C 1
ATOM 5231 O O . TYR A 1 691 ? 11.191 -1.831 18.515 1.00 73.31 691 TYR A O 1
ATOM 5239 N N . SER A 1 692 ? 9.553 -3.343 18.281 1.00 81.62 692 SER A N 1
ATOM 5240 C CA . SER A 1 692 ? 9.228 -2.951 16.901 1.00 81.62 692 SER A CA 1
ATOM 5241 C C . SER A 1 692 ? 7.772 -3.203 16.478 1.00 81.62 692 SER A C 1
ATOM 5243 O O . SER A 1 692 ? 7.108 -4.107 16.970 1.00 81.62 692 SER A O 1
ATOM 5245 N N . GLU A 1 693 ? 7.315 -2.449 15.473 1.00 82.81 693 GLU A N 1
ATOM 5246 C CA . GLU A 1 693 ? 6.137 -2.774 14.650 1.00 82.81 693 GLU A CA 1
ATOM 5247 C C . GLU A 1 693 ? 6.438 -3.814 13.544 1.00 82.81 693 GLU A C 1
ATOM 5249 O O . GLU A 1 693 ? 5.536 -4.247 12.829 1.00 82.81 693 GLU A O 1
ATOM 5254 N N . ALA A 1 694 ? 7.704 -4.207 13.364 1.00 90.31 694 ALA A N 1
ATOM 5255 C CA . ALA A 1 694 ? 8.130 -5.141 12.325 1.00 90.31 694 ALA A CA 1
ATOM 5256 C C . ALA A 1 694 ? 7.904 -6.616 12.704 1.00 90.31 694 ALA A C 1
ATOM 5258 O O . ALA A 1 694 ? 7.845 -6.984 13.876 1.00 90.31 694 ALA A O 1
ATOM 5259 N N . VAL A 1 695 ? 7.856 -7.485 11.689 1.00 93.69 695 VAL A N 1
ATOM 5260 C CA . VAL A 1 695 ? 7.885 -8.949 11.839 1.00 93.69 695 VAL A CA 1
ATOM 5261 C C . VAL A 1 695 ? 9.245 -9.475 11.377 1.00 93.69 695 VAL A C 1
ATOM 5263 O O . VAL A 1 695 ? 9.664 -9.209 10.249 1.00 93.69 695 VAL A O 1
ATOM 5266 N N . ALA A 1 696 ? 9.899 -10.281 12.215 1.00 94.44 696 ALA A N 1
ATOM 5267 C CA . ALA A 1 696 ? 11.187 -10.897 11.901 1.00 94.44 696 ALA A CA 1
ATOM 5268 C C . ALA A 1 696 ? 11.128 -11.812 10.661 1.00 94.44 696 ALA A C 1
ATOM 5270 O O . ALA A 1 696 ? 10.177 -12.575 10.462 1.00 94.44 696 ALA A O 1
ATOM 5271 N N . THR A 1 697 ? 12.208 -11.814 9.875 1.00 95.06 697 THR A N 1
ATOM 5272 C CA . THR A 1 697 ? 12.408 -12.724 8.735 1.00 95.06 697 THR A CA 1
ATOM 5273 C C . THR A 1 697 ? 13.734 -13.483 8.838 1.00 95.06 697 THR A C 1
ATOM 5275 O O . THR A 1 697 ? 14.747 -12.954 9.296 1.00 95.06 697 THR A O 1
ATOM 5278 N N . GLU A 1 698 ? 13.741 -14.739 8.393 1.00 95.56 698 GLU A N 1
ATOM 5279 C CA . GLU A 1 698 ? 14.936 -15.573 8.250 1.00 95.56 698 GLU A CA 1
ATOM 5280 C C . GLU A 1 698 ? 15.319 -15.689 6.763 1.00 95.56 698 GLU A C 1
ATOM 5282 O O . GLU A 1 698 ? 14.487 -16.059 5.933 1.00 95.56 698 GLU A O 1
ATOM 5287 N N . THR A 1 699 ? 16.581 -15.419 6.403 1.00 97.12 699 THR A N 1
ATOM 5288 C CA . THR A 1 699 ? 17.105 -15.728 5.057 1.00 97.12 699 THR A CA 1
ATOM 5289 C C . THR A 1 699 ? 17.226 -17.243 4.876 1.00 97.12 699 THR A C 1
ATOM 5291 O O . THR A 1 699 ? 18.019 -17.892 5.562 1.00 97.12 699 THR A O 1
ATOM 5294 N N . LEU A 1 700 ? 16.503 -17.793 3.899 1.00 96.81 700 LEU A N 1
ATOM 5295 C CA . LEU A 1 700 ? 16.576 -19.198 3.492 1.00 96.81 700 LEU A CA 1
ATOM 5296 C C . LEU A 1 700 ? 17.751 -19.459 2.535 1.00 96.81 700 LEU A C 1
ATOM 5298 O O . LEU A 1 700 ? 18.525 -20.395 2.745 1.00 96.81 700 LEU A O 1
ATOM 5302 N N . GLU A 1 701 ? 17.910 -18.627 1.500 1.00 96.81 701 GLU A N 1
ATOM 5303 C CA . GLU A 1 701 ? 19.009 -18.726 0.530 1.00 96.81 701 GLU A CA 1
ATOM 5304 C C . GLU A 1 701 ? 19.439 -17.335 0.038 1.00 96.81 701 GLU A C 1
ATOM 5306 O O . GLU A 1 701 ? 18.629 -16.562 -0.470 1.00 96.81 701 GLU A O 1
ATOM 5311 N N . SER A 1 702 ? 20.724 -17.001 0.187 1.00 95.00 702 SER A N 1
ATOM 5312 C CA . SER A 1 702 ? 21.224 -15.662 -0.148 1.00 95.00 702 SER A CA 1
ATOM 5313 C C . SER A 1 702 ? 21.510 -15.496 -1.644 1.00 95.00 702 SER A C 1
ATOM 5315 O O . SER A 1 702 ? 22.128 -16.363 -2.266 1.00 95.00 702 SER A O 1
ATOM 5317 N N . GLY A 1 703 ? 21.077 -14.369 -2.216 1.00 92.31 703 GLY A N 1
ATOM 5318 C CA . GLY A 1 703 ? 21.209 -14.057 -3.644 1.00 92.31 703 GLY A CA 1
ATOM 5319 C C . GLY A 1 703 ? 20.385 -14.946 -4.588 1.00 92.31 703 GLY A C 1
ATOM 5320 O O . GLY A 1 703 ? 20.728 -15.048 -5.768 1.00 92.31 703 GLY A O 1
ATOM 5321 N N . ALA A 1 704 ? 19.339 -15.616 -4.092 1.00 92.19 704 ALA A N 1
ATOM 5322 C CA . ALA A 1 704 ? 18.496 -16.521 -4.876 1.00 92.19 704 ALA A CA 1
ATOM 5323 C C . ALA A 1 704 ? 17.448 -15.801 -5.751 1.00 92.19 704 ALA A C 1
ATOM 5325 O O . ALA A 1 704 ? 17.099 -16.293 -6.827 1.00 92.19 704 ALA A O 1
ATOM 5326 N N . VAL A 1 705 ? 16.956 -14.629 -5.332 1.00 92.94 705 VAL A N 1
ATOM 5327 C CA . VAL A 1 705 ? 15.864 -13.910 -6.009 1.00 92.94 705 VAL A CA 1
ATOM 5328 C C . VAL A 1 705 ? 16.442 -12.995 -7.096 1.00 92.94 705 VAL A C 1
ATOM 5330 O O . VAL A 1 705 ? 16.791 -11.830 -6.871 1.00 92.94 705 VAL A O 1
ATOM 5333 N N . TRP A 1 706 ? 16.582 -13.543 -8.303 1.00 92.69 706 TRP A N 1
ATOM 5334 C CA . TRP A 1 706 ? 17.179 -12.868 -9.459 1.00 92.69 706 TRP A CA 1
ATOM 5335 C C . TRP A 1 706 ? 16.392 -11.627 -9.915 1.00 92.69 706 TRP A C 1
ATOM 5337 O O . TRP A 1 706 ? 15.199 -11.699 -10.204 1.00 92.69 706 TRP A O 1
ATOM 5347 N N . GLN A 1 707 ? 17.083 -10.487 -10.036 1.00 91.38 707 GLN A N 1
ATOM 5348 C CA . GLN A 1 707 ? 16.479 -9.214 -10.455 1.00 91.38 707 GLN A CA 1
ATOM 5349 C C . GLN A 1 707 ? 16.661 -8.926 -11.962 1.00 91.38 707 GLN A C 1
ATOM 5351 O O . GLN A 1 707 ? 15.767 -8.358 -12.594 1.00 91.38 707 GLN A O 1
ATOM 5356 N N . GLY A 1 708 ? 17.766 -9.374 -12.573 1.00 90.31 708 GLY A N 1
ATOM 5357 C CA . GLY A 1 708 ? 18.077 -9.176 -13.998 1.00 90.31 708 GLY A CA 1
ATOM 5358 C C . GLY A 1 708 ? 18.691 -7.813 -14.344 1.00 90.31 708 GLY A C 1
ATOM 5359 O O . GLY A 1 708 ? 18.889 -6.969 -13.479 1.00 90.31 708 GLY A O 1
ATOM 5360 N N . GLY A 1 709 ? 19.057 -7.604 -15.616 1.00 82.81 709 GLY A N 1
ATOM 5361 C CA . GLY A 1 709 ? 19.563 -6.315 -16.124 1.00 82.81 709 GLY A CA 1
ATOM 5362 C C . GLY A 1 709 ? 20.915 -5.849 -15.556 1.00 82.81 709 GLY A C 1
ATOM 5363 O O . GLY A 1 709 ? 21.284 -4.688 -15.729 1.00 82.81 709 GLY A O 1
ATOM 5364 N N . GLY A 1 710 ? 21.640 -6.739 -14.867 1.00 80.50 710 GLY A N 1
ATOM 5365 C CA . GLY A 1 710 ? 22.869 -6.431 -14.127 1.00 80.50 710 GLY A CA 1
ATOM 5366 C C . GLY A 1 710 ? 22.656 -5.984 -12.672 1.00 80.50 710 GLY A C 1
ATOM 5367 O O . GLY A 1 710 ? 23.632 -5.620 -12.017 1.00 80.50 710 GLY A O 1
ATOM 5368 N N . LEU A 1 711 ? 21.418 -6.013 -12.169 1.00 88.06 711 LEU A N 1
ATOM 5369 C CA . LEU A 1 711 ? 21.073 -5.682 -10.783 1.00 88.06 711 LEU A CA 1
ATOM 5370 C C . LEU A 1 711 ? 21.480 -6.800 -9.809 1.00 88.06 711 LEU A C 1
ATOM 5372 O O . LEU A 1 711 ? 21.502 -7.980 -10.163 1.00 88.06 711 LEU A O 1
ATOM 5376 N N . THR A 1 712 ? 21.763 -6.429 -8.560 1.00 88.75 712 THR A N 1
ATOM 5377 C CA . THR A 1 712 ? 22.105 -7.371 -7.483 1.00 88.75 712 THR A CA 1
ATOM 5378 C C . THR A 1 712 ? 20.934 -8.316 -7.197 1.00 88.75 712 THR A C 1
ATOM 5380 O O . THR A 1 712 ? 19.817 -7.862 -6.958 1.00 88.75 712 THR A O 1
ATOM 5383 N N . ALA A 1 713 ? 21.179 -9.629 -7.193 1.00 90.88 713 ALA A N 1
ATOM 5384 C CA . ALA A 1 713 ? 20.180 -10.610 -6.771 1.00 90.88 713 ALA A CA 1
ATOM 5385 C C . ALA A 1 713 ? 19.861 -10.461 -5.273 1.00 90.88 713 ALA A C 1
ATOM 5387 O O . ALA A 1 713 ? 20.762 -10.250 -4.460 1.00 90.88 713 ALA A O 1
ATOM 5388 N N . LYS A 1 714 ? 18.577 -10.579 -4.932 1.00 92.56 714 LYS A N 1
ATOM 5389 C CA . LYS A 1 714 ? 18.046 -10.454 -3.572 1.00 92.56 714 LYS A CA 1
ATOM 5390 C C . LYS A 1 714 ? 18.088 -11.793 -2.824 1.00 92.56 714 LYS A C 1
ATOM 5392 O O . LYS A 1 714 ? 18.207 -12.854 -3.442 1.00 92.56 714 LYS A O 1
ATOM 5397 N N . ASP A 1 715 ? 18.011 -11.743 -1.500 1.00 95.38 715 ASP A N 1
ATOM 5398 C CA . ASP A 1 715 ? 17.927 -12.940 -0.659 1.00 95.38 715 ASP A CA 1
ATOM 5399 C C . ASP A 1 715 ? 16.506 -13.527 -0.724 1.00 95.38 715 ASP A C 1
ATOM 5401 O O . ASP A 1 715 ? 15.535 -12.795 -0.878 1.00 95.38 715 ASP A O 1
ATOM 5405 N N . LEU A 1 716 ? 16.371 -14.851 -0.616 1.00 97.06 716 LEU A N 1
ATOM 5406 C CA . LEU A 1 716 ? 15.082 -15.503 -0.376 1.00 97.06 716 LEU A CA 1
ATOM 5407 C C . LEU A 1 716 ? 14.859 -15.585 1.134 1.00 97.06 716 LEU A C 1
ATOM 5409 O O . LEU A 1 716 ? 15.732 -16.073 1.856 1.00 97.06 716 LEU A O 1
ATOM 5413 N N . GLN A 1 717 ? 13.703 -15.131 1.605 1.00 97.19 717 GLN A N 1
ATOM 5414 C CA . GLN A 1 717 ? 13.371 -14.989 3.020 1.00 97.19 717 GLN A CA 1
ATOM 5415 C C . GLN A 1 717 ? 12.056 -15.696 3.375 1.00 97.19 717 GLN A C 1
ATOM 5417 O O . GLN A 1 717 ? 11.254 -16.032 2.508 1.00 97.19 717 GLN A O 1
ATOM 5422 N N . GLN A 1 718 ? 11.813 -15.906 4.666 1.00 97.12 718 GLN A N 1
ATOM 5423 C CA . GLN A 1 718 ? 10.520 -16.348 5.192 1.00 97.12 718 GLN A CA 1
ATOM 5424 C C . GLN A 1 718 ? 10.289 -15.748 6.586 1.00 97.12 718 GLN A C 1
ATOM 5426 O O . GLN A 1 718 ? 11.252 -15.425 7.282 1.00 97.12 718 GLN A O 1
ATOM 5431 N N . PHE A 1 719 ? 9.034 -15.578 7.003 1.00 97.44 719 PHE A N 1
ATOM 5432 C CA . PHE A 1 719 ? 8.707 -15.049 8.331 1.00 97.44 719 PHE A CA 1
ATOM 5433 C C . PHE A 1 719 ? 9.156 -15.988 9.460 1.00 97.44 719 PHE A C 1
ATOM 5435 O O . PHE A 1 719 ? 9.081 -17.213 9.347 1.00 97.44 719 PHE A O 1
ATOM 5442 N N . ALA A 1 720 ? 9.627 -15.413 10.566 1.00 95.56 720 ALA A N 1
ATOM 5443 C CA . ALA A 1 720 ? 10.070 -16.178 11.724 1.00 95.56 720 ALA A CA 1
ATOM 5444 C C . ALA A 1 720 ? 8.877 -16.673 12.564 1.00 95.56 720 ALA A C 1
ATOM 5446 O O . ALA A 1 720 ? 7.960 -15.918 12.888 1.00 95.56 720 ALA A O 1
ATOM 5447 N N . LEU A 1 721 ? 8.912 -17.949 12.966 1.00 95.81 721 LEU A N 1
ATOM 5448 C CA . LEU A 1 721 ? 7.897 -18.564 13.833 1.00 95.81 721 LEU A CA 1
ATOM 5449 C C . LEU A 1 721 ? 8.370 -18.622 15.292 1.00 95.81 721 LEU A C 1
ATOM 5451 O O . LEU A 1 721 ? 9.033 -19.585 15.716 1.00 95.81 721 LEU A O 1
ATOM 5455 N N . THR A 1 722 ? 7.985 -17.599 16.051 1.00 94.94 722 THR A N 1
ATOM 5456 C CA . THR A 1 722 ? 8.286 -17.407 17.474 1.00 94.94 722 THR A CA 1
ATOM 5457 C C . THR A 1 722 ? 7.455 -18.348 18.347 1.00 94.94 722 THR A C 1
ATOM 5459 O O . THR A 1 722 ? 6.283 -18.603 18.079 1.00 94.94 722 THR A O 1
ATOM 5462 N N . GLN A 1 723 ? 8.071 -18.894 19.400 1.00 96.06 723 GLN A N 1
ATOM 5463 C CA . GLN A 1 723 ? 7.378 -19.711 20.401 1.00 96.06 723 GLN A CA 1
ATOM 5464 C C . GLN A 1 723 ? 6.623 -18.794 21.373 1.00 96.06 723 GLN A C 1
ATOM 5466 O O . GLN A 1 723 ? 7.251 -17.951 22.010 1.00 96.06 723 GLN A O 1
ATOM 5471 N N . THR A 1 724 ? 5.314 -18.990 21.517 1.00 95.44 724 THR A N 1
ATOM 5472 C CA . THR A 1 724 ? 4.444 -18.193 22.398 1.00 95.44 724 THR A CA 1
ATOM 5473 C C . THR A 1 724 ? 3.387 -19.071 23.078 1.00 95.44 724 THR A C 1
ATOM 5475 O O . THR A 1 724 ? 3.099 -20.171 22.609 1.00 95.44 724 THR A O 1
ATOM 5478 N N . ASP A 1 725 ? 2.798 -18.589 24.172 1.00 96.31 725 ASP A N 1
ATOM 5479 C CA . ASP A 1 725 ? 1.633 -19.212 24.817 1.00 96.31 725 ASP A CA 1
ATOM 5480 C C . ASP A 1 725 ? 0.296 -18.625 24.305 1.00 96.31 725 ASP A C 1
ATOM 5482 O O . ASP A 1 725 ? -0.762 -19.200 24.554 1.00 96.31 725 ASP A O 1
ATOM 5486 N N . HIS A 1 726 ? 0.321 -17.494 23.586 1.00 96.69 726 HIS A N 1
ATOM 5487 C CA . HIS A 1 726 ? -0.864 -16.869 22.982 1.00 96.69 726 HIS A CA 1
ATOM 5488 C C . HIS A 1 726 ? -0.522 -15.922 21.815 1.00 96.69 726 HIS A C 1
ATOM 5490 O O . HIS A 1 726 ? 0.629 -15.510 21.656 1.00 96.69 726 HIS A O 1
ATOM 5496 N N . LYS A 1 727 ? -1.526 -15.548 21.016 1.00 97.06 727 LYS A N 1
ATOM 5497 C CA . LYS A 1 727 ? -1.441 -14.481 20.005 1.00 97.06 727 LYS A CA 1
ATOM 5498 C C . LYS A 1 727 ? -2.756 -13.704 19.925 1.00 97.06 727 LYS A C 1
ATOM 5500 O O . LYS A 1 727 ? -3.819 -14.311 19.812 1.00 97.06 727 LYS A O 1
ATOM 5505 N N . ILE A 1 728 ? -2.697 -12.369 19.930 1.00 97.38 728 ILE A N 1
ATOM 5506 C CA . ILE A 1 728 ? -3.853 -11.540 19.561 1.00 97.38 728 ILE A CA 1
ATOM 5507 C C . ILE A 1 728 ? -4.135 -11.753 18.068 1.00 97.38 728 ILE A C 1
ATOM 5509 O O . ILE A 1 728 ? -3.258 -11.561 17.229 1.00 97.38 728 ILE A O 1
ATOM 5513 N N . ILE A 1 729 ? -5.360 -12.169 17.751 1.00 98.44 729 ILE A N 1
ATOM 5514 C CA . ILE A 1 729 ? -5.833 -12.388 16.381 1.00 98.44 729 ILE A CA 1
ATOM 5515 C C . ILE A 1 729 ? -6.314 -11.061 15.795 1.00 98.44 729 ILE A C 1
ATOM 5517 O O . ILE A 1 729 ? -5.954 -10.693 14.686 1.00 98.44 729 ILE A O 1
ATOM 5521 N N . THR A 1 730 ? -7.171 -10.349 16.530 1.00 98.50 730 THR A N 1
ATOM 5522 C CA . THR A 1 730 ? -7.775 -9.087 16.089 1.00 98.50 730 THR A CA 1
ATOM 5523 C C . THR A 1 730 ? -8.380 -8.325 17.268 1.00 98.50 730 THR A C 1
ATOM 5525 O O . THR A 1 730 ? -8.691 -8.918 18.303 1.00 98.50 730 THR A O 1
ATOM 5528 N N . ARG A 1 731 ? -8.552 -7.008 17.122 1.00 97.75 731 ARG A N 1
ATOM 5529 C CA . ARG A 1 731 ? -9.107 -6.103 18.138 1.00 97.75 731 ARG A CA 1
ATOM 5530 C C . ARG A 1 731 ? -9.878 -4.932 17.531 1.00 97.75 731 ARG A C 1
ATOM 5532 O O . ARG A 1 731 ? -9.803 -4.696 16.325 1.00 97.75 731 ARG A O 1
ATOM 5539 N N . GLY A 1 732 ? -10.646 -4.235 18.363 1.00 98.06 732 GLY A N 1
ATOM 5540 C CA . GLY A 1 732 ? -11.493 -3.109 17.978 1.00 98.06 732 GLY A CA 1
ATOM 5541 C C . GLY A 1 732 ? -11.918 -2.270 19.182 1.00 98.06 732 GLY A C 1
ATOM 5542 O O . GLY A 1 732 ? -11.971 -2.769 20.310 1.00 98.06 732 GLY A O 1
ATOM 5543 N N . TRP A 1 733 ? -12.226 -0.999 18.919 1.00 98.38 733 TRP A N 1
ATOM 5544 C CA . TRP A 1 733 ? -12.474 0.055 19.911 1.00 98.38 733 TRP A CA 1
ATOM 5545 C C . TRP A 1 733 ? -13.673 0.912 19.471 1.00 98.38 733 TRP A C 1
ATOM 5547 O O . TRP A 1 733 ? -13.914 1.036 18.270 1.00 98.38 733 TRP A O 1
ATOM 5557 N N . MET A 1 734 ? -14.421 1.480 20.422 1.00 98.31 734 MET A N 1
ATOM 5558 C CA . MET A 1 734 ? -15.634 2.290 20.203 1.00 98.31 734 MET A CA 1
ATOM 5559 C C . MET A 1 734 ? -15.849 3.269 21.372 1.00 98.31 734 MET A C 1
ATOM 5561 O O . MET A 1 734 ? -15.604 2.892 22.518 1.00 98.31 734 MET A O 1
ATOM 5565 N N . ASP A 1 735 ? -16.389 4.474 21.135 1.00 98.38 735 ASP A N 1
ATOM 5566 C CA . ASP A 1 735 ? -17.033 5.248 22.218 1.00 98.38 735 ASP A CA 1
ATOM 5567 C C . ASP A 1 735 ? -18.473 4.739 22.411 1.00 98.38 735 ASP A C 1
ATOM 5569 O O . ASP A 1 735 ? -19.251 4.593 21.464 1.00 98.38 735 ASP A O 1
ATOM 5573 N N . ILE A 1 736 ? -18.862 4.492 23.664 1.00 98.31 736 ILE A N 1
ATOM 5574 C CA . ILE A 1 736 ? -20.241 4.174 24.064 1.00 98.31 736 ILE A CA 1
ATOM 5575 C C . ILE A 1 736 ? -21.299 5.192 23.588 1.00 98.31 736 ILE A C 1
ATOM 5577 O O . ILE A 1 736 ? -22.497 4.872 23.568 1.00 98.31 736 ILE A O 1
ATOM 5581 N N . GLN A 1 737 ? -20.881 6.398 23.208 1.00 98.38 737 GLN A N 1
ATOM 5582 C CA . GLN A 1 737 ? -21.713 7.437 22.607 1.00 98.38 737 GLN A CA 1
ATOM 5583 C C . GLN A 1 737 ? -22.050 7.157 21.128 1.00 98.38 737 GLN A C 1
ATOM 5585 O O . GLN A 1 737 ? -23.122 7.553 20.680 1.00 98.38 737 GLN A O 1
ATOM 5590 N N . ASN A 1 738 ? -21.244 6.387 20.390 1.00 97.69 738 ASN A N 1
ATOM 5591 C CA . ASN A 1 738 ? -21.427 6.106 18.952 1.00 97.69 738 ASN A CA 1
ATOM 5592 C C . ASN A 1 738 ? -22.026 4.715 18.678 1.00 97.69 738 ASN A C 1
ATOM 5594 O O . ASN A 1 738 ? -22.045 4.222 17.552 1.00 97.69 738 ASN A O 1
ATOM 5598 N N . ARG A 1 739 ? -22.609 4.103 19.716 1.00 95.94 739 ARG A N 1
ATOM 5599 C CA . ARG A 1 739 ? -23.297 2.794 19.727 1.00 95.94 739 ARG A CA 1
ATOM 5600 C C . ARG A 1 739 ? -24.361 2.557 18.638 1.00 95.94 739 ARG A C 1
ATOM 5602 O O . ARG A 1 739 ? -24.837 1.431 18.504 1.00 95.94 739 ARG A O 1
ATOM 5609 N N . THR A 1 740 ? -24.806 3.613 17.954 1.00 95.50 740 THR A N 1
ATOM 5610 C CA . THR A 1 740 ? -25.891 3.590 16.959 1.00 95.50 740 THR A CA 1
ATOM 5611 C C . THR A 1 740 ? -25.334 3.693 15.534 1.00 95.50 740 THR A C 1
ATOM 5613 O O . THR A 1 740 ? -25.757 2.925 14.671 1.00 95.50 740 THR A O 1
ATOM 5616 N N . SER A 1 741 ? -24.374 4.592 15.290 1.00 95.19 741 SER A N 1
ATOM 5617 C CA . SER A 1 741 ? -23.530 4.655 14.088 1.00 95.19 741 SER A CA 1
ATOM 5618 C C . SER A 1 741 ? -22.354 5.616 14.322 1.00 95.19 741 SER A C 1
ATOM 5620 O O . SER A 1 741 ? -22.407 6.432 15.239 1.00 95.19 741 SER A O 1
ATOM 5622 N N . ILE A 1 742 ? -21.331 5.598 13.459 1.00 96.00 742 ILE A N 1
ATOM 5623 C CA . ILE A 1 742 ? -20.243 6.599 13.502 1.00 96.00 742 ILE A CA 1
ATOM 5624 C C . ILE A 1 742 ? -20.708 8.014 13.124 1.00 96.00 742 ILE A C 1
ATOM 5626 O O . ILE A 1 742 ? -20.100 8.992 13.539 1.00 96.00 742 ILE A O 1
ATOM 5630 N N . TYR A 1 743 ? -21.805 8.126 12.369 1.00 97.12 743 TYR A N 1
ATOM 5631 C CA . TYR A 1 743 ? -22.334 9.396 11.868 1.00 97.12 743 TYR A CA 1
ATOM 5632 C C . TYR A 1 743 ? -23.194 10.141 12.894 1.00 97.12 743 TYR A C 1
ATOM 5634 O O . TYR A 1 743 ? -23.558 11.294 12.652 1.00 97.12 743 TYR A O 1
ATOM 5642 N N . ASN A 1 744 ? -23.562 9.501 14.011 1.00 94.81 744 ASN A N 1
ATOM 5643 C CA . ASN A 1 744 ? -24.427 10.084 15.029 1.00 94.81 744 ASN A CA 1
ATOM 5644 C C . ASN A 1 744 ? -23.904 9.845 16.448 1.00 94.81 744 ASN A C 1
ATOM 5646 O O . ASN A 1 744 ? -23.512 8.740 16.810 1.00 94.81 744 ASN A O 1
ATOM 5650 N N . VAL A 1 745 ? -24.035 10.875 17.279 1.00 97.31 745 VAL A N 1
ATOM 5651 C CA . VAL A 1 745 ? -23.662 10.835 18.695 1.00 97.31 745 VAL A CA 1
ATOM 5652 C C . VAL A 1 745 ? -24.903 10.568 19.532 1.00 97.31 745 VAL A C 1
ATOM 5654 O O . VAL A 1 745 ? -26.007 11.006 19.191 1.00 97.31 745 VAL A O 1
ATOM 5657 N N . ASP A 1 746 ? -24.749 9.864 20.643 1.00 97.94 746 ASP A N 1
ATOM 5658 C CA . ASP A 1 746 ? -25.858 9.403 21.461 1.00 97.94 746 ASP A CA 1
ATOM 5659 C C . ASP A 1 746 ? -25.553 9.607 22.953 1.00 97.94 746 ASP A C 1
ATOM 5661 O O . ASP A 1 746 ? -24.555 9.124 23.483 1.00 97.94 746 ASP A O 1
ATOM 5665 N N . THR A 1 747 ? -26.433 10.303 23.679 1.00 98.00 747 THR A N 1
ATOM 5666 C CA . THR A 1 747 ? -26.259 10.463 25.135 1.00 98.00 747 THR A CA 1
ATOM 5667 C C . THR A 1 747 ? -26.290 9.113 25.857 1.00 98.00 747 THR A C 1
ATOM 5669 O O . THR A 1 747 ? -27.087 8.225 25.526 1.00 98.00 747 THR A O 1
ATOM 5672 N N . VAL A 1 748 ? -25.441 8.967 26.876 1.00 98.25 748 VAL A N 1
ATOM 5673 C CA . VAL A 1 748 ? -25.395 7.812 27.784 1.00 98.25 748 VAL A CA 1
ATOM 5674 C C . VAL A 1 748 ? -25.916 8.220 29.160 1.00 98.25 748 VAL A C 1
ATOM 5676 O O . VAL A 1 748 ? -25.491 9.223 29.733 1.00 98.25 748 VAL A O 1
ATOM 5679 N N . THR A 1 749 ? -26.834 7.425 29.714 1.00 98.44 749 THR A N 1
ATOM 5680 C CA . THR A 1 749 ? -27.280 7.550 31.107 1.00 98.44 749 THR A CA 1
ATOM 5681 C C . THR A 1 749 ? -26.496 6.570 31.986 1.00 98.44 749 THR A C 1
ATOM 5683 O O . THR A 1 749 ? -26.658 5.360 31.816 1.00 98.44 749 THR A O 1
ATOM 5686 N N . PRO A 1 750 ? -25.694 7.045 32.960 1.00 98.62 750 PRO A N 1
ATOM 5687 C CA . PRO A 1 750 ? -24.968 6.176 33.883 1.00 98.62 750 PRO A CA 1
ATOM 5688 C C . PRO A 1 750 ? -25.856 5.126 34.567 1.00 98.62 750 PRO A C 1
ATOM 5690 O O . PRO A 1 750 ? -26.876 5.449 35.182 1.00 98.62 750 PRO A O 1
ATOM 5693 N N . GLY A 1 751 ? -25.449 3.860 34.471 1.00 98.31 751 GLY A N 1
ATOM 5694 C CA . GLY A 1 751 ? -26.162 2.699 35.008 1.00 98.31 751 GLY A CA 1
ATOM 5695 C C . GLY A 1 751 ? -27.335 2.182 34.160 1.00 98.31 751 GLY A C 1
ATOM 5696 O O . GLY A 1 751 ? -27.987 1.223 34.577 1.00 98.31 751 GLY A O 1
ATOM 5697 N N . GLU A 1 752 ? -27.623 2.767 32.992 1.00 98.50 752 GLU A N 1
ATOM 5698 C CA . GLU A 1 752 ? -28.542 2.177 32.009 1.00 98.50 752 GLU A CA 1
ATOM 5699 C C . GLU A 1 752 ? -27.805 1.163 31.116 1.00 98.50 752 GLU A C 1
ATOM 5701 O O . GLU A 1 752 ? -26.657 1.372 30.729 1.00 98.50 752 GLU A O 1
ATOM 5706 N N . PHE A 1 753 ? -28.456 0.034 30.815 1.00 98.56 753 PHE A N 1
ATOM 5707 C CA . PHE A 1 753 ? -27.900 -1.003 29.941 1.00 98.56 753 PHE A CA 1
ATOM 5708 C C . PHE A 1 753 ? -28.248 -0.720 28.483 1.00 98.56 753 PHE A C 1
ATOM 5710 O O . PHE A 1 753 ? -29.418 -0.790 28.100 1.00 98.56 753 PHE A O 1
ATOM 5717 N N . TYR A 1 754 ? -27.219 -0.507 27.670 1.00 98.50 754 TYR A N 1
ATOM 5718 C CA . TYR A 1 754 ? -27.320 -0.409 26.218 1.00 98.50 754 TYR A CA 1
ATOM 5719 C C . TYR A 1 754 ? -26.855 -1.716 25.559 1.00 98.50 754 TYR A C 1
ATOM 5721 O O . TYR A 1 754 ? -26.539 -2.710 26.224 1.00 98.50 754 TYR A O 1
ATOM 5729 N N . THR A 1 755 ? -26.874 -1.759 24.232 1.00 98.50 755 THR A N 1
ATOM 5730 C CA . THR A 1 755 ? -26.284 -2.844 23.444 1.00 98.50 755 THR A CA 1
ATOM 5731 C C . THR A 1 755 ? -25.431 -2.212 22.361 1.00 98.50 755 THR A C 1
ATOM 5733 O O . THR A 1 755 ? -25.903 -1.329 21.652 1.00 98.50 755 THR A O 1
ATOM 5736 N N . PHE A 1 756 ? -24.184 -2.652 22.291 1.00 98.56 756 PHE A N 1
ATOM 5737 C CA . PHE A 1 756 ? -23.143 -2.171 21.398 1.00 98.56 756 PHE A CA 1
ATOM 5738 C C . PHE A 1 756 ? -22.844 -3.275 20.380 1.00 98.56 756 PHE A C 1
ATOM 5740 O O . PHE A 1 756 ? -22.889 -4.460 20.728 1.00 98.56 756 PHE A O 1
ATOM 5747 N N . GLN A 1 757 ? -22.548 -2.896 19.141 1.00 98.19 757 GLN A N 1
ATOM 5748 C CA . GLN A 1 757 ? -22.031 -3.800 18.114 1.00 98.19 757 GLN A CA 1
ATOM 5749 C C . GLN A 1 757 ? -20.648 -3.285 17.739 1.00 98.19 757 GLN A C 1
ATOM 5751 O O . GLN A 1 757 ? -20.542 -2.236 17.117 1.00 98.19 757 GLN A O 1
ATOM 5756 N N . LEU A 1 758 ? -19.621 -3.991 18.195 1.00 98.44 758 LEU A N 1
ATOM 5757 C CA . LEU A 1 758 ? -18.226 -3.618 18.031 1.00 98.44 758 LEU A CA 1
ATOM 5758 C C . LEU A 1 758 ? -17.616 -4.454 16.903 1.00 98.44 758 LEU A C 1
ATOM 5760 O O . LEU A 1 758 ? -17.487 -5.674 17.035 1.00 98.44 758 LEU A O 1
ATOM 5764 N N . GLU A 1 759 ? -17.246 -3.807 15.806 1.00 97.94 759 GLU A N 1
ATOM 5765 C CA . GLU A 1 759 ? -16.408 -4.399 14.763 1.00 97.94 759 GLU A CA 1
ATOM 5766 C C . GLU A 1 759 ? -14.961 -4.509 15.261 1.00 97.94 759 GLU A C 1
ATOM 5768 O O . GLU A 1 759 ? -14.443 -3.589 15.903 1.00 97.94 759 GLU A O 1
ATOM 5773 N N . LEU A 1 760 ? -14.313 -5.636 14.960 1.00 98.69 760 LEU A N 1
ATOM 5774 C CA . LEU A 1 760 ? -12.866 -5.815 15.105 1.00 98.69 760 LEU A CA 1
ATOM 5775 C C . LEU A 1 760 ? -12.191 -5.636 13.732 1.00 98.69 760 LEU A C 1
ATOM 5777 O O . LEU A 1 760 ? -12.870 -5.458 12.722 1.00 98.69 760 LEU A O 1
ATOM 5781 N N . GLN A 1 761 ? -10.861 -5.700 13.655 1.00 98.56 761 GLN A N 1
ATOM 5782 C CA . GLN A 1 761 ? -10.183 -5.746 12.353 1.00 98.56 761 GLN A CA 1
ATOM 5783 C C . GLN A 1 761 ? -10.518 -7.046 11.586 1.00 98.56 761 GLN A C 1
ATOM 5785 O O . GLN A 1 761 ? -10.571 -8.114 12.211 1.00 98.56 761 GLN A O 1
ATOM 5790 N N . PRO A 1 762 ? -10.716 -6.990 10.255 1.00 98.25 762 PRO A N 1
ATOM 5791 C CA . PRO A 1 762 ? -10.840 -8.182 9.422 1.00 98.25 762 PRO A CA 1
ATOM 5792 C C . PRO A 1 762 ? -9.551 -9.003 9.427 1.00 98.25 762 PRO A C 1
ATOM 5794 O O . PRO A 1 762 ? -8.460 -8.449 9.550 1.00 98.25 762 PRO A O 1
ATOM 5797 N N . MET A 1 763 ? -9.674 -10.324 9.300 1.00 97.38 763 MET A N 1
ATOM 5798 C CA . MET A 1 763 ? -8.537 -11.236 9.418 1.00 97.38 763 MET A CA 1
ATOM 5799 C C . MET A 1 763 ? -8.721 -12.515 8.595 1.00 97.38 763 MET A C 1
ATOM 5801 O O . MET A 1 763 ? -9.848 -12.974 8.405 1.00 97.38 763 MET A O 1
ATOM 5805 N N . ASP A 1 764 ? -7.603 -13.106 8.162 1.00 97.81 764 ASP A N 1
ATOM 5806 C CA . ASP A 1 764 ? -7.511 -14.529 7.821 1.00 97.81 764 ASP A CA 1
ATOM 5807 C C . ASP A 1 764 ? -6.615 -15.216 8.859 1.00 97.81 764 ASP A C 1
ATOM 5809 O O . ASP A 1 764 ? -5.449 -14.845 9.021 1.00 97.81 764 ASP A O 1
ATOM 5813 N N . TYR A 1 765 ? -7.178 -16.142 9.639 1.00 98.50 765 TYR A N 1
ATOM 5814 C CA . TYR A 1 765 ? -6.457 -16.794 10.735 1.00 98.50 765 TYR A CA 1
ATOM 5815 C C . TYR A 1 765 ? -7.088 -18.135 11.108 1.00 98.50 765 TYR A C 1
ATOM 5817 O O . TYR A 1 765 ? -8.276 -18.200 11.413 1.00 98.50 765 TYR A O 1
ATOM 5825 N N . THR A 1 766 ? -6.291 -19.198 11.162 1.00 98.50 766 THR A N 1
ATOM 5826 C CA . THR A 1 766 ? -6.704 -20.496 11.711 1.00 98.50 766 THR A CA 1
ATOM 5827 C C . THR A 1 766 ? -6.279 -20.625 13.168 1.00 98.50 766 THR A C 1
ATOM 5829 O O . THR A 1 766 ? -5.084 -20.607 13.461 1.00 98.50 766 THR A O 1
ATOM 5832 N N . VAL A 1 767 ? -7.253 -20.796 14.068 1.00 98.62 767 VAL A N 1
ATOM 5833 C CA . VAL A 1 767 ? -7.022 -21.283 15.439 1.00 98.62 767 VAL A CA 1
ATOM 5834 C C . VAL A 1 767 ? -7.037 -22.815 15.399 1.00 98.62 767 VAL A C 1
ATOM 5836 O O . VAL A 1 767 ? -8.048 -23.404 15.011 1.00 98.62 767 VAL A O 1
ATOM 5839 N N . GLU A 1 768 ? -5.925 -23.460 15.760 1.00 98.06 768 GLU A N 1
ATOM 5840 C CA . GLU A 1 768 ? -5.753 -24.917 15.620 1.00 98.06 768 GLU A CA 1
ATOM 5841 C C . GLU A 1 768 ? -6.608 -25.731 16.616 1.00 98.06 768 GLU A C 1
ATOM 5843 O O . GLU A 1 768 ? -6.843 -25.338 17.763 1.00 98.06 768 GLU A O 1
ATOM 5848 N N . ALA A 1 769 ? -7.047 -26.921 16.199 1.00 98.00 769 ALA A N 1
ATOM 5849 C CA . ALA A 1 769 ? -7.837 -27.833 17.019 1.00 98.00 769 ALA A CA 1
ATOM 5850 C C . ALA A 1 769 ? -7.111 -28.233 18.321 1.00 98.00 769 ALA A C 1
ATOM 5852 O O . ALA A 1 769 ? -6.048 -28.860 18.320 1.00 98.00 769 ALA A O 1
ATOM 5853 N N . GLY A 1 770 ? -7.736 -27.928 19.461 1.00 97.44 770 GLY A N 1
ATOM 5854 C CA . GLY A 1 770 ? -7.187 -28.118 20.805 1.00 97.44 770 GLY A CA 1
ATOM 5855 C C . GLY A 1 770 ? -6.637 -26.846 21.461 1.00 97.44 770 GLY A C 1
ATOM 5856 O O . GLY A 1 770 ? -6.233 -26.913 22.624 1.00 97.44 770 GLY A O 1
ATOM 5857 N N . HIS A 1 771 ? -6.640 -25.710 20.759 1.00 98.50 771 HIS A N 1
ATOM 5858 C CA . HIS A 1 771 ? -6.437 -24.381 21.343 1.00 98.50 771 HIS A CA 1
ATOM 5859 C C . HIS A 1 771 ? -7.729 -23.882 22.026 1.00 98.50 771 HIS A C 1
ATOM 5861 O O . HIS A 1 771 ? -8.785 -24.526 21.969 1.00 98.50 771 HIS A O 1
ATOM 5867 N N . GLN A 1 772 ? -7.662 -22.719 22.679 1.00 98.50 772 GLN A N 1
ATOM 5868 C CA . GLN A 1 772 ? -8.850 -21.987 23.124 1.00 98.50 772 GLN A CA 1
ATOM 5869 C C . GLN A 1 772 ? -8.914 -20.611 22.464 1.00 98.50 772 GLN A C 1
ATOM 5871 O O . GLN A 1 772 ? -7.965 -19.835 22.539 1.00 98.50 772 GLN A O 1
ATOM 5876 N N . LEU A 1 773 ? -10.069 -20.266 21.898 1.00 98.75 773 LEU A N 1
ATOM 5877 C CA . LEU A 1 773 ? -10.358 -18.891 21.505 1.00 98.75 773 LEU A CA 1
ATOM 5878 C C . LEU A 1 773 ? -10.779 -18.102 22.750 1.00 98.75 773 LEU A C 1
ATOM 5880 O O . LEU A 1 773 ? -11.679 -18.525 23.478 1.00 98.75 773 LEU A O 1
ATOM 5884 N N . ALA A 1 774 ? -10.183 -16.936 22.977 1.00 98.75 774 ALA A N 1
ATOM 5885 C CA . ALA A 1 774 ? -10.572 -16.026 24.046 1.00 98.75 774 ALA A CA 1
ATOM 5886 C C . ALA A 1 774 ? -11.162 -14.723 23.496 1.00 98.75 774 ALA A C 1
ATOM 5888 O O . ALA A 1 774 ? -10.536 -14.039 22.692 1.00 98.75 774 ALA A O 1
ATOM 5889 N N . LEU A 1 775 ? -12.347 -14.352 23.988 1.00 98.81 775 LEU A N 1
ATOM 5890 C CA . LEU A 1 775 ? -12.896 -13.002 23.881 1.00 98.81 775 LEU A CA 1
ATOM 5891 C C . LEU A 1 775 ? -12.524 -12.226 25.146 1.00 98.81 775 LEU A C 1
ATOM 5893 O O . LEU A 1 775 ? -13.008 -12.542 26.237 1.00 98.81 775 LEU A O 1
ATOM 5897 N N . VAL A 1 776 ? -11.697 -11.196 25.002 1.00 98.81 776 VAL A N 1
ATOM 5898 C CA . VAL A 1 776 ? -11.336 -10.279 26.089 1.00 98.81 776 VAL A CA 1
ATOM 5899 C C . VAL A 1 776 ? -12.102 -8.978 25.892 1.00 98.81 776 VAL A C 1
ATOM 5901 O O . VAL A 1 776 ? -11.946 -8.328 24.863 1.00 98.81 776 VAL A O 1
ATOM 5904 N N . LEU A 1 777 ? -12.926 -8.591 26.868 1.00 98.81 777 LEU A N 1
ATOM 5905 C CA . LEU A 1 777 ? -13.555 -7.268 26.927 1.00 98.81 777 LEU A CA 1
ATOM 5906 C C . LEU A 1 777 ? -12.732 -6.354 27.836 1.00 98.81 777 LEU A C 1
ATOM 5908 O O . LEU A 1 777 ? -12.355 -6.776 28.930 1.00 98.81 777 LEU A O 1
ATOM 5912 N N . TYR A 1 778 ? -12.470 -5.126 27.406 1.00 98.44 778 TYR A N 1
ATOM 5913 C CA . TYR A 1 778 ? -11.687 -4.132 28.143 1.00 98.44 778 TYR A CA 1
ATOM 5914 C C . TYR A 1 778 ? -12.114 -2.707 27.744 1.00 98.44 778 TYR A C 1
ATOM 5916 O O . TYR A 1 778 ? -13.143 -2.520 27.092 1.00 98.44 778 TYR A O 1
ATOM 5924 N N . SER A 1 779 ? -11.381 -1.688 28.196 1.00 97.31 779 SER A N 1
ATOM 5925 C CA . SER A 1 779 ? -11.701 -0.278 27.932 1.00 97.31 779 SER A CA 1
ATOM 5926 C C . SER A 1 779 ? -10.538 0.436 27.243 1.00 97.31 779 SER A C 1
ATOM 5928 O O . SER A 1 779 ? -10.432 0.340 26.025 1.00 97.31 779 SER A O 1
ATOM 5930 N N . VAL A 1 780 ? -9.653 1.112 27.982 1.00 95.00 780 VAL A N 1
ATOM 5931 C CA . VAL A 1 780 ? -8.479 1.771 27.390 1.00 95.00 780 VAL A CA 1
ATOM 5932 C C . VAL A 1 780 ? -7.510 0.722 26.855 1.00 95.00 780 VAL A C 1
ATOM 5934 O O . VAL A 1 780 ? -7.117 -0.202 27.569 1.00 95.00 780 VAL A O 1
ATOM 5937 N N . ASP A 1 781 ? -7.133 0.903 25.598 1.00 94.50 781 ASP A N 1
ATOM 5938 C CA . ASP A 1 781 ? -6.026 0.232 24.934 1.00 94.50 781 ASP A CA 1
ATOM 5939 C C . ASP A 1 781 ? -4.851 1.218 24.887 1.00 94.50 781 ASP A C 1
ATOM 5941 O O . ASP A 1 781 ? -4.913 2.181 24.114 1.00 94.50 781 ASP A O 1
ATOM 5945 N N . PRO A 1 782 ? -3.823 1.077 25.739 1.00 90.19 782 PRO A N 1
ATOM 5946 C CA . PRO A 1 782 ? -2.799 2.099 25.873 1.00 90.19 782 PRO A CA 1
ATOM 5947 C C . PRO A 1 782 ? -1.850 2.149 24.668 1.00 90.19 782 PRO A C 1
ATOM 5949 O O . PRO A 1 782 ? -1.104 3.113 24.542 1.00 90.19 782 PRO A O 1
ATOM 5952 N N . GLU A 1 783 ? -1.894 1.156 23.774 1.00 88.88 783 GLU A N 1
ATOM 5953 C CA . GLU A 1 783 ? -1.096 1.108 22.545 1.00 88.88 783 GLU A CA 1
ATOM 5954 C C . GLU A 1 783 ? -1.703 1.896 21.376 1.00 88.88 783 GLU A C 1
ATOM 5956 O O . GLU A 1 783 ? -1.015 2.123 20.383 1.00 88.88 783 GLU A O 1
ATOM 5961 N N . VAL A 1 784 ? -2.997 2.228 21.447 1.00 90.94 784 VAL A N 1
ATOM 5962 C CA . VAL A 1 784 ? -3.786 2.721 20.300 1.00 90.94 784 VAL A CA 1
ATOM 5963 C C . VAL A 1 784 ? -4.715 3.879 20.674 1.00 90.94 784 VAL A C 1
ATOM 5965 O O . VAL A 1 784 ? -4.866 4.820 19.896 1.00 90.94 784 VAL A O 1
ATOM 5968 N N . THR A 1 785 ? -5.349 3.826 21.848 1.00 94.00 785 THR A N 1
ATOM 5969 C CA . THR A 1 785 ? -6.371 4.793 22.289 1.00 94.00 785 THR A CA 1
ATOM 5970 C C . THR A 1 785 ? -5.831 5.814 23.289 1.00 94.00 785 THR A C 1
ATOM 5972 O O . THR A 1 785 ? -4.834 5.572 23.965 1.00 94.00 785 THR A O 1
ATOM 5975 N N . TYR A 1 786 ? -6.517 6.952 23.412 1.00 92.19 786 TYR A N 1
ATOM 5976 C CA . TYR A 1 786 ? -6.215 7.995 24.402 1.00 92.19 786 TYR A CA 1
ATOM 5977 C C . TYR A 1 786 ? -6.502 7.499 25.834 1.00 92.19 786 TYR A C 1
ATOM 5979 O O . TYR A 1 786 ? -7.363 6.642 26.034 1.00 92.19 786 TYR A O 1
ATOM 5987 N N . TRP A 1 787 ? -5.818 8.051 26.847 1.00 91.88 787 TRP A N 1
ATOM 5988 C CA . TRP A 1 787 ? -5.855 7.576 28.240 1.00 91.88 787 TRP A CA 1
ATOM 5989 C C . TRP A 1 787 ? -6.645 8.562 29.138 1.00 91.88 787 TRP A C 1
ATOM 5991 O O . TRP A 1 787 ? -6.088 9.571 29.579 1.00 91.88 787 TRP A O 1
ATOM 6001 N N . PRO A 1 788 ? -7.950 8.349 29.419 1.00 93.00 788 PRO A N 1
ATOM 6002 C CA . PRO A 1 788 ? -8.796 9.401 29.990 1.00 93.00 788 PRO A CA 1
ATOM 6003 C C . PRO A 1 788 ? -8.607 9.616 31.501 1.00 93.00 788 PRO A C 1
ATOM 6005 O O . PRO A 1 788 ? -8.514 8.647 32.251 1.00 93.00 788 PRO A O 1
ATOM 6008 N N . GLU A 1 789 ? -8.705 10.869 31.983 1.00 90.94 789 GLU A N 1
ATOM 6009 C CA . GLU A 1 789 ? -8.675 11.191 33.438 1.00 90.94 789 GLU A CA 1
ATOM 6010 C C . GLU A 1 789 ? -9.825 10.485 34.201 1.00 90.94 789 GLU A C 1
ATOM 6012 O O . GLU A 1 789 ? -9.752 10.216 35.402 1.00 90.94 789 GLU A O 1
ATOM 6017 N N . THR A 1 790 ? -10.936 10.201 33.512 1.00 95.06 790 THR A N 1
ATOM 6018 C CA . THR A 1 790 ? -12.164 9.671 34.122 1.00 95.06 790 THR A CA 1
ATOM 6019 C C . THR A 1 790 ? -12.251 8.150 34.016 1.00 95.06 790 THR A C 1
ATOM 6021 O O . THR A 1 790 ? -12.653 7.603 32.989 1.00 95.06 790 THR A O 1
ATOM 6024 N N . VAL A 1 791 ? -11.966 7.468 35.130 1.00 97.25 791 VAL A N 1
ATOM 6025 C CA . VAL A 1 791 ? -12.189 6.021 35.267 1.00 97.25 791 VAL A CA 1
ATOM 6026 C C . VAL A 1 791 ? -13.674 5.676 35.104 1.00 97.25 791 VAL A C 1
ATOM 6028 O O . VAL A 1 791 ? -14.534 6.174 35.841 1.00 97.25 791 VAL A O 1
ATOM 6031 N N . THR A 1 792 ? -13.942 4.768 34.168 1.00 98.38 792 THR A N 1
ATOM 6032 C CA . THR A 1 792 ? -15.266 4.251 33.814 1.00 98.38 792 THR A CA 1
ATOM 6033 C C . THR A 1 792 ? -15.349 2.760 34.117 1.00 98.38 792 THR A C 1
ATOM 6035 O O . THR A 1 792 ? -14.518 1.971 33.669 1.00 98.38 792 THR A O 1
ATOM 6038 N N . ASN A 1 793 ? -16.363 2.355 34.880 1.00 98.62 793 ASN A N 1
ATOM 6039 C CA . ASN A 1 793 ? -16.604 0.971 35.268 1.00 98.62 793 ASN A CA 1
ATOM 6040 C C . ASN A 1 793 ? -17.783 0.400 34.478 1.00 98.62 793 ASN A C 1
ATOM 6042 O O . ASN A 1 793 ? -18.901 0.919 34.517 1.00 98.62 793 ASN A O 1
ATOM 6046 N N . PHE A 1 794 ? -17.539 -0.715 33.799 1.00 98.75 794 PHE A N 1
ATOM 6047 C CA . PHE A 1 794 ? -18.518 -1.404 32.973 1.00 98.75 794 PHE A CA 1
ATOM 6048 C C . PHE A 1 794 ? -19.128 -2.577 33.736 1.00 98.75 794 PHE A C 1
ATOM 6050 O O . PHE A 1 794 ? -18.420 -3.376 34.345 1.00 98.75 794 PHE A O 1
ATOM 6057 N N . THR A 1 795 ? -20.452 -2.725 33.666 1.00 98.75 795 THR A N 1
ATOM 6058 C CA . THR A 1 795 ? -21.157 -3.954 34.064 1.00 98.75 795 THR A CA 1
ATOM 6059 C C . THR A 1 795 ? -21.777 -4.592 32.828 1.00 98.75 795 THR A C 1
ATOM 6061 O O . THR A 1 795 ? -22.576 -3.958 32.145 1.00 98.75 795 THR A O 1
ATOM 6064 N N . VAL A 1 796 ? -21.431 -5.847 32.554 1.00 98.69 796 VAL A N 1
ATOM 6065 C CA . VAL A 1 796 ? -21.849 -6.617 31.374 1.00 98.69 796 VAL A CA 1
ATOM 6066 C C . VAL A 1 796 ? -22.937 -7.618 31.764 1.00 98.69 796 VAL A C 1
ATOM 6068 O O . VAL A 1 796 ? -22.816 -8.293 32.784 1.00 98.69 796 VAL A O 1
ATOM 6071 N N . ASP A 1 797 ? -23.986 -7.743 30.950 1.00 98.62 797 ASP A N 1
ATOM 6072 C CA . ASP A 1 797 ? -24.929 -8.867 30.968 1.00 98.62 797 ASP A CA 1
ATOM 6073 C C . ASP A 1 797 ? -24.417 -9.936 29.996 1.00 98.62 797 ASP A C 1
ATOM 6075 O O . ASP A 1 797 ? -24.542 -9.800 28.774 1.00 98.62 797 ASP A O 1
ATOM 6079 N N . CYS A 1 798 ? -23.823 -10.999 30.544 1.00 98.38 798 CYS A N 1
ATOM 6080 C CA . CYS A 1 798 ? -23.231 -12.087 29.764 1.00 98.38 798 CYS A CA 1
ATOM 6081 C C . CYS A 1 798 ? -24.273 -12.737 28.839 1.00 98.38 798 CYS A C 1
ATOM 6083 O O . CYS A 1 798 ? -23.978 -13.057 27.694 1.00 98.38 798 CYS A O 1
ATOM 6085 N N . THR A 1 799 ? -25.526 -12.816 29.299 1.00 98.06 799 THR A N 1
ATOM 6086 C CA . THR A 1 799 ? -26.660 -13.410 28.571 1.00 98.06 799 THR A CA 1
ATOM 6087 C C . THR A 1 799 ? -27.030 -12.654 27.291 1.00 98.06 799 THR A C 1
ATOM 6089 O O . THR A 1 799 ? -27.754 -13.183 26.449 1.00 98.06 799 THR A O 1
ATOM 6092 N N . GLY A 1 800 ? -26.599 -11.396 27.166 1.00 97.56 800 GLY A N 1
ATOM 6093 C CA . GLY A 1 800 ? -26.779 -10.563 25.977 1.00 97.56 800 GLY A CA 1
ATOM 6094 C C . GLY A 1 800 ? -25.484 -10.289 25.214 1.00 97.56 800 GLY A C 1
ATOM 6095 O O . GLY A 1 800 ? -25.497 -9.419 24.349 1.00 97.56 800 GLY A O 1
ATOM 6096 N N . THR A 1 801 ? -24.389 -10.979 25.547 1.00 98.69 801 THR A N 1
ATOM 6097 C CA . THR A 1 801 ? -23.038 -10.681 25.058 1.00 98.69 801 THR A CA 1
ATOM 6098 C C . THR A 1 801 ? -22.436 -11.902 24.361 1.00 98.69 801 THR A C 1
ATOM 6100 O O . THR A 1 801 ? -22.458 -13.007 24.900 1.00 98.69 801 THR A O 1
ATOM 6103 N N . TYR A 1 802 ? -21.940 -11.720 23.140 1.00 98.81 802 TYR A N 1
ATOM 6104 C CA . TYR A 1 802 ? -21.435 -12.796 22.284 1.00 98.81 802 TYR A CA 1
ATOM 6105 C C . TYR A 1 802 ? -20.568 -12.230 21.156 1.00 98.81 802 TYR A C 1
ATOM 6107 O O . TYR A 1 802 ? -20.737 -11.075 20.765 1.00 98.81 802 TYR A O 1
ATOM 6115 N N . VAL A 1 803 ? -19.687 -13.054 20.594 1.00 98.75 803 VAL A N 1
ATOM 6116 C CA . VAL A 1 803 ? -18.979 -12.745 19.344 1.00 98.75 803 VAL A CA 1
ATOM 6117 C C . VAL A 1 803 ? -19.525 -13.598 18.201 1.00 98.75 803 VAL A C 1
ATOM 6119 O O . VAL A 1 803 ? -19.855 -14.771 18.394 1.00 98.75 803 VAL A O 1
ATOM 6122 N N . THR A 1 804 ? -19.635 -12.990 17.023 1.00 98.62 804 THR A N 1
ATOM 6123 C CA . THR A 1 804 ? -19.947 -13.636 15.744 1.00 98.62 804 THR A CA 1
ATOM 6124 C C . THR A 1 804 ? -18.713 -13.539 14.853 1.00 98.62 804 THR A C 1
ATOM 6126 O O . THR A 1 804 ? -18.118 -12.467 14.748 1.00 98.62 804 THR A O 1
ATOM 6129 N N . ILE A 1 805 ? -18.315 -14.650 14.236 1.00 98.56 805 ILE A N 1
ATOM 6130 C CA . ILE A 1 805 ? -17.044 -14.792 13.518 1.00 98.56 805 ILE A CA 1
ATOM 6131 C C . ILE A 1 805 ? -17.318 -15.385 12.128 1.00 98.56 805 ILE A C 1
ATOM 6133 O O . ILE A 1 805 ? -17.849 -16.498 12.070 1.00 98.56 805 ILE A O 1
ATOM 6137 N N . PRO A 1 806 ? -16.989 -14.676 11.032 1.00 98.00 806 PRO A N 1
ATOM 6138 C CA . PRO A 1 806 ? -16.933 -15.235 9.678 1.00 98.00 806 PRO A CA 1
ATOM 6139 C C . PRO A 1 806 ? -15.875 -16.337 9.562 1.00 98.00 806 PRO A C 1
ATOM 6141 O O . PRO A 1 806 ? -14.736 -16.135 9.985 1.00 98.00 806 PRO A O 1
ATOM 6144 N N . VAL A 1 807 ? -16.242 -17.495 9.008 1.00 97.06 807 VAL A N 1
ATOM 6145 C CA . VAL A 1 807 ? -15.365 -18.675 8.891 1.00 97.06 807 VAL A CA 1
ATOM 6146 C C . VAL A 1 807 ? -15.524 -19.400 7.556 1.00 97.06 807 VAL A C 1
ATOM 6148 O O . VAL A 1 807 ? -16.592 -19.354 6.941 1.00 97.06 807 VAL A O 1
ATOM 6151 N N . MET A 1 808 ? -14.478 -20.101 7.125 1.00 92.19 808 MET A N 1
ATOM 6152 C CA . MET A 1 808 ? -14.517 -20.993 5.956 1.00 92.19 808 MET A CA 1
ATOM 6153 C C . MET A 1 808 ? -15.235 -22.329 6.273 1.00 92.19 808 MET A C 1
ATOM 6155 O O . MET A 1 808 ? -15.387 -22.688 7.442 1.00 92.19 808 MET A O 1
ATOM 6159 N N . GLU A 1 809 ? -15.698 -23.047 5.234 1.00 74.31 809 GLU A N 1
ATOM 6160 C CA . GLU A 1 809 ? -16.313 -24.400 5.309 1.00 74.31 809 GLU A CA 1
ATOM 6161 C C . GLU A 1 809 ? -15.346 -25.537 4.923 1.00 74.31 809 GLU A C 1
ATOM 6163 O O . GLU A 1 809 ? -14.522 -25.328 4.002 1.00 74.31 809 GLU A O 1
#

Radius of gyration: 32.31 Å; chains: 1; bounding box: 75×105×84 Å

pLDDT: mean 91.71, std 12.89, range [26.36, 98.94]